Protein AF-A0A542ZUP7-F1 (afdb_monomer_lite)

Structure (mmCIF, N/CA/C/O backbone):
data_AF-A0A542ZUP7-F1
#
_entry.id   AF-A0A542ZUP7-F1
#
loop_
_atom_site.group_PDB
_atom_site.id
_atom_site.type_symbol
_atom_site.label_atom_id
_atom_site.label_alt_id
_atom_site.label_comp_id
_atom_site.label_asym_id
_atom_site.label_entity_id
_atom_site.label_seq_id
_atom_site.pdbx_PDB_ins_code
_atom_site.Cartn_x
_atom_site.Cartn_y
_atom_site.Cartn_z
_atom_site.occupancy
_atom_site.B_iso_or_equiv
_atom_site.auth_seq_id
_atom_site.auth_comp_id
_atom_site.auth_asym_id
_atom_site.auth_atom_id
_atom_site.pdbx_PDB_model_num
ATOM 1 N N . MET A 1 1 ? -14.679 -52.237 -38.215 1.00 32.38 1 MET A N 1
ATOM 2 C CA . MET A 1 1 ? -13.739 -53.263 -37.708 1.00 32.38 1 MET A CA 1
ATOM 3 C C . MET A 1 1 ? -12.985 -52.628 -36.539 1.00 32.38 1 MET A C 1
ATOM 5 O O . MET A 1 1 ? -12.452 -51.554 -36.758 1.00 32.38 1 MET A O 1
ATOM 9 N N . SER A 1 2 ? -12.979 -53.124 -35.296 1.00 32.28 2 SER A N 1
ATOM 10 C CA . SER A 1 2 ? -13.793 -54.196 -34.684 1.00 32.28 2 SER A CA 1
ATOM 11 C C . SER A 1 2 ? -13.869 -53.981 -33.154 1.00 32.28 2 SER A C 1
ATOM 13 O O . SER A 1 2 ? -12.834 -53.934 -32.501 1.00 32.28 2 SER A O 1
ATOM 15 N N . HIS A 1 3 ? -15.074 -53.864 -32.583 1.00 38.56 3 HIS A N 1
ATOM 16 C CA . HIS A 1 3 ? -15.336 -53.934 -31.126 1.00 38.56 3 HIS A CA 1
ATOM 17 C C . HIS A 1 3 ? -15.387 -55.402 -30.641 1.00 38.56 3 HIS A C 1
ATOM 19 O O . HIS A 1 3 ? -15.602 -56.282 -31.481 1.00 38.56 3 HIS A O 1
ATOM 25 N N . PRO A 1 4 ? -15.160 -55.704 -29.339 1.00 58.50 4 PRO A N 1
ATOM 26 C CA . PRO A 1 4 ? -16.167 -55.662 -28.235 1.00 58.50 4 PRO A CA 1
ATOM 27 C C . PRO A 1 4 ? -15.603 -54.973 -26.948 1.00 58.50 4 PRO A C 1
ATOM 29 O O . PRO A 1 4 ? -14.480 -54.492 -27.012 1.00 58.50 4 PRO A O 1
ATOM 32 N N . ARG A 1 5 ? -16.188 -54.899 -25.727 1.00 31.89 5 ARG A N 1
ATOM 33 C CA . ARG A 1 5 ? -17.538 -54.844 -25.057 1.00 31.89 5 ARG A CA 1
ATOM 34 C C . ARG A 1 5 ? -17.256 -54.603 -23.535 1.00 31.89 5 ARG A C 1
ATOM 36 O O . ARG A 1 5 ? -16.132 -54.855 -23.125 1.00 31.89 5 ARG A O 1
ATOM 43 N N . SER A 1 6 ? -18.142 -54.195 -22.609 1.00 27.94 6 SER A N 1
ATOM 44 C CA . SER A 1 6 ? -19.511 -53.622 -22.602 1.00 27.94 6 SER A CA 1
ATOM 45 C C . SER A 1 6 ? -19.851 -53.044 -21.198 1.00 27.94 6 SER A C 1
ATOM 47 O O . SER A 1 6 ? -19.191 -53.369 -20.218 1.00 27.94 6 SER A O 1
ATOM 49 N N . SER A 1 7 ? -20.912 -52.232 -21.090 1.00 26.94 7 SER A N 1
ATOM 50 C CA . SER A 1 7 ? -21.532 -51.710 -19.840 1.00 26.94 7 SER A CA 1
ATOM 51 C C . SER A 1 7 ? -22.697 -52.642 -19.360 1.00 26.94 7 SER A C 1
ATOM 53 O O . SER A 1 7 ? -22.954 -53.615 -20.069 1.00 26.94 7 SER A O 1
ATOM 55 N N . PRO A 1 8 ? -23.544 -52.347 -18.334 1.00 51.78 8 PRO A N 1
ATOM 56 C CA . PRO A 1 8 ? -23.295 -52.071 -16.897 1.00 51.78 8 PRO A CA 1
ATOM 57 C C . PRO A 1 8 ? -24.233 -52.825 -15.882 1.00 51.78 8 PRO A C 1
ATOM 59 O O . PRO A 1 8 ? -25.230 -53.425 -16.269 1.00 51.78 8 PRO A O 1
ATOM 62 N N . ARG A 1 9 ? -24.029 -52.579 -14.564 1.00 29.06 9 ARG A N 1
ATOM 63 C CA . ARG A 1 9 ? -25.031 -52.566 -13.442 1.00 29.06 9 ARG A CA 1
ATOM 64 C C . ARG A 1 9 ? -25.637 -53.885 -12.877 1.00 29.06 9 ARG A C 1
ATOM 66 O O . ARG A 1 9 ? -25.703 -54.920 -13.522 1.00 29.06 9 ARG A O 1
ATOM 73 N N . THR A 1 10 ? -26.215 -53.742 -11.664 1.00 26.80 10 THR A N 1
ATOM 74 C CA . THR A 1 10 ? -27.054 -54.676 -10.846 1.00 26.80 10 THR A CA 1
ATOM 75 C C . THR A 1 10 ? -26.342 -55.859 -10.143 1.00 26.80 10 THR A C 1
ATOM 77 O O . THR A 1 10 ? -25.332 -56.320 -10.645 1.00 26.80 10 THR A O 1
ATOM 80 N N . ARG A 1 11 ? -26.773 -56.380 -8.965 1.00 26.75 11 ARG A N 1
ATOM 81 C CA . ARG A 1 11 ? -28.045 -56.223 -8.195 1.00 26.75 11 ARG A CA 1
ATOM 82 C C . ARG A 1 11 ? -27.917 -56.491 -6.666 1.00 26.75 11 ARG A C 1
ATOM 84 O O . ARG A 1 11 ? -27.122 -57.313 -6.239 1.00 26.75 11 ARG A O 1
ATOM 91 N N . LEU A 1 12 ? -28.822 -55.862 -5.903 1.00 29.34 12 LEU A N 1
ATOM 92 C CA . LEU A 1 12 ? -29.278 -56.121 -4.513 1.00 29.34 12 LEU A CA 1
ATOM 93 C C . LEU A 1 12 ? -29.373 -57.591 -4.019 1.00 29.34 12 LEU A C 1
ATOM 95 O O . LEU A 1 12 ? -29.892 -58.428 -4.760 1.00 29.34 12 LEU A O 1
ATOM 99 N N . ARG A 1 13 ? -29.183 -57.800 -2.692 1.00 26.14 13 ARG A N 1
ATOM 100 C CA . ARG A 1 13 ? -30.083 -58.524 -1.729 1.00 26.14 13 ARG A CA 1
ATOM 101 C C . ARG A 1 13 ? -29.574 -58.371 -0.261 1.00 26.14 13 ARG A C 1
ATOM 103 O O . ARG A 1 13 ? -28.377 -58.230 -0.082 1.00 26.14 13 ARG A O 1
ATOM 110 N N . ARG A 1 14 ? -30.432 -58.072 0.743 1.00 27.77 14 ARG A N 1
ATOM 111 C CA . ARG A 1 14 ? -31.106 -58.970 1.745 1.00 27.77 14 ARG A CA 1
ATOM 112 C C . ARG A 1 14 ? -30.136 -59.816 2.619 1.00 27.77 14 ARG A C 1
ATOM 114 O O . ARG A 1 14 ? -29.220 -60.377 2.047 1.00 27.77 14 ARG A O 1
ATOM 121 N N . MET A 1 15 ? -30.324 -60.044 3.935 1.00 25.16 15 MET A N 1
ATOM 122 C CA . MET A 1 15 ? -31.344 -59.601 4.921 1.00 25.16 15 MET A CA 1
ATOM 123 C C . MET A 1 15 ? -30.880 -59.837 6.393 1.00 25.16 15 MET A C 1
ATOM 125 O O . MET A 1 15 ? -29.851 -60.457 6.625 1.00 25.16 15 MET A O 1
ATOM 129 N N . LEU A 1 16 ? -31.694 -59.350 7.342 1.00 25.91 16 LEU A N 1
ATOM 130 C CA . LEU A 1 16 ? -31.780 -59.584 8.805 1.00 25.91 16 LEU A CA 1
ATOM 131 C C . LEU A 1 16 ? -31.655 -61.087 9.246 1.00 25.91 16 LEU A C 1
ATOM 133 O O . LEU A 1 16 ? -31.897 -61.943 8.401 1.00 25.91 16 LEU A O 1
ATOM 137 N N . THR A 1 17 ? -31.377 -61.533 10.499 1.00 26.77 17 THR A N 1
ATOM 138 C CA . THR A 1 17 ? -31.227 -60.913 11.859 1.00 26.77 17 THR A CA 1
ATOM 139 C C . THR A 1 17 ? -30.655 -61.904 12.921 1.00 26.77 17 THR A C 1
ATOM 141 O O . THR A 1 17 ? -30.650 -63.103 12.674 1.00 26.77 17 THR A O 1
ATOM 144 N N . ALA A 1 18 ? -30.371 -61.396 14.142 1.00 27.27 18 ALA A N 1
ATOM 145 C CA . ALA A 1 18 ? -30.529 -62.038 15.479 1.00 27.27 18 ALA A CA 1
ATOM 146 C C . ALA A 1 18 ? -29.405 -62.895 16.142 1.00 27.27 18 ALA A C 1
ATOM 148 O O . ALA A 1 18 ? -29.311 -64.100 15.957 1.00 27.27 18 ALA A O 1
ATOM 149 N N . SER A 1 19 ? -28.672 -62.236 17.055 1.00 31.48 19 SER A N 1
ATOM 150 C CA . SER A 1 19 ? -28.582 -62.495 18.519 1.00 31.48 19 SER A CA 1
ATOM 151 C C . SER A 1 19 ? -28.275 -63.884 19.135 1.00 31.48 19 SER A C 1
ATOM 153 O O . SER A 1 19 ? -29.109 -64.782 19.117 1.00 31.48 19 SER A O 1
ATOM 155 N N . ALA A 1 20 ? -27.188 -63.939 19.926 1.00 25.83 20 ALA A N 1
ATOM 156 C CA . ALA A 1 20 ? -26.990 -64.778 21.130 1.00 25.83 20 ALA A CA 1
ATOM 157 C C . ALA A 1 20 ? -25.995 -64.073 22.102 1.00 25.83 20 ALA A C 1
ATOM 159 O O . ALA A 1 20 ? -25.327 -63.133 21.670 1.00 25.83 20 ALA A O 1
ATOM 160 N N . ALA A 1 21 ? -25.908 -64.447 23.395 1.00 29.25 21 ALA A N 1
ATOM 161 C CA . ALA A 1 21 ? -25.212 -63.637 24.424 1.00 29.25 21 ALA A CA 1
ATOM 162 C C . ALA A 1 21 ? -24.554 -64.412 25.602 1.00 29.25 21 ALA A C 1
ATOM 164 O O . ALA A 1 21 ? -24.935 -65.542 25.896 1.00 29.25 21 ALA A O 1
ATOM 165 N N . GLY A 1 22 ? -23.622 -63.743 26.306 1.00 26.58 22 GLY A N 1
ATOM 166 C CA . GLY A 1 22 ? -22.984 -64.112 27.594 1.00 26.58 22 GLY A CA 1
ATOM 167 C C . GLY A 1 22 ? -21.695 -63.277 27.813 1.00 26.58 22 GLY A C 1
ATOM 168 O O . GLY A 1 22 ? -20.888 -63.226 26.896 1.00 26.58 22 GLY A O 1
ATOM 169 N N . ALA A 1 23 ? -21.526 -62.423 28.842 1.00 30.09 23 ALA A N 1
ATOM 170 C CA . ALA A 1 23 ? -21.421 -62.645 30.308 1.00 30.09 23 ALA A CA 1
ATOM 171 C C . ALA A 1 23 ? -19.954 -62.944 30.753 1.00 30.09 23 ALA A C 1
ATOM 173 O O . ALA A 1 23 ? -19.288 -63.713 30.073 1.00 30.09 23 ALA A O 1
ATOM 174 N N . LEU A 1 24 ? -19.370 -62.402 31.845 1.00 27.30 24 LEU A N 1
ATOM 175 C CA . LEU A 1 24 ? -19.869 -61.577 32.975 1.00 27.30 24 LEU A CA 1
ATOM 176 C C . LEU A 1 24 ? -18.691 -60.881 33.745 1.00 27.30 24 LEU A C 1
ATOM 178 O O . LEU A 1 24 ? -17.565 -61.332 33.586 1.00 27.30 24 LEU A O 1
ATOM 182 N N . VAL A 1 25 ? -18.973 -59.919 34.661 1.00 27.70 25 VAL A N 1
ATOM 183 C CA . VAL A 1 25 ? -18.090 -59.398 35.770 1.00 27.70 25 VAL A CA 1
ATOM 184 C C . VAL A 1 25 ? -16.840 -58.589 35.326 1.00 27.70 25 VAL A C 1
ATOM 186 O O . VAL A 1 25 ? -16.037 -59.098 34.563 1.00 27.70 25 VAL A O 1
ATOM 189 N N . LEU A 1 26 ? -16.512 -57.357 35.765 1.00 24.52 26 LEU A N 1
ATOM 190 C CA . LEU A 1 26 ? -17.108 -56.266 36.592 1.00 24.52 26 LEU A CA 1
ATOM 191 C C . LEU A 1 26 ? -16.344 -54.944 36.177 1.00 24.52 26 LEU A C 1
ATOM 193 O O . LEU A 1 26 ? -15.741 -54.964 35.110 1.00 24.52 26 LEU A O 1
ATOM 197 N N . GLN A 1 27 ? -16.267 -53.759 36.819 1.00 24.95 27 GLN A N 1
ATOM 198 C CA . GLN A 1 27 ? -16.685 -53.195 38.116 1.00 24.95 27 GLN A CA 1
ATOM 199 C C . GLN A 1 27 ? -16.848 -51.644 38.040 1.00 24.95 27 GLN A C 1
ATOM 201 O O . GLN A 1 27 ? -16.338 -51.018 37.122 1.00 24.95 27 GLN A O 1
ATOM 206 N N . LEU A 1 28 ? -17.550 -51.059 39.026 1.00 25.22 28 LEU A N 1
ATOM 207 C CA . LEU A 1 28 ? -17.583 -49.651 39.509 1.00 25.22 28 LEU A CA 1
ATOM 208 C C . LEU A 1 28 ? -16.987 -48.487 38.668 1.00 25.22 28 LEU A C 1
ATOM 210 O O . LEU A 1 28 ? -15.775 -48.412 38.491 1.00 25.22 28 LEU A O 1
ATOM 214 N N . GLY A 1 29 ? -17.796 -47.434 38.437 1.00 23.45 29 GLY A N 1
ATOM 215 C CA . GLY A 1 29 ? -17.281 -46.047 38.432 1.00 23.45 29 GLY A CA 1
ATOM 216 C C . GLY A 1 29 ? -17.981 -45.004 37.541 1.00 23.45 29 GLY A C 1
ATOM 217 O O . GLY A 1 29 ? -17.520 -44.768 36.439 1.00 23.45 29 GLY A O 1
ATOM 218 N N . ILE A 1 30 ? -18.997 -44.310 38.081 1.00 27.11 30 ILE A N 1
ATOM 219 C CA . ILE A 1 30 ? -19.490 -42.961 37.685 1.00 27.11 30 ILE A CA 1
ATOM 220 C C . ILE A 1 30 ? -19.850 -42.737 36.197 1.00 27.11 30 ILE A C 1
ATOM 222 O O . ILE A 1 30 ? -19.000 -42.624 35.320 1.00 27.11 30 ILE A O 1
ATOM 226 N N . ALA A 1 31 ? -21.136 -42.482 35.931 1.00 28.20 31 ALA A N 1
ATOM 227 C CA . ALA A 1 31 ? -21.568 -41.910 34.657 1.00 28.20 31 ALA A CA 1
ATOM 228 C C . ALA A 1 31 ? -21.176 -40.423 34.567 1.00 28.20 31 ALA A C 1
ATOM 230 O O . ALA A 1 31 ? -21.744 -39.587 35.269 1.00 28.20 31 ALA A O 1
ATOM 231 N N . VAL A 1 32 ? -20.246 -40.082 33.672 1.00 27.48 32 VAL A N 1
ATOM 232 C CA . VAL A 1 32 ? -20.045 -38.693 33.237 1.00 27.48 32 VAL A CA 1
ATOM 233 C C . VAL A 1 32 ? -21.007 -38.420 32.088 1.00 27.48 32 VAL A C 1
ATOM 235 O O . VAL A 1 32 ? -20.812 -38.892 30.969 1.00 27.48 32 VAL A O 1
ATOM 238 N N . SER A 1 33 ? -22.056 -37.649 32.363 1.00 24.58 33 SER A N 1
ATOM 239 C CA . SER A 1 33 ? -22.886 -37.053 31.320 1.00 24.58 33 SER A CA 1
ATOM 240 C C . SER A 1 33 ? -22.014 -36.150 30.451 1.00 24.58 33 SER A C 1
ATOM 242 O O . SER A 1 33 ? -21.541 -35.122 30.935 1.00 24.58 33 SER A O 1
ATOM 244 N N . VAL A 1 34 ? -21.811 -36.505 29.181 1.00 27.42 34 VAL A N 1
ATOM 245 C CA . VAL A 1 34 ? -21.245 -35.578 28.195 1.00 27.42 34 VAL A CA 1
ATOM 246 C C . VAL A 1 34 ? -22.289 -34.484 27.966 1.00 27.42 34 VAL A C 1
ATOM 248 O O . VAL A 1 34 ? -23.360 -34.799 27.441 1.00 27.42 34 VAL A O 1
ATOM 251 N N . PRO A 1 35 ? -22.039 -33.216 28.343 1.00 25.94 35 PRO A N 1
ATOM 252 C CA . PRO A 1 35 ? -22.927 -32.148 27.938 1.00 25.94 35 PRO A CA 1
ATOM 253 C C . PRO A 1 35 ? -22.714 -31.940 26.440 1.00 25.94 35 PRO A C 1
ATOM 255 O O . PRO A 1 35 ? -21.687 -31.418 26.006 1.00 25.94 35 PRO A O 1
ATOM 258 N N . THR A 1 36 ? -23.694 -32.338 25.632 1.00 28.39 36 THR A N 1
ATOM 259 C CA . THR A 1 36 ? -23.850 -31.776 24.291 1.00 28.39 36 THR A CA 1
ATOM 260 C C . THR A 1 36 ? -24.242 -30.315 24.466 1.00 28.39 36 THR A C 1
ATOM 262 O O . THR A 1 36 ? -25.426 -29.979 24.468 1.00 28.39 36 THR A O 1
ATOM 265 N N . SER A 1 37 ? -23.240 -29.462 24.685 1.00 26.30 37 SER A N 1
ATOM 266 C CA . SER A 1 37 ? -23.389 -28.014 24.752 1.00 26.30 37 SER A CA 1
ATOM 267 C C . SER A 1 37 ? -23.833 -27.509 23.385 1.00 26.30 37 SER A C 1
ATOM 269 O O . SER A 1 37 ? -23.017 -27.132 22.546 1.00 26.30 37 SER A O 1
ATOM 271 N N . SER A 1 38 ? -25.146 -27.533 23.156 1.00 27.58 38 SER A N 1
ATOM 272 C CA . SER A 1 38 ? -25.793 -26.767 22.099 1.00 27.58 38 SER A CA 1
ATOM 273 C C . SER A 1 38 ? -25.273 -25.338 22.158 1.00 27.58 38 SER A C 1
ATOM 275 O O . SER A 1 38 ? -25.235 -24.761 23.248 1.00 27.58 38 SER A O 1
ATOM 277 N N . ILE A 1 39 ? -24.892 -24.777 21.011 1.00 35.88 39 ILE A N 1
ATOM 278 C CA . ILE A 1 39 ? -24.432 -23.391 20.919 1.00 35.88 39 ILE A CA 1
ATOM 279 C C . ILE A 1 39 ? -25.555 -22.490 21.437 1.00 35.88 39 ILE A C 1
ATOM 281 O O . ILE A 1 39 ? -26.553 -22.259 20.756 1.00 35.88 39 ILE A O 1
ATOM 285 N N . ALA A 1 40 ? -25.394 -21.997 22.662 1.00 27.69 40 ALA A N 1
ATOM 286 C CA . ALA A 1 40 ? -26.195 -20.903 23.164 1.00 27.69 40 ALA A CA 1
ATOM 287 C C . ALA A 1 40 ? -25.706 -19.649 22.440 1.00 27.69 40 ALA A C 1
ATOM 289 O O . ALA A 1 40 ? -24.630 -19.135 22.746 1.00 27.69 40 ALA A O 1
ATOM 290 N N . ALA A 1 41 ? -26.480 -19.177 21.461 1.00 34.09 41 ALA A N 1
ATOM 291 C CA . ALA A 1 41 ? -26.301 -17.830 20.937 1.00 34.09 41 ALA A CA 1
ATOM 292 C C . ALA A 1 41 ? -26.302 -16.845 22.120 1.00 34.09 41 ALA A C 1
ATOM 294 O O . ALA A 1 41 ? -27.100 -17.004 23.048 1.00 34.09 41 ALA A O 1
ATOM 295 N N . ALA A 1 42 ? -25.387 -15.872 22.112 1.00 48.06 42 ALA A N 1
ATOM 296 C CA . ALA A 1 42 ? -25.140 -14.983 23.247 1.00 48.06 42 ALA A CA 1
ATOM 297 C C . ALA A 1 42 ? -26.327 -14.030 23.491 1.00 48.06 42 ALA A C 1
ATOM 299 O O . ALA A 1 42 ? -26.367 -12.911 22.981 1.00 48.06 42 ALA A O 1
ATOM 300 N N . GLY A 1 43 ? -27.318 -14.514 24.239 1.00 67.44 43 GLY A N 1
ATOM 301 C CA . GLY A 1 43 ? -28.530 -13.776 24.579 1.00 67.44 43 GLY A CA 1
ATOM 302 C C . GLY A 1 43 ? -28.337 -12.751 25.697 1.00 67.44 43 GLY A C 1
ATOM 303 O O . GLY A 1 43 ? -27.237 -12.539 26.207 1.00 67.44 43 GLY A O 1
ATOM 304 N N . ASP A 1 44 ? -29.453 -12.137 26.086 1.00 81.19 44 ASP A N 1
ATOM 305 C CA . ASP A 1 44 ? -29.575 -11.181 27.187 1.00 81.19 44 ASP A CA 1
ATOM 306 C C . ASP A 1 44 ? -28.876 -11.675 28.471 1.00 81.19 44 ASP A C 1
ATOM 308 O O . ASP A 1 44 ? -29.341 -12.606 29.135 1.00 81.19 44 ASP A O 1
ATOM 312 N N . ARG A 1 45 ? -27.783 -11.009 28.868 1.00 87.62 45 ARG A N 1
ATOM 313 C CA . ARG A 1 45 ? -27.131 -11.203 30.172 1.00 87.62 45 ARG A CA 1
ATOM 314 C C . ARG A 1 45 ? -27.411 -10.040 31.114 1.00 87.62 45 ARG A C 1
ATOM 316 O O . ARG A 1 45 ? -27.457 -8.881 30.703 1.00 87.62 45 ARG A O 1
ATOM 323 N N . VAL A 1 46 ? -27.512 -10.335 32.410 1.00 89.31 46 VAL A N 1
ATOM 324 C CA . VAL A 1 46 ? -27.501 -9.304 33.457 1.00 89.31 46 VAL A CA 1
ATOM 325 C C . VAL A 1 46 ? -26.067 -8.794 33.607 1.00 89.31 46 VAL A C 1
ATOM 327 O O . VAL A 1 46 ? -25.192 -9.478 34.131 1.00 89.31 46 VAL A O 1
ATOM 330 N N . ALA A 1 47 ? -25.829 -7.595 33.089 1.00 83.88 47 ALA A N 1
ATOM 331 C CA . ALA A 1 47 ? -24.532 -6.935 33.002 1.00 83.88 47 ALA A CA 1
ATOM 332 C C . ALA A 1 47 ? -24.169 -6.180 34.294 1.00 83.88 47 ALA A C 1
ATOM 334 O O . ALA A 1 47 ? -23.007 -6.096 34.680 1.00 83.88 47 ALA A O 1
ATOM 335 N N . SER A 1 48 ? -25.169 -5.647 34.994 1.00 87.69 48 SER A N 1
ATOM 336 C CA . SER A 1 48 ? -25.036 -5.077 36.339 1.00 87.69 48 SER A CA 1
ATOM 337 C C . SER A 1 48 ? -26.398 -5.131 37.027 1.00 87.69 48 SER A C 1
ATOM 339 O O . SER A 1 48 ? -27.418 -5.020 36.350 1.00 87.69 48 SER A O 1
ATOM 341 N N . GLN A 1 49 ? -26.451 -5.304 38.348 1.00 93.62 49 GLN A N 1
ATOM 342 C CA . GLN A 1 49 ? -27.720 -5.336 39.086 1.00 93.62 49 GLN A CA 1
ATOM 343 C C . GLN A 1 49 ? -27.620 -4.672 40.460 1.00 93.62 49 GLN A C 1
ATOM 345 O O . GLN A 1 49 ? -26.546 -4.628 41.064 1.00 93.62 49 GLN A O 1
ATOM 350 N N . LYS A 1 50 ? -28.749 -4.163 40.961 1.00 94.56 50 LYS A N 1
ATOM 351 C CA . LYS A 1 50 ? -28.877 -3.548 42.287 1.00 94.56 50 LYS A CA 1
ATOM 352 C C . LYS A 1 50 ? -30.304 -3.685 42.817 1.00 94.56 50 LYS A C 1
ATOM 354 O O . LYS A 1 50 ? -31.262 -3.555 42.061 1.00 94.56 50 LYS A O 1
ATOM 359 N N . THR A 1 51 ? -30.456 -3.903 44.121 1.00 96.62 51 THR A N 1
ATOM 360 C CA . THR A 1 51 ? -31.770 -3.866 44.776 1.00 96.62 51 THR A CA 1
ATOM 361 C C . THR A 1 51 ? -32.147 -2.429 45.141 1.00 96.62 51 THR A C 1
ATOM 363 O O . THR A 1 51 ? -31.357 -1.736 45.781 1.00 96.62 51 THR A O 1
ATOM 366 N N . VAL A 1 52 ? -33.355 -1.993 44.778 1.00 96.00 52 VAL A N 1
ATOM 367 C CA . VAL A 1 52 ? -33.910 -0.666 45.102 1.00 96.00 52 VAL A CA 1
ATOM 368 C C . VAL A 1 52 ? -35.313 -0.867 45.671 1.00 96.00 52 VAL A C 1
ATOM 370 O O . VAL A 1 52 ? -36.169 -1.428 44.995 1.00 96.00 52 VAL A O 1
ATOM 373 N N . ASN A 1 53 ? -35.538 -0.495 46.935 1.00 96.12 53 ASN A N 1
ATOM 374 C CA . ASN A 1 53 ? -36.804 -0.708 47.658 1.00 96.12 53 ASN A CA 1
ATOM 375 C C . ASN A 1 53 ? -37.449 -2.110 47.454 1.00 96.12 53 ASN A C 1
ATOM 377 O O . ASN A 1 53 ? -38.644 -2.255 47.178 1.00 96.12 53 ASN A O 1
ATOM 381 N N . GLY A 1 54 ? -36.622 -3.161 47.509 1.00 94.00 54 GLY A N 1
ATOM 382 C CA . GLY A 1 54 ? -37.031 -4.560 47.316 1.00 94.00 54 GLY A CA 1
ATOM 383 C C . GLY A 1 54 ? -37.200 -5.031 45.862 1.00 94.00 54 GLY A C 1
ATOM 384 O O . GLY A 1 54 ? -37.427 -6.218 45.651 1.00 94.00 54 GLY A O 1
ATOM 385 N N . ARG A 1 55 ? -37.063 -4.150 44.863 1.00 96.88 55 ARG A N 1
ATOM 386 C CA . ARG A 1 55 ? -37.063 -4.495 43.428 1.00 96.88 55 ARG A CA 1
ATOM 387 C C . ARG A 1 55 ? -35.646 -4.803 42.970 1.00 96.88 55 ARG A C 1
ATOM 389 O O . ARG A 1 55 ? -34.710 -4.153 43.438 1.00 96.88 55 ARG A O 1
ATOM 396 N N . THR A 1 56 ? -35.475 -5.713 42.016 1.00 97.62 56 THR A N 1
ATOM 397 C CA . THR A 1 56 ? -34.166 -5.950 41.385 1.00 97.62 56 THR A CA 1
ATOM 398 C C . THR A 1 56 ? -34.079 -5.148 40.095 1.00 97.62 56 THR A C 1
ATOM 400 O O . THR A 1 56 ? -34.745 -5.476 39.117 1.00 97.62 56 THR A O 1
ATOM 403 N N . VAL A 1 57 ? -33.261 -4.095 40.103 1.00 97.12 57 VAL A N 1
ATOM 404 C CA . VAL A 1 57 ? -32.932 -3.277 38.931 1.00 97.12 57 VAL A CA 1
ATOM 405 C C . VAL A 1 57 ? -31.732 -3.908 38.239 1.00 97.12 57 VAL A C 1
ATOM 407 O O . VAL A 1 57 ? -30.651 -3.983 38.824 1.00 97.12 57 VAL A O 1
ATOM 410 N N . SER A 1 58 ? -31.918 -4.343 36.998 1.00 95.44 58 SER A N 1
ATOM 411 C CA . SER A 1 58 ? -30.915 -5.025 36.185 1.00 95.44 58 SER A CA 1
ATOM 412 C C . SER A 1 58 ? -30.639 -4.244 34.908 1.00 95.44 58 SER A C 1
ATOM 414 O O . SER A 1 58 ? -31.544 -3.978 34.118 1.00 95.44 58 SER A O 1
ATOM 416 N N . LEU A 1 59 ? -29.368 -3.932 34.671 1.00 93.06 59 LEU A N 1
ATOM 417 C CA . LEU A 1 59 ? -28.870 -3.592 33.348 1.00 93.06 59 LEU A CA 1
ATOM 418 C C . LEU A 1 59 ? -28.720 -4.899 32.576 1.00 93.06 59 LEU A C 1
ATOM 420 O O . LEU A 1 59 ? -27.875 -5.727 32.916 1.00 93.06 59 LEU A O 1
ATOM 424 N N . VAL A 1 60 ? -29.552 -5.084 31.561 1.00 91.94 60 VAL A N 1
ATOM 425 C CA . VAL A 1 60 ? -29.502 -6.230 30.657 1.00 91.94 60 VAL A CA 1
ATOM 426 C C . VAL A 1 60 ? -28.806 -5.799 29.373 1.00 91.94 60 VAL A C 1
ATOM 428 O O . VAL A 1 60 ? -29.137 -4.756 28.811 1.00 91.94 60 VAL A O 1
ATOM 431 N N . VAL A 1 61 ? -27.833 -6.593 28.931 1.00 85.94 61 VAL A N 1
ATOM 432 C CA . VAL A 1 61 ? -27.089 -6.391 27.684 1.00 85.94 61 VAL A CA 1
ATOM 433 C C . VAL A 1 61 ? -27.251 -7.639 26.829 1.00 85.94 61 VAL A C 1
ATOM 435 O O . VAL A 1 61 ? -26.934 -8.743 27.272 1.00 85.94 61 VAL A O 1
ATOM 438 N N . ASN A 1 62 ? -27.728 -7.460 25.605 1.00 84.56 62 ASN A N 1
ATOM 439 C CA . ASN A 1 62 ? -27.672 -8.469 24.564 1.00 84.56 62 ASN A CA 1
ATOM 440 C C . ASN A 1 62 ? -26.317 -8.334 23.855 1.00 84.56 62 ASN A C 1
ATOM 442 O O . ASN A 1 62 ? -26.092 -7.386 23.103 1.00 84.56 62 ASN A O 1
ATOM 446 N N . ASP A 1 63 ? -25.388 -9.252 24.127 1.00 72.19 63 ASP A N 1
ATOM 447 C CA . ASP A 1 63 ? -24.031 -9.179 23.564 1.00 72.19 63 ASP A CA 1
ATOM 448 C C . ASP A 1 63 ? -23.990 -9.383 22.043 1.00 72.19 63 ASP A C 1
ATOM 450 O O . ASP A 1 63 ? -22.997 -9.012 21.416 1.00 72.19 63 ASP A O 1
ATOM 454 N N . ALA A 1 64 ? -25.046 -9.958 21.458 1.00 68.25 64 ALA A N 1
ATOM 455 C CA . ALA A 1 64 ? -25.158 -10.157 20.023 1.00 68.25 64 ALA A CA 1
ATOM 456 C C . ALA A 1 64 ? -25.581 -8.865 19.296 1.00 68.25 64 ALA A C 1
ATOM 458 O O . ALA A 1 64 ? -24.838 -8.362 18.456 1.00 68.25 64 ALA A O 1
ATOM 459 N N . SER A 1 65 ? -26.743 -8.293 19.628 1.00 71.44 65 SER A N 1
ATOM 460 C CA . SER A 1 65 ? -27.251 -7.078 18.967 1.00 71.44 65 SER A CA 1
ATOM 461 C C . SER A 1 65 ? -26.638 -5.774 19.489 1.00 71.44 65 SER A C 1
ATOM 463 O O . SER A 1 65 ? -26.828 -4.722 18.881 1.00 71.44 65 SER A O 1
ATOM 465 N N . GLY A 1 66 ? -25.940 -5.813 20.629 1.00 74.81 66 GLY A N 1
ATOM 466 C CA . GLY A 1 66 ? -25.488 -4.614 21.337 1.00 74.81 66 GLY A CA 1
ATOM 467 C C . GLY A 1 66 ? -26.629 -3.827 21.993 1.00 74.81 66 GLY A C 1
ATOM 468 O O . GLY A 1 66 ? -26.414 -2.698 22.433 1.00 74.81 66 GLY A O 1
ATOM 469 N N . GLU A 1 67 ? -27.842 -4.391 22.057 1.00 85.75 67 GLU A N 1
ATOM 470 C CA . GLU A 1 67 ? -28.970 -3.765 22.742 1.00 85.75 67 GLU A CA 1
ATOM 471 C C . GLU A 1 67 ? -28.821 -3.823 24.264 1.00 85.75 67 GLU A C 1
ATOM 473 O O . GLU A 1 67 ? -28.488 -4.848 24.859 1.00 85.75 67 GLU A O 1
ATOM 478 N N . ILE A 1 68 ? -29.148 -2.707 24.901 1.00 88.44 68 ILE A N 1
ATOM 479 C CA . ILE A 1 68 ? -29.040 -2.475 26.334 1.00 88.44 68 ILE A CA 1
ATOM 480 C C . ILE A 1 68 ? -30.412 -2.033 26.847 1.00 88.44 68 ILE A C 1
ATOM 482 O O . ILE A 1 68 ? -31.063 -1.174 26.245 1.00 88.44 68 ILE A O 1
ATOM 486 N N . ARG A 1 69 ? -30.868 -2.628 27.953 1.00 93.31 69 ARG A N 1
ATOM 487 C CA . ARG A 1 69 ? -32.192 -2.403 28.557 1.00 93.31 69 ARG A CA 1
ATOM 488 C C . ARG A 1 69 ? -32.071 -2.295 30.079 1.00 93.31 69 ARG A C 1
ATOM 490 O O . ARG A 1 69 ? -31.252 -2.977 30.689 1.00 93.31 69 ARG A O 1
ATOM 497 N N . SER A 1 70 ? -32.898 -1.459 30.702 1.00 95.44 70 SER A N 1
ATOM 498 C CA . SER A 1 70 ? -33.149 -1.513 32.146 1.00 95.44 70 SER A CA 1
ATOM 499 C C . SER A 1 70 ? -34.373 -2.393 32.377 1.00 95.44 70 SER A C 1
ATOM 501 O O . SER A 1 70 ? -35.432 -2.165 31.787 1.00 95.44 70 SER A O 1
ATOM 503 N N . VAL A 1 71 ? -34.207 -3.429 33.197 1.00 96.62 71 VAL A N 1
ATOM 504 C CA . VAL A 1 71 ? -35.248 -4.393 33.562 1.00 96.62 71 VAL A CA 1
ATOM 505 C C . VAL A 1 71 ? -35.396 -4.376 35.076 1.00 96.62 71 VAL A C 1
ATOM 507 O O . VAL A 1 71 ? -34.432 -4.637 35.791 1.00 96.62 71 VAL A O 1
ATOM 510 N N . VAL A 1 72 ? -36.592 -4.068 35.576 1.00 97.38 72 VAL A N 1
ATOM 511 C CA . VAL A 1 72 ? -36.878 -3.995 37.016 1.00 97.38 72 VAL A CA 1
ATOM 512 C C . VAL A 1 72 ? -37.894 -5.067 37.371 1.00 97.38 72 VAL A C 1
ATOM 514 O O . VAL A 1 72 ? -39.067 -4.929 37.030 1.00 97.38 72 VAL A O 1
ATOM 517 N N . THR A 1 73 ? -37.458 -6.136 38.037 1.00 97.31 73 THR A N 1
ATOM 518 C CA . THR A 1 73 ? -38.340 -7.242 38.445 1.00 97.31 73 THR A CA 1
ATOM 519 C C . THR A 1 73 ? -38.873 -7.040 39.865 1.00 97.31 73 THR A C 1
ATOM 521 O O . THR A 1 73 ? -38.187 -6.505 40.742 1.00 97.31 73 THR A O 1
ATOM 524 N N . GLY A 1 74 ? -40.131 -7.439 40.082 1.00 96.25 74 GLY A N 1
ATOM 525 C CA . GLY A 1 74 ? -40.886 -7.131 41.303 1.00 96.25 74 GLY A CA 1
ATOM 526 C C . GLY A 1 74 ? -41.503 -5.725 41.314 1.00 96.25 74 GLY A C 1
ATOM 527 O O . GLY A 1 74 ? -41.891 -5.242 42.377 1.00 96.25 74 GLY A O 1
ATOM 528 N N . ALA A 1 75 ? -41.567 -5.059 40.157 1.00 95.94 75 ALA A N 1
ATOM 529 C CA . ALA A 1 75 ? -42.104 -3.711 40.009 1.00 95.94 75 ALA A CA 1
ATOM 530 C C . ALA A 1 75 ? -43.621 -3.652 40.265 1.00 95.94 75 ALA A C 1
ATOM 532 O O . ALA A 1 75 ? -44.369 -4.574 39.931 1.00 95.94 75 ALA A O 1
ATOM 533 N N . GLN A 1 76 ? -44.070 -2.536 40.836 1.00 95.94 76 GLN A N 1
ATOM 534 C CA . GLN A 1 76 ? -45.460 -2.239 41.186 1.00 95.94 76 GLN A CA 1
ATOM 535 C C . GLN A 1 76 ? -45.918 -0.945 40.499 1.00 95.94 76 GLN A C 1
ATOM 537 O O . GLN A 1 76 ? -45.096 -0.107 40.135 1.00 95.94 76 GLN A O 1
ATOM 542 N N . ASN A 1 77 ? -47.230 -0.761 40.319 1.00 93.62 77 ASN A N 1
ATOM 543 C CA . ASN A 1 77 ? -47.771 0.444 39.678 1.00 93.62 77 ASN A CA 1
ATOM 544 C C . ASN A 1 77 ? -47.313 1.715 40.416 1.00 93.62 77 ASN A C 1
ATOM 546 O O . ASN A 1 77 ? -47.602 1.878 41.601 1.00 93.62 77 ASN A O 1
ATOM 550 N N . GLY A 1 78 ? -46.634 2.612 39.697 1.00 92.31 78 GLY A N 1
ATOM 551 C CA . GLY A 1 78 ? -46.017 3.825 40.246 1.00 92.31 78 GLY A CA 1
ATOM 552 C C . GLY A 1 78 ? -44.491 3.750 40.378 1.00 92.31 78 GLY A C 1
ATOM 553 O O . GLY A 1 78 ? -43.858 4.799 40.484 1.00 92.31 78 GLY A O 1
ATOM 554 N N . ASP A 1 79 ? -43.898 2.554 40.308 1.00 97.50 79 ASP A N 1
ATOM 555 C CA . ASP A 1 79 ? -42.459 2.402 40.079 1.00 97.50 79 ASP A CA 1
ATOM 556 C C . ASP A 1 79 ? -42.109 2.814 38.630 1.00 97.50 79 ASP A C 1
ATOM 558 O O . ASP A 1 79 ? -42.925 2.679 37.714 1.00 97.50 79 ASP A O 1
ATOM 562 N N . LYS A 1 80 ? -40.883 3.299 38.409 1.00 97.81 80 LYS A N 1
ATOM 563 C CA . LYS A 1 80 ? -40.385 3.812 37.117 1.00 97.81 80 LYS A CA 1
ATOM 564 C C . LYS A 1 80 ? -39.022 3.208 36.795 1.00 97.81 80 LYS A C 1
ATOM 566 O O . LYS A 1 80 ? -38.245 2.948 37.710 1.00 97.81 80 LYS A O 1
ATOM 571 N N . ALA A 1 81 ? -38.692 3.053 35.516 1.00 97.62 81 ALA A N 1
ATOM 572 C CA . ALA A 1 81 ? -37.405 2.548 35.040 1.00 97.62 81 ALA A CA 1
ATOM 573 C C . ALA A 1 81 ? -36.882 3.362 33.848 1.00 97.62 81 ALA A C 1
ATOM 575 O O . ALA A 1 81 ? -37.650 3.802 32.996 1.00 97.62 81 ALA A O 1
ATOM 576 N N . TRP A 1 82 ? -35.567 3.550 33.764 1.00 97.75 82 TRP A N 1
ATOM 577 C CA . TRP A 1 82 ? -34.904 4.173 32.613 1.00 97.75 82 TRP A CA 1
ATOM 578 C C . TRP A 1 82 ? -33.458 3.686 32.475 1.00 97.75 82 TRP A C 1
ATOM 580 O O . TRP A 1 82 ? -32.938 2.961 33.330 1.00 97.75 82 TRP A O 1
ATOM 590 N N . LEU A 1 83 ? -32.806 4.095 31.389 1.00 94.62 83 LEU A N 1
ATOM 591 C CA . LEU A 1 83 ? -31.363 3.986 31.217 1.00 94.62 83 LEU A CA 1
ATOM 592 C C . LEU A 1 83 ? -30.735 5.370 31.379 1.00 94.62 83 LEU A C 1
ATOM 594 O O . LEU A 1 83 ? -31.180 6.334 30.765 1.00 94.62 83 LEU A O 1
ATOM 598 N N . ASP A 1 84 ? -29.679 5.469 32.172 1.00 91.88 84 ASP A N 1
ATOM 599 C CA . ASP A 1 84 ? -28.827 6.658 32.232 1.00 91.88 84 ASP A CA 1
ATOM 600 C C . ASP A 1 84 ? -27.605 6.424 31.340 1.00 91.88 84 ASP A C 1
ATOM 602 O O . ASP A 1 84 ? -26.930 5.402 31.479 1.00 91.88 84 ASP A O 1
ATOM 606 N N . ARG A 1 85 ? -27.289 7.376 30.454 1.00 88.31 85 ARG A N 1
ATOM 607 C CA . ARG A 1 85 ? -26.175 7.294 29.495 1.00 88.31 85 ARG A CA 1
ATOM 608 C C . ARG A 1 85 ? -25.151 8.419 29.691 1.00 88.31 85 ARG A C 1
ATOM 610 O O . ARG A 1 85 ? -25.540 9.575 29.839 1.00 88.31 85 ARG A O 1
ATOM 617 N N . SER A 1 86 ? -23.855 8.103 29.639 1.00 78.75 86 SER A N 1
ATOM 618 C CA . SER A 1 86 ? -22.745 9.062 29.778 1.00 78.75 86 SER A CA 1
ATOM 619 C C . SER A 1 86 ? -21.682 8.873 28.689 1.00 78.75 86 SER A C 1
ATOM 621 O O . SER A 1 86 ? -21.001 7.850 28.658 1.00 78.75 86 SER A O 1
ATOM 623 N N . VAL A 1 87 ? -21.511 9.876 27.819 1.00 71.56 87 VAL A N 1
ATOM 624 C CA . VAL A 1 87 ? -20.436 9.939 26.796 1.00 71.56 87 VAL A CA 1
ATOM 625 C C . VAL A 1 87 ? -19.118 10.516 27.332 1.00 71.56 87 VAL A C 1
ATOM 627 O O . VAL A 1 87 ? -18.115 10.525 26.630 1.00 71.56 87 VAL A O 1
ATOM 630 N N . ASN A 1 88 ? -19.103 11.037 28.564 1.00 61.56 88 ASN A N 1
ATOM 631 C CA . ASN A 1 88 ? -17.989 11.822 29.108 1.00 61.56 88 ASN A CA 1
ATOM 632 C C . ASN A 1 88 ? -17.420 11.254 30.422 1.00 61.56 88 ASN A C 1
ATOM 634 O O . ASN A 1 88 ? -16.910 11.999 31.260 1.00 61.56 88 ASN A O 1
ATOM 638 N N . GLY A 1 89 ? -17.529 9.937 30.611 1.00 53.91 89 GLY A N 1
ATOM 639 C CA . GLY A 1 89 ? -16.916 9.236 31.735 1.00 53.91 89 GLY A CA 1
ATOM 640 C C . GLY A 1 89 ? -17.527 9.599 33.090 1.00 53.91 89 GLY A C 1
ATOM 641 O O . GLY A 1 89 ? -16.886 10.247 33.910 1.00 53.91 89 GLY A O 1
ATOM 642 N N . PHE A 1 90 ? -18.740 9.105 33.357 1.00 58.44 90 PHE A N 1
ATOM 643 C CA . PHE A 1 90 ? -19.409 9.085 34.671 1.00 58.44 90 PHE A CA 1
ATOM 644 C C . PHE A 1 90 ? -19.788 10.452 35.281 1.00 58.44 90 PHE A C 1
ATOM 646 O O . PHE A 1 90 ? -20.515 10.472 36.275 1.00 58.44 90 PHE A O 1
ATOM 653 N N . THR A 1 91 ? -19.335 11.580 34.725 1.00 56.41 91 THR A N 1
ATOM 654 C CA . THR A 1 91 ? -19.556 12.916 35.314 1.00 56.41 91 THR A CA 1
ATOM 655 C C . THR A 1 91 ? -20.915 13.522 34.967 1.00 56.41 91 THR A C 1
ATOM 657 O O . THR A 1 91 ? -21.562 14.074 35.851 1.00 56.41 91 THR A O 1
ATOM 660 N N . ASN A 1 92 ? -21.379 13.387 33.719 1.00 76.81 92 ASN A N 1
ATOM 661 C CA . ASN A 1 92 ? -22.721 13.798 33.300 1.00 76.81 92 ASN A CA 1
ATOM 662 C C . ASN A 1 92 ? -23.519 12.587 32.808 1.00 76.81 92 ASN A C 1
ATOM 664 O O . ASN A 1 92 ? -22.989 11.744 32.082 1.00 76.81 92 ASN A O 1
ATOM 668 N N . TRP A 1 93 ? -24.800 12.531 33.173 1.00 86.38 93 TRP A N 1
ATOM 669 C CA . TRP A 1 93 ? -25.725 11.454 32.818 1.00 86.38 93 TRP A CA 1
ATOM 670 C C . TRP A 1 93 ? -26.963 12.021 32.126 1.00 86.38 93 TRP A C 1
ATOM 672 O O . TRP A 1 93 ? -27.520 13.029 32.556 1.00 86.38 93 TRP A O 1
ATOM 682 N N . THR A 1 94 ? -27.386 11.381 31.040 1.00 90.06 94 THR A N 1
ATOM 683 C CA . THR A 1 94 ? -28.614 11.698 30.306 1.00 90.06 94 THR A CA 1
ATOM 684 C C . THR A 1 94 ? -29.566 10.515 30.392 1.00 90.06 94 THR A C 1
ATOM 686 O O . THR A 1 94 ? -29.235 9.428 29.917 1.00 90.06 94 THR A O 1
ATOM 689 N N . LEU A 1 95 ? -30.745 10.746 30.967 1.00 94.12 95 LEU A N 1
ATOM 690 C CA . LEU A 1 95 ? -31.851 9.794 30.989 1.00 94.12 95 LEU A CA 1
ATOM 691 C C . LEU A 1 95 ? -32.348 9.535 29.559 1.00 94.12 95 LEU A C 1
ATOM 693 O O . LEU A 1 95 ? -32.635 10.472 28.812 1.00 94.12 95 LEU A O 1
ATOM 697 N N . ILE A 1 96 ? -32.465 8.260 29.193 1.00 94.25 96 ILE A N 1
ATOM 698 C CA . ILE A 1 96 ? -33.033 7.765 27.936 1.00 94.25 96 ILE A CA 1
ATOM 699 C C . ILE A 1 96 ? -33.959 6.569 28.210 1.00 94.25 96 ILE A C 1
ATOM 701 O O . ILE A 1 96 ? -33.864 5.908 29.244 1.00 94.25 96 ILE A O 1
ATOM 705 N N . ASN A 1 97 ? -34.851 6.277 27.261 1.00 93.56 97 ASN A N 1
ATOM 706 C CA . ASN A 1 97 ? -35.718 5.092 27.251 1.00 93.56 97 ASN A CA 1
ATOM 707 C C . ASN A 1 97 ? -36.533 4.874 28.544 1.00 93.56 97 ASN A C 1
ATOM 709 O O . ASN A 1 97 ? -36.631 3.758 29.044 1.00 93.56 97 ASN A O 1
ATOM 713 N N . TYR A 1 98 ? -37.121 5.938 29.088 1.00 96.50 98 TYR A N 1
ATOM 714 C CA . TYR A 1 98 ? -38.006 5.876 30.255 1.00 96.50 98 TYR A CA 1
ATOM 715 C C . TYR A 1 98 ? -39.237 4.971 30.042 1.00 96.50 98 TYR A C 1
ATOM 717 O O . TYR A 1 98 ? -39.805 4.934 28.950 1.00 96.50 98 TYR A O 1
ATOM 725 N N . THR A 1 99 ? -39.680 4.296 31.107 1.00 95.56 99 THR A N 1
ATOM 726 C CA . THR A 1 99 ? -40.974 3.605 31.205 1.00 95.56 99 THR A CA 1
ATOM 727 C C . THR A 1 99 ? -41.484 3.544 32.652 1.00 95.56 99 THR A C 1
ATOM 729 O O . THR A 1 99 ? -40.712 3.409 33.599 1.00 95.56 99 THR A O 1
ATOM 732 N N . ASP A 1 100 ? -42.802 3.578 32.815 1.00 96.06 100 ASP A N 1
ATOM 733 C CA . ASP A 1 100 ? -43.567 3.312 34.046 1.00 96.06 100 ASP A CA 1
ATOM 734 C C . ASP A 1 100 ? -44.663 2.244 33.822 1.00 96.06 100 ASP A C 1
ATOM 736 O O . ASP A 1 100 ? -45.464 1.932 34.706 1.00 96.06 100 ASP A O 1
ATOM 740 N N . SER A 1 101 ? -44.688 1.636 32.631 1.00 93.69 101 SER A N 1
ATOM 741 C CA . SER A 1 101 ? -45.695 0.656 32.219 1.00 93.69 101 SER A CA 1
ATOM 742 C C . SER A 1 101 ? -45.334 -0.754 32.696 1.00 93.69 101 SER A C 1
ATOM 744 O O . SER A 1 101 ? -44.675 -1.519 31.989 1.00 93.69 101 SER A O 1
ATOM 746 N N . VAL A 1 102 ? -45.758 -1.098 33.915 1.00 94.50 102 VAL A N 1
ATOM 747 C CA . VAL A 1 102 ? -45.535 -2.422 34.523 1.00 94.50 102 VAL A CA 1
ATOM 748 C C . VAL A 1 102 ? -46.312 -3.507 33.769 1.00 94.50 102 VAL A C 1
ATOM 750 O O . VAL A 1 102 ? -47.532 -3.435 33.636 1.00 94.50 102 VAL A O 1
ATOM 753 N N . SER A 1 103 ? -45.620 -4.568 33.349 1.00 93.81 103 SER A N 1
ATOM 754 C CA . SER A 1 103 ? -46.217 -5.771 32.759 1.00 93.81 103 SER A CA 1
ATOM 755 C C . SER A 1 103 ? -45.713 -7.016 33.486 1.00 93.81 103 SER A C 1
ATOM 757 O O . SER A 1 103 ? -44.512 -7.185 33.681 1.00 93.81 103 SER A O 1
ATOM 759 N N . GLY A 1 104 ? -46.622 -7.876 33.959 1.00 92.44 104 GLY A N 1
ATOM 760 C CA . GLY A 1 104 ? -46.260 -9.109 34.676 1.00 92.44 104 GLY A CA 1
ATOM 761 C C . GLY A 1 104 ? -45.401 -8.902 35.938 1.00 92.44 104 GLY A C 1
ATOM 762 O O . GLY A 1 104 ? -44.604 -9.771 36.276 1.00 92.44 104 GLY A O 1
ATOM 763 N N . GLY A 1 105 ? -45.506 -7.746 36.608 1.00 94.81 105 GLY A N 1
ATOM 764 C CA . GLY A 1 105 ? -44.639 -7.387 37.743 1.00 94.81 105 GLY A CA 1
ATOM 765 C C . GLY A 1 105 ? -43.210 -6.991 37.344 1.00 94.81 105 GLY A C 1
ATOM 766 O O . GLY A 1 105 ? -42.293 -7.074 38.162 1.00 94.81 105 GLY A O 1
ATOM 767 N N . THR A 1 106 ? -43.002 -6.597 36.085 1.00 95.75 106 THR A N 1
ATOM 768 C CA . THR A 1 106 ? -41.711 -6.165 35.540 1.00 95.75 106 THR A CA 1
ATOM 769 C C . THR A 1 106 ? -41.856 -4.849 34.772 1.00 95.75 106 THR A C 1
ATOM 771 O O . THR A 1 106 ? -42.815 -4.662 34.025 1.00 95.75 106 THR A O 1
ATOM 774 N N . LEU A 1 107 ? -40.892 -3.939 34.926 1.00 97.06 107 LEU A N 1
ATOM 775 C CA . LEU A 1 107 ? -40.663 -2.835 33.985 1.00 97.06 107 LEU A CA 1
ATOM 776 C C . LEU A 1 107 ? -39.532 -3.231 33.037 1.00 97.06 107 LEU A C 1
ATOM 778 O O . LEU A 1 107 ? -38.542 -3.821 33.466 1.00 97.06 107 LEU A O 1
ATOM 782 N N . THR A 1 108 ? -39.651 -2.909 31.754 1.00 95.81 108 THR A N 1
ATOM 783 C CA . THR A 1 108 ? -38.581 -3.106 30.764 1.00 95.81 108 THR A CA 1
ATOM 784 C C . THR A 1 108 ? -38.548 -1.908 29.835 1.00 95.81 108 THR A C 1
ATOM 786 O O . THR A 1 108 ? -39.555 -1.578 29.208 1.00 95.81 108 THR A O 1
ATOM 789 N N . THR A 1 109 ? -37.406 -1.228 29.773 1.00 96.19 109 THR A N 1
ATOM 790 C CA . THR A 1 109 ? -37.222 -0.078 28.883 1.00 96.19 109 THR A CA 1
ATOM 791 C C . THR A 1 109 ? -37.168 -0.507 27.422 1.00 96.19 109 THR A C 1
ATOM 793 O O . THR A 1 109 ? -36.807 -1.641 27.103 1.00 96.19 109 THR A O 1
ATOM 796 N N . GLY A 1 110 ? -37.398 0.446 26.515 1.00 90.38 110 GLY A N 1
ATOM 797 C CA . GLY A 1 110 ? -36.923 0.299 25.139 1.00 90.38 110 GLY A CA 1
ATOM 798 C C . GLY A 1 110 ? -35.409 0.043 25.097 1.00 90.38 110 GLY A C 1
ATOM 799 O O . GLY A 1 110 ? -34.676 0.414 26.023 1.00 90.38 110 GLY A O 1
ATOM 800 N N . ALA A 1 111 ? -34.940 -0.580 24.020 1.00 87.50 111 ALA A N 1
ATOM 801 C CA . ALA A 1 111 ? -33.523 -0.841 23.804 1.00 87.50 111 ALA A CA 1
ATOM 802 C C . ALA A 1 111 ? -32.749 0.430 23.424 1.00 87.50 111 ALA A C 1
ATOM 804 O O . ALA A 1 111 ? -33.231 1.266 22.658 1.00 87.50 111 ALA A O 1
ATOM 805 N N . ALA A 1 112 ? -31.542 0.577 23.962 1.00 87.25 112 ALA A N 1
ATOM 806 C CA . ALA A 1 112 ? -30.543 1.544 23.516 1.00 87.25 112 ALA A CA 1
ATOM 807 C C . ALA A 1 112 ? -29.275 0.798 23.094 1.00 87.25 112 ALA A C 1
ATOM 809 O O . ALA A 1 112 ? -29.008 -0.281 23.607 1.00 87.25 112 ALA A O 1
ATOM 810 N N . SER A 1 113 ? -28.463 1.388 22.223 1.00 81.44 113 SER A N 1
ATOM 811 C CA . SER A 1 113 ? -27.064 0.986 22.067 1.00 81.44 113 SER A CA 1
ATOM 812 C C . SER A 1 113 ? -26.153 1.871 22.925 1.00 81.44 113 SER A C 1
ATOM 814 O O . SER A 1 113 ? -26.540 2.952 23.388 1.00 81.44 113 SER A O 1
ATOM 816 N N . ASP A 1 114 ? -24.914 1.423 23.110 1.00 74.88 114 ASP A N 1
ATOM 817 C CA . ASP A 1 114 ? -23.829 2.225 23.677 1.00 74.88 114 ASP A CA 1
ATOM 818 C C . ASP A 1 114 ? -23.274 3.278 22.698 1.00 74.88 114 ASP A C 1
ATOM 820 O O . ASP A 1 114 ? -22.546 4.173 23.124 1.00 74.88 114 ASP A O 1
ATOM 824 N N . LYS A 1 115 ? -23.659 3.255 21.415 1.00 74.00 115 LYS A N 1
ATOM 825 C CA . LYS A 1 115 ? -23.189 4.200 20.389 1.00 74.00 115 LYS A CA 1
ATOM 826 C C . LYS A 1 115 ? -24.018 5.496 20.339 1.00 74.00 115 LYS A C 1
ATOM 828 O O . LYS A 1 115 ? -25.249 5.493 20.377 1.00 74.00 115 LYS A O 1
ATOM 833 N N . VAL A 1 116 ? -23.332 6.634 20.226 1.00 71.12 116 VAL A N 1
ATOM 834 C CA . VAL A 1 116 ? -23.881 8.001 20.197 1.00 71.12 116 VAL A CA 1
ATOM 835 C C . VAL A 1 116 ? -23.179 8.793 19.089 1.00 71.12 116 VAL A C 1
ATOM 837 O O . VAL A 1 116 ? -22.195 9.497 19.314 1.00 71.12 116 VAL A O 1
ATOM 840 N N . GLY A 1 117 ? -23.671 8.650 17.856 1.00 70.94 117 GLY A N 1
ATOM 841 C CA . GLY A 1 117 ? -22.961 9.141 16.671 1.00 70.94 117 GLY A CA 1
ATOM 842 C C . GLY A 1 117 ? -21.678 8.336 16.452 1.00 70.94 117 GLY A C 1
ATOM 843 O O . GLY A 1 117 ? -21.740 7.118 16.303 1.00 70.94 117 GLY A O 1
ATOM 844 N N . SER A 1 118 ? -20.522 9.003 16.462 1.00 56.25 118 SER A N 1
ATOM 845 C CA . SER A 1 118 ? -19.208 8.344 16.449 1.00 56.25 118 SER A CA 1
ATOM 846 C C . SER A 1 118 ? -18.706 7.932 17.837 1.00 56.25 118 SER A C 1
ATOM 848 O O . SER A 1 118 ? -17.823 7.093 17.922 1.00 56.25 118 SER A O 1
ATOM 850 N N . GLN A 1 119 ? -19.251 8.488 18.924 1.00 58.84 119 GLN A N 1
ATOM 851 C CA . GLN A 1 119 ? -18.771 8.210 20.282 1.00 58.84 119 GLN A CA 1
ATOM 852 C C . GLN A 1 119 ? -19.469 7.000 20.901 1.00 58.84 119 GLN A C 1
ATOM 854 O O . GLN A 1 119 ? -20.609 6.689 20.563 1.00 58.84 119 GLN A O 1
ATOM 859 N N . TYR A 1 120 ? -18.814 6.369 21.873 1.00 70.00 120 TYR A N 1
ATOM 860 C CA . TYR A 1 120 ? -19.422 5.355 22.729 1.00 70.00 120 TYR A CA 1
ATOM 861 C C . TYR A 1 120 ? -19.662 5.893 24.140 1.00 70.00 120 TYR A C 1
ATOM 863 O O . TYR A 1 120 ? -18.944 6.766 24.632 1.00 70.00 120 TYR A O 1
ATOM 871 N N . ALA A 1 121 ? -20.698 5.374 24.786 1.00 73.31 121 ALA A N 1
ATOM 872 C CA . ALA A 1 121 ? -21.196 5.821 26.071 1.00 73.31 121 ALA A CA 1
ATOM 873 C C . ALA A 1 121 ? -21.305 4.664 27.063 1.00 73.31 121 ALA A C 1
ATOM 875 O O . ALA A 1 121 ? -21.607 3.529 26.707 1.00 73.31 121 ALA A O 1
ATOM 876 N N . LEU A 1 122 ? -21.136 4.980 28.342 1.00 77.69 122 LEU A N 1
ATOM 877 C CA . LEU A 1 122 ? -21.452 4.065 29.431 1.00 77.69 122 LEU A CA 1
ATOM 878 C C . LEU A 1 122 ? -22.938 4.169 29.765 1.00 77.69 122 LEU A C 1
ATOM 880 O O . LEU A 1 122 ? -23.488 5.274 29.783 1.00 77.69 122 LEU A O 1
ATOM 884 N N . LEU A 1 123 ? -23.576 3.032 30.040 1.00 85.56 123 LEU A N 1
ATOM 885 C CA . LEU A 1 123 ? -24.979 2.958 30.438 1.00 85.56 123 LEU A CA 1
ATOM 886 C C . LEU A 1 123 ? -25.129 2.316 31.822 1.00 85.56 123 LEU A C 1
ATOM 888 O O . LEU A 1 123 ? -24.343 1.457 32.220 1.00 85.56 123 LEU A O 1
ATOM 892 N N . ARG A 1 124 ? -26.174 2.725 32.544 1.00 90.44 124 ARG A N 1
ATOM 893 C CA . ARG A 1 124 ? -26.653 2.079 33.774 1.00 90.44 124 ARG A CA 1
ATOM 894 C C . ARG A 1 124 ? -28.169 1.984 33.770 1.00 90.44 124 ARG A C 1
ATOM 896 O O . ARG A 1 124 ? -28.846 2.871 33.254 1.00 90.44 124 ARG A O 1
ATOM 903 N N . ALA A 1 125 ? -28.690 0.926 34.377 1.00 94.6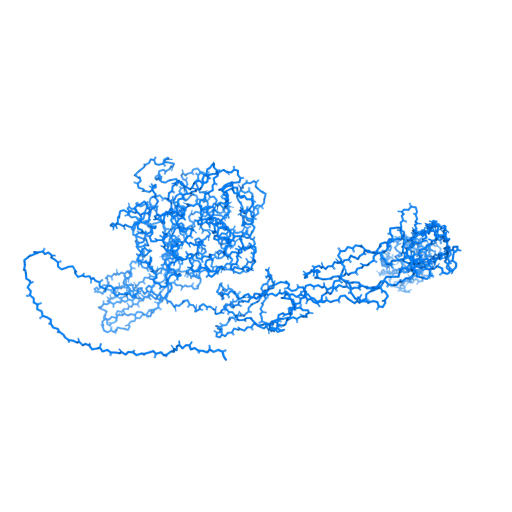9 125 ALA A N 1
ATOM 904 C CA . ALA A 1 125 ? -30.112 0.784 34.626 1.00 94.69 125 ALA A CA 1
ATOM 905 C C . ALA A 1 125 ? -30.467 1.566 35.889 1.00 94.69 125 ALA A C 1
ATOM 907 O O . ALA A 1 125 ? -29.811 1.418 36.920 1.00 94.69 125 ALA A O 1
ATOM 908 N N . CYS A 1 126 ? -31.487 2.406 35.802 1.00 96.00 126 CYS A N 1
ATOM 909 C CA . CYS A 1 126 ? -31.990 3.201 36.911 1.00 96.00 126 CYS A CA 1
ATOM 910 C C . CYS A 1 126 ? -33.468 2.909 37.137 1.00 96.00 126 CYS A C 1
ATOM 912 O O . CYS A 1 126 ? -34.193 2.555 36.199 1.00 96.00 126 CYS A O 1
ATOM 914 N N . ALA A 1 127 ? -33.905 3.082 38.381 1.00 97.38 127 ALA A N 1
ATOM 915 C CA . ALA A 1 127 ? -35.305 2.998 38.748 1.00 97.38 127 ALA A CA 1
ATOM 916 C C . ALA A 1 127 ? -35.654 3.969 39.876 1.00 97.38 127 ALA A C 1
ATOM 918 O O . ALA A 1 127 ? -34.817 4.291 40.720 1.00 97.38 127 ALA A O 1
ATOM 919 N N . GLU A 1 128 ? -36.922 4.361 39.915 1.00 97.62 128 GLU A N 1
ATOM 920 C CA . GLU A 1 128 ? -37.575 4.931 41.089 1.00 97.62 128 GLU A CA 1
ATOM 921 C C . GLU A 1 128 ? -38.562 3.877 41.597 1.00 97.62 128 GLU A C 1
ATOM 923 O O . GLU A 1 128 ? -39.515 3.546 40.897 1.00 97.62 128 GLU A O 1
ATOM 928 N N . ALA A 1 129 ? -38.318 3.313 42.780 1.00 95.19 129 ALA A N 1
ATOM 929 C CA . ALA A 1 129 ? -39.130 2.239 43.347 1.00 95.19 129 ALA A CA 1
ATOM 930 C C . ALA A 1 129 ? -39.693 2.659 44.710 1.00 95.19 129 ALA A C 1
ATOM 932 O O . ALA A 1 129 ? -38.941 2.911 45.656 1.00 95.19 129 ALA A O 1
ATOM 933 N N . GLY A 1 130 ? -41.019 2.781 44.817 1.00 90.25 130 GLY A N 1
ATOM 934 C CA . GLY A 1 130 ? -41.708 3.280 46.015 1.00 90.25 130 GLY A CA 1
ATOM 935 C C . GLY A 1 130 ? -41.112 4.577 46.590 1.00 90.25 130 GLY A C 1
ATOM 936 O O . GLY A 1 130 ? -40.952 4.686 47.804 1.00 90.25 130 GLY A O 1
ATOM 937 N N . GLY A 1 131 ? -40.714 5.519 45.727 1.00 89.94 131 GLY A N 1
ATOM 938 C CA . GLY A 1 131 ? -40.109 6.804 46.105 1.00 89.94 131 GLY A CA 1
ATOM 939 C C . GLY A 1 131 ? -38.587 6.807 46.325 1.00 89.94 131 GLY A C 1
ATOM 940 O O . GLY A 1 131 ? -38.022 7.876 46.547 1.00 89.94 131 GLY A O 1
ATOM 941 N N . GLN A 1 132 ? -37.898 5.661 46.240 1.00 96.12 132 GLN A N 1
ATOM 942 C CA . GLN A 1 132 ? -36.430 5.606 46.239 1.00 96.12 132 GLN A CA 1
ATOM 943 C C . GLN A 1 132 ? -35.897 5.559 44.801 1.00 96.12 132 GLN A C 1
ATOM 945 O O . GLN A 1 132 ? -36.112 4.569 44.104 1.00 96.12 132 GLN A O 1
ATOM 950 N N . THR A 1 133 ? -35.145 6.582 44.387 1.00 96.69 133 THR A N 1
ATOM 951 C CA . THR A 1 133 ? -34.406 6.592 43.111 1.00 96.69 133 THR A CA 1
ATOM 952 C C . THR A 1 133 ? -32.977 6.098 43.293 1.00 96.69 133 THR A C 1
ATOM 954 O O . THR A 1 133 ? -32.248 6.625 44.133 1.00 96.69 133 THR A O 1
ATOM 957 N N . ASP A 1 134 ? -32.555 5.118 42.491 1.00 95.50 134 ASP A N 1
ATOM 958 C CA . ASP A 1 134 ? -31.175 4.622 42.468 1.00 95.50 134 ASP A CA 1
ATOM 959 C C . ASP A 1 134 ? -30.842 3.913 41.132 1.00 95.50 134 ASP A C 1
ATOM 961 O O . ASP A 1 134 ? -31.729 3.602 40.335 1.00 95.50 134 ASP A O 1
ATOM 965 N N . CYS A 1 135 ? -29.557 3.648 40.879 1.00 93.00 135 CYS A N 1
ATOM 966 C CA . CYS A 1 135 ? -29.050 3.042 39.647 1.00 93.00 135 CYS A CA 1
ATOM 967 C C . CYS A 1 135 ? -28.039 1.914 39.904 1.00 93.00 135 CYS A C 1
ATOM 969 O O . CYS A 1 135 ? -27.315 1.906 40.904 1.00 93.00 135 CYS A O 1
ATOM 971 N N . THR A 1 136 ? -27.933 0.980 38.956 1.00 91.81 136 THR A N 1
ATOM 972 C CA . THR A 1 136 ? -26.915 -0.078 38.952 1.00 91.81 136 THR A CA 1
ATOM 973 C C . THR A 1 136 ? -25.496 0.500 38.920 1.00 91.81 136 THR A C 1
ATOM 975 O O . THR A 1 136 ? -25.269 1.496 38.222 1.00 91.81 136 THR A O 1
ATOM 978 N N . PRO A 1 137 ? -24.511 -0.136 39.583 1.00 84.06 137 PRO A N 1
ATOM 979 C CA . PRO A 1 137 ? -23.106 0.228 39.435 1.00 84.06 137 PRO A CA 1
ATOM 980 C C . PRO A 1 137 ? -22.663 0.212 37.967 1.00 84.06 137 PRO A C 1
ATOM 982 O O . PRO A 1 137 ? -22.957 -0.735 37.234 1.00 84.06 137 PRO A O 1
ATOM 985 N N . VAL A 1 138 ? -21.931 1.248 37.563 1.00 72.00 138 VAL A N 1
ATOM 986 C CA . VAL A 1 138 ? -21.246 1.325 36.267 1.00 72.00 138 VAL A CA 1
ATOM 987 C C . VAL A 1 138 ? -19.841 0.767 36.466 1.00 72.00 138 VAL A C 1
ATOM 989 O O . VAL A 1 138 ? -19.126 1.201 37.367 1.00 72.00 138 VAL A O 1
ATOM 992 N N . GLY A 1 139 ? -19.443 -0.191 35.639 1.00 67.00 139 GLY A N 1
ATOM 993 C CA . GLY A 1 139 ? -18.153 -0.871 35.748 1.00 67.00 139 GLY A CA 1
ATOM 994 C C . GLY A 1 139 ? -17.923 -1.848 34.601 1.00 67.00 139 GLY A C 1
ATOM 995 O O . GLY A 1 139 ? -18.710 -1.901 33.659 1.00 67.00 139 GLY A O 1
ATOM 996 N N . GLU A 1 140 ? -16.860 -2.643 34.681 1.00 69.31 140 GLU A N 1
ATOM 997 C CA . GLU A 1 140 ? -16.444 -3.563 33.611 1.00 69.31 140 GLU A CA 1
ATOM 998 C C . GLU A 1 140 ? -17.597 -4.434 33.081 1.00 69.31 140 GLU A C 1
ATOM 1000 O O . GLU A 1 140 ? -17.836 -4.491 31.879 1.00 69.31 140 GLU A O 1
ATOM 1005 N N . ALA A 1 141 ? -18.372 -5.043 33.985 1.00 68.75 141 ALA A N 1
ATOM 1006 C CA . ALA A 1 141 ? -19.477 -5.934 33.634 1.00 68.75 141 ALA A CA 1
ATOM 1007 C C . ALA A 1 141 ? -20.625 -5.234 32.870 1.00 68.75 141 ALA A C 1
ATOM 1009 O O . ALA A 1 141 ? -21.328 -5.893 32.107 1.00 68.75 141 ALA A O 1
ATOM 1010 N N . SER A 1 142 ? -20.782 -3.908 33.011 1.00 68.06 142 SER A N 1
ATOM 1011 C CA . SER A 1 142 ? -21.830 -3.117 32.338 1.00 68.06 142 SER A CA 1
ATOM 1012 C C . SER A 1 142 ? -21.551 -2.787 30.863 1.00 68.06 142 SER A C 1
ATOM 1014 O O . SER A 1 142 ? -22.418 -2.223 30.201 1.00 68.06 142 SER A O 1
ATOM 1016 N N . ARG A 1 143 ? -20.364 -3.120 30.336 1.00 75.19 143 ARG A N 1
ATOM 1017 C CA . ARG A 1 143 ? -19.978 -2.849 28.938 1.00 75.19 143 ARG A CA 1
ATOM 1018 C C . ARG A 1 143 ? -20.441 -3.960 27.994 1.00 75.19 143 ARG A C 1
ATOM 1020 O O . ARG A 1 143 ? -20.544 -5.113 28.408 1.00 75.19 143 ARG A O 1
ATOM 1027 N N . THR A 1 144 ? -20.682 -3.623 26.727 1.00 75.25 144 THR A N 1
ATOM 1028 C CA . THR A 1 144 ? -20.827 -4.604 25.635 1.00 75.25 144 THR A CA 1
ATOM 1029 C C . THR A 1 144 ? -19.467 -5.198 25.256 1.00 75.25 144 THR A C 1
ATOM 1031 O O . THR A 1 144 ? -18.414 -4.708 25.673 1.00 75.25 144 THR A O 1
ATOM 1034 N N . GLN A 1 145 ? -19.480 -6.207 24.382 1.00 79.56 145 GLN A N 1
ATOM 1035 C CA . GLN A 1 145 ? -18.267 -6.726 23.749 1.00 79.56 145 GLN A CA 1
ATOM 1036 C C . GLN A 1 145 ? -17.425 -5.633 23.060 1.00 79.56 145 GLN A C 1
ATOM 1038 O O . GLN A 1 145 ? -16.208 -5.608 23.231 1.00 79.56 145 GLN A O 1
ATOM 1043 N N . LEU A 1 146 ? -18.060 -4.702 22.338 1.00 78.12 146 LEU A N 1
ATOM 1044 C CA . LEU A 1 146 ? -17.384 -3.567 21.696 1.00 78.12 146 LEU A CA 1
ATOM 1045 C C . LEU A 1 146 ? -16.903 -2.525 22.717 1.00 78.12 146 LEU A C 1
ATOM 1047 O O . LEU A 1 146 ? -15.821 -1.962 22.557 1.00 78.12 146 LEU A O 1
ATOM 1051 N N . GLY A 1 147 ? -17.650 -2.321 23.805 1.00 78.25 147 GLY A N 1
ATOM 1052 C CA . GLY A 1 147 ? -17.237 -1.472 24.922 1.00 78.25 147 GLY A CA 1
ATOM 1053 C C . GLY A 1 147 ? -15.934 -1.932 25.591 1.00 78.25 147 GLY A C 1
ATOM 1054 O O . GLY A 1 147 ? -15.140 -1.087 26.007 1.00 78.25 147 GLY A O 1
ATOM 1055 N N . ASP A 1 148 ? -15.666 -3.242 25.645 1.00 83.25 148 ASP A N 1
ATOM 1056 C CA . ASP A 1 148 ? -14.366 -3.783 26.075 1.00 83.25 148 ASP A CA 1
ATOM 1057 C C . ASP A 1 148 ? -13.242 -3.480 25.059 1.00 83.25 148 ASP A C 1
ATOM 1059 O O . ASP A 1 148 ? -12.164 -3.040 25.465 1.00 83.25 148 ASP A O 1
ATOM 1063 N N . VAL A 1 149 ? -13.487 -3.640 23.746 1.00 86.31 149 VAL A N 1
ATOM 1064 C CA . VAL A 1 149 ? -12.514 -3.287 22.680 1.00 86.31 149 VAL A CA 1
ATOM 1065 C C . VAL A 1 149 ? -12.093 -1.820 22.790 1.00 86.31 149 VAL A C 1
ATOM 1067 O O . VAL A 1 149 ? -10.907 -1.487 22.722 1.00 86.31 149 VAL A O 1
ATOM 1070 N N . LEU A 1 150 ? -13.064 -0.930 22.989 1.00 83.25 150 LEU A N 1
ATOM 1071 C CA . LEU A 1 150 ? -12.848 0.512 23.081 1.00 83.25 150 LEU A CA 1
ATOM 1072 C C . LEU A 1 150 ? -12.147 0.906 24.379 1.00 83.25 150 LEU A C 1
ATOM 1074 O O . LEU A 1 150 ? -11.221 1.710 24.338 1.00 83.25 150 LEU A O 1
ATOM 1078 N N . ALA A 1 151 ? -12.506 0.304 25.516 1.00 82.69 151 ALA A N 1
ATOM 1079 C CA . ALA A 1 151 ? -11.803 0.548 26.774 1.00 82.69 151 ALA A CA 1
ATOM 1080 C C . ALA A 1 151 ? -10.322 0.134 26.691 1.00 82.69 151 ALA A C 1
ATOM 1082 O O . ALA A 1 151 ? -9.448 0.867 27.164 1.00 82.69 151 ALA A O 1
ATOM 1083 N N . ALA A 1 152 ? -10.021 -0.988 26.029 1.00 88.81 152 ALA A N 1
ATOM 1084 C CA . ALA A 1 152 ? -8.650 -1.394 25.735 1.00 88.81 152 ALA A CA 1
ATOM 1085 C C . ALA A 1 152 ? -7.954 -0.437 24.745 1.00 88.81 152 ALA A C 1
ATOM 1087 O O . ALA A 1 152 ? -6.795 -0.074 24.958 1.00 88.81 152 ALA A O 1
ATOM 1088 N N . THR A 1 153 ? -8.653 0.026 23.702 1.00 90.00 153 THR A N 1
ATOM 1089 C CA . THR A 1 153 ? -8.091 0.949 22.694 1.00 90.00 153 THR A CA 1
ATOM 1090 C C . THR A 1 153 ? -7.777 2.315 23.300 1.00 90.00 153 THR A C 1
ATOM 1092 O O . THR A 1 153 ? -6.679 2.829 23.115 1.00 90.00 153 THR A O 1
ATOM 1095 N N . ASN A 1 154 ? -8.668 2.867 24.125 1.00 85.81 154 ASN A N 1
ATOM 1096 C CA . ASN A 1 154 ? -8.418 4.097 24.879 1.00 85.81 154 ASN A CA 1
ATOM 1097 C C . ASN A 1 154 ? -7.235 3.944 25.851 1.00 85.81 154 ASN A C 1
ATOM 1099 O O . ASN A 1 154 ? -6.543 4.912 26.157 1.00 85.81 154 ASN A O 1
ATOM 1103 N N . GLY A 1 155 ? -6.954 2.720 26.307 1.00 85.62 155 GLY A N 1
ATOM 1104 C CA . GLY A 1 155 ? -5.754 2.405 27.074 1.00 85.62 155 GLY A CA 1
ATOM 1105 C C . GLY A 1 155 ? -4.438 2.488 26.284 1.00 85.62 155 GLY A C 1
ATOM 1106 O O . GLY A 1 155 ? -3.386 2.619 26.912 1.00 85.62 155 GLY A O 1
ATOM 1107 N N . LEU A 1 156 ? -4.458 2.469 24.943 1.00 88.38 156 LEU A N 1
ATOM 1108 C CA . LEU A 1 156 ? -3.268 2.746 24.121 1.00 88.38 156 LEU A CA 1
ATOM 1109 C C . LEU A 1 156 ? -2.853 4.222 24.186 1.00 88.38 156 LEU A C 1
ATOM 1111 O O . LEU A 1 156 ? -1.667 4.523 24.076 1.00 88.38 156 LEU A O 1
ATOM 1115 N N . GLU A 1 157 ? -3.787 5.146 24.430 1.00 86.56 157 GLU A N 1
ATOM 1116 C CA . GLU A 1 157 ? -3.492 6.586 24.499 1.00 86.56 157 GLU A CA 1
ATOM 1117 C C . GLU A 1 157 ? -2.561 6.955 25.667 1.00 86.56 157 GLU A C 1
ATOM 1119 O O . GLU A 1 157 ? -1.887 7.981 25.610 1.00 86.56 157 GLU A O 1
ATOM 1124 N N . ALA A 1 158 ? -2.426 6.086 26.678 1.00 85.00 158 ALA A N 1
ATOM 1125 C CA . ALA A 1 158 ? -1.404 6.215 27.718 1.00 85.00 158 ALA A CA 1
ATOM 1126 C C . ALA A 1 158 ? 0.037 6.154 27.162 1.00 85.00 158 ALA A C 1
ATOM 1128 O O . ALA A 1 158 ? 0.950 6.708 27.767 1.00 85.00 158 ALA A O 1
ATOM 1129 N N . TYR A 1 159 ? 0.240 5.512 26.008 1.00 88.38 159 TYR A N 1
ATOM 1130 C CA . TYR A 1 159 ? 1.539 5.362 25.345 1.00 88.38 159 TYR A CA 1
ATOM 1131 C C . TYR A 1 159 ? 1.729 6.353 24.178 1.00 88.38 159 TYR A C 1
ATOM 1133 O O . TYR A 1 159 ? 2.720 6.267 23.454 1.00 88.38 159 TYR A O 1
ATOM 1141 N N . TRP A 1 160 ? 0.793 7.287 23.957 1.00 90.88 160 TRP A N 1
ATOM 1142 C CA . TRP A 1 160 ? 0.816 8.204 22.813 1.00 90.88 160 TRP A CA 1
ATOM 1143 C C . TRP A 1 160 ? 1.807 9.366 22.985 1.00 90.88 160 TRP A C 1
ATOM 1145 O O . TRP A 1 160 ? 1.614 10.275 23.798 1.00 90.88 160 TRP A O 1
ATOM 1155 N N . GLY A 1 161 ? 2.835 9.391 22.138 1.00 91.31 161 GLY A N 1
ATOM 1156 C CA . GLY A 1 161 ? 3.821 10.459 22.086 1.00 91.31 161 GLY A CA 1
ATOM 1157 C C . GLY A 1 161 ? 3.305 11.697 21.363 1.00 91.31 161 GLY A C 1
ATOM 1158 O O . GLY A 1 161 ? 3.244 11.775 20.135 1.00 91.31 161 GLY A O 1
ATOM 1159 N N . ASN A 1 162 ? 2.995 12.741 22.134 1.00 88.94 162 ASN A N 1
ATOM 1160 C CA . ASN A 1 162 ? 2.504 14.006 21.583 1.00 88.94 162 ASN A CA 1
ATOM 1161 C C . ASN A 1 162 ? 3.503 14.726 20.656 1.00 88.94 162 ASN A C 1
ATOM 1163 O O . ASN A 1 162 ? 3.059 15.508 19.810 1.00 88.94 162 ASN A O 1
ATOM 1167 N N . SER A 1 163 ? 4.806 14.458 20.776 1.00 88.69 163 SER A N 1
ATOM 1168 C CA . SER A 1 163 ? 5.856 15.031 19.914 1.00 88.69 163 SER A CA 1
ATOM 1169 C C . SER A 1 163 ? 6.213 14.138 18.722 1.00 88.69 163 SER A C 1
ATOM 1171 O O . SER A 1 163 ? 6.436 14.646 17.629 1.00 88.69 163 SER A O 1
ATOM 1173 N N . SER A 1 164 ? 6.257 12.820 18.922 1.00 89.12 164 SER A N 1
ATOM 1174 C CA . SER A 1 164 ? 6.616 11.820 17.906 1.00 89.12 164 SER A CA 1
ATOM 1175 C C . SER A 1 164 ? 5.473 11.487 16.948 1.00 89.12 164 SER A C 1
ATOM 1177 O O . SER A 1 164 ? 5.728 11.145 15.795 1.00 89.12 164 SER A O 1
ATOM 1179 N N . LYS A 1 165 ? 4.225 11.596 17.431 1.00 93.38 165 LYS A N 1
ATOM 1180 C CA . LYS A 1 165 ? 3.002 11.083 16.791 1.00 93.38 165 LYS A CA 1
ATOM 1181 C C . LYS A 1 165 ? 3.063 9.570 16.549 1.00 93.38 165 LYS A C 1
ATOM 1183 O O . LYS A 1 165 ? 2.605 9.079 15.520 1.00 93.38 165 LYS A O 1
ATOM 1188 N N . LEU A 1 166 ? 3.649 8.858 17.508 1.00 92.88 166 LEU A N 1
ATOM 1189 C CA . LEU A 1 166 ? 3.740 7.401 17.586 1.00 92.88 166 LEU A CA 1
ATOM 1190 C C . LEU A 1 166 ? 3.201 6.928 18.944 1.00 92.88 166 LEU A C 1
ATOM 1192 O O . LEU A 1 166 ? 3.005 7.726 19.862 1.00 92.88 166 LEU A O 1
ATOM 1196 N N . TYR A 1 167 ? 2.989 5.624 19.090 1.00 91.44 167 TYR A N 1
ATOM 1197 C CA . TYR A 1 167 ? 2.809 5.000 20.397 1.00 91.44 167 TYR A CA 1
ATOM 1198 C C . TYR A 1 167 ? 4.182 4.552 20.930 1.00 91.44 167 TYR A C 1
ATOM 1200 O O . TYR A 1 167 ? 4.590 3.408 20.750 1.00 91.44 167 TYR A O 1
ATOM 1208 N N . ASP A 1 168 ? 4.924 5.493 21.516 1.00 87.69 168 ASP A N 1
ATOM 1209 C CA . ASP A 1 168 ? 6.323 5.346 21.952 1.00 87.69 168 ASP A CA 1
ATOM 1210 C C . ASP A 1 168 ? 6.618 5.892 23.366 1.00 87.69 168 ASP A C 1
ATOM 1212 O O . ASP A 1 168 ? 7.760 5.865 23.825 1.00 87.69 168 ASP A O 1
ATOM 1216 N N . THR A 1 169 ? 5.598 6.361 24.089 1.00 85.50 169 THR A N 1
ATOM 1217 C CA . THR A 1 169 ? 5.745 6.967 25.424 1.00 85.50 169 THR A CA 1
ATOM 1218 C C . THR A 1 169 ? 5.578 5.943 26.551 1.00 85.50 169 THR A C 1
ATOM 1220 O O . THR A 1 169 ? 4.667 5.120 26.522 1.00 85.50 169 THR A O 1
ATOM 1223 N N . ASP A 1 170 ? 6.427 6.018 27.582 1.00 78.75 170 ASP A N 1
ATOM 1224 C CA . ASP A 1 170 ? 6.238 5.304 28.854 1.00 78.75 170 ASP A CA 1
ATOM 1225 C C . ASP A 1 170 ? 5.313 6.111 29.795 1.00 78.75 170 ASP A C 1
ATOM 1227 O O . ASP A 1 170 ? 5.738 7.155 30.298 1.00 78.75 170 ASP A O 1
ATOM 1231 N N . PRO A 1 171 ? 4.081 5.647 30.097 1.00 74.00 171 PRO A N 1
ATOM 1232 C CA . PRO A 1 171 ? 3.187 6.325 31.036 1.00 74.00 171 PRO A CA 1
ATOM 1233 C C . PRO A 1 171 ? 3.643 6.268 32.499 1.00 74.00 171 PRO A C 1
ATOM 1235 O O . PRO A 1 171 ? 3.049 6.952 33.332 1.00 74.00 171 PRO A O 1
ATOM 1238 N N . THR A 1 172 ? 4.638 5.447 32.859 1.00 71.31 172 THR A N 1
ATOM 1239 C CA . THR A 1 172 ? 5.118 5.382 34.248 1.00 71.31 172 THR A CA 1
ATOM 1240 C C . THR A 1 172 ? 6.059 6.534 34.595 1.00 71.31 172 THR A C 1
ATOM 1242 O O . THR A 1 172 ? 6.138 6.913 35.761 1.00 71.31 172 THR A O 1
ATOM 1245 N N . GLY A 1 173 ? 6.786 7.079 33.611 1.00 65.44 173 GLY A N 1
ATOM 1246 C CA . GLY A 1 173 ? 7.817 8.100 33.824 1.00 65.44 173 GLY A CA 1
ATOM 1247 C C . GLY A 1 173 ? 9.001 7.629 34.679 1.00 65.44 173 GLY A C 1
ATOM 1248 O O . GLY A 1 173 ? 9.795 8.455 35.126 1.00 65.44 173 GLY A O 1
ATOM 1249 N N . THR A 1 174 ? 9.112 6.320 34.936 1.00 58.88 174 THR A N 1
ATOM 1250 C CA . THR A 1 174 ? 10.171 5.726 35.772 1.00 58.88 174 THR A CA 1
ATOM 1251 C C . THR A 1 174 ? 11.305 5.115 34.957 1.00 58.88 174 THR A C 1
ATOM 1253 O O . THR A 1 174 ? 12.362 4.827 35.519 1.00 58.88 174 THR A O 1
ATOM 1256 N N . GLN A 1 175 ? 11.107 4.928 33.648 1.00 54.94 175 GLN A N 1
ATOM 1257 C CA . GLN A 1 175 ? 12.095 4.327 32.757 1.00 54.94 175 GLN A CA 1
ATOM 1258 C C . GLN A 1 175 ? 12.863 5.393 31.962 1.00 54.94 175 GLN A C 1
ATOM 1260 O O . GLN A 1 175 ? 12.297 6.434 31.620 1.00 54.94 175 GLN A O 1
ATOM 1265 N N . PRO A 1 176 ? 14.152 5.165 31.643 1.00 49.88 176 PRO A N 1
ATOM 1266 C CA . PRO A 1 176 ? 14.907 6.091 30.811 1.00 49.88 176 PRO A CA 1
ATOM 1267 C C . PRO A 1 176 ? 14.305 6.191 29.404 1.00 49.88 176 PRO A C 1
ATOM 1269 O O . PRO A 1 176 ? 13.946 5.189 28.779 1.00 49.88 176 PRO A O 1
ATOM 1272 N N . THR A 1 177 ? 14.218 7.420 28.894 1.00 47.31 177 THR A N 1
ATOM 1273 C CA . THR A 1 177 ? 13.680 7.725 27.565 1.00 47.31 177 THR A CA 1
ATOM 1274 C C . THR A 1 177 ? 14.386 6.899 26.488 1.00 47.31 177 THR A C 1
ATOM 1276 O O . THR A 1 177 ? 15.610 6.770 26.496 1.00 47.31 177 THR A O 1
ATOM 1279 N N . ASN A 1 178 ? 13.608 6.355 25.551 1.00 49.06 178 ASN A N 1
ATOM 1280 C CA . ASN A 1 178 ? 14.058 5.534 24.418 1.00 49.06 178 ASN A CA 1
ATOM 1281 C C . ASN A 1 178 ? 14.635 4.143 24.786 1.00 49.06 178 ASN A C 1
ATOM 1283 O O . ASN A 1 178 ? 15.106 3.438 23.897 1.00 49.06 178 ASN A O 1
ATOM 1287 N N . ALA A 1 179 ? 14.600 3.712 26.055 1.00 51.72 179 ALA A N 1
ATOM 1288 C CA . ALA A 1 179 ? 15.227 2.455 26.498 1.00 51.72 179 ALA A CA 1
ATOM 1289 C C . ALA A 1 179 ? 14.312 1.211 26.490 1.00 51.72 179 ALA A C 1
ATOM 1291 O O . ALA A 1 179 ? 14.733 0.148 26.952 1.00 51.72 179 ALA A O 1
ATOM 1292 N N . TRP A 1 180 ? 13.064 1.341 26.025 1.00 66.75 180 TRP A N 1
ATOM 1293 C CA . TRP A 1 180 ? 12.054 0.276 26.088 1.00 66.75 180 TRP A CA 1
ATOM 1294 C C . TRP A 1 180 ? 11.236 0.194 24.789 1.00 66.75 180 TRP A C 1
ATOM 1296 O O . TRP A 1 180 ? 11.489 -0.661 23.941 1.00 66.75 180 TRP A O 1
ATOM 1306 N N . ILE A 1 181 ? 10.298 1.119 24.556 1.00 76.69 181 ILE A N 1
ATOM 1307 C CA . ILE A 1 181 ? 9.407 1.024 23.392 1.00 76.69 181 ILE A CA 1
ATOM 1308 C C . ILE A 1 181 ? 10.191 1.205 22.081 1.00 76.69 181 ILE A C 1
ATOM 1310 O O . ILE A 1 181 ? 10.734 2.273 21.806 1.00 76.69 181 ILE A O 1
ATOM 1314 N N . LYS A 1 182 ? 10.232 0.140 21.269 1.00 82.69 182 LYS A N 1
ATOM 1315 C CA . LYS A 1 182 ? 10.820 0.138 19.925 1.00 82.69 182 LYS A CA 1
ATOM 1316 C C . LYS A 1 182 ? 9.824 0.656 18.893 1.00 82.69 182 LYS A C 1
ATOM 1318 O O . LYS A 1 182 ? 8.615 0.502 19.042 1.00 82.69 182 LYS A O 1
ATOM 1323 N N . TRP A 1 183 ? 10.349 1.190 17.797 1.00 87.50 183 TRP A N 1
ATOM 1324 C CA . TRP A 1 183 ? 9.573 1.789 16.711 1.00 87.50 183 TRP A CA 1
ATOM 1325 C C . TRP A 1 183 ? 8.517 0.840 16.105 1.00 87.50 183 TRP A C 1
ATOM 1327 O O . TRP A 1 183 ? 7.368 1.251 15.931 1.00 87.50 183 TRP A O 1
ATOM 1337 N N . TRP A 1 184 ? 8.832 -0.447 15.893 1.00 92.12 184 TRP A N 1
ATOM 1338 C CA . TRP A 1 184 ? 7.843 -1.433 15.427 1.00 92.12 184 TRP A CA 1
ATOM 1339 C C . TRP A 1 184 ? 6.703 -1.725 16.418 1.00 92.12 184 TRP A C 1
ATOM 1341 O O . TRP A 1 184 ? 5.622 -2.107 15.975 1.00 92.12 184 TRP A O 1
ATOM 1351 N N . HIS A 1 185 ? 6.853 -1.487 17.730 1.00 93.25 185 HIS A N 1
ATOM 1352 C CA . HIS A 1 185 ? 5.713 -1.597 18.657 1.00 93.25 185 HIS A CA 1
ATOM 1353 C C . HIS A 1 185 ? 4.598 -0.610 18.272 1.00 93.25 185 HIS A C 1
ATOM 1355 O O . HIS A 1 185 ? 3.418 -0.952 18.361 1.00 93.25 185 HIS A O 1
ATOM 1361 N N . SER A 1 186 ? 4.953 0.578 17.763 1.00 94.31 186 SER A N 1
ATOM 1362 C CA . SER A 1 186 ? 3.973 1.531 17.232 1.00 94.31 186 SER A CA 1
ATOM 1363 C C . SER A 1 186 ? 3.360 1.075 15.902 1.00 94.31 186 SER A C 1
ATOM 1365 O O . SER A 1 186 ? 2.233 1.472 15.607 1.00 94.31 186 SER A O 1
ATOM 1367 N N . ALA A 1 187 ? 4.038 0.234 15.116 1.00 96.50 187 ALA A N 1
ATOM 1368 C CA . ALA A 1 187 ? 3.463 -0.379 13.916 1.00 96.50 187 ALA A CA 1
ATOM 1369 C C . ALA A 1 187 ? 2.379 -1.401 14.290 1.00 96.50 187 ALA A C 1
ATOM 1371 O O . ALA A 1 187 ? 1.250 -1.312 13.810 1.00 96.50 187 ALA A O 1
ATOM 1372 N N . VAL A 1 188 ? 2.667 -2.303 15.238 1.00 97.94 188 VAL A N 1
ATOM 1373 C CA . VAL A 1 188 ? 1.669 -3.272 15.729 1.00 97.94 188 VAL A CA 1
ATOM 1374 C C . VAL A 1 188 ? 0.517 -2.557 16.448 1.00 97.94 188 VAL A C 1
ATOM 1376 O O . VAL A 1 188 ? -0.636 -2.945 16.280 1.00 97.94 188 VAL A O 1
ATOM 1379 N N . ALA A 1 189 ? 0.779 -1.455 17.162 1.00 97.31 189 ALA A N 1
ATOM 1380 C CA . ALA A 1 189 ? -0.277 -0.590 17.700 1.00 97.31 189 ALA A CA 1
ATOM 1381 C C . ALA A 1 189 ? -1.140 0.064 16.605 1.00 97.31 189 ALA A C 1
ATOM 1383 O O . ALA A 1 189 ? -2.349 0.193 16.781 1.00 97.31 189 ALA A O 1
ATOM 1384 N N . THR A 1 190 ? -0.552 0.417 15.458 1.00 97.69 190 THR A N 1
ATOM 1385 C CA . THR A 1 190 ? -1.276 0.947 14.288 1.00 97.69 190 THR A CA 1
ATOM 1386 C C . THR A 1 190 ? -2.181 -0.133 13.673 1.00 97.69 190 THR A C 1
ATOM 1388 O O . THR A 1 190 ? -3.364 0.123 13.456 1.00 97.69 190 THR A O 1
ATOM 1391 N N . SER A 1 191 ? -1.702 -1.376 13.516 1.00 97.44 191 SER A N 1
ATOM 1392 C CA . SER A 1 191 ? -2.552 -2.522 13.130 1.00 97.44 191 SER A CA 1
ATOM 1393 C C . SER A 1 191 ? -3.634 -2.857 14.169 1.00 97.44 191 SER A C 1
ATOM 1395 O O . SER A 1 191 ? -4.738 -3.253 13.801 1.00 97.44 191 SER A O 1
ATOM 1397 N N . ALA A 1 192 ? -3.362 -2.694 15.468 1.00 97.00 192 ALA A N 1
ATOM 1398 C CA . ALA A 1 192 ? -4.363 -2.894 16.520 1.00 97.00 192 ALA A CA 1
ATOM 1399 C C . ALA A 1 192 ? -5.464 -1.824 16.461 1.00 97.00 192 ALA A C 1
ATOM 1401 O O . ALA A 1 192 ? -6.643 -2.146 16.577 1.00 97.00 192 ALA A O 1
ATOM 1402 N N . LEU A 1 193 ? -5.090 -0.571 16.192 1.00 94.56 193 LEU A N 1
ATOM 1403 C CA . LEU A 1 193 ? -6.024 0.529 15.977 1.00 94.56 193 LEU A CA 1
ATOM 1404 C C . LEU A 1 193 ? -6.888 0.301 14.723 1.00 94.56 193 LEU A C 1
ATOM 1406 O O . LEU A 1 193 ? -8.102 0.493 14.768 1.00 94.56 193 LEU A O 1
ATOM 1410 N N . ALA A 1 194 ? -6.294 -0.198 13.635 1.00 90.44 194 ALA A N 1
ATOM 1411 C CA . ALA A 1 194 ? -7.031 -0.632 12.450 1.00 90.44 194 ALA A CA 1
ATOM 1412 C C . ALA A 1 194 ? -7.996 -1.800 12.755 1.00 90.44 194 ALA A C 1
ATOM 1414 O O . ALA A 1 194 ? -9.144 -1.793 12.307 1.00 90.44 194 ALA A O 1
ATOM 1415 N N . ALA A 1 195 ? -7.593 -2.775 13.579 1.00 90.94 195 ALA A N 1
ATOM 1416 C CA . ALA A 1 195 ? -8.495 -3.827 14.052 1.00 90.94 195 ALA A CA 1
ATOM 1417 C C . ALA A 1 195 ? -9.682 -3.257 14.856 1.00 90.94 195 ALA A C 1
ATOM 1419 O O . ALA A 1 195 ? -10.818 -3.676 14.625 1.00 90.94 195 ALA A O 1
ATOM 1420 N N . THR A 1 196 ? -9.465 -2.247 15.709 1.00 87.25 196 THR A N 1
ATOM 1421 C CA . THR A 1 196 ? -10.558 -1.541 16.399 1.00 87.25 196 THR A CA 1
ATOM 1422 C C . THR A 1 196 ? -11.527 -0.882 15.420 1.00 87.25 196 THR A C 1
ATOM 1424 O O . THR A 1 196 ? -12.737 -1.037 15.592 1.00 87.25 196 THR A O 1
ATOM 1427 N N . VAL A 1 197 ? -11.049 -0.203 14.368 1.00 82.38 197 VAL A N 1
ATOM 1428 C CA . VAL A 1 197 ? -11.933 0.387 13.340 1.00 82.38 197 VAL A CA 1
ATOM 1429 C C . VAL A 1 197 ? -12.760 -0.695 12.637 1.00 82.38 197 VAL A C 1
ATOM 1431 O O . VAL A 1 197 ? -13.971 -0.523 12.487 1.00 82.38 197 VAL A O 1
ATOM 1434 N N . ARG A 1 198 ? -12.151 -1.835 12.266 1.00 82.50 198 ARG A N 1
ATOM 1435 C CA . ARG A 1 198 ? -12.866 -2.971 11.644 1.00 82.50 198 ARG A CA 1
ATOM 1436 C C . ARG A 1 198 ? -13.998 -3.505 12.538 1.00 82.50 198 ARG A C 1
ATOM 1438 O O . ARG A 1 198 ? -15.089 -3.766 12.028 1.00 82.50 198 ARG A O 1
ATOM 1445 N N . ALA A 1 199 ? -13.761 -3.618 13.848 1.00 78.62 199 ALA A N 1
ATOM 1446 C CA . ALA A 1 199 ? -14.735 -4.130 14.818 1.00 78.62 199 ALA A CA 1
ATOM 1447 C C . ALA A 1 199 ? -15.843 -3.119 15.183 1.00 78.62 199 ALA A C 1
ATOM 1449 O O . ALA A 1 199 ? -17.021 -3.461 15.186 1.00 78.62 199 ALA A O 1
ATOM 1450 N N . THR A 1 200 ? -15.482 -1.869 15.488 1.00 73.06 200 THR A N 1
ATOM 1451 C CA . THR A 1 200 ? -16.393 -0.854 16.071 1.00 73.06 200 THR A CA 1
ATOM 1452 C C . THR A 1 200 ? -17.087 0.033 15.034 1.00 73.06 200 THR A C 1
ATOM 1454 O O . THR A 1 200 ? -18.112 0.663 15.322 1.00 73.06 200 THR A O 1
ATOM 1457 N N . ARG A 1 201 ? -16.509 0.133 13.828 1.00 73.00 201 ARG A N 1
ATOM 1458 C CA . ARG A 1 201 ? -16.853 1.155 12.826 1.00 73.00 201 ARG A CA 1
ATOM 1459 C C . ARG A 1 201 ? -16.850 2.563 13.446 1.00 73.00 201 ARG A C 1
ATOM 1461 O O . ARG A 1 201 ? -17.807 3.326 13.302 1.00 73.00 201 ARG A O 1
ATOM 1468 N N . ASP A 1 202 ? -15.812 2.861 14.228 1.00 69.81 202 ASP A N 1
ATOM 1469 C CA . ASP A 1 202 ? -15.495 4.199 14.733 1.00 69.81 202 ASP A CA 1
ATOM 1470 C C . ASP A 1 202 ? -14.424 4.839 13.839 1.00 69.81 202 ASP A C 1
ATOM 1472 O O . ASP A 1 202 ? -13.236 4.519 13.902 1.00 69.81 202 ASP A O 1
ATOM 1476 N N . GLU A 1 203 ? -14.870 5.747 12.976 1.00 70.88 203 GLU A N 1
ATOM 1477 C CA . GLU A 1 203 ? -14.028 6.447 12.004 1.00 70.88 203 GLU A CA 1
ATOM 1478 C C . GLU A 1 203 ? -13.133 7.523 12.646 1.00 70.88 203 GLU A C 1
ATOM 1480 O O . GLU A 1 203 ? -12.212 8.020 11.996 1.00 70.88 203 GLU A O 1
ATOM 1485 N N . SER A 1 204 ? -13.325 7.871 13.928 1.00 68.62 204 SER A N 1
ATOM 1486 C CA . SER A 1 204 ? -12.478 8.869 14.602 1.00 68.62 204 SER A CA 1
ATOM 1487 C C . SER A 1 204 ? -11.007 8.434 14.653 1.00 68.62 204 SER A C 1
ATOM 1489 O O . SER A 1 204 ? -10.098 9.252 14.471 1.00 68.62 204 SER A O 1
ATOM 1491 N N . TYR A 1 205 ? -10.762 7.127 14.774 1.00 78.19 205 TYR A N 1
ATOM 1492 C CA . TYR A 1 205 ? -9.427 6.542 14.735 1.00 78.19 205 TYR A CA 1
ATOM 1493 C C . TYR A 1 205 ? -8.777 6.570 13.334 1.00 78.19 205 TYR A C 1
ATOM 1495 O O . TYR A 1 205 ? -7.551 6.522 13.251 1.00 78.19 205 TYR A O 1
ATOM 1503 N N . LEU A 1 206 ? -9.524 6.753 12.231 1.00 80.56 206 LEU A N 1
ATOM 1504 C CA . LEU A 1 206 ? -8.925 6.937 10.893 1.00 80.56 206 LEU A CA 1
ATOM 1505 C C . LEU A 1 206 ? -8.063 8.209 10.832 1.00 80.56 206 LEU A C 1
ATOM 1507 O O . LEU A 1 206 ? -6.978 8.205 10.255 1.00 80.56 206 LEU A O 1
ATOM 1511 N N . THR A 1 207 ? -8.492 9.280 11.510 1.00 80.56 207 THR A N 1
ATOM 1512 C CA . THR A 1 207 ? -7.712 10.531 11.622 1.00 80.56 207 THR A CA 1
ATOM 1513 C C . THR A 1 207 ? -6.421 10.317 12.425 1.00 80.56 207 THR A C 1
ATOM 1515 O O . THR A 1 207 ? -5.400 10.963 12.174 1.00 80.56 207 THR A O 1
ATOM 1518 N N . LYS A 1 208 ? -6.435 9.382 13.383 1.00 85.19 208 LYS A N 1
ATOM 1519 C CA . LYS A 1 208 ? -5.267 8.993 14.183 1.00 85.19 208 LYS A CA 1
ATOM 1520 C C . LYS A 1 208 ? -4.273 8.174 13.346 1.00 85.19 208 LYS A C 1
ATOM 1522 O O . LYS A 1 208 ? -3.089 8.502 13.366 1.00 85.19 208 LYS A O 1
ATOM 1527 N N . LEU A 1 209 ? -4.748 7.198 12.562 1.00 89.12 209 LEU A N 1
ATOM 1528 C CA . LEU A 1 209 ? -3.938 6.449 11.584 1.00 89.12 209 LEU A CA 1
ATOM 1529 C C . LEU A 1 209 ? -3.260 7.396 10.574 1.00 89.12 209 LEU A C 1
ATOM 1531 O O . LEU A 1 209 ? -2.049 7.316 10.365 1.00 89.12 209 LEU A O 1
ATOM 1535 N N . ASP A 1 210 ? -4.009 8.359 10.028 1.00 90.88 210 ASP A N 1
ATOM 1536 C CA . ASP A 1 210 ? -3.474 9.370 9.107 1.00 90.88 210 ASP A CA 1
ATOM 1537 C C . ASP A 1 210 ? -2.420 10.277 9.768 1.00 90.88 210 ASP A C 1
ATOM 1539 O O . ASP A 1 210 ? -1.360 10.545 9.198 1.00 90.88 210 ASP A O 1
ATOM 1543 N N . THR A 1 211 ? -2.662 10.689 11.018 1.00 92.12 211 THR A N 1
ATOM 1544 C CA . THR A 1 211 ? -1.711 11.484 11.813 1.00 92.12 211 THR A CA 1
ATOM 1545 C C . THR A 1 211 ? -0.393 10.737 12.033 1.00 92.12 211 THR A C 1
ATOM 1547 O O . THR A 1 211 ? 0.672 11.354 11.941 1.00 92.12 211 THR A O 1
ATOM 1550 N N . ILE A 1 212 ? -0.443 9.426 12.301 1.00 94.62 212 ILE A N 1
ATOM 1551 C CA . ILE A 1 212 ? 0.749 8.569 12.420 1.00 94.62 212 ILE A CA 1
ATOM 1552 C C . ILE A 1 212 ? 1.498 8.544 11.082 1.00 94.62 212 ILE A C 1
ATOM 1554 O O . ILE A 1 212 ? 2.707 8.781 11.057 1.00 94.62 212 ILE A O 1
ATOM 1558 N N . PHE A 1 213 ? 0.790 8.335 9.968 1.00 95.06 213 PHE A N 1
ATOM 1559 C CA . PHE A 1 213 ? 1.384 8.278 8.631 1.00 95.06 213 PHE A CA 1
ATOM 1560 C C . PHE A 1 213 ? 2.074 9.590 8.227 1.00 95.06 213 PHE A C 1
ATOM 1562 O O . PHE A 1 213 ? 3.283 9.622 7.982 1.00 95.06 213 PHE A O 1
ATOM 1569 N N . GLU A 1 214 ? 1.326 10.695 8.185 1.00 94.31 214 GLU A N 1
ATOM 1570 C CA . GLU A 1 214 ? 1.808 11.989 7.687 1.00 94.31 214 GLU A CA 1
ATOM 1571 C C . GLU A 1 214 ? 2.975 12.551 8.511 1.00 94.31 214 GLU A C 1
ATOM 1573 O O . GLU A 1 214 ? 3.882 13.168 7.948 1.00 94.31 214 GLU A O 1
ATOM 1578 N N . SER A 1 215 ? 2.993 12.291 9.822 1.00 92.75 215 SER A N 1
ATOM 1579 C CA . SER A 1 215 ? 4.037 12.781 10.734 1.00 92.75 215 SER A CA 1
ATOM 1580 C C . SER A 1 215 ? 5.351 11.995 10.662 1.00 92.75 215 SER A C 1
ATOM 1582 O O . SER A 1 215 ? 6.378 12.494 11.124 1.00 92.75 215 SER A O 1
ATOM 1584 N N . ASN A 1 216 ? 5.338 10.774 10.112 1.00 91.00 216 ASN A N 1
ATOM 1585 C CA . ASN A 1 216 ? 6.476 9.851 10.189 1.00 91.00 216 ASN A CA 1
ATOM 1586 C C . ASN A 1 216 ? 7.035 9.408 8.822 1.00 91.00 216 ASN A C 1
ATOM 1588 O O . ASN A 1 216 ? 8.231 9.152 8.743 1.00 91.00 216 ASN A O 1
ATOM 1592 N N . LYS A 1 217 ? 6.249 9.426 7.732 1.00 89.94 217 LYS A N 1
ATOM 1593 C CA . LYS A 1 217 ? 6.613 8.935 6.372 1.00 89.94 217 LYS A CA 1
ATOM 1594 C C . LYS A 1 217 ? 7.834 9.569 5.667 1.00 89.94 217 LYS A C 1
ATOM 1596 O O . LYS A 1 217 ? 8.069 9.295 4.495 1.00 89.94 217 LYS A O 1
ATOM 1601 N N . ASN A 1 218 ? 8.509 10.516 6.314 1.00 86.25 218 ASN A N 1
ATOM 1602 C CA . ASN A 1 218 ? 9.632 11.303 5.787 1.00 86.25 218 ASN A CA 1
ATOM 1603 C C . ASN A 1 218 ? 10.813 11.371 6.774 1.00 86.25 218 ASN A C 1
ATOM 1605 O O . ASN A 1 218 ? 11.720 12.189 6.582 1.00 86.25 218 ASN A O 1
ATOM 1609 N N . LYS A 1 219 ? 10.771 10.598 7.866 1.00 81.31 219 LYS A N 1
ATOM 1610 C CA . LYS A 1 219 ? 11.846 10.554 8.858 1.00 81.31 219 LYS A CA 1
ATOM 1611 C C . LYS A 1 219 ? 13.039 9.752 8.322 1.00 81.31 219 LYS A C 1
ATOM 1613 O O . LYS A 1 219 ? 13.111 9.443 7.139 1.00 81.31 219 LYS A O 1
ATOM 1618 N N . ASP A 1 220 ? 14.039 9.537 9.163 1.00 73.56 220 ASP A N 1
ATOM 1619 C CA . ASP A 1 220 ? 15.203 8.709 8.844 1.00 73.56 220 ASP A CA 1
ATOM 1620 C C . ASP A 1 220 ? 15.671 8.034 10.140 1.00 73.56 220 ASP A C 1
ATOM 1622 O O . ASP A 1 220 ? 16.783 8.255 10.618 1.00 73.56 220 ASP A O 1
ATOM 1626 N N . GLU A 1 221 ? 14.755 7.303 10.788 1.00 66.94 221 GLU A N 1
ATOM 1627 C CA . GLU A 1 221 ? 14.953 6.734 12.138 1.00 66.94 221 GLU A CA 1
ATOM 1628 C C . GLU A 1 221 ? 16.093 5.686 12.145 1.00 66.94 221 GLU A C 1
ATOM 1630 O O . GLU A 1 221 ? 16.633 5.352 13.199 1.00 66.94 221 GLU A O 1
ATOM 1635 N N . SER A 1 222 ? 16.483 5.174 10.966 1.00 64.06 222 SER A N 1
ATOM 1636 C CA . SER A 1 222 ? 17.542 4.166 10.783 1.00 64.06 222 SER A CA 1
ATOM 1637 C C . SER A 1 222 ? 18.778 4.622 9.993 1.00 64.06 222 SER A C 1
ATOM 1639 O O . SER A 1 222 ? 19.733 3.850 9.899 1.00 64.06 222 SER A O 1
ATOM 1641 N N . GLY A 1 223 ? 18.800 5.832 9.421 1.00 57.03 223 GLY A N 1
ATOM 1642 C CA . GLY A 1 223 ? 19.925 6.316 8.603 1.00 57.03 223 GLY A CA 1
ATOM 1643 C C . GLY A 1 223 ? 20.024 5.682 7.207 1.00 57.03 223 GLY A C 1
ATOM 1644 O O . GLY A 1 223 ? 21.115 5.610 6.640 1.00 57.03 223 GLY A O 1
ATOM 1645 N N . ILE A 1 224 ? 18.901 5.207 6.659 1.00 65.44 224 ILE A N 1
ATOM 1646 C CA . ILE A 1 224 ? 18.796 4.557 5.338 1.00 65.44 224 ILE A CA 1
ATOM 1647 C C . ILE A 1 224 ? 18.195 5.476 4.258 1.00 65.44 224 ILE A C 1
ATOM 1649 O O . ILE A 1 224 ? 17.978 5.049 3.120 1.00 65.44 224 ILE A O 1
ATOM 1653 N N . GLY A 1 225 ? 17.959 6.748 4.589 1.00 59.66 225 GLY A N 1
ATOM 1654 C CA . GLY A 1 225 ? 17.553 7.794 3.658 1.00 59.66 225 GLY A CA 1
ATOM 1655 C C . GLY A 1 225 ? 16.040 7.962 3.585 1.00 59.66 225 GLY A C 1
ATOM 1656 O O . GLY A 1 225 ? 15.385 7.179 2.898 1.00 59.66 225 GLY A O 1
ATOM 1657 N N . LYS A 1 226 ? 15.515 9.026 4.213 1.00 58.50 226 LYS A N 1
ATOM 1658 C CA . LYS A 1 226 ? 14.120 9.523 4.098 1.00 58.50 226 LYS A CA 1
ATOM 1659 C C . LYS A 1 226 ? 13.093 8.392 3.966 1.00 58.50 226 LYS A C 1
ATOM 1661 O O . LYS A 1 226 ? 12.559 8.141 2.884 1.00 58.50 226 LYS A O 1
ATOM 1666 N N . ASP A 1 227 ? 12.900 7.651 5.046 1.00 66.31 227 ASP A N 1
ATOM 1667 C CA . ASP A 1 227 ? 12.200 6.381 5.029 1.00 66.31 227 ASP A CA 1
ATOM 1668 C C . ASP A 1 227 ? 10.665 6.514 4.996 1.00 66.31 227 ASP A C 1
ATOM 1670 O O . ASP A 1 227 ? 10.003 7.010 5.905 1.00 66.31 227 ASP A O 1
ATOM 1674 N N . THR A 1 228 ? 10.070 5.958 3.938 1.00 83.69 228 THR A N 1
ATOM 1675 C CA . THR A 1 228 ? 8.638 5.636 3.879 1.00 83.69 228 THR A CA 1
ATOM 1676 C C . THR A 1 228 ? 8.370 4.389 4.732 1.00 83.69 228 THR A C 1
ATOM 1678 O O . THR A 1 228 ? 8.046 3.328 4.206 1.00 83.69 228 THR A O 1
ATOM 1681 N N . PHE A 1 229 ? 8.586 4.499 6.047 1.00 90.38 229 PHE A N 1
ATOM 1682 C CA . PHE A 1 229 ? 8.481 3.406 7.025 1.00 90.38 229 PHE A CA 1
ATOM 1683 C C . PHE A 1 229 ? 9.331 2.170 6.693 1.00 90.38 229 PHE A C 1
ATOM 1685 O O . PHE A 1 229 ? 8.868 1.032 6.698 1.00 90.38 229 PHE A O 1
ATOM 1692 N N . ARG A 1 230 ? 10.616 2.414 6.437 1.00 90.75 230 ARG A N 1
ATOM 1693 C CA . ARG A 1 230 ? 11.653 1.388 6.285 1.00 90.75 230 ARG A CA 1
ATOM 1694 C C . ARG A 1 230 ? 12.601 1.457 7.477 1.00 90.75 230 ARG A C 1
ATOM 1696 O O . ARG A 1 230 ? 12.769 2.516 8.068 1.00 90.75 230 ARG A O 1
ATOM 1703 N N . ASN A 1 231 ? 13.250 0.350 7.794 1.00 90.31 231 ASN A N 1
ATOM 1704 C CA . ASN A 1 231 ? 14.213 0.234 8.882 1.00 90.31 231 ASN A CA 1
ATOM 1705 C C . ASN A 1 231 ? 15.304 -0.758 8.470 1.00 90.31 231 ASN A C 1
ATOM 1707 O O . ASN A 1 231 ? 15.091 -1.616 7.618 1.00 90.31 231 ASN A O 1
ATOM 1711 N N . LYS A 1 232 ? 16.486 -0.649 9.069 1.00 90.81 232 LYS A N 1
ATOM 1712 C CA . LYS A 1 232 ? 17.559 -1.633 8.883 1.00 90.81 232 LYS A CA 1
ATOM 1713 C C . LYS A 1 232 ? 17.201 -3.027 9.432 1.00 90.81 232 LYS A C 1
ATOM 1715 O O . LYS A 1 232 ? 17.760 -4.020 8.977 1.00 90.81 232 LYS A O 1
ATOM 1720 N N . TYR A 1 233 ? 16.247 -3.113 10.360 1.00 92.69 233 TYR A N 1
ATOM 1721 C CA . TYR A 1 233 ? 15.518 -4.338 10.691 1.00 92.69 233 TYR A CA 1
ATOM 1722 C C . TYR A 1 233 ? 14.404 -4.574 9.651 1.00 92.69 233 TYR A C 1
ATOM 1724 O O . TYR A 1 233 ? 13.567 -3.707 9.373 1.00 92.69 233 TYR A O 1
ATOM 1732 N N . ILE A 1 234 ? 14.424 -5.749 9.024 1.00 94.38 234 ILE A N 1
ATOM 1733 C CA . ILE A 1 234 ? 13.547 -6.103 7.899 1.00 94.38 234 ILE A CA 1
ATOM 1734 C C . ILE A 1 234 ? 12.144 -6.469 8.406 1.00 94.38 234 ILE A C 1
ATOM 1736 O O . ILE A 1 234 ? 11.148 -6.153 7.760 1.00 94.38 234 ILE A O 1
ATOM 1740 N N . ASP A 1 235 ? 12.052 -7.056 9.598 1.00 96.19 235 ASP A N 1
ATOM 1741 C CA . ASP A 1 235 ? 10.812 -7.243 10.358 1.00 96.19 235 ASP A CA 1
ATOM 1742 C C . ASP A 1 235 ? 10.177 -5.915 10.798 1.00 96.19 235 ASP A C 1
ATOM 1744 O O . ASP A 1 235 ? 8.993 -5.725 10.528 1.00 96.19 235 ASP A O 1
ATOM 1748 N N . ASP A 1 236 ? 10.930 -4.953 11.358 1.00 95.19 236 ASP A N 1
ATOM 1749 C CA . ASP A 1 236 ? 10.418 -3.590 11.635 1.00 95.19 236 ASP A CA 1
ATOM 1750 C C . ASP A 1 236 ? 9.763 -2.960 10.386 1.00 95.19 236 ASP A C 1
ATOM 1752 O O . ASP A 1 236 ? 8.713 -2.323 10.482 1.00 95.19 236 ASP A O 1
ATOM 1756 N N . THR A 1 237 ? 10.357 -3.171 9.206 1.00 95.44 237 THR A N 1
ATOM 1757 C CA . THR A 1 237 ? 9.806 -2.716 7.916 1.00 95.44 237 THR A CA 1
ATOM 1758 C C . THR A 1 237 ? 8.523 -3.470 7.536 1.00 95.44 237 THR A C 1
ATOM 1760 O O . THR A 1 237 ? 7.544 -2.857 7.105 1.00 95.44 237 THR A O 1
ATOM 1763 N N . GLY A 1 238 ? 8.493 -4.792 7.727 1.00 97.75 238 GLY A N 1
ATOM 1764 C CA . GLY A 1 238 ? 7.321 -5.632 7.458 1.00 97.75 238 GLY A CA 1
ATOM 1765 C C . GLY A 1 238 ? 6.118 -5.319 8.355 1.00 97.75 238 GLY A C 1
ATOM 1766 O O . GLY A 1 238 ? 4.982 -5.324 7.879 1.00 97.75 238 GLY A O 1
ATOM 1767 N N . TRP A 1 239 ? 6.348 -4.973 9.626 1.00 98.38 239 TRP A N 1
ATOM 1768 C CA . TRP A 1 239 ? 5.279 -4.569 10.545 1.00 98.38 239 TRP A CA 1
ATOM 1769 C C . TRP A 1 239 ? 4.563 -3.299 10.081 1.00 98.38 239 TRP A C 1
ATOM 1771 O O . TRP A 1 239 ? 3.332 -3.250 10.095 1.00 98.38 239 TRP A O 1
ATOM 1781 N N . TRP A 1 240 ? 5.305 -2.284 9.627 1.00 97.50 240 TRP A N 1
ATOM 1782 C CA . TRP A 1 240 ? 4.687 -1.083 9.061 1.00 97.50 240 TRP A CA 1
ATOM 1783 C C . TRP A 1 240 ? 4.020 -1.348 7.714 1.00 97.50 240 TRP A C 1
ATOM 1785 O O . TRP A 1 240 ? 2.950 -0.802 7.467 1.00 97.50 240 TRP A O 1
ATOM 1795 N N . ALA A 1 241 ? 4.591 -2.206 6.864 1.00 98.25 241 ALA A N 1
ATOM 1796 C CA . ALA A 1 241 ? 3.942 -2.599 5.614 1.00 98.25 241 ALA A CA 1
ATOM 1797 C C . ALA A 1 241 ? 2.545 -3.196 5.866 1.00 98.25 241 ALA A C 1
ATOM 1799 O O . ALA A 1 241 ? 1.582 -2.772 5.227 1.00 98.25 241 ALA A O 1
ATOM 1800 N N . MET A 1 242 ? 2.409 -4.091 6.853 1.00 98.19 242 MET A N 1
ATOM 1801 C CA . MET A 1 242 ? 1.101 -4.627 7.247 1.00 98.19 242 MET A CA 1
ATOM 1802 C C . MET A 1 242 ? 0.177 -3.570 7.858 1.00 98.19 242 MET A C 1
ATOM 1804 O O . MET A 1 242 ? -0.991 -3.518 7.484 1.00 98.19 242 MET A O 1
ATOM 1808 N N . ALA A 1 243 ? 0.682 -2.676 8.714 1.00 98.25 243 ALA A N 1
ATOM 1809 C CA . ALA A 1 243 ? -0.118 -1.573 9.254 1.00 98.25 243 ALA A CA 1
ATOM 1810 C C . ALA A 1 243 ? -0.666 -0.639 8.154 1.00 98.25 243 ALA A C 1
ATOM 1812 O O . ALA A 1 243 ? -1.787 -0.134 8.263 1.00 98.25 243 ALA A O 1
ATOM 1813 N N . TRP A 1 244 ? 0.082 -0.442 7.063 1.00 97.88 244 TRP A N 1
ATOM 1814 C CA . TRP A 1 244 ? -0.368 0.348 5.915 1.00 97.88 244 TRP A CA 1
ATOM 1815 C C . TRP A 1 244 ? -1.276 -0.420 4.951 1.00 97.88 244 TRP A C 1
ATOM 1817 O O . TRP A 1 244 ? -2.168 0.198 4.379 1.00 97.88 244 TRP A O 1
ATOM 1827 N N . ILE A 1 245 ? -1.161 -1.746 4.842 1.00 93.56 245 ILE A N 1
ATOM 1828 C CA . ILE A 1 245 ? -2.172 -2.590 4.177 1.00 93.56 245 ILE A CA 1
ATOM 1829 C C . ILE A 1 245 ? -3.496 -2.557 4.957 1.00 93.56 245 ILE A C 1
ATOM 1831 O O . ILE A 1 245 ? -4.545 -2.291 4.371 1.00 93.56 245 ILE A O 1
ATOM 1835 N N . ASP A 1 246 ? -3.452 -2.729 6.283 1.00 90.50 246 ASP A N 1
ATOM 1836 C CA . ASP A 1 246 ? -4.629 -2.627 7.155 1.00 90.50 246 ASP A CA 1
ATOM 1837 C C . ASP A 1 246 ? -5.297 -1.240 7.033 1.00 90.50 246 ASP A C 1
ATOM 1839 O O . ASP A 1 246 ? -6.521 -1.136 6.969 1.00 90.50 246 ASP A O 1
ATOM 1843 N N . THR A 1 247 ? -4.498 -0.167 6.948 1.00 86.31 247 THR A N 1
ATOM 1844 C CA . THR A 1 247 ? -4.998 1.212 6.789 1.00 86.31 247 THR A CA 1
ATOM 1845 C C . THR A 1 247 ? -5.498 1.501 5.365 1.00 86.31 247 THR A C 1
ATOM 1847 O O . THR A 1 247 ? -6.484 2.223 5.201 1.00 86.31 247 THR A O 1
ATOM 1850 N N . TYR A 1 248 ? -4.887 0.924 4.323 1.00 86.12 248 TYR A N 1
ATOM 1851 C CA . TYR A 1 248 ? -5.383 1.014 2.943 1.00 86.12 248 TYR A CA 1
ATOM 1852 C C . TYR A 1 248 ? -6.772 0.377 2.821 1.00 86.12 248 TYR A C 1
ATOM 1854 O O . TYR A 1 248 ? -7.709 1.043 2.385 1.00 86.12 248 TYR A O 1
ATOM 1862 N N . ARG A 1 249 ? -6.938 -0.855 3.319 1.00 81.06 249 ARG A N 1
ATOM 1863 C CA . ARG A 1 249 ? -8.225 -1.577 3.354 1.00 81.06 249 ARG A CA 1
ATOM 1864 C C . ARG A 1 249 ? -9.316 -0.858 4.163 1.00 81.06 249 ARG A C 1
ATOM 1866 O O . ARG A 1 249 ? -10.493 -1.144 3.995 1.00 81.06 249 ARG A O 1
ATOM 1873 N N . LEU A 1 250 ? -8.933 0.088 5.023 1.00 74.31 250 LEU A N 1
ATOM 1874 C CA . LEU A 1 250 ? -9.826 0.957 5.798 1.00 74.31 250 LEU A CA 1
ATOM 1875 C C . LEU A 1 250 ? -10.068 2.348 5.187 1.00 74.31 250 LEU A C 1
ATOM 1877 O O . LEU A 1 250 ? -10.745 3.160 5.812 1.00 74.31 250 LEU A O 1
ATOM 1881 N N . THR A 1 251 ? -9.489 2.682 4.031 1.00 75.50 251 THR A N 1
ATOM 1882 C CA . THR A 1 251 ? -9.565 4.053 3.480 1.00 75.50 251 THR A CA 1
ATOM 1883 C C . THR A 1 251 ? -9.599 4.149 1.955 1.00 75.50 251 THR A C 1
ATOM 1885 O O . THR A 1 251 ? -9.923 5.213 1.432 1.00 75.50 251 THR A O 1
ATOM 1888 N N . GLY A 1 252 ? -9.205 3.098 1.228 1.00 67.06 252 GLY A N 1
ATOM 1889 C CA . GLY A 1 252 ? -8.988 3.135 -0.221 1.00 67.06 252 GLY A CA 1
ATOM 1890 C C . GLY A 1 252 ? -7.915 4.138 -0.673 1.00 67.06 252 GLY A C 1
ATOM 1891 O O . GLY A 1 252 ? -7.897 4.514 -1.842 1.00 67.06 252 GLY A O 1
ATOM 1892 N N . ASN A 1 253 ? -7.062 4.632 0.236 1.00 74.44 253 ASN A N 1
ATOM 1893 C CA . ASN A 1 253 ? -6.119 5.711 -0.055 1.00 74.44 253 ASN A CA 1
ATOM 1894 C C . ASN A 1 253 ? -4.735 5.159 -0.432 1.00 74.44 253 ASN A C 1
ATOM 1896 O O . ASN A 1 253 ? -3.953 4.741 0.427 1.00 74.44 253 ASN A O 1
ATOM 1900 N N . GLU A 1 254 ? -4.427 5.219 -1.728 1.00 80.69 254 GLU A N 1
ATOM 1901 C CA . GLU A 1 254 ? -3.223 4.669 -2.369 1.00 80.69 254 GLU A CA 1
ATOM 1902 C C . GLU A 1 254 ? -1.887 5.051 -1.714 1.00 80.69 254 GLU A C 1
ATOM 1904 O O . GLU A 1 254 ? -0.893 4.344 -1.883 1.00 80.69 254 GLU A O 1
ATOM 1909 N N . LYS A 1 255 ? -1.816 6.134 -0.926 1.00 84.94 255 LYS A N 1
ATOM 1910 C CA . LYS A 1 255 ? -0.575 6.508 -0.224 1.00 84.94 255 LYS A CA 1
ATOM 1911 C C . LYS A 1 255 ? -0.108 5.440 0.773 1.00 84.94 255 LYS A C 1
ATOM 1913 O O . LYS A 1 255 ? 1.098 5.270 0.952 1.00 84.94 255 LYS A O 1
ATOM 1918 N N . TYR A 1 256 ? -1.041 4.710 1.387 1.00 86.75 256 TYR A N 1
ATOM 1919 C CA . TYR A 1 256 ? -0.731 3.624 2.315 1.00 86.75 256 TYR A CA 1
ATOM 1920 C C . TYR A 1 256 ? -0.263 2.372 1.556 1.00 86.75 256 TYR A C 1
ATOM 1922 O O . TYR A 1 256 ? 0.776 1.802 1.890 1.00 86.75 256 TYR A O 1
ATOM 1930 N N . LEU A 1 257 ? -0.946 2.009 0.464 1.00 86.25 257 LEU A N 1
ATOM 1931 C CA . LEU A 1 257 ? -0.545 0.892 -0.398 1.00 86.25 257 LEU A CA 1
ATOM 1932 C C . LEU A 1 257 ? 0.819 1.144 -1.062 1.00 86.25 257 LEU A C 1
ATOM 1934 O O . LEU A 1 257 ? 1.665 0.253 -1.117 1.00 86.25 257 LEU A O 1
ATOM 1938 N N . THR A 1 258 ? 1.092 2.389 -1.464 1.00 88.50 258 THR A N 1
ATOM 1939 C CA . THR A 1 258 ? 2.401 2.845 -1.963 1.00 88.50 258 THR A CA 1
ATOM 1940 C C . THR A 1 258 ? 3.501 2.676 -0.909 1.00 88.50 258 THR A C 1
ATOM 1942 O O . THR A 1 258 ? 4.613 2.252 -1.237 1.00 88.50 258 THR A O 1
ATOM 1945 N N . ALA A 1 259 ? 3.214 2.966 0.365 1.00 93.94 259 ALA A N 1
ATOM 1946 C CA . ALA A 1 259 ? 4.162 2.760 1.459 1.00 93.94 259 ALA A CA 1
ATOM 1947 C C . ALA A 1 259 ? 4.443 1.269 1.699 1.00 93.94 259 ALA A C 1
ATOM 1949 O O . ALA A 1 259 ? 5.608 0.877 1.745 1.00 93.94 259 ALA A O 1
ATOM 1950 N N . ALA A 1 260 ? 3.406 0.426 1.751 1.00 96.62 260 ALA A N 1
ATOM 1951 C CA . ALA A 1 260 ? 3.560 -1.026 1.863 1.00 96.62 260 ALA A CA 1
ATOM 1952 C C . ALA A 1 260 ? 4.332 -1.627 0.672 1.00 96.62 260 ALA A C 1
ATOM 1954 O O . ALA A 1 260 ? 5.243 -2.429 0.866 1.00 96.62 260 ALA A O 1
ATOM 1955 N N . THR A 1 261 ? 4.051 -1.165 -0.550 1.00 96.12 261 THR A N 1
ATOM 1956 C CA . THR A 1 261 ? 4.780 -1.528 -1.779 1.00 96.12 261 THR A CA 1
ATOM 1957 C C . THR A 1 261 ? 6.263 -1.153 -1.677 1.00 96.12 261 THR A C 1
ATOM 1959 O O . THR A 1 261 ? 7.137 -1.969 -1.969 1.00 96.12 261 THR A O 1
ATOM 1962 N N . THR A 1 262 ? 6.565 0.060 -1.203 1.00 94.31 262 THR A N 1
ATOM 1963 C CA . THR A 1 262 ? 7.941 0.555 -1.006 1.00 94.31 262 THR A CA 1
ATOM 1964 C C . THR A 1 262 ? 8.688 -0.259 0.057 1.00 94.31 262 THR A C 1
ATOM 1966 O O . THR A 1 262 ? 9.856 -0.611 -0.128 1.00 94.31 262 THR A O 1
ATOM 1969 N N . ALA A 1 263 ? 8.012 -0.598 1.157 1.00 95.00 263 ALA A N 1
ATOM 1970 C CA . ALA A 1 263 ? 8.540 -1.444 2.220 1.00 95.00 263 ALA A CA 1
ATOM 1971 C C . ALA A 1 263 ? 8.828 -2.871 1.715 1.00 95.00 263 ALA A C 1
ATOM 1973 O O . ALA A 1 263 ? 9.939 -3.365 1.883 1.00 95.00 263 ALA A O 1
ATOM 1974 N N . ALA A 1 264 ? 7.893 -3.499 0.998 1.00 96.88 264 ALA A N 1
ATOM 1975 C CA . ALA A 1 264 ? 8.059 -4.834 0.420 1.00 96.88 264 ALA A CA 1
ATOM 1976 C C . ALA A 1 264 ? 9.162 -4.900 -0.652 1.00 96.88 264 ALA A C 1
ATOM 1978 O O . ALA A 1 264 ? 9.895 -5.888 -0.750 1.00 96.88 264 ALA A O 1
ATOM 1979 N N . GLN A 1 265 ? 9.325 -3.838 -1.450 1.00 95.44 265 GLN A N 1
ATOM 1980 C CA . GLN A 1 265 ? 10.455 -3.705 -2.372 1.00 95.44 265 GLN A CA 1
ATOM 1981 C C . GLN A 1 265 ? 11.785 -3.662 -1.606 1.00 95.44 265 GLN A C 1
ATOM 1983 O O . GLN A 1 265 ? 12.705 -4.395 -1.965 1.00 95.44 265 GLN A O 1
ATOM 1988 N N . PHE A 1 266 ? 11.868 -2.893 -0.519 1.00 94.19 266 PHE A N 1
ATOM 1989 C CA . PHE A 1 266 ? 13.053 -2.838 0.340 1.00 94.19 266 PHE A CA 1
ATOM 1990 C C . PHE A 1 266 ? 13.343 -4.174 1.049 1.00 94.19 266 PHE A C 1
ATOM 1992 O O . PHE A 1 266 ? 14.485 -4.621 1.040 1.00 94.19 266 PHE A O 1
ATOM 1999 N N . MET A 1 267 ? 12.336 -4.878 1.581 1.00 95.62 267 MET A N 1
ATOM 2000 C CA . MET A 1 267 ? 12.529 -6.230 2.137 1.00 95.62 267 MET A CA 1
ATOM 2001 C C . MET A 1 267 ? 13.145 -7.172 1.086 1.00 95.62 267 MET A C 1
ATOM 2003 O O . MET A 1 267 ? 14.082 -7.913 1.376 1.00 95.62 267 MET A O 1
ATOM 2007 N N . SER A 1 268 ? 12.688 -7.078 -0.169 1.00 95.19 268 SER A N 1
ATOM 2008 C CA . SER A 1 268 ? 13.190 -7.905 -1.273 1.00 95.19 268 SER A CA 1
ATOM 2009 C C . SER A 1 268 ? 14.622 -7.595 -1.740 1.00 95.19 268 SER A C 1
ATOM 2011 O O . SER A 1 268 ? 15.179 -8.393 -2.491 1.00 95.19 268 SER A O 1
ATOM 2013 N N . THR A 1 269 ? 15.243 -6.484 -1.314 1.00 93.88 269 THR A N 1
ATOM 2014 C CA . THR A 1 269 ? 16.653 -6.183 -1.642 1.00 93.88 269 THR A CA 1
ATOM 2015 C C . THR A 1 269 ? 17.666 -6.818 -0.686 1.00 93.88 269 THR A C 1
ATOM 2017 O O . THR A 1 269 ? 18.864 -6.695 -0.928 1.00 93.88 269 THR A O 1
ATOM 2020 N N . TYR A 1 270 ? 17.213 -7.536 0.351 1.00 92.50 270 TYR A N 1
ATOM 2021 C CA . TYR A 1 270 ? 18.076 -8.248 1.305 1.00 92.50 270 TYR A CA 1
ATOM 2022 C C . TYR A 1 270 ? 17.803 -9.765 1.314 1.00 92.50 270 TYR A C 1
ATOM 2024 O O . TYR A 1 270 ? 17.390 -10.310 2.343 1.00 92.50 270 TYR A O 1
ATOM 2032 N N . PRO A 1 271 ? 18.002 -10.469 0.178 1.00 92.69 271 PRO A N 1
ATOM 2033 C CA . PRO A 1 271 ? 17.915 -11.922 0.139 1.00 92.69 271 PRO A CA 1
ATOM 2034 C C . PRO A 1 271 ? 19.067 -12.551 0.934 1.00 92.69 271 PRO A C 1
ATOM 2036 O O . PRO A 1 271 ? 20.211 -12.101 0.848 1.00 92.69 271 PRO A O 1
ATOM 2039 N N . GLY A 1 272 ? 18.779 -13.606 1.693 1.00 87.38 272 GLY A N 1
ATOM 2040 C CA . GLY A 1 272 ? 19.804 -14.336 2.440 1.00 87.38 272 GLY A CA 1
ATOM 2041 C C . GLY A 1 272 ? 20.447 -15.475 1.640 1.00 87.38 272 GLY A C 1
ATOM 2042 O O . GLY A 1 272 ? 19.907 -15.932 0.633 1.00 87.38 272 GLY A O 1
ATOM 2043 N N . THR A 1 273 ? 21.591 -15.988 2.108 1.00 90.44 273 THR A N 1
ATOM 2044 C CA . THR A 1 273 ? 22.369 -17.035 1.406 1.00 90.44 273 THR A CA 1
ATOM 2045 C C . THR A 1 273 ? 21.604 -18.347 1.230 1.00 90.44 273 THR A C 1
ATOM 2047 O O . THR A 1 273 ? 21.730 -18.994 0.195 1.00 90.44 273 THR A O 1
ATOM 2050 N N . CYS A 1 274 ? 20.773 -18.715 2.206 1.00 91.31 274 CYS A N 1
ATOM 2051 C CA . CYS A 1 274 ? 19.882 -19.876 2.154 1.00 91.31 274 CYS A CA 1
ATOM 2052 C C . CYS A 1 274 ? 18.523 -19.599 1.473 1.00 91.31 274 CYS A C 1
ATOM 2054 O O . CYS A 1 274 ? 17.602 -20.400 1.626 1.00 91.31 274 CYS A O 1
ATOM 2056 N N . GLY A 1 275 ? 18.360 -18.476 0.760 1.00 92.69 275 GLY A N 1
ATOM 2057 C CA . GLY A 1 275 ? 17.072 -17.999 0.232 1.00 92.69 275 GLY A CA 1
ATOM 2058 C C . GLY A 1 275 ? 16.238 -17.225 1.265 1.00 92.69 275 GLY A C 1
ATOM 2059 O O . GLY A 1 275 ? 16.683 -17.005 2.389 1.00 92.69 275 GLY A O 1
ATOM 2060 N N . GLY A 1 276 ? 15.033 -16.789 0.890 1.00 94.50 276 GLY A N 1
ATOM 2061 C CA . GLY A 1 276 ? 14.210 -15.909 1.733 1.00 94.50 276 GLY A CA 1
ATOM 2062 C C . GLY A 1 276 ? 14.866 -14.541 1.980 1.00 94.50 276 GLY A C 1
ATOM 2063 O O . GLY A 1 276 ? 15.864 -14.193 1.345 1.00 94.50 276 GLY A O 1
ATOM 2064 N N . VAL A 1 277 ? 14.315 -13.763 2.912 1.00 96.44 277 VAL A N 1
ATOM 2065 C CA . VAL A 1 277 ? 14.854 -12.458 3.338 1.00 96.44 277 VAL A CA 1
ATOM 2066 C C . VAL A 1 277 ? 15.645 -12.564 4.645 1.00 96.44 277 VAL A C 1
ATOM 2068 O O . VAL A 1 277 ? 15.385 -13.427 5.489 1.00 96.44 277 VAL A O 1
ATOM 2071 N N . LEU A 1 278 ? 16.622 -11.675 4.817 1.00 95.50 278 LEU A N 1
ATOM 2072 C CA . LEU A 1 278 ? 17.391 -11.526 6.053 1.00 95.50 278 LEU A CA 1
ATOM 2073 C C . LEU A 1 278 ? 16.574 -10.848 7.164 1.00 95.50 278 LEU A C 1
ATOM 2075 O O . LEU A 1 278 ? 15.575 -10.182 6.904 1.00 95.50 278 LEU A O 1
ATOM 2079 N N . TRP A 1 279 ? 17.030 -10.992 8.410 1.00 95.00 279 TRP A N 1
ATOM 2080 C CA . TRP A 1 279 ? 16.458 -10.297 9.569 1.00 95.00 279 TRP A CA 1
ATOM 2081 C C . TRP A 1 279 ? 16.822 -8.802 9.628 1.00 95.00 279 TRP A C 1
ATOM 2083 O O . TRP A 1 279 ? 15.978 -7.958 9.914 1.00 95.00 279 TRP A O 1
ATOM 2093 N N . HIS A 1 280 ? 18.074 -8.461 9.323 1.00 93.12 280 HIS A N 1
ATOM 2094 C CA . HIS A 1 280 ? 18.614 -7.096 9.348 1.00 93.12 280 HIS A CA 1
ATOM 2095 C C . HIS A 1 280 ? 19.584 -6.919 8.168 1.00 93.12 280 HIS A C 1
ATOM 2097 O O . HIS A 1 280 ? 20.143 -7.903 7.681 1.00 93.12 280 HIS A O 1
ATOM 2103 N N . THR A 1 281 ? 19.789 -5.688 7.692 1.00 89.88 281 THR A N 1
ATOM 2104 C CA . THR A 1 281 ? 20.483 -5.383 6.418 1.00 89.88 281 THR A CA 1
ATOM 2105 C C . THR A 1 281 ? 21.945 -5.841 6.311 1.00 89.88 281 THR A C 1
ATOM 2107 O O . THR A 1 281 ? 22.500 -5.827 5.216 1.00 89.88 281 THR A O 1
ATOM 2110 N N . ASP A 1 282 ? 22.574 -6.223 7.424 1.00 83.25 282 ASP A N 1
ATOM 2111 C CA . ASP A 1 282 ? 23.944 -6.758 7.510 1.00 83.25 282 ASP A CA 1
ATOM 2112 C C . ASP A 1 282 ? 24.021 -8.157 8.169 1.00 83.25 282 ASP A C 1
ATOM 2114 O O . ASP A 1 282 ? 25.114 -8.685 8.387 1.00 83.25 282 ASP A O 1
ATOM 2118 N N . ALA A 1 283 ? 22.876 -8.771 8.491 1.00 77.50 283 ALA A N 1
ATOM 2119 C CA . ALA A 1 283 ? 22.822 -9.998 9.278 1.00 77.50 283 ALA A CA 1
ATOM 2120 C C . ALA A 1 283 ? 23.014 -11.273 8.445 1.00 77.50 283 ALA A C 1
ATOM 2122 O O . ALA A 1 283 ? 22.656 -11.356 7.275 1.00 77.50 283 ALA A O 1
ATOM 2123 N N . THR A 1 284 ? 23.484 -12.328 9.109 1.00 81.19 284 THR A N 1
ATOM 2124 C CA . THR A 1 284 ? 23.588 -13.701 8.584 1.00 81.19 284 THR A CA 1
ATOM 2125 C C . THR A 1 284 ? 22.523 -14.622 9.201 1.00 81.19 284 THR A C 1
ATOM 2127 O O . THR A 1 284 ? 22.768 -15.794 9.490 1.00 81.19 284 THR A O 1
ATOM 2130 N N . TYR A 1 285 ? 21.321 -14.084 9.431 1.00 90.56 285 TYR A N 1
ATOM 2131 C CA . TYR A 1 285 ? 20.196 -14.799 10.039 1.00 90.56 285 TYR A CA 1
ATOM 2132 C C . TYR A 1 285 ? 18.903 -14.556 9.264 1.00 90.56 285 TYR A C 1
ATOM 2134 O O . TYR A 1 285 ? 18.568 -13.416 8.934 1.00 90.56 285 TYR A O 1
ATOM 2142 N N . HIS A 1 286 ? 18.175 -15.638 8.996 1.00 94.25 286 HIS A N 1
ATOM 2143 C CA . HIS A 1 286 ? 16.899 -15.629 8.291 1.00 94.25 286 HIS A CA 1
ATOM 2144 C C . HIS A 1 286 ? 15.780 -15.828 9.318 1.00 94.25 286 HIS A C 1
ATOM 2146 O O . HIS A 1 286 ? 15.343 -16.956 9.557 1.00 94.25 286 HIS A O 1
ATOM 2152 N N . ALA A 1 287 ? 15.350 -14.752 9.976 1.00 96.31 287 ALA A N 1
ATOM 2153 C CA . ALA A 1 287 ? 14.313 -14.853 10.998 1.00 96.31 287 ALA A CA 1
ATOM 2154 C C . ALA A 1 287 ? 12.961 -15.252 10.380 1.00 96.31 287 ALA A C 1
ATOM 2156 O O . ALA A 1 287 ? 12.554 -14.739 9.329 1.00 96.31 287 ALA A O 1
ATOM 2157 N N . ALA A 1 288 ? 12.245 -16.145 11.060 1.00 98.25 288 ALA A N 1
ATOM 2158 C CA . ALA A 1 288 ? 10.912 -16.601 10.686 1.00 98.25 288 ALA A CA 1
ATOM 2159 C C . ALA A 1 288 ? 9.916 -15.439 10.601 1.00 98.25 288 ALA A C 1
ATOM 2161 O O . ALA A 1 288 ? 9.056 -15.442 9.719 1.00 98.25 288 ALA A O 1
ATOM 2162 N N . ILE A 1 289 ? 10.074 -14.423 11.460 1.00 98.38 289 ILE A N 1
ATOM 2163 C CA . ILE A 1 289 ? 9.211 -13.243 11.477 1.00 98.38 289 ILE A CA 1
ATOM 2164 C C . ILE A 1 289 ? 9.359 -12.388 10.211 1.00 98.38 289 ILE A C 1
ATOM 2166 O O . ILE A 1 289 ? 8.365 -12.140 9.532 1.00 98.38 289 ILE A O 1
ATOM 2170 N N . SER A 1 290 ? 10.582 -12.008 9.820 1.00 98.19 290 SER A N 1
ATOM 2171 C CA . SER A 1 290 ? 10.835 -11.213 8.604 1.00 98.19 290 SER A CA 1
ATOM 2172 C C . SER A 1 290 ? 10.328 -11.928 7.349 1.00 98.19 290 SER A C 1
ATOM 2174 O O . SER A 1 290 ? 9.771 -11.304 6.448 1.00 98.19 290 SER A O 1
ATOM 2176 N N . ASN A 1 291 ? 10.470 -13.256 7.319 1.00 98.56 291 ASN A N 1
ATOM 2177 C CA . ASN A 1 291 ? 10.041 -14.097 6.207 1.00 98.56 291 ASN A CA 1
ATOM 2178 C C . ASN A 1 291 ? 8.526 -14.346 6.166 1.00 98.56 291 ASN A C 1
ATOM 2180 O O . ASN A 1 291 ? 7.972 -14.463 5.071 1.00 98.56 291 ASN A O 1
ATOM 2184 N N . GLY A 1 292 ? 7.861 -14.407 7.323 1.00 98.69 292 GLY A N 1
ATOM 2185 C CA . GLY A 1 292 ? 6.405 -14.517 7.430 1.00 98.69 292 GLY A CA 1
ATOM 2186 C C . GLY A 1 292 ? 5.720 -13.201 7.068 1.00 98.69 292 GLY A C 1
ATOM 2187 O O . GLY A 1 292 ? 4.810 -13.193 6.244 1.00 98.69 292 GLY A O 1
ATOM 2188 N N . LEU A 1 293 ? 6.236 -12.078 7.581 1.00 98.88 293 LEU A N 1
ATOM 2189 C CA . LEU A 1 293 ? 5.793 -10.736 7.195 1.00 98.88 293 LEU A CA 1
ATOM 2190 C C . LEU A 1 293 ? 5.981 -10.499 5.693 1.00 98.88 293 LEU A C 1
ATOM 2192 O O . LEU A 1 293 ? 5.061 -10.018 5.044 1.00 98.88 293 LEU A O 1
ATOM 2196 N N . TYR A 1 294 ? 7.125 -10.875 5.106 1.00 98.81 294 TYR A N 1
ATOM 2197 C CA . TYR A 1 294 ? 7.328 -10.709 3.662 1.00 98.81 294 TYR A CA 1
ATOM 2198 C C . TYR A 1 294 ? 6.355 -11.563 2.830 1.00 98.81 294 TYR A C 1
ATOM 2200 O O . TYR A 1 294 ? 5.860 -11.082 1.812 1.00 98.81 294 TYR A O 1
ATOM 2208 N N . LEU A 1 295 ? 6.014 -12.782 3.274 1.00 98.88 295 LEU A N 1
ATOM 2209 C CA . LEU A 1 295 ? 4.977 -13.599 2.630 1.00 98.88 295 LEU A CA 1
ATOM 2210 C C . LEU A 1 295 ? 3.591 -12.946 2.735 1.00 98.88 295 LEU A C 1
ATOM 2212 O O . LEU A 1 295 ? 2.894 -12.840 1.727 1.00 98.88 295 LEU A O 1
ATOM 2216 N N . GLN A 1 296 ? 3.209 -12.485 3.929 1.00 98.69 296 GLN A N 1
ATOM 2217 C CA . GLN A 1 296 ? 1.922 -11.832 4.177 1.00 98.69 296 GLN A CA 1
ATOM 2218 C C . GLN A 1 296 ? 1.770 -10.566 3.324 1.00 98.69 296 GLN A C 1
ATOM 2220 O O . GLN A 1 296 ? 0.796 -10.424 2.589 1.00 98.69 296 GLN A O 1
ATOM 2225 N N . VAL A 1 297 ? 2.778 -9.689 3.359 1.00 98.75 297 VAL A N 1
ATOM 2226 C CA . VAL A 1 297 ? 2.811 -8.426 2.613 1.00 98.75 297 VAL A CA 1
ATOM 2227 C C . VAL A 1 297 ? 2.810 -8.677 1.104 1.00 98.75 297 VAL A C 1
ATOM 2229 O O . VAL A 1 297 ? 2.042 -8.037 0.396 1.00 98.75 297 VAL A O 1
ATOM 2232 N N . ALA A 1 298 ? 3.619 -9.610 0.586 1.00 98.62 298 ALA A N 1
ATOM 2233 C CA . ALA A 1 298 ? 3.636 -9.910 -0.850 1.00 98.62 298 ALA A CA 1
ATOM 2234 C C . ALA A 1 298 ? 2.314 -10.527 -1.339 1.00 98.62 298 ALA A C 1
ATOM 2236 O O . ALA A 1 298 ? 1.883 -10.230 -2.450 1.00 98.62 298 ALA A O 1
ATOM 2237 N N . SER A 1 299 ? 1.658 -11.348 -0.515 1.00 95.56 299 SER A N 1
ATOM 2238 C CA . SER A 1 299 ? 0.353 -11.934 -0.845 1.00 95.56 299 SER A CA 1
ATOM 2239 C C . SER A 1 299 ? -0.738 -10.865 -0.866 1.00 95.56 299 SER A C 1
ATOM 2241 O O . SER A 1 299 ? -1.409 -10.696 -1.880 1.00 95.56 299 SER A O 1
ATOM 2243 N N . ALA A 1 300 ? -0.838 -10.064 0.199 1.00 90.38 300 ALA A N 1
ATOM 2244 C CA . ALA A 1 300 ? -1.790 -8.962 0.283 1.00 90.38 300 ALA A CA 1
ATOM 2245 C C . ALA A 1 300 ? -1.583 -7.929 -0.839 1.00 90.38 300 ALA A C 1
ATOM 2247 O O . ALA A 1 300 ? -2.548 -7.521 -1.474 1.00 90.38 300 ALA A O 1
ATOM 2248 N N . LEU A 1 301 ? -0.335 -7.557 -1.161 1.00 91.12 301 LEU A N 1
ATOM 2249 C CA . LEU A 1 301 ? -0.047 -6.657 -2.285 1.00 91.12 301 LEU A CA 1
ATOM 2250 C C . LEU A 1 301 ? -0.531 -7.216 -3.628 1.00 91.12 301 LEU A C 1
ATOM 2252 O O . LEU A 1 301 ? -0.963 -6.427 -4.465 1.00 91.12 301 LEU A O 1
ATOM 2256 N N . TYR A 1 302 ? -0.521 -8.536 -3.848 1.00 89.88 302 TYR A N 1
ATOM 2257 C CA . TYR A 1 302 ? -1.180 -9.102 -5.027 1.00 89.88 302 TYR A CA 1
ATOM 2258 C C . TYR A 1 302 ? -2.704 -8.974 -4.943 1.00 89.88 302 TYR A C 1
ATOM 2260 O O . TYR A 1 302 ? -3.307 -8.523 -5.910 1.00 89.88 302 TYR A O 1
ATOM 2268 N N . SER A 1 303 ? -3.321 -9.302 -3.805 1.00 80.81 303 SER A N 1
ATOM 2269 C CA . SER A 1 303 ? -4.776 -9.187 -3.621 1.00 80.81 303 SER A CA 1
ATOM 2270 C C . SER A 1 303 ? -5.298 -7.761 -3.854 1.00 80.81 303 SER A C 1
ATOM 2272 O O . SER A 1 303 ? -6.344 -7.592 -4.474 1.00 80.81 303 SER A O 1
ATOM 2274 N N . GLU A 1 304 ? -4.558 -6.729 -3.429 1.00 81.88 304 GLU A N 1
ATOM 2275 C CA . GLU A 1 304 ? -4.957 -5.328 -3.636 1.00 81.88 304 GLU A CA 1
ATOM 2276 C C . GLU A 1 304 ? -4.654 -4.785 -5.051 1.00 81.88 304 GLU A C 1
ATOM 2278 O O . GLU A 1 304 ? -5.302 -3.831 -5.478 1.00 81.88 304 GLU A O 1
ATOM 2283 N N . THR A 1 305 ? -3.660 -5.331 -5.776 1.00 78.00 305 THR A N 1
ATOM 2284 C CA . THR A 1 305 ? -3.150 -4.727 -7.037 1.00 78.00 305 THR A CA 1
ATOM 2285 C C . THR A 1 305 ? -3.244 -5.601 -8.282 1.00 78.00 305 THR A C 1
ATOM 2287 O O . THR A 1 305 ? -3.107 -5.089 -9.390 1.00 78.00 305 THR A O 1
ATOM 2290 N N . GLY A 1 306 ? -3.395 -6.917 -8.156 1.00 73.75 306 GLY A N 1
ATOM 2291 C CA . GLY A 1 306 ? -3.269 -7.866 -9.264 1.00 73.75 306 GLY A CA 1
ATOM 2292 C C . GLY A 1 306 ? -1.900 -7.892 -9.969 1.00 73.75 306 GLY A C 1
ATOM 2293 O O . GLY A 1 306 ? -1.761 -8.588 -10.974 1.00 73.75 306 GLY A O 1
ATOM 2294 N N . ASP A 1 307 ? -0.878 -7.166 -9.490 1.00 78.56 307 ASP A N 1
ATOM 2295 C CA . ASP A 1 307 ? 0.444 -7.141 -10.130 1.00 78.56 307 ASP A CA 1
ATOM 2296 C C . ASP A 1 307 ? 1.162 -8.483 -9.936 1.00 78.56 307 ASP A C 1
ATOM 2298 O O . ASP A 1 307 ? 1.580 -8.859 -8.837 1.00 78.56 307 ASP A O 1
ATOM 2302 N N . GLN A 1 308 ? 1.341 -9.204 -11.043 1.00 85.38 308 GLN A N 1
ATOM 2303 C CA . GLN A 1 308 ? 1.942 -10.532 -11.084 1.00 85.38 308 GLN A CA 1
ATOM 2304 C C . GLN A 1 308 ? 3.373 -10.580 -10.507 1.00 85.38 308 GLN A C 1
ATOM 2306 O O . GLN A 1 308 ? 3.822 -11.655 -10.102 1.00 85.38 308 GLN A O 1
ATOM 2311 N N . LEU A 1 309 ? 4.079 -9.445 -10.387 1.00 89.69 309 LEU A N 1
ATOM 2312 C CA . LEU A 1 309 ? 5.322 -9.353 -9.613 1.00 89.69 309 LEU A CA 1
ATOM 2313 C C . LEU A 1 309 ? 5.121 -9.821 -8.163 1.00 89.69 309 LEU A C 1
ATOM 2315 O O . LEU A 1 309 ? 5.942 -10.581 -7.644 1.00 89.69 309 LEU A O 1
ATOM 2319 N N . TRP A 1 310 ? 4.030 -9.403 -7.519 1.00 92.62 310 TRP A N 1
ATOM 2320 C CA . TRP A 1 310 ? 3.709 -9.763 -6.139 1.00 92.62 310 TRP A CA 1
ATOM 2321 C C . TRP A 1 310 ? 3.239 -11.212 -6.015 1.00 92.62 310 TRP A C 1
ATOM 2323 O O . TRP A 1 310 ? 3.718 -11.901 -5.117 1.00 92.62 310 TRP A O 1
ATOM 2333 N N . LYS A 1 311 ? 2.459 -11.736 -6.975 1.00 91.50 311 LYS A N 1
ATOM 2334 C CA . LYS A 1 311 ? 2.125 -13.176 -7.047 1.00 91.50 311 LYS A CA 1
ATOM 2335 C C . LYS A 1 311 ? 3.375 -14.046 -7.113 1.00 91.50 311 LYS A C 1
ATOM 2337 O O . LYS A 1 311 ? 3.551 -14.942 -6.292 1.00 91.50 311 LYS A O 1
ATOM 2342 N N . ASN A 1 312 ? 4.278 -13.735 -8.042 1.00 94.56 312 ASN A N 1
ATOM 2343 C CA . ASN A 1 312 ? 5.518 -14.485 -8.232 1.00 94.56 312 ASN A CA 1
ATOM 2344 C C . ASN A 1 312 ? 6.409 -14.423 -6.975 1.00 94.56 312 ASN A C 1
ATOM 2346 O O . ASN A 1 312 ? 7.019 -15.424 -6.594 1.00 94.56 312 ASN A O 1
ATOM 2350 N N . ARG A 1 313 ? 6.457 -13.267 -6.295 1.00 97.38 313 ARG A N 1
ATOM 2351 C CA . ARG A 1 313 ? 7.173 -13.086 -5.019 1.00 97.38 313 ARG A CA 1
ATOM 2352 C C . ARG A 1 313 ? 6.541 -13.885 -3.881 1.00 97.38 313 ARG A C 1
ATOM 2354 O O . ARG A 1 313 ? 7.272 -14.586 -3.189 1.00 97.38 313 ARG A O 1
ATOM 2361 N N . ALA A 1 314 ? 5.220 -13.832 -3.720 1.00 98.06 314 ALA A N 1
ATOM 2362 C CA . ALA A 1 314 ? 4.484 -14.591 -2.712 1.00 98.06 314 ALA A CA 1
ATOM 2363 C C . ALA A 1 314 ? 4.658 -16.106 -2.909 1.00 98.06 314 ALA A C 1
ATOM 2365 O O . ALA A 1 314 ? 5.011 -16.810 -1.968 1.00 98.06 314 ALA A O 1
ATOM 2366 N N . GLN A 1 315 ? 4.523 -16.601 -4.144 1.00 98.12 315 GLN A N 1
ATOM 2367 C CA . GLN A 1 315 ? 4.748 -18.011 -4.491 1.00 98.12 315 GLN A CA 1
ATOM 2368 C C . GLN A 1 315 ? 6.189 -18.455 -4.208 1.00 98.12 315 GLN A C 1
ATOM 2370 O O . GLN A 1 315 ? 6.395 -19.484 -3.568 1.00 98.12 315 GLN A O 1
ATOM 2375 N N . THR A 1 316 ? 7.187 -17.658 -4.606 1.00 97.81 316 THR A N 1
ATOM 2376 C CA . THR A 1 316 ? 8.606 -17.944 -4.313 1.00 97.81 316 THR A CA 1
ATOM 2377 C C . THR A 1 316 ? 8.871 -17.969 -2.805 1.00 97.81 316 THR A C 1
ATOM 2379 O O . THR A 1 316 ? 9.552 -18.862 -2.301 1.00 97.81 316 THR A O 1
ATOM 2382 N N . GLN A 1 317 ? 8.311 -17.008 -2.066 1.00 98.56 317 GLN A N 1
ATOM 2383 C CA . GLN A 1 317 ? 8.502 -16.888 -0.625 1.00 98.56 317 GLN A CA 1
ATOM 2384 C C . GLN A 1 317 ? 7.797 -18.009 0.149 1.00 98.56 317 GLN A C 1
ATOM 2386 O O . GLN A 1 317 ? 8.365 -18.523 1.110 1.00 98.56 317 GLN A O 1
ATOM 2391 N N . TRP A 1 318 ? 6.603 -18.436 -0.276 1.00 98.56 318 TRP A N 1
ATOM 2392 C CA . TRP A 1 318 ? 5.912 -19.584 0.312 1.00 98.56 318 TRP A CA 1
ATOM 2393 C C . TRP A 1 318 ? 6.677 -20.884 0.058 1.00 98.56 318 TRP A C 1
ATOM 2395 O O . TRP A 1 318 ? 6.948 -21.628 0.999 1.00 98.56 318 TRP A O 1
ATOM 2405 N N . GLN A 1 319 ? 7.112 -21.119 -1.184 1.00 98.00 319 GLN A N 1
ATOM 2406 C CA . GLN A 1 319 ? 7.947 -22.272 -1.533 1.00 98.00 319 GLN A CA 1
ATOM 2407 C C . GLN A 1 319 ? 9.235 -22.310 -0.702 1.00 98.00 319 GLN A C 1
ATOM 2409 O O . GLN A 1 319 ? 9.620 -23.382 -0.234 1.00 98.00 319 GLN A O 1
ATOM 2414 N N . TRP A 1 320 ? 9.876 -21.162 -0.461 1.00 98.06 320 TRP A N 1
ATOM 2415 C CA . TRP A 1 320 ? 11.008 -21.089 0.460 1.00 98.06 320 TRP A CA 1
ATOM 2416 C C . TRP A 1 320 ? 10.598 -21.431 1.898 1.00 98.06 320 TRP A C 1
ATOM 2418 O O . TRP A 1 320 ? 11.197 -22.317 2.504 1.00 98.06 320 TRP A O 1
ATOM 2428 N N . TYR A 1 321 ? 9.560 -20.786 2.439 1.00 98.44 321 TYR A N 1
ATOM 2429 C CA . TYR A 1 321 ? 9.151 -20.958 3.837 1.00 98.44 321 TYR A CA 1
ATOM 2430 C C . TYR A 1 321 ? 8.769 -22.412 4.143 1.00 98.44 321 TYR A C 1
ATOM 2432 O O . TYR A 1 321 ? 9.240 -22.972 5.132 1.00 98.44 321 TYR A O 1
ATOM 2440 N N . ALA A 1 322 ? 7.993 -23.056 3.268 1.00 97.81 322 ALA A N 1
ATOM 2441 C CA . ALA A 1 322 ? 7.590 -24.453 3.414 1.00 97.81 322 ALA A CA 1
ATOM 2442 C C . ALA A 1 322 ? 8.786 -25.428 3.405 1.00 97.81 322 ALA A C 1
ATOM 2444 O O . ALA A 1 322 ? 8.799 -26.387 4.173 1.00 97.81 322 ALA A O 1
ATOM 2445 N N . ASN A 1 323 ? 9.810 -25.172 2.580 1.00 97.19 323 ASN A N 1
ATOM 2446 C CA . ASN A 1 323 ? 10.988 -26.042 2.455 1.00 97.19 323 ASN A CA 1
ATOM 2447 C C . ASN A 1 323 ? 12.147 -25.678 3.405 1.00 97.19 323 ASN A C 1
ATOM 2449 O O . ASN A 1 323 ? 13.084 -26.458 3.555 1.00 97.19 323 ASN A O 1
ATOM 2453 N N . SER A 1 324 ? 12.090 -24.521 4.070 1.00 96.94 324 SER A N 1
ATOM 2454 C CA . SER A 1 324 ? 13.135 -24.012 4.975 1.00 96.94 324 SER A CA 1
ATOM 2455 C C . SER A 1 324 ? 13.368 -24.856 6.238 1.00 96.94 324 SER A C 1
ATOM 2457 O O . SER A 1 324 ? 14.386 -24.698 6.910 1.00 96.94 324 SER A O 1
ATOM 2459 N N . GLY A 1 325 ? 12.404 -25.708 6.606 1.00 97.00 325 GLY A N 1
ATOM 2460 C CA . GLY A 1 325 ? 12.367 -26.407 7.894 1.00 97.00 325 GLY A CA 1
ATOM 2461 C C . GLY A 1 325 ? 11.891 -25.550 9.077 1.00 97.00 325 GLY A C 1
ATOM 2462 O O . GLY A 1 325 ? 11.865 -26.053 10.199 1.00 97.00 325 GLY A O 1
ATOM 2463 N N . LEU A 1 326 ? 11.500 -24.283 8.857 1.00 98.31 326 LEU A N 1
ATOM 2464 C CA . LEU A 1 326 ? 10.941 -23.415 9.906 1.00 98.31 326 LEU A CA 1
ATOM 2465 C C . LEU A 1 326 ? 9.659 -23.990 10.519 1.00 98.31 326 LEU A C 1
ATOM 2467 O O . LEU A 1 326 ? 9.434 -23.830 11.715 1.00 98.31 326 LEU A O 1
ATOM 2471 N N . ILE A 1 327 ? 8.842 -24.677 9.717 1.00 98.38 327 ILE A N 1
ATOM 2472 C CA . ILE A 1 327 ? 7.712 -25.476 10.198 1.00 98.38 327 ILE A CA 1
ATOM 2473 C C . ILE A 1 327 ? 8.256 -26.858 10.580 1.00 98.38 327 ILE A C 1
ATOM 2475 O O . ILE A 1 327 ? 8.679 -27.629 9.718 1.00 98.38 327 ILE A O 1
ATOM 2479 N N . THR A 1 328 ? 8.259 -27.185 11.872 1.00 96.81 328 THR A N 1
ATOM 2480 C CA . THR A 1 328 ? 8.714 -28.494 12.354 1.00 96.81 328 THR A CA 1
ATOM 2481 C C . THR A 1 328 ? 7.738 -29.602 11.962 1.00 96.81 328 THR A C 1
ATOM 2483 O O . THR A 1 328 ? 6.536 -29.382 11.822 1.00 96.81 328 THR A O 1
ATOM 2486 N N . ALA A 1 329 ? 8.230 -30.844 11.912 1.00 94.31 329 ALA A N 1
ATOM 2487 C CA . ALA A 1 329 ? 7.398 -32.032 11.695 1.00 94.31 329 ALA A CA 1
ATOM 2488 C C . ALA A 1 329 ? 6.308 -32.256 12.772 1.00 94.31 329 ALA A C 1
ATOM 2490 O O . ALA A 1 329 ? 5.422 -33.081 12.575 1.00 94.31 329 ALA A O 1
ATOM 2491 N N . ASP A 1 330 ? 6.359 -31.537 13.903 1.00 92.25 330 ASP A N 1
ATOM 2492 C CA . ASP A 1 330 ? 5.308 -31.532 14.928 1.00 92.25 330 ASP A CA 1
ATOM 2493 C C . ASP A 1 330 ? 4.419 -30.273 14.908 1.00 92.25 330 ASP A C 1
ATOM 2495 O O . ASP A 1 330 ? 3.660 -30.076 15.852 1.00 92.25 330 ASP A O 1
ATOM 2499 N N . GLY A 1 331 ? 4.509 -29.432 13.868 1.00 95.38 331 GLY A N 1
ATOM 2500 C CA . GLY A 1 331 ? 3.612 -28.297 13.616 1.00 95.38 331 GLY A CA 1
ATOM 2501 C C . GLY A 1 331 ? 3.977 -26.974 14.302 1.00 95.38 331 GLY A C 1
ATOM 2502 O O . GLY A 1 331 ? 3.125 -26.099 14.401 1.00 95.38 331 GLY A O 1
ATOM 2503 N N . ARG A 1 332 ? 5.201 -26.797 14.812 1.00 96.88 332 ARG A N 1
ATOM 2504 C CA . ARG A 1 332 ? 5.649 -25.519 15.406 1.00 96.88 332 ARG A CA 1
ATOM 2505 C C . ARG A 1 332 ? 6.446 -24.701 14.399 1.00 96.88 332 ARG A C 1
ATOM 2507 O O . ARG A 1 332 ? 7.258 -25.262 13.676 1.00 96.88 332 ARG A O 1
ATOM 2514 N N . VAL A 1 333 ? 6.308 -23.381 14.438 1.00 98.50 333 VAL A N 1
ATOM 2515 C CA . VAL A 1 333 ? 7.232 -22.457 13.766 1.00 98.50 333 VAL A CA 1
ATOM 2516 C C . VAL A 1 333 ? 8.400 -22.140 14.705 1.00 98.50 333 VAL A C 1
ATOM 2518 O O . VAL A 1 333 ? 8.181 -21.569 15.780 1.00 98.50 333 VAL A O 1
ATOM 2521 N N . VAL A 1 334 ? 9.620 -22.531 14.326 1.00 97.94 334 VAL A N 1
ATOM 2522 C CA . VAL A 1 334 ? 10.868 -22.148 15.021 1.00 97.94 334 VAL A CA 1
ATOM 2523 C C . VAL A 1 334 ? 11.382 -20.785 14.545 1.00 97.94 334 VAL A C 1
ATOM 2525 O O . VAL A 1 334 ? 10.909 -20.251 13.547 1.00 97.94 334 VAL A O 1
ATOM 2528 N N . ASP A 1 335 ? 12.310 -20.185 15.288 1.00 96.88 335 ASP A N 1
ATOM 2529 C CA . ASP A 1 335 ? 12.648 -18.765 15.158 1.00 96.88 335 ASP A CA 1
ATOM 2530 C C . ASP A 1 335 ? 13.409 -18.351 13.888 1.00 96.88 335 ASP A C 1
ATOM 2532 O O . ASP A 1 335 ? 13.238 -17.220 13.433 1.00 96.88 335 ASP A O 1
ATOM 2536 N N . GLY A 1 336 ? 14.216 -19.220 13.276 1.00 96.19 336 GLY A N 1
ATOM 2537 C CA . GLY A 1 336 ? 14.950 -18.829 12.070 1.00 96.19 336 GLY A CA 1
ATOM 2538 C C . GLY A 1 336 ? 15.838 -19.905 11.454 1.00 96.19 336 GLY A C 1
ATOM 2539 O O . GLY A 1 336 ? 16.009 -20.993 12.004 1.00 96.19 336 GLY A O 1
ATOM 2540 N N . VAL A 1 337 ? 16.419 -19.580 10.295 1.00 96.38 337 VAL A N 1
ATOM 2541 C CA . VAL A 1 337 ? 17.415 -20.406 9.591 1.00 96.38 337 VAL A CA 1
ATOM 2542 C C . VAL A 1 337 ? 18.806 -19.788 9.731 1.00 96.38 337 VAL A C 1
ATOM 2544 O O . VAL A 1 337 ? 19.005 -18.587 9.524 1.00 96.38 337 VAL A O 1
ATOM 2547 N N . SER A 1 338 ? 19.786 -20.628 10.065 1.00 89.88 338 SER A N 1
ATOM 2548 C CA . SER A 1 338 ? 21.201 -20.254 10.134 1.00 89.88 338 SER A CA 1
ATOM 2549 C C . SER A 1 338 ? 21.825 -20.180 8.734 1.00 89.88 338 SER A C 1
ATOM 2551 O O . SER A 1 338 ? 21.858 -21.177 8.012 1.00 89.88 338 SER A O 1
ATOM 2553 N N . ALA A 1 339 ? 22.388 -19.025 8.361 1.00 87.00 339 ALA A N 1
ATOM 2554 C CA . ALA A 1 339 ? 22.995 -18.810 7.041 1.00 87.00 339 ALA A CA 1
ATOM 2555 C C . ALA A 1 339 ? 24.278 -19.630 6.777 1.00 87.00 339 ALA A C 1
ATOM 2557 O O . ALA A 1 339 ? 24.751 -19.672 5.641 1.00 87.00 339 ALA A O 1
ATOM 2558 N N . SER A 1 340 ? 24.869 -20.251 7.808 1.00 86.94 340 SER A N 1
ATOM 2559 C CA . SER A 1 340 ? 26.126 -21.013 7.703 1.00 86.94 340 SER A CA 1
ATOM 2560 C C . SER A 1 340 ? 25.948 -22.452 7.209 1.00 86.94 340 SER A C 1
ATOM 2562 O O . SER A 1 340 ? 26.900 -23.051 6.712 1.00 86.94 340 SER A O 1
ATOM 2564 N N . ASN A 1 341 ? 24.752 -23.018 7.375 1.00 90.62 341 ASN A N 1
ATOM 2565 C CA . ASN A 1 341 ? 24.450 -24.427 7.109 1.00 90.62 341 ASN A CA 1
ATOM 2566 C C . ASN A 1 341 ? 23.002 -24.674 6.639 1.00 90.62 341 ASN A C 1
ATOM 2568 O O . ASN A 1 341 ? 22.623 -25.822 6.422 1.00 90.62 341 ASN A O 1
ATOM 2572 N N . CYS A 1 342 ? 22.193 -23.619 6.514 1.00 93.88 342 CYS A N 1
ATOM 2573 C CA . CYS A 1 342 ? 20.792 -23.646 6.094 1.00 93.88 342 CYS A CA 1
ATOM 2574 C C . CYS A 1 342 ? 19.865 -24.547 6.930 1.00 93.88 342 CYS A C 1
ATOM 2576 O O . CYS A 1 342 ? 18.841 -25.008 6.432 1.00 93.88 342 CYS A O 1
ATOM 2578 N N . THR A 1 343 ? 20.177 -24.774 8.213 1.00 94.88 343 THR A N 1
ATOM 2579 C CA . THR A 1 343 ? 19.276 -25.491 9.134 1.00 94.88 343 THR A CA 1
ATOM 2580 C C . THR A 1 343 ? 18.386 -24.524 9.910 1.00 94.88 343 THR A C 1
ATOM 2582 O O . THR A 1 343 ? 18.896 -23.584 10.531 1.00 94.88 343 THR A O 1
ATOM 2585 N N . ALA A 1 344 ? 17.080 -24.788 9.932 1.00 96.81 344 ALA A N 1
ATOM 2586 C CA . ALA A 1 344 ? 16.134 -24.124 10.825 1.00 96.81 344 ALA A CA 1
ATOM 2587 C C . ALA A 1 344 ? 16.336 -24.524 12.299 1.00 96.81 344 ALA A C 1
ATOM 2589 O O . ALA A 1 344 ? 16.743 -25.647 12.606 1.00 96.81 344 ALA A O 1
ATOM 2590 N N . GLY A 1 345 ? 16.019 -23.612 13.218 1.00 95.25 345 GLY A N 1
ATOM 2591 C CA . GLY A 1 345 ? 16.073 -23.850 14.657 1.00 95.25 345 GLY A CA 1
ATOM 2592 C C . GLY A 1 345 ? 15.775 -22.594 15.478 1.00 95.25 345 GLY A C 1
ATOM 2593 O O . GLY A 1 345 ? 15.111 -21.671 15.013 1.00 95.25 345 GLY A O 1
ATOM 2594 N N . GLY A 1 346 ? 16.282 -22.566 16.712 1.00 93.44 346 GLY A N 1
ATOM 2595 C CA . GLY A 1 346 ? 16.113 -21.442 17.635 1.00 93.44 346 GLY A CA 1
ATOM 2596 C C . GLY A 1 346 ? 14.908 -21.587 18.568 1.00 93.44 346 GLY A C 1
ATOM 2597 O O . GLY A 1 346 ? 14.510 -22.697 18.931 1.00 93.44 346 GLY A O 1
ATOM 2598 N N . GLY A 1 347 ? 14.369 -20.449 19.009 1.00 93.12 347 GLY A N 1
ATOM 2599 C CA . GLY A 1 347 ? 13.200 -20.391 19.887 1.00 93.12 347 GLY A CA 1
ATOM 2600 C C . GLY A 1 347 ? 11.904 -20.840 19.205 1.00 93.12 347 GLY A C 1
ATOM 2601 O O . GLY A 1 347 ? 11.855 -21.071 18.000 1.00 93.12 347 GLY A O 1
ATOM 2602 N N . VAL A 1 348 ? 10.832 -20.939 19.990 1.00 95.50 348 VAL A N 1
ATOM 2603 C CA . VAL A 1 348 ? 9.455 -21.075 19.493 1.00 95.50 348 VAL A CA 1
ATOM 2604 C C . VAL A 1 348 ? 8.636 -20.016 20.219 1.00 95.50 348 VAL A C 1
ATOM 2606 O O . VAL A 1 348 ? 8.571 -20.033 21.449 1.00 95.50 348 VAL A O 1
ATOM 2609 N N . TYR A 1 349 ? 8.054 -19.098 19.453 1.00 96.38 349 TYR A N 1
ATOM 2610 C CA . TYR A 1 349 ? 7.387 -17.897 19.957 1.00 96.38 349 TYR A CA 1
ATOM 2611 C C . TYR A 1 349 ? 5.971 -17.774 19.392 1.00 96.38 349 TYR A C 1
ATOM 2613 O O . TYR A 1 349 ? 5.721 -18.199 18.260 1.00 96.38 349 TYR A O 1
ATOM 2621 N N . THR A 1 350 ? 5.052 -17.170 20.146 1.00 97.75 350 THR A N 1
ATOM 2622 C CA . THR A 1 350 ? 3.626 -17.086 19.771 1.00 97.75 350 THR A CA 1
ATOM 2623 C C . THR A 1 350 ? 3.411 -16.338 18.448 1.00 97.75 350 THR A C 1
ATOM 2625 O O . THR A 1 350 ? 2.697 -16.826 17.569 1.00 97.75 350 THR A O 1
ATOM 2628 N N . TYR A 1 351 ? 4.100 -15.208 18.249 1.00 98.00 351 TYR A N 1
ATOM 2629 C CA . TYR A 1 351 ? 3.980 -14.387 17.038 1.00 98.00 351 TYR A CA 1
ATOM 2630 C C . TYR A 1 351 ? 4.430 -15.081 15.743 1.00 98.00 351 TYR A C 1
ATOM 2632 O O . TYR A 1 351 ? 3.776 -14.908 14.719 1.00 98.00 351 TYR A O 1
ATOM 2640 N N . ASN A 1 352 ? 5.465 -15.930 15.789 1.00 98.56 352 ASN A N 1
ATOM 2641 C CA . ASN A 1 352 ? 5.934 -16.695 14.628 1.00 98.56 352 ASN A CA 1
ATOM 2642 C C . ASN A 1 352 ? 4.882 -17.711 14.158 1.00 98.56 352 ASN A C 1
ATOM 2644 O O . ASN A 1 352 ? 4.826 -18.013 12.971 1.00 98.56 352 ASN A O 1
ATOM 2648 N N . GLN A 1 353 ? 4.019 -18.202 15.061 1.00 98.50 353 GLN A N 1
ATOM 2649 C CA . GLN A 1 353 ? 2.876 -19.023 14.659 1.00 98.50 353 GLN A CA 1
ATOM 2650 C C . GLN A 1 353 ? 1.836 -18.135 13.959 1.00 98.50 353 GLN A C 1
ATOM 2652 O O . GLN A 1 353 ? 1.519 -18.359 12.796 1.00 98.50 353 GLN A O 1
ATOM 2657 N N . GLY A 1 354 ? 1.343 -17.092 14.641 1.00 98.50 354 GLY A N 1
ATOM 2658 C CA . GLY A 1 354 ? 0.242 -16.261 14.138 1.00 98.50 354 GLY A CA 1
ATOM 2659 C C . GLY A 1 354 ? 0.547 -15.521 12.839 1.00 98.50 354 GLY A C 1
ATOM 2660 O O . GLY A 1 354 ? -0.281 -15.542 11.939 1.00 98.50 354 GLY A O 1
ATOM 2661 N N . VAL A 1 355 ? 1.740 -14.939 12.685 1.00 98.81 355 V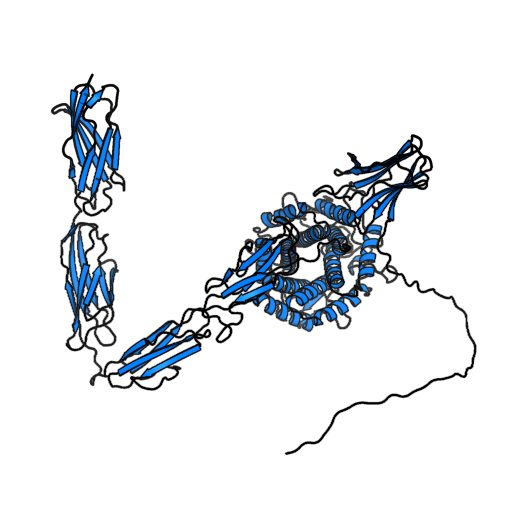AL A N 1
ATOM 2662 C CA . VAL A 1 355 ? 2.116 -14.263 11.431 1.00 98.81 355 VAL A CA 1
ATOM 2663 C C . VAL A 1 355 ? 2.173 -15.250 10.266 1.00 98.81 355 VAL A C 1
ATOM 2665 O O . VAL A 1 355 ? 1.755 -14.893 9.169 1.00 98.81 355 VAL A O 1
ATOM 2668 N N . LEU A 1 356 ? 2.592 -16.504 10.486 1.00 98.88 356 LEU A N 1
ATOM 2669 C CA . LEU A 1 356 ? 2.467 -17.535 9.456 1.00 98.88 356 LEU A CA 1
ATOM 2670 C C . LEU A 1 356 ? 0.994 -17.862 9.164 1.00 98.88 356 LEU A C 1
ATOM 2672 O O . LEU A 1 356 ? 0.634 -17.955 7.997 1.00 98.88 356 LEU A O 1
ATOM 2676 N N . LEU A 1 357 ? 0.126 -17.990 10.176 1.00 98.88 357 LEU A N 1
ATOM 2677 C CA . LEU A 1 357 ? -1.309 -18.229 9.943 1.00 98.88 357 LEU A CA 1
ATOM 2678 C C . LEU A 1 357 ? -1.938 -17.108 9.097 1.00 98.88 357 LEU A C 1
ATOM 2680 O O . LEU A 1 357 ? -2.568 -17.404 8.083 1.00 98.88 357 LEU A O 1
ATOM 2684 N N . SER A 1 358 ? -1.696 -15.838 9.445 1.00 98.31 358 SER A N 1
ATOM 2685 C CA . SER A 1 358 ? -2.125 -14.686 8.639 1.00 98.31 358 SER A CA 1
ATOM 2686 C C . SER A 1 358 ? -1.539 -14.724 7.224 1.00 98.31 358 SER A C 1
ATOM 2688 O O . SER A 1 358 ? -2.257 -14.500 6.253 1.00 98.31 358 SER A O 1
ATOM 2690 N N . ALA A 1 359 ? -0.245 -15.034 7.083 1.00 98.75 359 ALA A N 1
ATOM 2691 C CA . ALA A 1 359 ? 0.424 -15.108 5.786 1.00 98.75 359 ALA A CA 1
ATOM 2692 C C . ALA A 1 359 ? -0.166 -16.190 4.870 1.00 98.75 359 ALA A C 1
ATOM 2694 O O . ALA A 1 359 ? -0.258 -15.970 3.667 1.00 98.75 359 ALA A O 1
ATOM 2695 N N . LEU A 1 360 ? -0.592 -17.331 5.423 1.00 98.62 360 LEU A N 1
ATOM 2696 C CA . LEU A 1 360 ? -1.215 -18.413 4.656 1.00 98.62 360 LEU A CA 1
ATOM 2697 C C . LEU A 1 360 ? -2.677 -18.111 4.293 1.00 98.62 360 LEU A C 1
ATOM 2699 O O . LEU A 1 360 ? -3.107 -18.500 3.213 1.00 98.62 360 LEU A O 1
ATOM 2703 N N . VAL A 1 361 ? -3.418 -17.372 5.127 1.00 93.88 361 VAL A N 1
ATOM 2704 C CA . VAL A 1 361 ? -4.762 -16.872 4.775 1.00 93.88 361 VAL A CA 1
ATOM 2705 C C . VAL A 1 361 ? -4.679 -15.838 3.642 1.00 93.88 361 VAL A C 1
ATOM 2707 O O . VAL A 1 361 ? -5.353 -15.989 2.626 1.00 93.88 361 VAL A O 1
ATOM 2710 N N . GLU A 1 362 ? -3.786 -14.846 3.743 1.00 92.44 362 GLU A N 1
ATOM 2711 C CA . GLU A 1 362 ? -3.545 -13.877 2.656 1.00 92.44 362 GLU A CA 1
ATOM 2712 C C . GLU A 1 362 ? -3.045 -14.568 1.375 1.00 92.44 362 GLU A C 1
ATOM 2714 O O . GLU A 1 362 ? -3.493 -14.232 0.281 1.00 92.44 362 GLU A O 1
ATOM 2719 N N . TYR A 1 363 ? -2.145 -15.555 1.487 1.00 96.81 363 TYR A N 1
ATOM 2720 C CA . TYR A 1 363 ? -1.644 -16.318 0.338 1.00 96.81 363 TYR A CA 1
ATOM 2721 C C . TYR A 1 363 ? -2.744 -17.144 -0.337 1.00 96.81 363 TYR A C 1
ATOM 2723 O O . TYR A 1 363 ? -2.802 -17.181 -1.567 1.00 96.81 363 TYR A O 1
ATOM 2731 N N . TYR A 1 364 ? -3.633 -17.771 0.437 1.00 92.62 364 TYR A N 1
ATOM 2732 C CA . TYR A 1 364 ? -4.802 -18.471 -0.090 1.00 92.62 364 TYR A CA 1
ATOM 2733 C C . TYR A 1 364 ? -5.687 -17.518 -0.908 1.00 92.62 364 TYR A C 1
ATOM 2735 O O . TYR A 1 364 ? -5.901 -17.773 -2.092 1.00 92.62 364 TYR A O 1
ATOM 2743 N N . HIS A 1 365 ? -6.093 -16.374 -0.344 1.00 82.56 365 HIS A N 1
ATOM 2744 C CA . HIS A 1 365 ? -6.884 -15.373 -1.073 1.00 82.56 365 HIS A CA 1
ATOM 2745 C C . HIS A 1 365 ? -6.156 -14.799 -2.308 1.00 82.56 365 HIS A C 1
ATOM 2747 O O . HIS A 1 365 ? -6.798 -14.446 -3.292 1.00 82.56 365 HIS A O 1
ATOM 2753 N N . ALA A 1 366 ? -4.821 -14.732 -2.290 1.00 80.44 366 ALA A N 1
ATOM 2754 C CA . ALA A 1 366 ? -4.009 -14.259 -3.414 1.00 80.44 366 ALA A CA 1
ATOM 2755 C C . ALA A 1 366 ? -3.798 -15.307 -4.535 1.00 80.44 366 ALA A C 1
ATOM 2757 O O . ALA A 1 366 ? -3.341 -14.969 -5.638 1.00 80.44 366 ALA A O 1
ATOM 2758 N N . THR A 1 367 ? -4.046 -16.597 -4.280 1.00 81.88 367 THR A N 1
ATOM 2759 C CA . THR A 1 367 ? -3.614 -17.681 -5.188 1.00 81.88 367 THR A CA 1
ATOM 2760 C C . THR A 1 367 ? -4.618 -18.801 -5.442 1.00 81.88 367 THR A C 1
ATOM 2762 O O . THR A 1 367 ? -4.338 -19.621 -6.316 1.00 81.88 367 THR A O 1
ATOM 2765 N N . ASP A 1 368 ? -5.740 -18.839 -4.720 1.00 83.31 368 ASP A N 1
ATOM 2766 C CA . ASP A 1 368 ? -6.727 -19.931 -4.698 1.00 83.31 368 ASP A CA 1
ATOM 2767 C C . ASP A 1 368 ? -6.152 -21.292 -4.229 1.00 83.31 368 ASP A C 1
ATOM 2769 O O . ASP A 1 368 ? -6.805 -22.336 -4.321 1.00 83.31 368 ASP A O 1
ATOM 2773 N N . ASP A 1 369 ? -4.926 -21.308 -3.687 1.00 89.69 369 ASP A N 1
ATOM 2774 C CA . ASP A 1 369 ? -4.235 -22.512 -3.220 1.00 89.69 369 ASP A CA 1
ATOM 2775 C C . ASP A 1 369 ? -4.758 -22.962 -1.847 1.00 89.69 369 ASP A C 1
ATOM 2777 O O . ASP A 1 369 ? -4.139 -22.753 -0.802 1.00 89.69 369 ASP A O 1
ATOM 2781 N N . ALA A 1 370 ? -5.915 -23.624 -1.847 1.00 89.69 370 ALA A N 1
ATOM 2782 C CA . ALA A 1 370 ? -6.544 -24.168 -0.643 1.00 89.69 370 ALA A CA 1
ATOM 2783 C C . ALA A 1 370 ? -5.660 -25.168 0.141 1.00 89.69 370 ALA A C 1
ATOM 2785 O O . ALA A 1 370 ? -5.983 -25.497 1.286 1.00 89.69 370 ALA A O 1
ATOM 2786 N N . SER A 1 371 ? -4.543 -25.657 -0.422 1.00 94.94 371 SER A N 1
ATOM 2787 C CA . SER A 1 371 ? -3.650 -26.583 0.288 1.00 94.94 371 SER A CA 1
ATOM 2788 C C . SER A 1 371 ? -2.965 -25.927 1.493 1.00 94.94 371 SER A C 1
ATOM 2790 O O . SER A 1 371 ? -2.745 -26.591 2.513 1.00 94.94 371 SER A O 1
ATOM 2792 N N . VAL A 1 372 ? -2.707 -24.613 1.438 1.00 97.19 372 VAL A N 1
ATOM 2793 C CA . VAL A 1 372 ? -2.033 -23.897 2.532 1.00 97.19 372 VAL A CA 1
ATOM 2794 C C . VAL A 1 372 ? -2.884 -23.808 3.792 1.00 97.19 372 VAL A C 1
ATOM 2796 O O . VAL A 1 372 ? -2.333 -23.802 4.891 1.00 97.19 372 VAL A O 1
ATOM 2799 N N . LEU A 1 373 ? -4.216 -23.829 3.663 1.00 96.06 373 LEU A N 1
ATOM 2800 C CA . LEU A 1 373 ? -5.131 -23.853 4.807 1.00 96.06 373 LEU A CA 1
ATOM 2801 C C . LEU A 1 373 ? -4.979 -25.148 5.621 1.00 96.06 373 LEU A C 1
ATOM 2803 O O . LEU A 1 373 ? -5.118 -25.123 6.842 1.00 96.06 373 LEU A O 1
ATOM 2807 N N . GLY A 1 374 ? -4.604 -26.266 4.985 1.00 96.75 374 GLY A N 1
ATOM 2808 C CA . GLY A 1 374 ? -4.252 -27.509 5.681 1.00 96.75 374 GLY A CA 1
ATOM 2809 C C . GLY A 1 374 ? -2.956 -27.397 6.496 1.00 96.75 374 GLY A C 1
ATOM 2810 O O . GLY A 1 374 ? -2.870 -27.919 7.611 1.00 96.75 374 GLY A O 1
ATOM 2811 N N . VAL A 1 375 ? -1.963 -26.659 5.987 1.00 98.19 375 VAL A N 1
ATOM 2812 C CA . VAL A 1 375 ? -0.717 -26.380 6.724 1.00 98.19 375 VAL A CA 1
ATOM 2813 C C . VAL A 1 375 ? -0.973 -25.391 7.862 1.00 98.19 375 VAL A C 1
ATOM 2815 O O . VAL A 1 375 ? -0.551 -25.638 8.991 1.00 98.19 375 VAL A O 1
ATOM 2818 N N . ALA A 1 376 ? -1.735 -24.324 7.605 1.00 98.50 376 ALA A N 1
ATOM 2819 C CA . ALA A 1 376 ? -2.155 -23.356 8.613 1.00 98.50 376 ALA A CA 1
ATOM 2820 C C . ALA A 1 376 ? -2.932 -24.039 9.752 1.00 98.50 376 ALA A C 1
ATOM 2822 O O . ALA A 1 376 ? -2.624 -23.822 10.922 1.00 98.50 376 ALA A O 1
ATOM 2823 N N . ARG A 1 377 ? -3.863 -24.946 9.423 1.00 98.25 377 ARG A N 1
ATOM 2824 C CA . ARG A 1 377 ? -4.588 -25.768 10.404 1.00 98.25 377 ARG A CA 1
ATOM 2825 C C . ARG A 1 377 ? -3.645 -26.652 11.225 1.00 98.25 377 ARG A C 1
ATOM 2827 O O . ARG A 1 377 ? -3.741 -26.662 12.444 1.00 98.25 377 ARG A O 1
ATOM 2834 N N . THR A 1 378 ? -2.668 -27.304 10.589 1.00 98.19 378 THR A N 1
ATOM 2835 C CA . THR A 1 378 ? -1.649 -28.112 11.291 1.00 98.19 378 THR A CA 1
ATOM 2836 C C . THR A 1 378 ? -0.840 -27.275 12.295 1.00 98.19 378 THR A C 1
ATOM 2838 O O . THR A 1 378 ? -0.595 -27.715 13.421 1.00 98.19 378 THR A O 1
ATOM 2841 N N . VAL A 1 379 ? -0.460 -26.047 11.920 1.00 98.69 379 VAL A N 1
ATOM 2842 C CA . VAL A 1 379 ? 0.252 -25.112 12.809 1.00 98.69 379 VAL A CA 1
ATOM 2843 C C . VAL A 1 379 ? -0.655 -24.600 13.932 1.00 98.69 379 VAL A C 1
ATOM 2845 O O . VAL A 1 379 ? -0.226 -24.529 15.082 1.00 98.69 379 VAL A O 1
ATOM 2848 N N . ALA A 1 380 ? -1.920 -24.291 13.646 1.00 98.62 380 ALA A N 1
ATOM 2849 C CA . ALA A 1 380 ? -2.884 -23.797 14.628 1.00 98.62 380 ALA A CA 1
ATOM 2850 C C . ALA A 1 380 ? -3.317 -24.875 15.645 1.00 98.62 380 ALA A C 1
ATOM 2852 O O . ALA A 1 380 ? -3.352 -24.606 16.851 1.00 98.62 380 ALA A O 1
ATOM 2853 N N . ASP A 1 381 ? -3.546 -26.113 15.199 1.00 98.12 381 ASP A N 1
ATOM 2854 C CA . ASP A 1 381 ? -3.806 -27.277 16.059 1.00 98.12 381 ASP A CA 1
ATOM 2855 C C . ASP A 1 381 ? -2.631 -27.514 17.020 1.00 98.12 381 ASP A C 1
ATOM 2857 O O . ASP A 1 381 ? -2.823 -27.790 18.209 1.00 98.12 381 ASP A O 1
ATOM 2861 N N . ARG A 1 382 ? -1.387 -27.335 16.551 1.00 97.00 382 ARG A N 1
ATOM 2862 C CA . ARG A 1 382 ? -0.216 -27.412 17.427 1.00 97.00 382 ARG A CA 1
ATOM 2863 C C . ARG A 1 382 ? -0.105 -26.215 18.365 1.00 97.00 382 ARG A C 1
ATOM 2865 O O . ARG A 1 382 ? 0.136 -26.403 19.556 1.00 97.00 382 ARG A O 1
ATOM 2872 N N . PHE A 1 383 ? -0.261 -25.000 17.851 1.00 97.50 383 PHE A N 1
ATOM 2873 C CA . PHE A 1 383 ? -0.145 -23.753 18.607 1.00 97.50 383 PHE A CA 1
ATOM 2874 C C . PHE A 1 383 ? -1.119 -23.721 19.793 1.00 97.50 383 PHE A C 1
ATOM 2876 O O . PHE A 1 383 ? -0.710 -23.438 20.918 1.00 97.50 383 PHE A O 1
ATOM 2883 N N . THR A 1 384 ? -2.376 -24.105 19.574 1.00 96.44 384 THR A N 1
ATOM 2884 C CA . THR A 1 384 ? -3.429 -24.130 20.605 1.00 96.44 384 THR A CA 1
ATOM 2885 C C . THR A 1 384 ? -3.285 -25.257 21.639 1.00 96.44 384 THR A C 1
ATOM 2887 O O . THR A 1 384 ? -3.872 -25.169 22.717 1.00 96.44 384 THR A O 1
ATOM 2890 N N . THR A 1 385 ? -2.477 -26.291 21.365 1.00 93.00 385 THR A N 1
ATOM 2891 C CA . THR A 1 385 ? -2.289 -27.460 22.255 1.00 93.00 385 THR A CA 1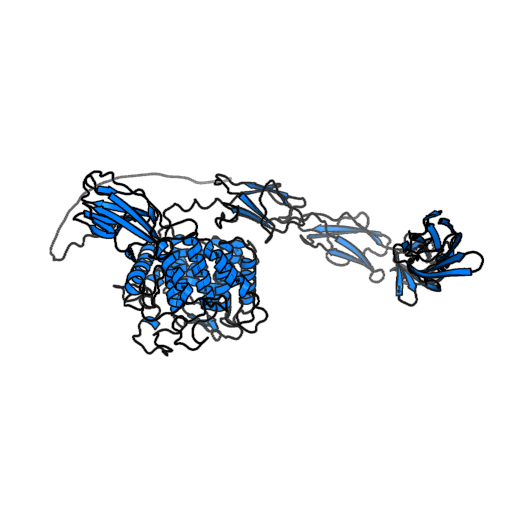
ATOM 2892 C C . THR A 1 385 ? -0.901 -27.568 22.901 1.00 93.00 385 THR A C 1
ATOM 2894 O O . THR A 1 385 ? -0.720 -28.322 23.860 1.00 93.00 385 THR A O 1
ATOM 2897 N N . ASN A 1 386 ? 0.110 -26.842 22.412 1.00 92.50 386 ASN A N 1
ATOM 2898 C CA . ASN A 1 386 ? 1.492 -26.982 22.875 1.00 92.50 386 ASN A CA 1
ATOM 2899 C C . ASN A 1 386 ? 1.741 -26.316 24.247 1.00 92.50 386 ASN A C 1
ATOM 2901 O O . ASN A 1 386 ? 1.498 -25.125 24.421 1.00 92.50 386 ASN A O 1
ATOM 2905 N N . THR A 1 387 ? 2.317 -27.050 25.206 1.00 89.00 387 THR A N 1
ATOM 2906 C CA . THR A 1 387 ? 2.599 -26.593 26.590 1.00 89.00 387 THR A CA 1
ATOM 2907 C C . THR A 1 387 ? 3.816 -25.661 26.744 1.00 89.00 387 THR A C 1
ATOM 2909 O O . THR A 1 387 ? 4.087 -25.142 27.832 1.00 89.00 387 THR A O 1
ATOM 2912 N N . GLY A 1 388 ? 4.560 -25.416 25.663 1.00 88.06 388 GLY A N 1
ATOM 2913 C CA . GLY A 1 388 ? 5.529 -24.322 25.567 1.00 88.06 388 GLY A CA 1
ATOM 2914 C C . GLY A 1 388 ? 4.863 -22.979 25.251 1.00 88.06 388 GLY A C 1
ATOM 2915 O O . GLY A 1 388 ? 5.258 -21.968 25.823 1.00 88.06 388 GLY A O 1
ATOM 2916 N N . LEU A 1 389 ? 3.828 -22.999 24.400 1.00 93.44 389 LEU A N 1
ATOM 2917 C CA . LEU A 1 389 ? 3.068 -21.827 23.929 1.00 93.44 389 LEU A CA 1
ATOM 2918 C C . LEU A 1 389 ? 1.771 -21.566 24.720 1.00 93.44 389 LEU A C 1
ATOM 2920 O O . LEU A 1 389 ? 1.072 -20.578 24.498 1.00 93.44 389 LEU A O 1
ATOM 2924 N N . ASN A 1 390 ? 1.444 -22.451 25.661 1.00 93.88 390 ASN A N 1
ATOM 2925 C CA . ASN A 1 390 ? 0.309 -22.333 26.568 1.00 93.88 390 ASN A CA 1
ATOM 2926 C C . ASN A 1 390 ? 0.740 -22.665 28.001 1.00 93.88 390 ASN A C 1
ATOM 2928 O O . ASN A 1 390 ? 1.741 -23.350 28.231 1.00 93.88 390 ASN A O 1
ATOM 2932 N N . THR A 1 391 ? -0.024 -22.204 28.987 1.00 90.00 391 THR A N 1
ATOM 2933 C CA . THR A 1 391 ? 0.050 -22.720 30.360 1.00 90.00 391 THR A CA 1
ATOM 2934 C C . THR A 1 391 ? -0.386 -24.191 30.424 1.00 90.00 391 THR A C 1
ATOM 2936 O O . THR A 1 391 ? -0.896 -24.749 29.451 1.00 90.00 391 THR A O 1
ATOM 2939 N N . ALA A 1 392 ? -0.169 -24.848 31.571 1.00 80.56 392 ALA A N 1
ATOM 2940 C CA . ALA A 1 392 ? -0.572 -26.241 31.786 1.00 80.56 392 ALA A CA 1
ATOM 2941 C C . ALA A 1 392 ? -2.040 -26.479 31.375 1.00 80.56 392 ALA A C 1
ATOM 2943 O O . ALA A 1 392 ? -2.879 -25.601 31.565 1.00 80.56 392 ALA A O 1
ATOM 2944 N N . ALA A 1 393 ? -2.348 -27.656 30.819 1.00 63.19 393 ALA A N 1
ATOM 2945 C CA . ALA A 1 393 ? -3.573 -27.904 30.043 1.00 63.19 393 ALA A CA 1
ATOM 2946 C C . ALA A 1 393 ? -4.900 -27.567 30.760 1.00 63.19 393 ALA A C 1
ATOM 2948 O O . ALA A 1 393 ? -5.872 -27.196 30.105 1.00 63.19 393 ALA A O 1
ATOM 2949 N N . SER A 1 394 ? -4.936 -27.635 32.095 1.00 63.31 394 SER A N 1
ATOM 2950 C CA . SER A 1 394 ? -6.070 -27.183 32.915 1.00 63.31 394 SER A CA 1
ATOM 2951 C C . SER A 1 394 ? -6.382 -25.690 32.737 1.00 63.31 394 SER A C 1
ATOM 2953 O O . SER A 1 394 ? -7.549 -25.312 32.639 1.00 63.31 394 SER A O 1
ATOM 2955 N N . LEU A 1 395 ? -5.353 -24.844 32.636 1.00 73.69 395 LEU A N 1
ATOM 2956 C CA . LEU A 1 395 ? -5.473 -23.420 32.327 1.00 73.69 395 LEU A CA 1
ATOM 2957 C C . LEU A 1 395 ? -5.501 -23.179 30.814 1.00 73.69 395 LEU A C 1
ATOM 2959 O O . LEU A 1 395 ? -6.427 -22.533 30.338 1.00 73.69 395 LEU A O 1
ATOM 2963 N N . GLY A 1 396 ? -4.565 -23.737 30.037 1.00 88.50 396 GLY A N 1
ATOM 2964 C CA . GLY A 1 396 ? -4.546 -23.635 28.567 1.00 88.50 396 GLY A CA 1
ATOM 2965 C C . GLY A 1 396 ? -4.671 -22.196 28.040 1.00 88.50 396 GLY A C 1
ATOM 2966 O O . GLY A 1 396 ? -5.507 -21.922 27.179 1.00 88.50 396 GLY A O 1
ATOM 2967 N N . VAL A 1 397 ? -3.897 -21.282 28.628 1.00 93.38 397 VAL A N 1
ATOM 2968 C CA . VAL A 1 397 ? -3.852 -19.851 28.292 1.00 93.38 397 VAL A CA 1
ATOM 2969 C C . VAL A 1 397 ? -2.552 -19.547 27.550 1.00 93.38 397 VAL A C 1
ATOM 2971 O O . VAL A 1 397 ? -1.493 -20.014 27.972 1.00 93.38 397 VAL A O 1
ATOM 2974 N N . MET A 1 398 ? -2.629 -18.764 26.476 1.00 94.56 398 MET A N 1
ATOM 2975 C CA . MET A 1 398 ? -1.516 -18.407 25.599 1.00 94.56 398 MET A CA 1
ATOM 2976 C C . MET A 1 398 ? -0.383 -17.710 26.360 1.00 94.56 398 MET A C 1
ATOM 2978 O O . MET A 1 398 ? -0.606 -16.752 27.113 1.00 94.56 398 MET A O 1
ATOM 2982 N N . ARG A 1 399 ? 0.846 -18.169 26.120 1.00 92.06 399 ARG A N 1
ATOM 2983 C CA . ARG A 1 399 ? 2.063 -17.603 26.701 1.00 92.06 399 ARG A CA 1
ATOM 2984 C C . ARG A 1 399 ? 3.262 -17.758 25.775 1.00 92.06 399 ARG A C 1
ATOM 2986 O O . ARG A 1 399 ? 3.345 -18.731 25.033 1.00 92.06 399 ARG A O 1
ATOM 2993 N N . ASP A 1 400 ? 4.255 -16.902 25.944 1.00 90.75 400 ASP A N 1
ATOM 2994 C CA . ASP A 1 400 ? 5.616 -17.200 25.503 1.00 90.75 400 ASP A CA 1
ATOM 2995 C C . ASP A 1 400 ? 6.430 -17.913 26.599 1.00 90.75 400 ASP A C 1
ATOM 2997 O O . ASP A 1 400 ? 6.089 -17.925 27.791 1.00 90.75 400 ASP A O 1
ATOM 3001 N N . SER A 1 401 ? 7.532 -18.549 26.193 1.00 86.88 401 SER A N 1
ATOM 3002 C CA . SER A 1 401 ? 8.389 -19.352 27.080 1.00 86.88 401 SER A CA 1
ATOM 3003 C C . SER A 1 401 ? 8.987 -18.539 28.236 1.00 86.88 401 SER A C 1
ATOM 3005 O O . SER A 1 401 ? 9.148 -19.058 29.341 1.00 86.88 401 SER A O 1
ATOM 3007 N N . CYS A 1 402 ? 9.243 -17.249 28.014 1.00 83.44 402 CYS A N 1
ATOM 3008 C CA . CYS A 1 402 ? 9.747 -16.326 29.025 1.00 83.44 402 CYS A CA 1
ATOM 3009 C C . CYS A 1 402 ? 8.734 -16.008 30.141 1.00 83.44 402 CYS A C 1
ATOM 3011 O O . CYS A 1 402 ? 9.139 -15.679 31.251 1.00 83.44 402 CYS A O 1
ATOM 3013 N N . GLU A 1 403 ? 7.425 -16.167 29.914 1.00 84.38 403 GLU A N 1
ATOM 3014 C CA . GLU A 1 403 ? 6.405 -15.808 30.912 1.00 84.38 403 GLU A CA 1
ATOM 3015 C C . GLU A 1 403 ? 6.298 -16.793 32.093 1.00 84.38 403 GLU A C 1
ATOM 3017 O O . GLU A 1 403 ? 5.621 -16.495 33.077 1.00 84.38 403 GLU A O 1
ATOM 3022 N N . SER A 1 404 ? 6.954 -17.960 32.029 1.00 76.69 404 SER A N 1
ATOM 3023 C CA . SER A 1 404 ? 6.945 -18.951 33.124 1.00 76.69 404 SER A CA 1
ATOM 3024 C C . SER A 1 404 ? 7.913 -18.650 34.280 1.00 76.69 404 SER A C 1
ATOM 3026 O O . SER A 1 404 ? 7.901 -19.375 35.273 1.00 76.69 404 SER A O 1
ATOM 3028 N N . GLY A 1 405 ? 8.751 -17.613 34.183 1.00 64.44 405 GLY A N 1
ATOM 3029 C CA . GLY A 1 405 ? 9.663 -17.214 35.260 1.00 64.44 405 GLY A CA 1
ATOM 3030 C C . GLY A 1 405 ? 9.019 -16.258 36.271 1.00 64.44 405 GLY A C 1
ATOM 3031 O O . GLY A 1 405 ? 8.373 -15.287 35.886 1.00 64.44 405 GLY A O 1
ATOM 3032 N N . THR A 1 406 ? 9.261 -16.469 37.569 1.00 54.75 406 THR A N 1
ATOM 3033 C CA . THR A 1 406 ? 8.891 -15.512 38.636 1.00 54.75 406 THR A CA 1
ATOM 3034 C C . THR A 1 406 ? 9.865 -14.329 38.758 1.00 54.75 406 THR A C 1
ATOM 3036 O O . THR A 1 406 ? 9.571 -13.357 39.451 1.00 54.75 406 THR A O 1
ATOM 3039 N N . GLY A 1 407 ? 11.002 -14.374 38.055 1.00 46.31 407 GLY A N 1
ATOM 3040 C CA . GLY A 1 407 ? 11.949 -13.270 37.896 1.00 46.31 407 GLY A CA 1
ATOM 3041 C C . GLY A 1 407 ? 13.250 -13.715 37.216 1.00 46.31 407 GLY A C 1
ATOM 3042 O O . GLY A 1 407 ? 13.510 -14.909 37.091 1.00 46.31 407 GLY A O 1
ATOM 3043 N N . GLY A 1 408 ? 14.081 -12.755 36.793 1.00 47.88 408 GLY A N 1
ATOM 3044 C CA . GLY A 1 408 ? 15.493 -13.003 36.450 1.00 47.88 408 GLY A CA 1
ATOM 3045 C C . GLY A 1 408 ? 15.865 -13.165 34.968 1.00 47.88 408 GLY A C 1
ATOM 3046 O O . GLY A 1 408 ? 17.052 -13.275 34.680 1.00 47.88 408 GLY A O 1
ATOM 3047 N N . GLY A 1 409 ? 14.920 -13.124 34.022 1.00 40.22 409 GLY A N 1
ATOM 3048 C CA . GLY A 1 409 ? 15.209 -13.193 32.578 1.00 40.22 409 GLY A CA 1
ATOM 3049 C C . GLY A 1 409 ? 15.892 -11.928 32.041 1.00 40.22 409 GLY A C 1
ATOM 3050 O O . GLY A 1 409 ? 15.220 -11.061 31.494 1.00 40.22 409 GLY A O 1
ATOM 3051 N N . ASN A 1 410 ? 17.211 -11.797 32.240 1.00 46.19 410 ASN A N 1
ATOM 3052 C CA . ASN A 1 410 ? 18.015 -10.598 31.931 1.00 46.19 410 ASN A CA 1
ATOM 3053 C C . ASN A 1 410 ? 17.376 -9.298 32.468 1.00 46.19 410 ASN A C 1
ATOM 3055 O O . ASN A 1 410 ? 17.428 -8.265 31.808 1.00 46.19 410 ASN A O 1
ATOM 3059 N N . GLY A 1 411 ? 16.714 -9.391 33.631 1.00 48.84 411 GLY A N 1
ATOM 3060 C CA . GLY A 1 411 ? 15.496 -8.647 33.987 1.00 48.84 411 GLY A CA 1
ATOM 3061 C C . GLY A 1 411 ? 15.576 -7.120 34.068 1.00 48.84 411 GLY A C 1
ATOM 3062 O O . GLY A 1 411 ? 15.384 -6.546 35.141 1.00 48.84 411 GLY A O 1
ATOM 3063 N N . GLN A 1 412 ? 15.763 -6.459 32.929 1.00 50.50 412 GLN A N 1
ATOM 3064 C CA . GLN A 1 412 ? 15.624 -5.021 32.766 1.00 50.50 412 GLN A CA 1
ATOM 3065 C C . GLN A 1 412 ? 14.193 -4.621 33.179 1.00 50.50 412 GLN A C 1
ATOM 3067 O O . GLN A 1 412 ? 13.201 -5.076 32.611 1.00 50.50 412 GLN A O 1
ATOM 3072 N N . TYR A 1 413 ? 14.100 -3.842 34.259 1.00 55.09 413 TYR A N 1
ATOM 3073 C CA . TYR A 1 413 ? 12.861 -3.298 34.841 1.00 55.09 413 TYR A CA 1
ATOM 3074 C C . TYR A 1 413 ? 11.823 -4.341 35.321 1.00 55.09 413 TYR A C 1
ATOM 3076 O O . TYR A 1 413 ? 10.671 -4.019 35.613 1.00 55.09 413 TYR A O 1
ATOM 3084 N N . GLY A 1 414 ? 12.249 -5.594 35.516 1.00 58.53 414 GLY A N 1
ATOM 3085 C CA . GLY A 1 414 ? 11.496 -6.598 36.274 1.00 58.53 414 GLY A CA 1
ATOM 3086 C C . GLY A 1 414 ? 10.355 -7.301 35.531 1.00 58.53 414 GLY A C 1
ATOM 3087 O O . GLY A 1 414 ? 9.486 -7.880 36.191 1.00 58.53 414 GLY A O 1
ATOM 3088 N N . TYR A 1 415 ? 10.337 -7.282 34.199 1.00 68.19 415 TYR A N 1
ATOM 3089 C CA . TYR A 1 415 ? 9.598 -8.280 33.418 1.00 68.19 415 TYR A CA 1
ATOM 3090 C C . TYR A 1 415 ? 10.369 -9.619 33.375 1.00 68.19 415 TYR A C 1
ATOM 3092 O O . TYR A 1 415 ? 11.593 -9.620 33.518 1.00 68.19 415 TYR A O 1
ATOM 3100 N N . PRO A 1 416 ? 9.686 -10.768 33.193 1.00 73.12 416 PRO A N 1
ATOM 3101 C CA . PRO A 1 416 ? 10.347 -12.060 32.983 1.00 73.12 416 PRO A CA 1
ATOM 3102 C C . PRO A 1 416 ? 10.719 -12.298 31.504 1.00 73.12 416 PRO A C 1
ATOM 3104 O O . PRO A 1 416 ? 11.542 -13.159 31.203 1.00 73.12 416 PRO A O 1
ATOM 3107 N N . CYS A 1 417 ? 10.131 -11.518 30.592 1.00 78.69 417 CYS A N 1
ATOM 3108 C CA . CYS A 1 417 ? 10.435 -11.484 29.165 1.00 78.69 417 CYS A CA 1
ATOM 3109 C C . CYS A 1 417 ? 11.348 -10.308 28.811 1.00 78.69 417 CYS A C 1
ATOM 3111 O O . CYS A 1 417 ? 11.332 -9.275 29.482 1.00 78.69 417 CYS A O 1
ATOM 3113 N N . SER A 1 418 ? 12.079 -10.449 27.702 1.00 79.06 418 SER A N 1
ATOM 3114 C CA . SER A 1 418 ? 12.685 -9.310 27.014 1.00 79.06 418 SER A CA 1
ATOM 3115 C C . SER A 1 418 ? 11.607 -8.324 26.548 1.00 79.06 418 SER A C 1
ATOM 3117 O O . SER A 1 418 ? 10.442 -8.687 26.388 1.00 79.06 418 SER A O 1
ATOM 3119 N N . ASN A 1 419 ? 12.025 -7.083 26.299 1.00 81.06 419 ASN A N 1
ATOM 3120 C CA . ASN A 1 419 ? 11.196 -5.956 25.862 1.00 81.06 419 ASN A CA 1
ATOM 3121 C C . ASN A 1 419 ? 10.151 -6.280 24.775 1.00 81.06 419 ASN A C 1
ATOM 3123 O O . ASN A 1 419 ? 9.039 -5.759 24.798 1.00 81.06 419 ASN A O 1
ATOM 3127 N N . ASP A 1 420 ? 10.526 -7.139 23.831 1.00 86.88 420 ASP A N 1
ATOM 3128 C CA . ASP A 1 420 ? 9.770 -7.430 22.612 1.00 86.88 420 ASP A CA 1
ATOM 3129 C C . ASP A 1 420 ? 8.662 -8.474 22.846 1.00 86.88 420 ASP A C 1
ATOM 3131 O O . ASP A 1 420 ? 7.568 -8.371 22.289 1.00 86.88 420 ASP A O 1
ATOM 3135 N N . GLY A 1 421 ? 8.924 -9.443 23.734 1.00 87.50 421 GLY A N 1
ATOM 3136 C CA . GLY A 1 421 ? 8.043 -10.578 24.033 1.00 87.50 421 GLY A CA 1
ATOM 3137 C C . GLY A 1 421 ? 6.600 -10.208 24.407 1.00 87.50 421 GLY A C 1
ATOM 3138 O O . GLY A 1 421 ? 5.676 -10.826 23.883 1.00 87.50 421 GLY A O 1
ATOM 3139 N N . PRO A 1 422 ? 6.354 -9.177 25.242 1.00 88.25 422 PRO A N 1
ATOM 3140 C CA . PRO A 1 422 ? 5.014 -8.664 25.517 1.00 88.25 422 PRO A CA 1
ATOM 3141 C C . PRO A 1 422 ? 4.123 -8.380 24.306 1.00 88.25 422 PRO A C 1
ATOM 3143 O O . PRO A 1 422 ? 2.905 -8.489 24.415 1.00 88.25 422 PRO A O 1
ATOM 3146 N N . THR A 1 423 ? 4.705 -8.003 23.167 1.00 92.19 423 THR A N 1
ATOM 3147 C CA . THR A 1 423 ? 3.961 -7.646 21.952 1.00 92.19 423 THR A CA 1
ATOM 3148 C C . THR A 1 423 ? 3.507 -8.891 21.176 1.00 92.19 423 THR A C 1
ATOM 3150 O O . THR A 1 423 ? 2.530 -8.829 20.429 1.00 92.19 423 THR A O 1
ATOM 3153 N N . PHE A 1 424 ? 4.169 -10.041 21.365 1.00 95.50 424 PHE A N 1
ATOM 3154 C CA . PHE A 1 424 ? 4.040 -11.216 20.494 1.00 95.50 424 PHE A CA 1
ATOM 3155 C C . PHE A 1 424 ? 2.621 -11.805 20.441 1.00 95.50 424 PHE A C 1
ATOM 3157 O O . PHE A 1 424 ? 2.156 -12.210 19.372 1.00 95.50 424 PHE A O 1
ATOM 3164 N N . LYS A 1 425 ? 1.889 -11.788 21.562 1.00 95.62 425 LYS A N 1
ATOM 3165 C CA . LYS A 1 425 ? 0.548 -12.390 21.641 1.00 95.62 425 LYS A CA 1
ATOM 3166 C C . LYS A 1 425 ? -0.523 -11.656 20.824 1.00 95.62 425 LYS A C 1
ATOM 3168 O O . LYS A 1 425 ? -1.544 -12.259 20.508 1.00 95.62 425 LYS A O 1
ATOM 3173 N N . GLY A 1 426 ? -0.297 -10.401 20.425 1.00 96.75 426 GLY A N 1
ATOM 3174 C CA . GLY A 1 426 ? -1.214 -9.668 19.542 1.00 96.75 426 GLY A CA 1
ATOM 3175 C C . GLY A 1 426 ? -1.283 -10.277 18.135 1.00 96.75 426 GLY A C 1
ATOM 3176 O O . GLY A 1 426 ? -2.329 -10.814 17.764 1.00 96.75 426 GLY A O 1
ATOM 3177 N N . PRO A 1 427 ? -0.170 -10.278 17.375 1.00 98.12 427 PRO A N 1
ATOM 3178 C CA . PRO A 1 427 ? -0.068 -10.976 16.092 1.00 98.12 427 PRO A CA 1
ATOM 3179 C C . PRO A 1 427 ? -0.391 -12.475 16.186 1.00 98.12 427 PRO A C 1
ATOM 3181 O O . PRO A 1 427 ? -0.982 -13.035 15.264 1.00 98.12 427 PRO A O 1
ATOM 3184 N N . ALA A 1 428 ? -0.068 -13.116 17.316 1.00 98.25 428 ALA A N 1
ATOM 3185 C CA . ALA A 1 428 ? -0.418 -14.512 17.569 1.00 98.25 428 ALA A CA 1
ATOM 3186 C C . ALA A 1 428 ? -1.940 -14.761 17.561 1.00 98.25 428 ALA A C 1
ATOM 3188 O O . ALA A 1 428 ? -2.409 -15.701 16.918 1.00 98.25 428 ALA A O 1
ATOM 3189 N N . VAL A 1 429 ? -2.718 -13.904 18.236 1.00 97.25 429 VAL A N 1
ATOM 3190 C CA . VAL A 1 429 ? -4.187 -13.977 18.216 1.00 97.25 429 VAL A CA 1
ATOM 3191 C C . VAL A 1 429 ? -4.755 -13.532 16.868 1.00 97.25 429 VAL A C 1
ATOM 3193 O O . VAL A 1 429 ? -5.688 -14.175 16.391 1.00 97.25 429 VAL A O 1
ATOM 3196 N N . ARG A 1 430 ? -4.186 -12.496 16.228 1.00 96.69 430 ARG A N 1
ATOM 3197 C CA . ARG A 1 430 ? -4.617 -12.015 14.901 1.00 96.69 430 ARG A CA 1
ATOM 3198 C C . ARG A 1 430 ? -4.705 -13.167 13.895 1.00 96.69 430 ARG A C 1
ATOM 3200 O O . ARG A 1 430 ? -5.788 -13.429 13.385 1.00 96.69 430 ARG A O 1
ATOM 3207 N N . GLY A 1 431 ? -3.603 -13.879 13.656 1.00 97.75 431 GLY A N 1
ATOM 3208 C CA . GLY A 1 431 ? -3.575 -14.932 12.636 1.00 97.75 431 GLY A CA 1
ATOM 3209 C C . GLY A 1 431 ? -4.397 -16.169 12.982 1.00 97.75 431 GLY A C 1
ATOM 3210 O O . GLY A 1 431 ? -4.961 -16.801 12.092 1.00 97.75 431 GLY A O 1
ATOM 3211 N N . LEU A 1 432 ? -4.535 -16.494 14.272 1.00 98.44 432 LEU A N 1
ATOM 3212 C CA . LEU A 1 432 ? -5.428 -17.570 14.703 1.00 98.44 432 LEU A CA 1
ATOM 3213 C C . LEU A 1 432 ? -6.905 -17.202 14.490 1.00 98.44 432 LEU A C 1
ATOM 3215 O O . LEU A 1 432 ? -7.695 -18.061 14.108 1.00 98.44 432 LEU A O 1
ATOM 3219 N N . ALA A 1 433 ? -7.274 -15.936 14.702 1.00 96.06 433 ALA A N 1
ATOM 3220 C CA . ALA A 1 433 ? -8.615 -15.428 14.431 1.00 96.06 433 ALA A CA 1
ATOM 3221 C C . ALA A 1 433 ? -8.905 -15.318 12.924 1.00 96.06 433 ALA A C 1
ATOM 3223 O O . ALA A 1 433 ? -9.974 -15.742 12.494 1.00 96.06 433 ALA A O 1
ATOM 3224 N N . GLU A 1 434 ? -7.952 -14.832 12.120 1.00 94.75 434 GLU A N 1
ATOM 3225 C CA . GLU A 1 434 ? -8.062 -14.766 10.653 1.00 94.75 434 GLU A CA 1
ATOM 3226 C C . GLU A 1 434 ? -8.240 -16.178 10.051 1.00 94.75 434 GLU A C 1
ATOM 3228 O O . GLU A 1 434 ? -9.180 -16.401 9.289 1.00 94.75 434 GLU A O 1
ATOM 3233 N N . LEU A 1 435 ? -7.464 -17.180 10.489 1.00 96.38 435 LEU A N 1
ATOM 3234 C CA . LEU A 1 435 ? -7.677 -18.579 10.080 1.00 96.38 435 LEU A CA 1
ATOM 3235 C C . LEU A 1 435 ? -9.021 -19.149 10.573 1.00 96.38 435 LEU A C 1
ATOM 3237 O O . LEU A 1 435 ? -9.687 -19.882 9.846 1.00 96.38 435 LEU A O 1
ATOM 3241 N N . ASN A 1 436 ? -9.442 -18.836 11.801 1.00 95.69 436 ASN A N 1
ATOM 3242 C CA . ASN A 1 436 ? -10.725 -19.298 12.345 1.00 95.69 436 ASN A CA 1
ATOM 3243 C C . ASN A 1 436 ? -11.944 -18.638 11.666 1.00 95.69 436 ASN A C 1
ATOM 3245 O O . ASN A 1 436 ? -13.048 -19.189 11.683 1.00 95.69 436 ASN A O 1
ATOM 3249 N N . ALA A 1 437 ? -11.761 -17.460 11.065 1.00 88.25 437 ALA A N 1
ATOM 3250 C CA . ALA A 1 437 ? -12.764 -16.818 10.228 1.00 88.25 437 ALA A CA 1
ATOM 3251 C C . ALA A 1 437 ? -12.916 -17.547 8.882 1.00 88.25 437 ALA A C 1
ATOM 3253 O O . ALA A 1 437 ? -14.051 -17.803 8.481 1.00 88.25 437 ALA A O 1
ATOM 3254 N N . GLU A 1 438 ? -11.809 -17.950 8.253 1.00 90.75 438 GLU A N 1
ATOM 3255 C CA . GLU A 1 438 ? -11.810 -18.663 6.967 1.00 90.75 438 GLU A CA 1
ATOM 3256 C C . GLU A 1 438 ? -12.267 -20.129 7.086 1.00 90.75 438 GLU A C 1
ATOM 3258 O O . GLU A 1 438 ? -13.055 -20.615 6.276 1.00 90.75 438 GLU A O 1
ATOM 3263 N N . LEU A 1 439 ? -11.842 -20.852 8.130 1.00 86.50 439 LEU A N 1
ATOM 3264 C CA . LEU A 1 439 ? -12.277 -22.236 8.336 1.00 86.50 439 LEU A CA 1
ATOM 3265 C C . LEU A 1 439 ? -13.791 -22.303 8.605 1.00 86.50 439 LEU A C 1
ATOM 3267 O O . LEU A 1 439 ? -14.318 -21.677 9.531 1.00 86.50 439 LEU A O 1
ATOM 3271 N N . SER A 1 440 ? -14.504 -23.103 7.810 1.00 87.44 440 SER A N 1
ATOM 3272 C CA . SER A 1 440 ? -15.967 -23.230 7.875 1.00 87.44 440 SER A CA 1
ATOM 3273 C C . SER A 1 440 ? -16.471 -23.905 9.156 1.00 87.44 440 SER A C 1
ATOM 3275 O O . SER A 1 440 ? -17.586 -23.627 9.590 1.00 87.44 440 SER A O 1
ATOM 3277 N N . ASP A 1 441 ? -15.644 -24.735 9.798 1.00 89.19 441 ASP A N 1
ATOM 3278 C CA . ASP A 1 441 ? -15.941 -25.422 11.061 1.00 89.19 441 ASP A CA 1
ATOM 3279 C C . ASP A 1 441 ? -15.465 -24.669 12.321 1.00 89.19 441 ASP A C 1
ATOM 3281 O O . ASP A 1 441 ? -15.719 -25.121 13.437 1.00 89.19 441 ASP A O 1
ATOM 3285 N N . LYS A 1 442 ? -14.810 -23.509 12.153 1.00 90.12 442 LYS A N 1
ATOM 3286 C CA . LYS A 1 442 ? -14.425 -22.547 13.213 1.00 90.12 442 LYS A CA 1
ATOM 3287 C C . LYS A 1 442 ? -13.821 -23.180 14.486 1.00 90.12 442 LYS A C 1
ATOM 3289 O O . LYS A 1 442 ? -14.243 -22.844 15.603 1.00 90.12 442 LYS A O 1
ATOM 3294 N N . PRO A 1 443 ? -12.826 -24.082 14.355 1.00 95.69 443 PRO A N 1
ATOM 3295 C CA . PRO A 1 443 ? -12.395 -24.978 15.432 1.00 95.69 443 PRO A CA 1
ATOM 3296 C C . PRO A 1 443 ? -11.693 -24.271 16.603 1.00 95.69 443 PRO A C 1
ATOM 3298 O O . PRO A 1 443 ? -11.652 -24.808 17.709 1.00 95.69 443 PRO A O 1
ATOM 3301 N N . TYR A 1 444 ? -11.155 -23.066 16.396 1.00 95.94 444 TYR A N 1
ATOM 3302 C CA . TYR A 1 444 ? -10.376 -22.324 17.395 1.00 95.94 444 TYR A CA 1
ATOM 3303 C C . TYR A 1 444 ? -11.206 -21.311 18.190 1.00 95.94 444 TYR A C 1
ATOM 3305 O O . TYR A 1 444 ? -10.685 -20.716 19.133 1.00 95.94 444 TYR A O 1
ATOM 3313 N N . THR A 1 445 ? -12.495 -21.146 17.874 1.00 92.38 445 THR A N 1
ATOM 3314 C CA . THR A 1 445 ? -13.411 -20.205 18.548 1.00 92.38 445 THR A CA 1
ATOM 3315 C C . THR A 1 445 ? -13.368 -20.362 20.072 1.00 92.38 445 THR A C 1
ATOM 3317 O O . THR A 1 445 ? -13.009 -19.428 20.781 1.00 92.38 445 THR A O 1
ATOM 3320 N N . ALA A 1 446 ? -13.565 -21.584 20.580 1.00 91.94 446 ALA A N 1
ATOM 3321 C CA . ALA A 1 446 ? -13.536 -21.861 22.019 1.00 91.94 446 ALA A CA 1
ATOM 3322 C C . ALA A 1 446 ? -12.155 -21.640 22.676 1.00 91.94 446 ALA A C 1
ATOM 3324 O O . ALA A 1 446 ? -12.077 -21.390 23.880 1.00 91.94 446 ALA A O 1
ATOM 3325 N N . TYR A 1 447 ? -11.055 -21.716 21.915 1.00 95.25 447 TYR A N 1
ATOM 3326 C CA . TYR A 1 447 ? -9.721 -21.358 22.411 1.00 95.25 447 TYR A CA 1
ATOM 3327 C C . TYR A 1 447 ? -9.565 -19.835 22.513 1.00 95.25 447 TYR A C 1
ATOM 3329 O O . TYR A 1 447 ? -9.054 -19.341 23.519 1.00 95.25 447 TYR A O 1
ATOM 3337 N N . LEU A 1 448 ? -10.017 -19.101 21.494 1.00 94.81 448 LEU A N 1
ATOM 3338 C CA . LEU A 1 448 ? -9.983 -17.639 21.421 1.00 94.81 448 LEU A CA 1
ATOM 3339 C C . LEU A 1 448 ? -10.852 -17.000 22.517 1.00 94.81 448 LEU A C 1
ATOM 3341 O O . LEU A 1 448 ? -10.364 -16.147 23.263 1.00 94.81 448 LEU A O 1
ATOM 3345 N N . ASP A 1 449 ? -12.079 -17.496 22.701 1.00 90.06 449 ASP A N 1
ATOM 3346 C CA . ASP A 1 449 ? -12.975 -17.108 23.798 1.00 90.06 449 ASP A CA 1
ATOM 3347 C C . ASP A 1 449 ? -12.316 -17.328 25.163 1.00 90.06 449 ASP A C 1
ATOM 3349 O O . ASP A 1 449 ? -12.351 -16.452 26.030 1.00 90.06 449 ASP A O 1
ATOM 3353 N N . LYS A 1 450 ? -11.632 -18.468 25.346 1.00 93.00 450 LYS A N 1
ATOM 3354 C CA . LYS A 1 450 ? -10.891 -18.767 26.577 1.00 93.00 450 LYS A CA 1
ATOM 3355 C C . LYS A 1 450 ? -9.782 -17.746 26.834 1.00 93.00 450 LYS A C 1
ATOM 3357 O O . LYS A 1 450 ? -9.664 -17.275 27.967 1.00 93.00 450 LYS A O 1
ATOM 3362 N N . GLN A 1 451 ? -9.010 -17.358 25.811 1.00 95.00 451 GLN A N 1
ATOM 3363 C CA . GLN A 1 451 ? -7.980 -16.318 25.954 1.00 95.00 451 GLN A CA 1
ATOM 3364 C C . GLN A 1 451 ? -8.602 -14.987 26.377 1.00 95.00 451 GLN A C 1
ATOM 3366 O O . GLN A 1 451 ? -8.141 -14.364 27.334 1.00 95.00 451 GLN A O 1
ATOM 3371 N N . ARG A 1 452 ? -9.697 -14.594 25.718 1.00 92.12 452 ARG A N 1
ATOM 3372 C CA . ARG A 1 452 ? -10.455 -13.376 26.009 1.00 92.12 452 ARG A CA 1
ATOM 3373 C C . ARG A 1 452 ? -11.000 -13.355 27.435 1.00 92.12 452 ARG A C 1
ATOM 3375 O O . ARG A 1 452 ? -10.720 -12.413 28.173 1.00 92.12 452 ARG A O 1
ATOM 3382 N N . THR A 1 453 ? -11.732 -14.389 27.857 1.00 88.31 453 THR A N 1
ATOM 3383 C CA . THR A 1 453 ? -12.263 -14.491 29.226 1.00 88.31 453 THR A CA 1
ATOM 3384 C C . THR A 1 453 ? -11.139 -14.460 30.266 1.00 88.31 453 THR A C 1
ATOM 3386 O O . THR A 1 453 ? -11.284 -13.810 31.300 1.00 88.31 453 THR A O 1
ATOM 3389 N N . SER A 1 454 ? -10.000 -15.109 29.995 1.00 90.56 454 SER A N 1
ATOM 3390 C CA . SER A 1 454 ? -8.849 -15.102 30.903 1.00 90.56 454 SER A CA 1
ATOM 3391 C C . SER A 1 454 ? -8.197 -13.715 30.997 1.00 90.56 454 SER A C 1
ATOM 3393 O O . SER A 1 454 ? -7.980 -13.212 32.099 1.00 90.56 454 SER A O 1
ATOM 3395 N N . ALA A 1 455 ? -7.957 -13.039 29.869 1.00 90.56 455 ALA A N 1
ATOM 3396 C CA . ALA A 1 455 ? -7.374 -11.697 29.843 1.00 90.56 455 ALA A CA 1
ATOM 3397 C C . ALA A 1 455 ? -8.266 -10.656 30.547 1.00 90.56 455 ALA A C 1
ATOM 3399 O O . ALA A 1 455 ? -7.777 -9.906 31.395 1.00 90.56 455 ALA A O 1
ATOM 3400 N N . LEU A 1 456 ? -9.577 -10.662 30.274 1.00 87.00 456 LEU A N 1
ATOM 3401 C CA . LEU A 1 456 ? -10.553 -9.773 30.924 1.00 87.00 456 LEU A CA 1
ATOM 3402 C C . LEU A 1 456 ? -10.670 -10.015 32.440 1.00 87.00 456 LEU A C 1
ATOM 3404 O O . LEU A 1 456 ? -11.017 -9.097 33.175 1.00 87.00 456 LEU A O 1
ATOM 3408 N N . LYS A 1 457 ? -10.371 -11.231 32.917 1.00 85.56 457 LYS A N 1
ATOM 3409 C CA . LYS A 1 457 ? -10.464 -11.611 34.336 1.00 85.56 457 LYS A CA 1
ATOM 3410 C C . LYS A 1 457 ? -9.162 -11.428 35.122 1.00 85.56 457 LYS A C 1
ATOM 3412 O O . LYS A 1 457 ? -9.218 -11.139 36.314 1.00 85.56 457 LYS A O 1
ATOM 3417 N N . TYR A 1 458 ? -8.007 -11.651 34.492 1.00 85.06 458 TYR A N 1
ATOM 3418 C CA . TYR A 1 458 ? -6.711 -11.734 35.179 1.00 85.06 458 TYR A CA 1
ATOM 3419 C C . TYR A 1 458 ? -5.689 -10.679 34.734 1.00 85.06 458 TYR A C 1
ATOM 3421 O O . TYR A 1 458 ? -4.810 -10.338 35.521 1.00 85.06 458 TYR A O 1
ATOM 3429 N N . ALA A 1 459 ? -5.770 -10.156 33.507 1.00 86.88 459 ALA A N 1
ATOM 3430 C CA . ALA A 1 459 ? -4.813 -9.166 33.003 1.00 86.88 459 ALA A CA 1
ATOM 3431 C C . ALA A 1 459 ? -5.337 -7.723 33.041 1.00 86.88 459 ALA A C 1
ATOM 3433 O O . ALA A 1 459 ? -4.522 -6.803 33.101 1.00 86.88 459 ALA A O 1
ATOM 3434 N N . ARG A 1 460 ? -6.661 -7.524 32.998 1.00 86.88 460 ARG A N 1
ATOM 3435 C CA . ARG A 1 460 ? -7.313 -6.206 32.992 1.00 86.88 460 ARG A CA 1
ATOM 3436 C C . ARG A 1 460 ? -7.131 -5.440 34.307 1.00 86.88 460 ARG A C 1
ATOM 3438 O O . ARG A 1 460 ? -7.172 -6.007 35.396 1.00 86.88 460 ARG A O 1
ATOM 3445 N N . ASN A 1 461 ? -7.012 -4.122 34.183 1.00 80.81 461 ASN A N 1
ATOM 3446 C CA . ASN A 1 461 ? -7.075 -3.145 35.259 1.00 80.81 461 ASN A CA 1
ATOM 3447 C C . ASN A 1 461 ? -7.880 -1.911 34.811 1.00 80.81 461 ASN A C 1
ATOM 3449 O O . ASN A 1 461 ? -7.334 -1.017 34.161 1.00 80.81 461 ASN A O 1
ATOM 3453 N N . ALA A 1 462 ? -9.161 -1.847 35.184 1.00 64.31 462 ALA A N 1
ATOM 3454 C CA . ALA A 1 462 ? -10.037 -0.699 34.920 1.00 64.31 462 ALA A CA 1
ATOM 3455 C C . ALA A 1 462 ? -9.986 0.400 36.010 1.00 64.31 462 ALA A C 1
ATOM 3457 O O . ALA A 1 462 ? -10.801 1.322 36.003 1.00 64.31 462 ALA A O 1
ATOM 3458 N N . THR A 1 463 ? -9.061 0.327 36.980 1.00 57.56 463 THR A N 1
ATOM 3459 C CA . THR A 1 463 ? -9.037 1.267 38.126 1.00 57.56 463 THR A CA 1
ATOM 3460 C C . THR A 1 463 ? -8.371 2.612 37.826 1.00 57.56 463 THR A C 1
ATOM 3462 O O . THR A 1 463 ? -8.529 3.548 38.607 1.00 57.56 463 THR A O 1
ATOM 3465 N N . LYS A 1 464 ? -7.629 2.739 36.713 1.00 56.56 464 LYS A N 1
ATOM 3466 C CA . LYS A 1 464 ? -6.866 3.964 36.410 1.00 56.56 464 LYS A CA 1
ATOM 3467 C C . LYS A 1 464 ? -7.732 5.118 35.909 1.00 56.56 464 LYS A C 1
ATOM 3469 O O . LYS A 1 464 ? -7.475 6.259 36.288 1.00 56.56 464 LYS A O 1
ATOM 3474 N N . SER A 1 465 ? -8.731 4.865 35.063 1.00 59.47 465 SER A N 1
ATOM 3475 C CA . SER A 1 465 ? -9.714 5.880 34.669 1.00 59.47 465 SER A CA 1
ATOM 3476 C C . SER A 1 465 ? -11.006 5.263 34.125 1.00 59.47 465 SER A C 1
ATOM 3478 O O . SER A 1 465 ? -10.960 4.265 33.408 1.00 59.47 465 SER A O 1
ATOM 3480 N N . PRO A 1 466 ? -12.162 5.906 34.372 1.00 58.84 466 PRO A N 1
ATOM 3481 C CA . PRO A 1 466 ? -13.352 5.800 33.536 1.00 58.84 466 PRO A CA 1
ATOM 3482 C C . PRO A 1 466 ? -13.102 5.532 32.045 1.00 58.84 466 PRO A C 1
ATOM 3484 O O . PRO A 1 466 ? -12.583 6.385 31.331 1.00 58.84 466 PRO A O 1
ATOM 3487 N N . GLY A 1 467 ? -13.535 4.366 31.560 1.00 65.88 467 GLY A N 1
ATOM 3488 C CA . GLY A 1 467 ? -13.514 4.046 30.129 1.00 65.88 467 GLY A CA 1
ATOM 3489 C C . GLY A 1 467 ? -12.128 3.780 29.529 1.00 65.88 467 GLY A C 1
ATOM 3490 O O . GLY A 1 467 ? -12.024 3.734 28.302 1.00 65.88 467 GLY A O 1
ATOM 3491 N N . THR A 1 468 ? -11.086 3.589 30.350 1.00 76.81 468 THR A N 1
ATOM 3492 C CA . THR A 1 468 ? -9.775 3.108 29.893 1.00 76.81 468 THR A CA 1
ATOM 3493 C C . THR A 1 468 ? -9.323 1.900 30.717 1.00 76.81 468 THR A C 1
ATOM 3495 O O . THR A 1 468 ? -9.253 1.937 31.945 1.00 76.81 468 THR A O 1
ATOM 3498 N N . ASP A 1 469 ? -9.014 0.806 30.027 1.00 83.62 469 ASP A N 1
ATOM 3499 C CA . ASP A 1 469 ? -8.453 -0.399 30.631 1.00 83.62 469 ASP A CA 1
ATOM 3500 C C . ASP A 1 469 ? -6.938 -0.415 30.415 1.00 83.62 469 ASP A C 1
ATOM 3502 O O . ASP A 1 469 ? -6.456 -0.063 29.337 1.00 83.62 469 ASP A O 1
ATOM 3506 N N . GLN A 1 470 ? -6.174 -0.892 31.394 1.00 85.62 470 GLN A N 1
ATOM 3507 C CA . GLN A 1 470 ? -4.782 -1.305 31.189 1.00 85.62 470 GLN A CA 1
ATOM 3508 C C . GLN A 1 470 ? -4.658 -2.823 31.287 1.00 85.62 470 GLN A C 1
ATOM 3510 O O . GLN A 1 470 ? -5.330 -3.431 32.117 1.00 85.62 470 GLN A O 1
ATOM 3515 N N . TYR A 1 471 ? -3.795 -3.430 30.471 1.00 88.44 471 TYR A N 1
ATOM 3516 C CA . TYR A 1 471 ? -3.588 -4.880 30.460 1.00 88.44 471 TYR A CA 1
ATOM 3517 C C . TYR A 1 471 ? -2.160 -5.281 30.845 1.00 88.44 471 TYR A C 1
ATOM 3519 O O . TYR A 1 471 ? -1.173 -4.659 30.448 1.00 88.44 471 TYR A O 1
ATOM 3527 N N . GLY A 1 472 ? -2.067 -6.352 31.631 1.00 85.94 472 GLY A N 1
ATOM 3528 C CA . GLY A 1 472 ? -0.826 -7.025 32.003 1.00 85.94 472 GLY A CA 1
ATOM 3529 C C . GLY A 1 472 ? -0.376 -8.098 31.008 1.00 85.94 472 GLY A C 1
ATOM 3530 O O . GLY A 1 472 ? -1.153 -8.581 30.186 1.00 85.94 472 GLY A O 1
ATOM 3531 N N . LEU A 1 473 ? 0.888 -8.510 31.133 1.00 85.50 473 LEU A N 1
ATOM 3532 C CA . LEU A 1 473 ? 1.516 -9.537 30.290 1.00 85.50 473 LEU A CA 1
ATOM 3533 C C . LEU A 1 473 ? 0.832 -10.912 30.406 1.00 85.50 473 LEU A C 1
ATOM 3535 O O . LEU A 1 473 ? 0.437 -11.508 29.403 1.00 85.50 473 LEU A O 1
ATOM 3539 N N . ARG A 1 474 ? 0.695 -11.420 31.636 1.00 88.12 474 ARG A N 1
ATOM 3540 C CA . ARG A 1 474 ? 0.212 -12.781 31.911 1.00 88.12 474 ARG A CA 1
ATOM 3541 C C . ARG A 1 474 ? -1.307 -12.793 32.039 1.00 88.12 474 ARG A C 1
ATOM 3543 O O . ARG A 1 474 ? -1.876 -12.087 32.867 1.00 88.12 474 ARG A O 1
ATOM 3550 N N . TRP A 1 475 ? -1.968 -13.618 31.233 1.00 90.25 475 TRP A N 1
ATOM 3551 C CA . TRP A 1 475 ? -3.432 -13.665 31.123 1.00 90.25 475 TRP A CA 1
ATOM 3552 C C . TRP A 1 475 ? -4.097 -14.675 32.081 1.00 90.25 475 TRP A C 1
ATOM 3554 O O . TRP A 1 475 ? -5.242 -15.051 31.855 1.00 90.25 475 TRP A O 1
ATOM 3564 N N . TRP A 1 476 ? -3.419 -15.147 33.136 1.00 87.69 476 TRP A N 1
ATOM 3565 C CA . TRP A 1 476 ? -3.922 -16.242 33.994 1.00 87.69 476 TRP A CA 1
ATOM 3566 C C . TRP A 1 476 ? -3.704 -16.086 35.512 1.00 87.69 476 TRP A C 1
ATOM 3568 O O . TRP A 1 476 ? -4.395 -16.757 36.274 1.00 87.69 476 TRP A O 1
ATOM 3578 N N . ASP A 1 477 ? -2.773 -15.244 35.976 1.00 78.56 477 ASP A N 1
ATOM 3579 C CA . ASP A 1 477 ? -2.332 -15.201 37.387 1.00 78.56 477 ASP A CA 1
ATOM 3580 C C . ASP A 1 477 ? -1.932 -13.799 37.891 1.00 78.56 477 ASP A C 1
ATOM 3582 O O . ASP A 1 477 ? -1.020 -13.665 38.704 1.00 78.56 477 ASP A O 1
ATOM 3586 N N . SER A 1 478 ? -2.645 -12.779 37.408 1.00 60.38 478 SER A N 1
ATOM 3587 C CA . SER A 1 478 ? -2.437 -11.343 37.648 1.00 60.38 478 SER A CA 1
ATOM 3588 C C . SER A 1 478 ? -1.140 -10.732 37.085 1.00 60.38 478 SER A C 1
ATOM 3590 O O . SER A 1 478 ? -0.041 -11.298 37.107 1.00 60.38 478 SER A O 1
ATOM 3592 N N . GLY A 1 479 ? -1.299 -9.534 36.511 1.00 59.75 479 GLY A N 1
ATOM 3593 C CA . GLY A 1 479 ? -0.219 -8.778 35.864 1.00 59.75 479 GLY A CA 1
ATOM 3594 C C . GLY A 1 479 ? -0.502 -7.287 35.648 1.00 59.75 479 GLY A C 1
ATOM 3595 O O . GLY A 1 479 ? 0.263 -6.629 34.949 1.00 59.75 479 GLY A O 1
ATOM 3596 N N . ALA A 1 480 ? -1.578 -6.761 36.241 1.00 54.84 480 ALA A N 1
ATOM 3597 C CA . ALA A 1 480 ? -2.049 -5.374 36.137 1.00 54.84 480 ALA A CA 1
ATOM 3598 C C . ALA A 1 480 ? -1.008 -4.299 36.513 1.00 54.84 480 ALA A C 1
ATOM 3600 O O . ALA A 1 480 ? -1.134 -3.139 36.113 1.00 54.84 480 ALA A O 1
ATOM 3601 N N . ASP A 1 481 ? -0.004 -4.683 37.301 1.00 53.44 481 ASP A N 1
ATOM 3602 C CA . ASP A 1 481 ? 0.918 -3.771 37.985 1.00 53.44 481 ASP A CA 1
ATOM 3603 C C . ASP A 1 481 ? 2.128 -3.371 37.131 1.00 53.44 481 ASP A C 1
ATOM 3605 O O . ASP A 1 481 ? 2.912 -2.510 37.531 1.00 53.44 481 ASP A O 1
ATOM 3609 N N . LYS A 1 482 ? 2.299 -3.986 35.951 1.00 67.31 482 LYS A N 1
ATOM 3610 C CA . LYS A 1 482 ? 3.378 -3.663 35.008 1.00 67.31 482 LYS A CA 1
ATOM 3611 C C . LYS A 1 482 ? 2.777 -3.311 33.653 1.00 67.31 482 LYS A C 1
ATOM 3613 O O . LYS A 1 482 ? 2.212 -4.154 32.961 1.00 67.31 482 LYS A O 1
ATOM 3618 N N . GLN A 1 483 ? 2.889 -2.033 33.304 1.00 74.62 483 GLN A N 1
ATOM 3619 C CA . GLN A 1 483 ? 2.419 -1.472 32.041 1.00 74.62 483 GLN A CA 1
ATOM 3620 C C . GLN A 1 483 ? 3.467 -1.654 30.941 1.00 74.62 483 GLN A C 1
ATOM 3622 O O . GLN A 1 483 ? 4.669 -1.560 31.196 1.00 74.62 483 GLN A O 1
ATOM 3627 N N . HIS A 1 484 ? 3.012 -1.932 29.724 1.00 83.44 484 HIS A N 1
ATOM 3628 C CA . HIS A 1 484 ? 3.805 -1.873 28.501 1.00 83.44 484 HIS A CA 1
ATOM 3629 C C . HIS A 1 484 ? 2.859 -1.862 27.296 1.00 83.44 484 HIS A C 1
ATOM 3631 O O . HIS A 1 484 ? 1.853 -2.575 27.294 1.00 83.44 484 HIS A O 1
ATOM 3637 N N . ILE A 1 485 ? 3.218 -1.111 26.250 1.00 88.38 485 ILE A N 1
ATOM 3638 C CA . ILE A 1 485 ? 2.473 -1.073 24.989 1.00 88.38 485 ILE A CA 1
ATOM 3639 C C . ILE A 1 485 ? 2.231 -2.475 24.420 1.00 88.38 485 ILE A C 1
ATOM 3641 O O . ILE A 1 485 ? 1.116 -2.745 23.996 1.00 88.38 485 ILE A O 1
ATOM 3645 N N . GLY A 1 486 ? 3.204 -3.393 24.491 1.00 90.12 486 GLY A N 1
ATOM 3646 C CA . GLY A 1 486 ? 3.035 -4.766 24.002 1.00 90.12 486 GLY A CA 1
ATOM 3647 C C . GLY A 1 486 ? 1.847 -5.494 24.642 1.00 90.12 486 GLY A C 1
ATOM 3648 O O . GLY A 1 486 ? 1.000 -6.019 23.923 1.00 90.12 486 GLY A O 1
ATOM 3649 N N . ASN A 1 487 ? 1.712 -5.425 25.977 1.00 89.69 487 ASN A N 1
ATOM 3650 C CA . ASN A 1 487 ? 0.571 -6.007 26.698 1.00 89.69 487 ASN A CA 1
ATOM 3651 C C . ASN A 1 487 ? -0.760 -5.410 26.201 1.00 89.69 487 ASN A C 1
ATOM 3653 O O . ASN A 1 487 ? -1.739 -6.126 25.989 1.00 89.69 487 ASN A O 1
ATOM 3657 N N . GLN A 1 488 ? -0.788 -4.083 26.031 1.00 91.44 488 GLN A N 1
ATOM 3658 C CA . GLN A 1 488 ? -1.984 -3.332 25.660 1.00 91.44 488 GLN A CA 1
ATOM 3659 C C . GLN A 1 488 ? -2.405 -3.615 24.213 1.00 91.44 488 GLN A C 1
ATOM 3661 O O . GLN A 1 488 ? -3.574 -3.870 23.946 1.00 91.44 488 GLN A O 1
ATOM 3666 N N . VAL A 1 489 ? -1.444 -3.625 23.289 1.00 95.00 489 VAL A N 1
ATOM 3667 C CA . VAL A 1 489 ? -1.624 -3.969 21.874 1.00 95.00 489 VAL A CA 1
ATOM 3668 C C . VAL A 1 489 ? -2.097 -5.411 21.729 1.00 95.00 489 VAL A C 1
ATOM 3670 O O . VAL A 1 489 ? -3.035 -5.666 20.976 1.00 95.00 489 VAL A O 1
ATOM 3673 N N . ALA A 1 490 ? -1.527 -6.344 22.498 1.00 95.12 490 ALA A N 1
ATOM 3674 C CA . ALA A 1 490 ? -1.977 -7.730 22.516 1.00 95.12 490 ALA A CA 1
ATOM 3675 C C . ALA A 1 490 ? -3.421 -7.871 23.027 1.00 95.12 490 ALA A C 1
ATOM 3677 O O . ALA A 1 490 ? -4.189 -8.643 22.457 1.00 95.12 490 ALA A O 1
ATOM 3678 N N . ALA A 1 491 ? -3.825 -7.095 24.039 1.00 94.44 491 ALA A N 1
ATOM 3679 C CA . ALA A 1 491 ? -5.202 -7.078 24.532 1.00 94.44 491 ALA A CA 1
ATOM 3680 C C . ALA A 1 491 ? -6.193 -6.429 23.546 1.00 94.44 491 ALA A C 1
ATOM 3682 O O . ALA A 1 491 ? -7.284 -6.961 23.348 1.00 94.44 491 ALA A O 1
ATOM 3683 N N . VAL A 1 492 ? -5.819 -5.329 22.881 1.00 95.56 492 VAL A N 1
ATOM 3684 C CA . VAL A 1 492 ? -6.647 -4.707 21.830 1.00 95.56 492 VAL A CA 1
ATOM 3685 C C . VAL A 1 492 ? -6.808 -5.653 20.642 1.00 95.56 492 VAL A C 1
ATOM 3687 O O . VAL A 1 492 ? -7.931 -5.876 20.202 1.00 95.56 492 VAL A O 1
ATOM 3690 N N . MET A 1 493 ? -5.726 -6.281 20.167 1.00 96.88 493 MET A N 1
ATOM 3691 C CA . MET A 1 493 ? -5.808 -7.289 19.104 1.00 96.88 493 MET A CA 1
ATOM 3692 C C . MET A 1 493 ? -6.638 -8.506 19.521 1.00 96.88 493 MET A C 1
ATOM 3694 O O . MET A 1 493 ? -7.422 -8.995 18.709 1.00 96.88 493 MET A O 1
ATOM 3698 N N . LEU A 1 494 ? -6.519 -8.971 20.768 1.00 96.19 494 LEU A N 1
ATOM 3699 C CA . LEU A 1 494 ? -7.354 -10.047 21.294 1.00 96.19 494 LEU A CA 1
ATOM 3700 C C . LEU A 1 494 ? -8.836 -9.671 21.244 1.00 96.19 494 LEU A C 1
ATOM 3702 O O . LEU A 1 494 ? -9.626 -10.407 20.664 1.00 96.19 494 LEU A O 1
ATOM 3706 N N . LEU A 1 495 ? -9.223 -8.524 21.798 1.00 93.19 495 LEU A N 1
ATOM 3707 C CA . LEU A 1 495 ? -10.632 -8.135 21.879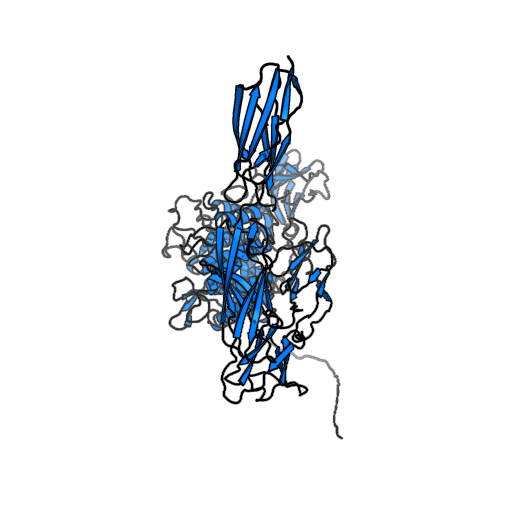 1.00 93.19 495 LEU A CA 1
ATOM 3708 C C . LEU A 1 495 ? -11.217 -7.774 20.506 1.00 93.19 495 LEU A C 1
ATOM 3710 O O . LEU A 1 495 ? -12.330 -8.191 20.201 1.00 93.19 495 LEU A O 1
ATOM 3714 N N . ALA A 1 496 ? -10.471 -7.058 19.660 1.00 91.69 496 ALA A N 1
ATOM 3715 C CA . ALA A 1 496 ? -10.946 -6.631 18.345 1.00 91.69 496 ALA A CA 1
ATOM 3716 C C . ALA A 1 496 ? -11.093 -7.794 17.348 1.00 91.69 496 ALA A C 1
ATOM 3718 O O . ALA A 1 496 ? -12.072 -7.830 16.610 1.00 91.69 496 ALA A O 1
ATOM 3719 N N . ASN A 1 497 ? -10.158 -8.757 17.327 1.00 89.62 497 ASN A N 1
ATOM 3720 C CA . ASN A 1 497 ? -10.212 -9.883 16.381 1.00 89.62 497 ASN A CA 1
ATOM 3721 C C . ASN A 1 497 ? -11.015 -11.092 16.912 1.00 89.62 497 ASN A C 1
ATOM 3723 O O . ASN A 1 497 ? -11.276 -12.017 16.152 1.00 89.62 497 ASN A O 1
ATOM 3727 N N . THR A 1 498 ? -11.436 -11.099 18.187 1.00 83.88 498 THR A N 1
ATOM 3728 C CA . THR A 1 498 ? -12.365 -12.115 18.743 1.00 83.88 498 THR A CA 1
ATOM 3729 C C . THR A 1 498 ? -13.787 -11.591 18.954 1.00 83.88 498 THR A C 1
ATOM 3731 O O . THR A 1 498 ? -14.613 -12.264 19.570 1.00 83.88 498 THR A O 1
ATOM 3734 N N . TYR A 1 499 ? -14.104 -10.401 18.435 1.00 72.88 499 TYR A N 1
ATOM 3735 C CA . TYR A 1 499 ? -15.484 -9.950 18.308 1.00 72.88 499 TYR A CA 1
ATOM 3736 C C . TYR A 1 499 ? -16.092 -10.477 17.004 1.00 72.88 499 TYR A C 1
ATOM 3738 O O . TYR A 1 499 ? -15.748 -10.026 15.912 1.00 72.88 499 TYR A O 1
ATOM 3746 N N . THR A 1 500 ? -17.019 -11.424 17.121 1.00 55.81 500 THR A N 1
ATOM 3747 C CA . THR A 1 500 ? -17.888 -11.843 16.020 1.00 55.81 500 THR A CA 1
ATOM 3748 C C . THR A 1 500 ? -19.110 -10.931 15.953 1.00 55.81 500 THR A C 1
ATOM 3750 O O . THR A 1 500 ? -19.930 -10.905 16.869 1.00 55.81 500 THR A O 1
ATOM 3753 N N . VAL A 1 501 ? -19.261 -10.202 14.844 1.00 47.56 501 VAL A N 1
ATOM 3754 C CA . VAL A 1 501 ? -20.537 -9.556 14.506 1.00 47.56 501 VAL A CA 1
ATOM 3755 C C . VAL A 1 501 ? -21.540 -10.663 14.156 1.00 47.56 501 VAL A C 1
ATOM 3757 O O . VAL A 1 501 ? -21.253 -11.439 13.243 1.00 47.56 501 VAL A O 1
ATOM 3760 N N . PRO A 1 502 ? -22.706 -10.760 14.814 1.00 41.78 502 PRO A N 1
ATOM 3761 C CA . PRO A 1 502 ? -23.737 -11.720 14.438 1.00 41.78 502 PRO A CA 1
ATOM 3762 C C . PRO A 1 502 ? -24.594 -11.136 13.309 1.00 41.78 502 PRO A C 1
ATOM 3764 O O . PRO A 1 502 ? -25.612 -10.501 13.564 1.00 41.78 502 PRO A O 1
ATOM 3767 N N . ASP A 1 503 ? -24.134 -11.306 12.067 1.00 36.12 503 ASP A N 1
ATOM 3768 C CA . ASP A 1 503 ? -24.866 -11.072 10.807 1.00 36.12 503 ASP A CA 1
ATOM 3769 C C . ASP A 1 503 ? -25.674 -9.758 10.691 1.00 36.12 503 ASP A C 1
ATOM 3771 O O . ASP A 1 503 ? -26.665 -9.666 9.969 1.00 36.12 503 ASP A O 1
ATOM 3775 N N . VAL A 1 504 ? -25.184 -8.695 11.341 1.00 36.69 504 VAL A N 1
ATOM 3776 C CA . VAL A 1 504 ? -25.474 -7.289 10.988 1.00 36.69 504 VAL A CA 1
ATOM 3777 C C . VAL A 1 504 ? -24.187 -6.538 10.621 1.00 36.69 504 VAL A C 1
ATOM 3779 O O . VAL A 1 504 ? -24.075 -5.318 10.734 1.00 36.69 504 VAL A O 1
ATOM 3782 N N . ALA A 1 505 ? -23.203 -7.270 10.093 1.00 38.97 505 ALA A N 1
ATOM 3783 C CA . ALA A 1 505 ? -22.461 -6.703 8.980 1.00 38.97 505 ALA A CA 1
ATOM 3784 C C . ALA A 1 505 ? -23.470 -6.529 7.827 1.00 38.97 505 ALA A C 1
ATOM 3786 O O . ALA A 1 505 ? -24.280 -7.436 7.617 1.00 38.97 505 ALA A O 1
ATOM 3787 N N . PRO A 1 506 ? -23.457 -5.422 7.061 1.00 41.22 506 PRO A N 1
ATOM 3788 C CA . PRO A 1 506 ? -24.061 -5.483 5.736 1.00 41.22 506 PRO A CA 1
ATOM 3789 C C . PRO A 1 506 ? -23.402 -6.655 5.001 1.00 41.22 506 PRO A C 1
ATOM 3791 O O . PRO A 1 506 ? -22.181 -6.823 5.110 1.00 41.22 506 PRO A O 1
ATOM 3794 N N . ALA A 1 507 ? -24.198 -7.478 4.311 1.00 41.53 507 ALA A N 1
ATOM 3795 C CA . ALA A 1 507 ? -23.669 -8.598 3.537 1.00 41.53 507 ALA A CA 1
ATOM 3796 C C . ALA A 1 507 ? -22.494 -8.097 2.674 1.00 41.53 507 ALA A C 1
ATOM 3798 O O . ALA A 1 507 ? -22.611 -6.989 2.133 1.00 41.53 507 ALA A O 1
ATOM 3799 N N . PRO A 1 508 ? -21.364 -8.834 2.590 1.00 52.28 508 PRO A N 1
ATOM 3800 C CA . PRO A 1 508 ? -20.195 -8.379 1.849 1.00 52.28 508 PRO A CA 1
ATOM 3801 C C . PRO A 1 508 ? -20.632 -7.916 0.465 1.00 52.28 508 PRO A C 1
ATOM 3803 O O . PRO A 1 508 ? -21.226 -8.700 -0.272 1.00 52.28 508 PRO A O 1
ATOM 3806 N N . LEU A 1 509 ? -20.414 -6.630 0.161 1.00 60.41 509 LEU A N 1
ATOM 3807 C CA . LEU A 1 509 ? -20.881 -6.033 -1.089 1.00 60.41 509 LEU A CA 1
ATOM 3808 C C . LEU A 1 509 ? -20.378 -6.912 -2.234 1.00 60.41 509 LEU A C 1
ATOM 3810 O O . LEU A 1 509 ? -19.170 -7.152 -2.321 1.00 60.41 509 LEU A O 1
ATOM 3814 N N . GLU A 1 510 ? -21.283 -7.431 -3.065 1.00 70.12 510 GLU A N 1
ATOM 3815 C CA . GLU A 1 510 ? -20.874 -8.375 -4.101 1.00 70.12 510 GLU A CA 1
ATOM 3816 C C . GLU A 1 510 ? -19.887 -7.702 -5.060 1.00 70.12 510 GLU A C 1
ATOM 3818 O O . GLU A 1 510 ? -20.043 -6.536 -5.444 1.00 70.12 510 GLU A O 1
ATOM 3823 N N . ALA A 1 511 ? -18.821 -8.427 -5.402 1.00 72.69 511 ALA A N 1
ATOM 3824 C CA . ALA A 1 511 ? -17.789 -7.918 -6.290 1.00 72.69 511 ALA A CA 1
ATOM 3825 C C . ALA A 1 511 ? -18.409 -7.668 -7.679 1.00 72.69 511 ALA A C 1
ATOM 3827 O O . ALA A 1 511 ? -19.016 -8.577 -8.253 1.00 72.69 511 ALA A O 1
ATOM 3828 N N . PRO A 1 512 ? -18.306 -6.449 -8.236 1.00 87.00 512 PRO A N 1
ATOM 3829 C CA . PRO A 1 512 ? -19.019 -6.101 -9.455 1.00 87.00 512 PRO A CA 1
ATOM 3830 C C . PRO A 1 512 ? -18.430 -6.868 -10.639 1.00 87.00 512 PRO A C 1
ATOM 3832 O O . PRO A 1 512 ? -17.218 -6.882 -10.844 1.00 87.00 512 PRO A O 1
ATOM 3835 N N . SER A 1 513 ? -19.273 -7.492 -11.453 1.00 89.31 513 SER A N 1
ATOM 3836 C CA . SER A 1 513 ? -18.814 -8.193 -12.655 1.00 89.31 513 SER A CA 1
ATOM 3837 C C . SER A 1 513 ? -18.275 -7.207 -13.700 1.00 89.31 513 SER A C 1
ATOM 3839 O O . SER A 1 513 ? -18.801 -6.102 -13.851 1.00 89.31 513 SER A O 1
ATOM 3841 N N . ILE A 1 514 ? -17.238 -7.605 -14.444 1.00 90.88 514 ILE A N 1
ATOM 3842 C CA . ILE A 1 514 ? -16.703 -6.842 -15.581 1.00 90.88 514 ILE A CA 1
ATOM 3843 C C . ILE A 1 514 ? -16.848 -7.689 -16.844 1.00 90.88 514 ILE A C 1
ATOM 3845 O O . ILE A 1 514 ? -16.463 -8.856 -16.868 1.00 90.88 514 ILE A O 1
ATOM 3849 N N . THR A 1 515 ? -17.375 -7.092 -17.909 1.00 95.38 515 THR A N 1
ATOM 3850 C CA . THR A 1 515 ? -17.498 -7.719 -19.232 1.00 95.38 515 THR A CA 1
ATOM 3851 C C . THR A 1 515 ? -16.776 -6.883 -20.284 1.00 95.38 515 THR A C 1
ATOM 3853 O O . THR A 1 515 ? -16.845 -5.654 -20.258 1.00 95.38 515 THR A O 1
ATOM 3856 N N . LEU A 1 516 ? -16.070 -7.542 -21.205 1.00 94.31 516 LEU A N 1
ATOM 3857 C CA . LEU A 1 516 ? -15.351 -6.899 -22.308 1.00 94.31 516 LEU A CA 1
ATOM 3858 C C . LEU A 1 516 ? -16.077 -7.123 -23.641 1.00 94.31 516 LEU A C 1
ATOM 3860 O O . LEU A 1 516 ? -16.679 -8.171 -23.868 1.00 94.31 516 LEU A O 1
ATOM 3864 N N . SER A 1 517 ? -15.994 -6.142 -24.537 1.00 94.00 517 SER A N 1
ATOM 3865 C CA . SER A 1 517 ? -16.516 -6.201 -25.901 1.00 94.00 517 SER A CA 1
ATOM 3866 C C . SER A 1 517 ? -15.503 -5.573 -26.874 1.00 94.00 517 SER A C 1
ATOM 3868 O O . SER A 1 517 ? -15.323 -4.353 -26.835 1.00 94.00 517 SER A O 1
ATOM 3870 N N . PRO A 1 518 ? -14.859 -6.354 -27.765 1.00 92.50 518 PRO A N 1
ATOM 3871 C CA . PRO A 1 518 ? -14.994 -7.807 -27.930 1.00 92.50 518 PRO A CA 1
ATOM 3872 C C . PRO A 1 518 ? -14.567 -8.608 -26.685 1.00 92.50 518 PRO A C 1
ATOM 3874 O O . PRO A 1 518 ? -13.658 -8.220 -25.960 1.00 92.50 518 PRO A O 1
ATOM 3877 N N . ALA A 1 519 ? -15.236 -9.740 -26.447 1.00 87.44 519 ALA A N 1
ATOM 3878 C CA . ALA A 1 519 ? -15.075 -10.554 -25.234 1.00 87.44 519 ALA A CA 1
ATOM 3879 C C . ALA A 1 519 ? -13.853 -11.492 -25.247 1.00 87.44 519 ALA A C 1
ATOM 3881 O O . ALA A 1 519 ? -13.600 -12.209 -24.281 1.00 87.44 519 ALA A O 1
ATOM 3882 N N . SER A 1 520 ? -13.108 -11.542 -26.349 1.00 86.12 520 SER A N 1
ATOM 3883 C CA . SER A 1 520 ? -11.892 -12.345 -26.476 1.00 86.12 520 SER A CA 1
ATOM 3884 C C . SER A 1 520 ? -10.894 -11.632 -27.388 1.00 86.12 520 SER A C 1
ATOM 3886 O O . SER A 1 520 ? -11.324 -11.026 -28.376 1.00 86.12 520 SER A O 1
ATOM 3888 N N . PRO A 1 521 ? -9.590 -11.678 -27.070 1.00 89.06 521 PRO A N 1
ATOM 3889 C CA . PRO A 1 521 ? -8.552 -11.095 -27.909 1.00 89.06 521 PRO A CA 1
ATOM 3890 C C . PRO A 1 521 ? -8.362 -11.862 -29.225 1.00 89.06 521 PRO A C 1
ATOM 3892 O O . PRO A 1 521 ? -8.870 -12.969 -29.410 1.00 89.06 521 PRO A O 1
ATOM 3895 N N . GLY A 1 522 ? -7.601 -11.254 -30.133 1.00 87.62 522 GLY A N 1
ATOM 3896 C CA . GLY A 1 522 ? -7.099 -11.876 -31.352 1.00 87.62 522 GLY A CA 1
ATOM 3897 C C . GLY A 1 522 ? -5.765 -12.593 -31.123 1.00 87.62 522 GLY A C 1
ATOM 3898 O O . GLY A 1 522 ? -5.604 -13.382 -30.189 1.00 87.62 522 GLY A O 1
ATOM 3899 N N . THR A 1 523 ? -4.805 -12.344 -32.014 1.00 88.88 523 THR A N 1
ATOM 3900 C CA . THR A 1 523 ? -3.507 -13.033 -32.056 1.00 88.88 523 THR A CA 1
ATOM 3901 C C . THR A 1 523 ? -2.762 -12.937 -30.723 1.00 88.88 523 THR A C 1
ATOM 3903 O O . THR A 1 523 ? -2.667 -11.865 -30.127 1.00 88.88 523 THR A O 1
ATOM 3906 N N . ASN A 1 524 ? -2.244 -14.074 -30.247 1.00 84.81 524 ASN A N 1
ATOM 3907 C CA . ASN A 1 524 ? -1.417 -14.205 -29.039 1.00 84.81 524 ASN A CA 1
ATOM 3908 C C . ASN A 1 524 ? -1.958 -13.511 -27.768 1.00 84.81 524 ASN A C 1
ATOM 3910 O O . ASN A 1 524 ? -1.179 -13.145 -26.892 1.00 84.81 524 ASN A O 1
ATOM 3914 N N . GLY A 1 525 ? -3.279 -13.334 -27.646 1.00 86.56 525 GLY A N 1
ATOM 3915 C CA . GLY A 1 525 ? -3.897 -12.711 -26.471 1.00 86.56 525 GLY A CA 1
ATOM 3916 C C . GLY A 1 525 ? -4.039 -11.184 -26.527 1.00 86.56 525 GLY A C 1
ATOM 3917 O O . GLY A 1 525 ? -4.445 -10.590 -25.530 1.00 86.56 525 GLY A O 1
ATOM 3918 N N . TRP A 1 526 ? -3.773 -10.549 -27.674 1.00 91.19 526 TRP A N 1
ATOM 3919 C CA . TRP A 1 526 ? -3.890 -9.097 -27.855 1.00 91.19 526 TRP A CA 1
ATOM 3920 C C . TRP A 1 526 ? -5.149 -8.664 -28.618 1.00 91.19 526 TRP A C 1
ATOM 3922 O O . TRP A 1 526 ? -5.639 -9.356 -29.511 1.00 91.19 526 TRP A O 1
ATOM 3932 N N . PHE A 1 527 ? -5.641 -7.464 -28.319 1.00 93.56 527 PHE A N 1
ATOM 3933 C CA . PHE A 1 527 ? -6.659 -6.760 -29.098 1.00 93.56 527 PHE A CA 1
ATOM 3934 C C . PHE A 1 527 ? -6.011 -5.693 -29.992 1.00 93.56 527 PHE A C 1
ATOM 3936 O O . PHE A 1 527 ? -5.287 -4.832 -29.497 1.00 93.56 527 PHE A O 1
ATOM 3943 N N . THR A 1 528 ? -6.339 -5.679 -31.285 1.00 94.31 528 THR A N 1
ATOM 3944 C CA . THR A 1 528 ? -5.860 -4.668 -32.255 1.00 94.31 528 THR A CA 1
ATOM 3945 C C . THR A 1 528 ? -6.795 -3.464 -32.416 1.00 94.31 528 THR A C 1
ATOM 3947 O O . THR A 1 528 ? -6.622 -2.620 -33.294 1.00 94.31 528 THR A O 1
ATOM 3950 N N . THR A 1 529 ? -7.819 -3.369 -31.566 1.00 92.38 529 THR A N 1
ATOM 3951 C CA . THR A 1 529 ? -8.817 -2.289 -31.551 1.00 92.38 529 THR A CA 1
ATOM 3952 C C . THR A 1 529 ? -9.157 -1.903 -30.107 1.00 92.38 529 THR A C 1
ATOM 3954 O O . THR A 1 529 ? -8.920 -2.705 -29.200 1.00 92.38 529 THR A O 1
ATOM 3957 N N . PRO A 1 530 ? -9.708 -0.696 -29.861 1.00 94.06 530 PRO A N 1
ATOM 3958 C CA . PRO A 1 530 ? -10.252 -0.337 -28.554 1.00 94.06 530 PRO A CA 1
ATOM 3959 C C . PRO A 1 530 ? -11.310 -1.337 -28.072 1.00 94.06 530 PRO A C 1
ATOM 3961 O O . PRO A 1 530 ? -12.115 -1.826 -28.865 1.00 94.06 530 PRO A O 1
ATOM 3964 N N . VAL A 1 531 ? -11.334 -1.596 -26.766 1.00 95.69 531 VAL A N 1
ATOM 3965 C CA . VAL A 1 531 ? -12.239 -2.563 -26.126 1.00 95.69 531 VAL A CA 1
ATOM 3966 C C . VAL A 1 531 ? -13.196 -1.811 -25.209 1.00 95.69 531 VAL A C 1
ATOM 3968 O O . VAL A 1 531 ? -12.761 -1.035 -24.363 1.00 95.69 531 VAL A O 1
ATOM 3971 N N . ALA A 1 532 ? -14.500 -2.031 -25.352 1.00 96.25 532 ALA A N 1
ATOM 3972 C CA . ALA A 1 532 ? -15.485 -1.491 -24.421 1.00 96.25 532 ALA A CA 1
ATOM 3973 C C . ALA A 1 532 ? -15.603 -2.412 -23.199 1.00 96.25 532 ALA A C 1
ATOM 3975 O O . ALA A 1 532 ? -15.850 -3.607 -23.352 1.00 96.25 532 ALA A O 1
ATOM 3976 N N . ALA A 1 533 ? -15.455 -1.861 -21.997 1.00 96.25 533 ALA A N 1
ATOM 3977 C CA . ALA A 1 533 ? -15.651 -2.568 -20.741 1.00 96.25 533 ALA A CA 1
ATOM 3978 C C . ALA A 1 533 ? -16.933 -2.090 -20.050 1.00 96.25 533 ALA A C 1
ATOM 3980 O O . ALA A 1 533 ? -17.110 -0.895 -19.811 1.00 96.25 533 ALA A O 1
ATOM 3981 N N . THR A 1 534 ? -17.823 -3.025 -19.724 1.00 97.19 534 THR A N 1
ATOM 3982 C CA . THR A 1 534 ? -19.072 -2.757 -19.002 1.00 97.19 534 THR A CA 1
ATOM 3983 C C . THR A 1 534 ? -19.009 -3.428 -17.639 1.00 97.19 534 THR A C 1
ATOM 3985 O O . THR A 1 534 ? -18.843 -4.646 -17.547 1.00 97.19 534 THR A O 1
ATOM 3988 N N . ILE A 1 535 ? -19.137 -2.624 -16.587 1.00 95.88 535 ILE A N 1
ATOM 3989 C CA . ILE A 1 535 ? -19.201 -3.074 -15.195 1.00 95.88 535 ILE A CA 1
ATOM 3990 C C . ILE A 1 535 ? -20.678 -3.255 -14.819 1.00 95.88 535 ILE A C 1
ATOM 3992 O O . ILE A 1 535 ? -21.537 -2.484 -15.258 1.00 95.88 535 ILE A O 1
ATOM 3996 N N . SER A 1 536 ? -21.004 -4.299 -14.061 1.00 92.12 536 SER A N 1
ATOM 3997 C CA . SER A 1 536 ? -22.375 -4.614 -13.644 1.00 92.12 536 SER A CA 1
ATOM 3998 C C . SER A 1 536 ? -22.412 -5.174 -12.225 1.00 92.12 536 SER A C 1
ATOM 4000 O O . SER A 1 536 ? -21.774 -6.184 -11.928 1.00 92.12 536 SER A O 1
ATOM 4002 N N . ALA A 1 537 ? -23.186 -4.507 -11.369 1.00 87.12 537 ALA A N 1
ATOM 4003 C CA . ALA A 1 537 ? -23.441 -4.872 -9.981 1.00 87.12 537 ALA A CA 1
ATOM 4004 C C . ALA A 1 537 ? -24.954 -4.903 -9.732 1.00 87.12 537 ALA A C 1
ATOM 4006 O O . ALA A 1 537 ? -25.684 -4.048 -10.240 1.00 87.12 537 ALA A O 1
ATOM 4007 N N . THR A 1 538 ? -25.409 -5.876 -8.952 1.00 82.12 538 THR A N 1
ATOM 4008 C CA . THR A 1 538 ? -26.804 -6.055 -8.531 1.00 82.12 538 THR A CA 1
ATOM 4009 C C . THR A 1 538 ? -26.967 -5.738 -7.044 1.00 82.12 538 THR A C 1
ATOM 4011 O O . THR A 1 538 ? -25.982 -5.560 -6.333 1.00 82.12 538 THR A O 1
ATOM 4014 N N . ASP A 1 539 ? -28.219 -5.585 -6.601 1.00 75.00 539 ASP A N 1
ATOM 4015 C CA . ASP A 1 539 ? -28.619 -5.512 -5.182 1.00 75.00 539 ASP A CA 1
ATOM 4016 C C . ASP A 1 539 ? -27.850 -4.488 -4.314 1.00 75.00 539 ASP A C 1
ATOM 4018 O O . ASP A 1 539 ? -27.667 -4.645 -3.107 1.00 75.00 539 ASP A O 1
ATOM 4022 N N . LEU A 1 540 ? -27.439 -3.385 -4.950 1.00 72.25 540 LEU A N 1
ATOM 4023 C CA . LEU A 1 540 ? -26.697 -2.281 -4.342 1.00 72.25 540 LEU A CA 1
ATOM 4024 C C . LEU A 1 540 ? -27.478 -1.620 -3.185 1.00 72.25 540 LEU A C 1
ATOM 4026 O O . LEU A 1 540 ? -28.602 -1.151 -3.398 1.00 72.25 540 LEU A O 1
ATOM 4030 N N . PRO A 1 541 ? -26.881 -1.476 -1.984 1.00 69.06 541 PRO A N 1
ATOM 4031 C CA . PRO A 1 541 ? -27.486 -0.722 -0.890 1.00 69.06 541 PRO A CA 1
ATOM 4032 C C . PRO A 1 541 ? -27.721 0.757 -1.226 1.00 69.06 541 PRO A C 1
ATOM 4034 O O . PRO A 1 541 ? -26.987 1.374 -1.998 1.00 69.06 541 PRO A O 1
ATOM 4037 N N . SER A 1 542 ? -28.726 1.362 -0.588 1.00 70.50 542 SER A N 1
ATOM 4038 C CA . SER A 1 542 ? -29.057 2.782 -0.766 1.00 70.50 542 SER A CA 1
ATOM 4039 C C . SER A 1 542 ? -27.880 3.695 -0.400 1.00 70.50 542 SER A C 1
ATOM 4041 O O . SER A 1 542 ? -27.543 3.823 0.774 1.00 70.50 542 SER A O 1
ATOM 4043 N N . GLY A 1 543 ? -27.321 4.387 -1.397 1.00 72.75 543 GLY A N 1
ATOM 4044 C CA . GLY A 1 543 ? -26.159 5.275 -1.257 1.00 72.75 543 GLY A CA 1
ATOM 4045 C C . GLY A 1 543 ? -24.867 4.711 -1.854 1.00 72.75 543 GLY A C 1
ATOM 4046 O O . GLY A 1 543 ? -23.930 5.478 -2.088 1.00 72.75 543 GLY A O 1
ATOM 4047 N N . ALA A 1 544 ? -24.840 3.410 -2.165 1.00 79.94 544 ALA A N 1
ATOM 4048 C CA . ALA A 1 544 ? -23.675 2.759 -2.739 1.00 79.94 544 ALA A CA 1
ATOM 4049 C C . ALA A 1 544 ? -23.390 3.244 -4.166 1.00 79.94 544 ALA A C 1
ATOM 4051 O O . ALA A 1 544 ? -24.301 3.510 -4.954 1.00 79.94 544 ALA A O 1
ATOM 4052 N N . VAL A 1 545 ? -22.106 3.313 -4.509 1.00 86.44 545 VAL A N 1
ATOM 4053 C CA . VAL A 1 545 ? -21.626 3.617 -5.861 1.00 86.44 545 VAL A CA 1
ATOM 4054 C C . VAL A 1 545 ? -20.704 2.514 -6.357 1.00 86.44 545 VAL A C 1
ATOM 4056 O O . VAL A 1 545 ? -19.967 1.907 -5.579 1.00 86.44 545 VAL A O 1
ATOM 4059 N N . VAL A 1 546 ? -20.732 2.276 -7.665 1.00 90.31 546 VAL A N 1
ATOM 4060 C CA . VAL A 1 546 ? -19.721 1.469 -8.352 1.00 90.31 546 VAL A CA 1
ATOM 4061 C C . VAL A 1 546 ? -18.544 2.383 -8.694 1.00 90.31 546 VAL A C 1
ATOM 4063 O O . VAL A 1 546 ? -18.740 3.499 -9.177 1.00 90.31 546 VAL A O 1
ATOM 4066 N N . GLU A 1 547 ? -17.327 1.919 -8.446 1.00 90.00 547 GLU A N 1
ATOM 4067 C CA . GLU A 1 547 ? -16.078 2.594 -8.794 1.00 90.00 547 GLU A CA 1
ATOM 4068 C C . GLU A 1 547 ? -15.196 1.692 -9.659 1.00 90.00 547 GLU A C 1
ATOM 4070 O O . GLU A 1 547 ? -15.272 0.464 -9.572 1.00 90.00 547 GLU A O 1
ATOM 4075 N N . TYR A 1 548 ? -14.320 2.304 -10.452 1.00 90.75 548 TYR A N 1
ATOM 4076 C CA . TYR A 1 548 ? -13.320 1.616 -11.258 1.00 90.75 548 TYR A CA 1
ATOM 4077 C C . TYR A 1 548 ? -11.955 2.308 -11.214 1.00 90.75 548 TYR A C 1
ATOM 4079 O O . TYR A 1 548 ? -11.878 3.511 -10.975 1.00 90.75 548 TYR A O 1
ATOM 4087 N N . ALA A 1 549 ? -10.887 1.561 -11.492 1.00 85.06 549 ALA A N 1
ATOM 4088 C CA . ALA A 1 549 ? -9.531 2.084 -11.668 1.00 85.06 549 ALA A CA 1
ATOM 4089 C C . ALA A 1 549 ? -8.844 1.419 -12.875 1.00 85.06 549 ALA A C 1
ATOM 4091 O O . ALA A 1 549 ? -9.132 0.269 -13.212 1.00 85.06 549 ALA A O 1
ATOM 4092 N N . LEU A 1 550 ? -7.938 2.142 -13.541 1.00 83.62 550 LEU A N 1
ATOM 4093 C CA . LEU A 1 550 ? -7.127 1.639 -14.659 1.00 83.62 550 LEU A CA 1
ATOM 4094 C C . LEU A 1 550 ? -5.667 1.520 -14.220 1.00 83.62 550 LEU A C 1
ATOM 4096 O O . LEU A 1 550 ? -5.071 2.519 -13.814 1.00 83.62 550 LEU A O 1
ATOM 4100 N N . ALA A 1 551 ? -5.095 0.312 -14.307 1.00 70.88 551 ALA A N 1
ATOM 4101 C CA . ALA A 1 551 ? -3.873 -0.051 -13.574 1.00 70.88 551 ALA A CA 1
ATOM 4102 C C . ALA A 1 551 ? -3.994 0.328 -12.073 1.00 70.88 551 ALA A C 1
ATOM 4104 O O . ALA A 1 551 ? -5.100 0.409 -11.540 1.00 70.88 551 ALA A O 1
ATOM 4105 N N . THR A 1 552 ? -2.880 0.595 -11.386 1.00 56.47 552 THR A N 1
ATOM 4106 C CA . THR A 1 552 ? -2.856 1.135 -10.010 1.00 56.47 552 THR A CA 1
ATOM 4107 C C . THR A 1 552 ? -3.178 2.644 -10.000 1.00 56.47 552 THR A C 1
ATOM 4109 O O . THR A 1 552 ? -2.362 3.469 -9.581 1.00 56.47 552 THR A O 1
ATOM 4112 N N . GLY A 1 553 ? -4.302 3.016 -10.615 1.00 62.88 553 GLY A N 1
ATOM 4113 C CA . GLY A 1 553 ? -4.720 4.396 -10.862 1.00 62.88 553 GLY A CA 1
ATOM 4114 C C . GLY A 1 553 ? -5.629 4.981 -9.779 1.00 62.88 553 GLY A C 1
ATOM 4115 O O . GLY A 1 553 ? -5.927 4.352 -8.770 1.00 62.88 553 GLY A O 1
ATOM 4116 N N . GLU A 1 554 ? -6.097 6.207 -10.011 1.00 77.69 554 GLU A N 1
ATOM 4117 C CA . GLU A 1 554 ? -7.141 6.825 -9.187 1.00 77.69 554 GLU A CA 1
ATOM 4118 C C . GLU A 1 554 ? -8.488 6.112 -9.405 1.00 77.69 554 GLU A C 1
ATOM 4120 O O . GLU A 1 554 ? -8.825 5.734 -10.529 1.00 77.69 554 GLU A O 1
ATOM 4125 N N . TRP A 1 555 ? -9.263 5.942 -8.331 1.00 81.88 555 TRP A N 1
ATOM 4126 C CA . TRP A 1 555 ? -10.610 5.380 -8.404 1.00 81.88 555 TRP A CA 1
ATOM 4127 C C . TRP A 1 555 ? -11.611 6.432 -8.903 1.00 81.88 555 TRP A C 1
ATOM 4129 O O . TRP A 1 555 ? -11.664 7.561 -8.413 1.00 81.88 555 TRP A O 1
ATOM 4139 N N . HIS A 1 556 ? -12.427 6.053 -9.880 1.00 87.88 556 HIS A N 1
ATOM 4140 C CA . HIS A 1 556 ? -13.434 6.898 -10.515 1.00 87.88 556 HIS A CA 1
ATOM 4141 C C . HIS A 1 556 ? -14.820 6.265 -10.369 1.00 87.88 556 HIS A C 1
ATOM 4143 O O . HIS A 1 556 ? -14.960 5.049 -10.468 1.00 87.88 556 HIS A O 1
ATOM 4149 N N . VAL A 1 557 ? -15.862 7.074 -10.158 1.00 91.88 557 VAL A N 1
ATOM 4150 C CA . VAL A 1 557 ? -17.248 6.575 -10.139 1.00 91.88 557 VAL A CA 1
ATOM 4151 C C . VAL A 1 557 ? -17.630 6.093 -11.541 1.00 91.88 557 VAL A C 1
ATOM 4153 O O . VAL A 1 557 ? -17.392 6.790 -12.524 1.00 91.88 557 VAL A O 1
ATOM 4156 N N . TYR A 1 558 ? -18.221 4.904 -11.627 1.00 94.25 558 TYR A N 1
ATOM 4157 C CA . TYR A 1 558 ? -18.679 4.309 -12.878 1.00 94.25 558 TYR A CA 1
ATOM 4158 C C . TYR A 1 558 ? -20.072 4.835 -13.255 1.00 94.25 558 TYR A C 1
ATOM 4160 O O . TYR A 1 558 ? -21.054 4.552 -12.568 1.00 94.25 558 TYR A O 1
ATOM 4168 N N . ASP A 1 559 ? -20.156 5.586 -14.355 1.00 93.31 559 ASP A N 1
ATOM 4169 C CA . ASP A 1 559 ? -21.391 6.167 -14.900 1.00 93.31 559 ASP A CA 1
ATOM 4170 C C . ASP A 1 559 ? -21.790 5.609 -16.285 1.00 93.31 559 ASP A C 1
ATOM 4172 O O . ASP A 1 559 ? -22.918 5.820 -16.738 1.00 93.31 559 ASP A O 1
ATOM 4176 N N . GLY A 1 560 ? -20.912 4.841 -16.940 1.00 94.00 560 GLY A N 1
ATOM 4177 C CA . GLY A 1 560 ? -21.190 4.154 -18.201 1.00 94.00 560 GLY A CA 1
ATOM 4178 C C . GLY A 1 560 ? -19.991 3.367 -18.756 1.00 94.00 560 GLY A C 1
ATOM 4179 O O . GLY A 1 560 ? -18.902 3.419 -18.184 1.00 94.00 560 GLY A O 1
ATOM 4180 N N . PRO A 1 561 ? -20.166 2.624 -19.870 1.00 95.81 561 PRO A N 1
ATOM 4181 C CA . PRO A 1 561 ? -19.129 1.752 -20.424 1.00 95.81 561 PRO A CA 1
ATOM 4182 C C . PRO A 1 561 ? -17.811 2.470 -20.747 1.00 95.81 561 PRO A C 1
ATOM 4184 O O . PRO A 1 561 ? -17.773 3.473 -21.463 1.00 95.81 561 PRO A O 1
ATOM 4187 N N . ILE A 1 562 ? -16.710 1.905 -20.256 1.00 95.50 562 ILE A N 1
ATOM 4188 C CA . ILE A 1 562 ? -15.359 2.465 -20.348 1.00 95.50 562 ILE A CA 1
ATOM 4189 C C . ILE A 1 562 ? -14.733 2.042 -21.680 1.00 95.50 562 ILE A C 1
ATOM 4191 O O . ILE A 1 562 ? -14.761 0.866 -22.034 1.00 95.50 562 ILE A O 1
ATOM 4195 N N . THR A 1 563 ? -14.117 2.970 -22.417 1.00 95.62 563 THR A N 1
ATOM 4196 C CA . THR A 1 563 ? -13.340 2.624 -23.622 1.00 95.62 563 THR A CA 1
ATOM 4197 C C . THR A 1 563 ? -11.870 2.419 -23.264 1.00 95.62 563 THR A C 1
ATOM 4199 O O . THR A 1 563 ? -11.144 3.377 -22.998 1.00 95.62 563 THR A O 1
ATOM 4202 N N . LEU A 1 564 ? -11.428 1.164 -23.274 1.00 93.94 564 LEU A N 1
ATOM 4203 C CA . LEU A 1 564 ? -10.034 0.770 -23.109 1.00 93.94 564 LEU A CA 1
ATOM 4204 C C . LEU A 1 564 ? -9.285 0.951 -24.435 1.00 93.94 564 LEU A C 1
ATOM 4206 O O . LEU A 1 564 ? -9.787 0.619 -25.508 1.00 93.94 564 LEU A O 1
ATOM 4210 N N . THR A 1 565 ? -8.074 1.489 -24.360 1.00 92.94 565 THR A N 1
ATOM 4211 C CA . THR A 1 565 ? -7.240 1.870 -25.508 1.00 92.94 565 THR A CA 1
ATOM 4212 C C . THR A 1 565 ? -5.784 1.483 -25.268 1.00 92.94 565 THR A C 1
ATOM 4214 O O . THR A 1 565 ? -5.418 1.042 -24.177 1.00 92.94 565 THR A O 1
ATOM 4217 N N . GLU A 1 566 ? -4.915 1.716 -26.253 1.00 85.00 566 GLU A N 1
ATOM 4218 C CA . GLU A 1 566 ? -3.477 1.467 -26.112 1.00 85.00 566 GLU A CA 1
ATOM 4219 C C . GLU A 1 566 ? -2.842 2.241 -24.928 1.00 85.00 566 GLU A C 1
ATOM 4221 O O . GLU A 1 566 ? -1.885 1.768 -24.324 1.00 85.00 566 GLU A O 1
ATOM 4226 N N . GLY A 1 567 ? -3.426 3.369 -24.498 1.00 80.75 567 GLY A N 1
ATOM 4227 C CA . GLY A 1 567 ? -2.974 4.119 -23.318 1.00 80.75 567 GLY A CA 1
ATOM 4228 C C . GLY A 1 567 ? -3.539 3.658 -21.963 1.00 80.75 567 GLY A C 1
ATOM 4229 O O . GLY A 1 567 ? -3.102 4.163 -20.935 1.00 80.75 567 GLY A O 1
ATOM 4230 N N . SER A 1 568 ? -4.504 2.732 -21.923 1.00 81.25 568 SER A N 1
ATOM 4231 C CA . SER A 1 568 ? -5.331 2.459 -20.727 1.00 81.25 568 SER A CA 1
ATOM 4232 C C . SER A 1 568 ? -4.703 1.521 -19.680 1.00 81.25 568 SER A C 1
ATOM 4234 O O . SER A 1 568 ? -5.407 1.050 -18.792 1.00 81.25 568 SER A O 1
ATOM 4236 N N . GLY A 1 569 ? -3.402 1.232 -19.763 1.00 82.00 569 GLY A N 1
ATOM 4237 C CA . GLY A 1 569 ? -2.722 0.270 -18.886 1.00 82.00 569 GLY A CA 1
ATOM 4238 C C . GLY A 1 569 ? -2.835 -1.177 -19.383 1.00 82.00 569 GLY A C 1
ATOM 4239 O O . GLY A 1 569 ? -2.736 -1.422 -20.589 1.00 82.00 569 GLY A O 1
ATOM 4240 N N . SER A 1 570 ? -2.980 -2.119 -18.444 1.00 77.50 570 SER A N 1
ATOM 4241 C CA . SER A 1 570 ? -3.101 -3.572 -18.686 1.00 77.50 570 SER A CA 1
ATOM 4242 C C . SER A 1 570 ? -4.189 -4.267 -17.854 1.00 77.50 570 SER A C 1
ATOM 4244 O O . SER A 1 570 ? -4.419 -5.463 -18.022 1.00 77.50 570 SER A O 1
ATOM 4246 N N . HIS A 1 571 ? -4.837 -3.542 -16.939 1.00 81.81 571 HIS A N 1
ATOM 4247 C CA . HIS A 1 571 ? -5.855 -4.060 -16.028 1.00 81.81 571 HIS A CA 1
ATOM 4248 C C . HIS A 1 571 ? -6.922 -2.995 -15.765 1.00 81.81 571 HIS A C 1
ATOM 4250 O O . HIS A 1 571 ? -6.607 -1.804 -15.671 1.00 81.81 571 HIS A O 1
ATOM 4256 N N . LEU A 1 572 ? -8.169 -3.441 -15.629 1.00 83.94 572 LEU A N 1
ATOM 4257 C CA . LEU A 1 572 ? -9.308 -2.660 -15.155 1.00 83.94 572 LEU A CA 1
ATOM 4258 C C . LEU A 1 572 ? -9.816 -3.317 -13.870 1.00 83.94 572 LEU A C 1
ATOM 4260 O O . LEU A 1 572 ? -10.130 -4.507 -13.869 1.00 83.94 572 LEU A O 1
ATOM 4264 N N . TYR A 1 573 ? -9.905 -2.527 -12.806 1.00 83.88 573 TYR A N 1
ATOM 4265 C CA . TYR A 1 573 ? -10.390 -2.935 -11.491 1.00 83.88 573 TYR A CA 1
ATOM 4266 C C . TYR A 1 573 ? -11.755 -2.305 -11.255 1.00 83.88 573 TYR A C 1
ATOM 4268 O O . TYR A 1 573 ? -11.993 -1.181 -11.697 1.00 83.88 573 TYR A O 1
ATOM 4276 N N . ALA A 1 574 ? -12.636 -3.005 -10.551 1.00 86.88 574 ALA A N 1
ATOM 4277 C CA . ALA A 1 574 ? -13.973 -2.541 -10.216 1.00 86.88 574 ALA A CA 1
ATOM 4278 C C . ALA A 1 574 ? -14.339 -2.926 -8.778 1.00 86.88 574 ALA A C 1
ATOM 4280 O O . ALA A 1 574 ? -14.054 -4.041 -8.339 1.00 86.88 574 ALA A O 1
ATOM 4281 N N . ARG A 1 575 ? -15.002 -2.018 -8.055 1.00 84.94 575 ARG A N 1
ATOM 4282 C CA . ARG A 1 575 ? -15.550 -2.269 -6.712 1.00 84.94 575 ARG A CA 1
ATOM 4283 C C . ARG A 1 575 ? -16.879 -1.547 -6.499 1.00 84.94 575 ARG A C 1
ATOM 4285 O O . ARG A 1 575 ? -17.176 -0.572 -7.181 1.00 84.94 575 ARG A O 1
ATOM 4292 N N . VAL A 1 576 ? -17.657 -1.988 -5.522 1.00 81.81 576 VAL A N 1
ATOM 4293 C CA . VAL A 1 576 ? -18.760 -1.221 -4.926 1.00 81.81 576 VAL A CA 1
ATOM 4294 C C . V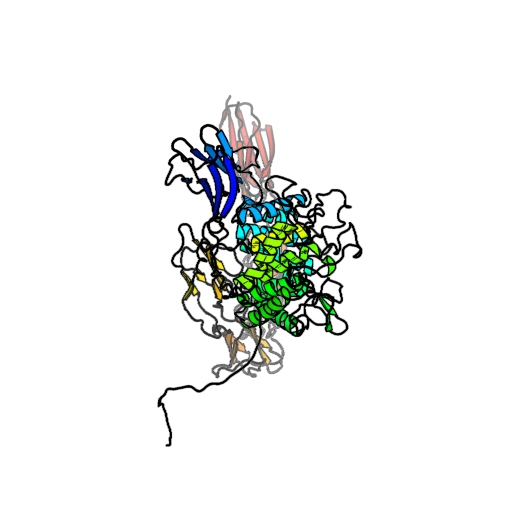AL A 1 576 ? -18.244 -0.561 -3.645 1.00 81.81 576 VAL A C 1
ATOM 4296 O O . VAL A 1 576 ? -17.440 -1.165 -2.941 1.00 81.81 576 VAL A O 1
ATOM 4299 N N . ARG A 1 577 ? -18.705 0.649 -3.315 1.00 81.06 577 ARG A N 1
ATOM 4300 C CA . ARG A 1 577 ? -18.425 1.352 -2.048 1.00 81.06 577 ARG A CA 1
ATOM 4301 C C . ARG A 1 577 ? -19.728 1.916 -1.473 1.00 81.06 577 ARG A C 1
ATOM 4303 O O . ARG A 1 577 ? -20.467 2.566 -2.209 1.00 81.06 577 ARG A O 1
ATOM 4310 N N . SER A 1 578 ? -20.026 1.669 -0.192 1.00 64.31 578 SER A N 1
ATOM 4311 C CA . SER A 1 578 ? -21.373 1.890 0.381 1.00 64.31 578 SER A CA 1
ATOM 4312 C C . SER A 1 578 ? -21.825 3.351 0.497 1.00 64.31 578 SER A C 1
ATOM 4314 O O . SER A 1 578 ? -23.014 3.615 0.358 1.00 64.31 578 SER A O 1
ATOM 4316 N N . ASP A 1 579 ? -20.909 4.292 0.728 1.00 61.53 579 ASP A N 1
ATOM 4317 C CA . ASP A 1 579 ? -21.125 5.740 0.589 1.00 61.53 579 ASP A CA 1
ATOM 4318 C C . ASP A 1 579 ? -19.770 6.460 0.433 1.00 61.53 579 ASP A C 1
ATOM 4320 O O . ASP A 1 579 ? -18.720 5.816 0.437 1.00 61.53 579 ASP A O 1
ATOM 4324 N N . SER A 1 580 ? -19.765 7.782 0.231 1.00 43.16 580 SER A N 1
ATOM 4325 C CA . SER A 1 580 ? -18.561 8.584 -0.066 1.00 43.16 580 SER A CA 1
ATOM 4326 C C . SER A 1 580 ? -17.548 8.755 1.074 1.00 43.16 580 SER A C 1
ATOM 4328 O O . SER A 1 580 ? -16.506 9.364 0.837 1.00 43.16 580 SER A O 1
ATOM 4330 N N . HIS A 1 581 ? -17.826 8.240 2.273 1.00 39.38 581 HIS A N 1
ATOM 4331 C CA . HIS A 1 581 ? -16.948 8.334 3.444 1.00 39.38 581 HIS A CA 1
ATOM 4332 C C . HIS A 1 581 ? -16.702 6.969 4.113 1.00 39.38 581 HIS A C 1
ATOM 4334 O O . HIS A 1 581 ? -15.653 6.781 4.726 1.00 39.38 581 HIS A O 1
ATOM 4340 N N . SER A 1 582 ? -17.620 6.008 3.959 1.00 44.22 582 SER A N 1
ATOM 4341 C CA . SER A 1 582 ? -17.527 4.692 4.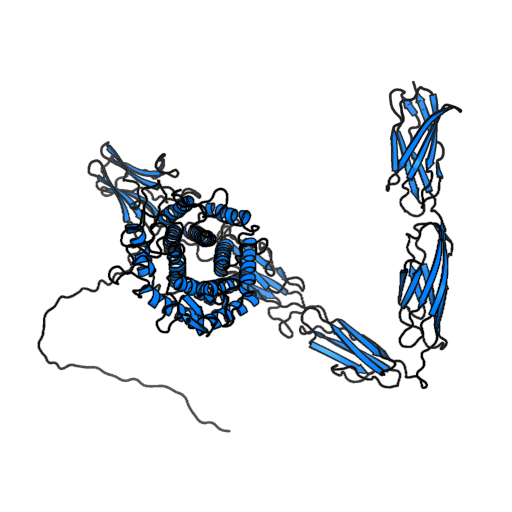596 1.00 44.22 582 SER A CA 1
ATOM 4342 C C . SER A 1 582 ? -16.438 3.784 3.994 1.00 44.22 582 SER A C 1
ATOM 4344 O O . SER A 1 582 ? -16.322 3.677 2.768 1.00 44.22 582 SER A O 1
ATOM 4346 N N . PRO A 1 583 ? -15.696 3.030 4.832 1.00 45.03 583 PRO A N 1
ATOM 4347 C CA . PRO A 1 583 ? -14.641 2.111 4.397 1.00 45.03 583 PRO A CA 1
ATOM 4348 C C . PRO A 1 583 ? -15.153 0.753 3.885 1.00 45.03 583 PRO A C 1
ATOM 4350 O O . PRO A 1 583 ? -14.359 -0.160 3.674 1.00 45.03 583 PRO A O 1
ATOM 4353 N N . SER A 1 584 ? -16.468 0.562 3.735 1.00 45.03 584 SER A N 1
ATOM 4354 C CA . SER A 1 584 ? -17.024 -0.721 3.288 1.00 45.03 584 SER A CA 1
ATOM 4355 C C . SER A 1 584 ? -17.041 -0.793 1.760 1.00 45.03 584 SER A C 1
ATOM 4357 O O . SER A 1 584 ? -17.927 -0.227 1.112 1.00 45.03 584 SER A O 1
ATOM 4359 N N . THR A 1 585 ? -16.064 -1.501 1.190 1.00 55.62 585 THR A N 1
ATOM 4360 C CA . THR A 1 585 ? -16.023 -1.853 -0.235 1.00 55.62 585 THR A CA 1
ATOM 4361 C C . THR A 1 585 ? -16.376 -3.320 -0.475 1.00 55.62 585 THR A C 1
ATOM 4363 O O . THR A 1 585 ? -16.287 -4.148 0.431 1.00 55.62 585 THR A O 1
ATOM 4366 N N . SER A 1 586 ? -16.754 -3.653 -1.709 1.00 65.81 586 SER A N 1
ATOM 4367 C CA . SER A 1 586 ? -16.766 -5.039 -2.187 1.00 65.81 586 SER A CA 1
ATOM 4368 C C . SER A 1 586 ? -15.352 -5.617 -2.260 1.00 65.81 586 SER A C 1
ATOM 4370 O O . SER A 1 586 ? -14.361 -4.883 -2.181 1.00 65.81 586 SER A O 1
ATOM 4372 N N . GLY A 1 587 ? -15.261 -6.920 -2.537 1.00 61.56 587 GLY A N 1
ATOM 4373 C CA . GLY A 1 587 ? -14.068 -7.461 -3.189 1.00 61.56 587 GLY A CA 1
ATOM 4374 C C . GLY A 1 587 ? -13.801 -6.725 -4.510 1.00 61.56 587 GLY A C 1
ATOM 4375 O O . GLY A 1 587 ? -14.741 -6.283 -5.182 1.00 61.56 587 GLY A O 1
ATOM 4376 N N . ILE A 1 588 ? -12.529 -6.557 -4.866 1.00 69.81 588 ILE A N 1
ATOM 4377 C CA . ILE A 1 588 ? -12.135 -5.939 -6.134 1.00 69.81 588 ILE A CA 1
ATOM 4378 C C . ILE A 1 588 ? -12.202 -7.004 -7.230 1.00 69.81 588 ILE A C 1
ATOM 4380 O O . ILE A 1 588 ? -11.455 -7.980 -7.198 1.00 69.81 588 ILE A O 1
ATOM 4384 N N . THR A 1 589 ? -13.051 -6.796 -8.233 1.00 77.62 589 THR A N 1
ATOM 4385 C CA . THR A 1 589 ? -12.977 -7.567 -9.478 1.00 77.62 589 THR A CA 1
ATOM 4386 C C . THR A 1 589 ? -11.911 -6.944 -10.365 1.00 77.62 589 THR A C 1
ATOM 4388 O O . THR A 1 589 ? -11.935 -5.735 -10.593 1.00 77.62 589 THR A O 1
ATOM 4391 N N . ALA A 1 590 ? -11.005 -7.752 -10.907 1.00 78.25 590 ALA A N 1
ATOM 4392 C CA . ALA A 1 590 ? -10.018 -7.318 -11.890 1.00 78.25 590 ALA A CA 1
ATOM 4393 C C . ALA A 1 590 ? -10.206 -8.074 -13.211 1.00 78.25 590 ALA A C 1
ATOM 4395 O O . ALA A 1 590 ? -10.453 -9.280 -13.214 1.00 78.25 590 ALA A O 1
ATOM 4396 N N . VAL A 1 591 ? -10.035 -7.382 -14.338 1.00 82.81 591 VAL A N 1
ATOM 4397 C CA . VAL A 1 591 ? -9.851 -8.012 -15.652 1.00 82.81 591 VAL A CA 1
ATOM 4398 C C . VAL A 1 591 ? -8.567 -7.495 -16.290 1.00 82.81 591 VAL A C 1
ATOM 4400 O O . VAL A 1 591 ? -8.329 -6.286 -16.345 1.00 82.81 591 VAL A O 1
ATOM 4403 N N . SER A 1 592 ? -7.725 -8.413 -16.759 1.00 81.62 592 SER A N 1
ATOM 4404 C CA . SER A 1 592 ? -6.513 -8.094 -17.510 1.00 81.62 592 SER A CA 1
ATOM 4405 C C . SER A 1 592 ? -6.819 -7.954 -19.003 1.00 81.62 592 SER A C 1
ATOM 4407 O O . SER A 1 592 ? -7.712 -8.608 -19.545 1.00 81.62 592 SER A O 1
ATOM 4409 N N . PHE A 1 593 ? -6.087 -7.076 -19.684 1.00 84.50 593 PHE A N 1
ATOM 4410 C CA . PHE A 1 593 ? -6.199 -6.871 -21.124 1.00 84.50 593 PHE A CA 1
ATOM 4411 C C . PHE A 1 593 ? -4.866 -6.420 -21.726 1.00 84.50 593 PHE A C 1
ATOM 4413 O O . PHE A 1 593 ? -4.089 -5.688 -21.112 1.00 84.50 593 PHE A O 1
ATOM 4420 N N . ALA A 1 594 ? -4.625 -6.819 -22.971 1.00 86.88 594 ALA A N 1
ATOM 4421 C CA . ALA A 1 594 ? -3.469 -6.408 -23.753 1.00 86.88 594 ALA A CA 1
ATOM 4422 C C . ALA A 1 594 ? -3.972 -5.816 -25.077 1.00 86.88 594 ALA A C 1
ATOM 4424 O O . ALA A 1 594 ? -4.597 -6.515 -25.869 1.00 86.88 594 ALA A O 1
ATOM 4425 N N . ILE A 1 595 ? -3.771 -4.515 -25.295 1.00 92.56 595 ILE A N 1
ATOM 4426 C CA . ILE A 1 595 ? -4.226 -3.801 -26.501 1.00 92.56 595 ILE A CA 1
ATOM 4427 C C . ILE A 1 595 ? -2.996 -3.290 -27.241 1.00 92.56 595 ILE A C 1
ATOM 4429 O O . ILE A 1 595 ? -2.171 -2.613 -26.636 1.00 92.56 595 ILE A O 1
ATOM 4433 N N . ASP A 1 596 ? -2.883 -3.563 -28.532 1.00 94.25 596 ASP A N 1
ATOM 4434 C CA . ASP A 1 596 ? -1.849 -2.993 -29.394 1.00 94.25 596 ASP A CA 1
ATOM 4435 C C . ASP A 1 596 ? -2.415 -2.817 -30.802 1.00 94.25 596 ASP A C 1
ATOM 4437 O O . ASP A 1 596 ? -2.719 -3.797 -31.481 1.00 94.25 596 ASP A O 1
ATOM 4441 N N . ALA A 1 597 ? -2.610 -1.566 -31.218 1.00 92.44 597 ALA A N 1
ATOM 4442 C CA . ALA A 1 597 ? -3.167 -1.208 -32.519 1.00 92.44 597 ALA A CA 1
ATOM 4443 C C . ALA A 1 597 ? -2.091 -0.653 -33.474 1.00 92.44 597 ALA A C 1
ATOM 4445 O O . ALA A 1 597 ? -2.422 -0.123 -34.542 1.00 92.44 597 ALA A O 1
ATOM 4446 N N . THR A 1 598 ? -0.811 -0.735 -33.094 1.00 93.06 598 THR A N 1
ATOM 4447 C CA . THR A 1 598 ? 0.286 -0.010 -33.736 1.00 93.06 598 THR A CA 1
ATOM 4448 C C . THR A 1 598 ? 1.262 -0.974 -34.409 1.00 93.06 598 THR A C 1
ATOM 4450 O O . THR A 1 598 ? 2.162 -1.520 -33.790 1.00 93.06 598 THR A O 1
ATOM 4453 N N . ALA A 1 599 ? 1.125 -1.144 -35.728 1.00 93.25 599 ALA A N 1
ATOM 4454 C CA . ALA A 1 599 ? 1.989 -2.043 -36.497 1.00 93.25 599 ALA A CA 1
ATOM 4455 C C . ALA A 1 599 ? 3.497 -1.702 -36.400 1.00 93.25 599 ALA A C 1
ATOM 4457 O O . ALA A 1 599 ? 3.849 -0.516 -36.438 1.00 93.25 599 ALA A O 1
ATOM 4458 N N . PRO A 1 600 ? 4.401 -2.712 -36.418 1.00 95.19 600 PRO A N 1
ATOM 4459 C CA . PRO A 1 600 ? 5.833 -2.508 -36.213 1.00 95.19 600 PRO A CA 1
ATOM 4460 C C . PRO A 1 600 ? 6.463 -1.468 -37.136 1.00 95.19 600 PRO A C 1
ATOM 4462 O O . PRO A 1 600 ? 6.210 -1.430 -38.349 1.00 95.19 600 PRO A O 1
ATOM 4465 N N . ALA A 1 601 ? 7.409 -0.706 -36.592 1.00 93.06 601 ALA A N 1
ATOM 4466 C CA . ALA A 1 601 ? 8.281 0.157 -37.369 1.00 93.06 601 ALA A CA 1
ATOM 4467 C C . ALA A 1 601 ? 9.444 -0.661 -37.960 1.00 93.06 601 ALA A C 1
ATOM 4469 O O . ALA A 1 601 ? 10.472 -0.865 -37.317 1.00 93.06 601 ALA A O 1
ATOM 4470 N N . SER A 1 602 ? 9.282 -1.121 -39.203 1.00 92.88 602 SER A N 1
ATOM 4471 C CA . SER A 1 602 ? 10.349 -1.728 -40.014 1.00 92.88 602 SER A CA 1
ATOM 4472 C C . SER A 1 602 ? 11.030 -0.701 -40.928 1.00 92.88 602 SER A C 1
ATOM 4474 O O . SER A 1 602 ? 10.356 0.153 -41.507 1.00 92.88 602 SER A O 1
ATOM 4476 N N . ASP A 1 603 ? 12.347 -0.784 -41.098 1.00 93.38 603 ASP A N 1
ATOM 4477 C CA . ASP A 1 603 ? 13.130 -0.044 -42.100 1.00 93.38 603 ASP A CA 1
ATOM 4478 C C . ASP A 1 603 ? 14.246 -0.943 -42.668 1.00 93.38 603 ASP A C 1
ATOM 4480 O O . ASP A 1 603 ? 14.601 -1.954 -42.058 1.00 93.38 603 ASP A O 1
ATOM 4484 N N . ALA A 1 604 ? 14.800 -0.604 -43.833 1.00 91.69 604 ALA A N 1
ATOM 4485 C CA . ALA A 1 604 ? 15.822 -1.408 -44.502 1.00 91.69 604 ALA A CA 1
ATOM 4486 C C . ALA A 1 604 ? 16.954 -0.548 -45.077 1.00 91.69 604 ALA A C 1
ATOM 4488 O O . ALA A 1 604 ? 16.723 0.379 -45.852 1.00 91.69 604 ALA A O 1
ATOM 4489 N N . ALA A 1 605 ? 18.191 -0.912 -44.740 1.00 88.62 605 ALA A N 1
ATOM 4490 C CA . ALA A 1 605 ? 19.411 -0.306 -45.258 1.00 88.62 605 ALA A CA 1
ATOM 4491 C C . ALA A 1 605 ? 20.105 -1.248 -46.253 1.00 88.62 605 ALA A C 1
ATOM 4493 O O . ALA A 1 605 ? 20.049 -2.468 -46.106 1.00 88.62 605 ALA A O 1
ATOM 4494 N N . PHE A 1 606 ? 20.788 -0.676 -47.246 1.00 88.94 606 PHE A N 1
ATOM 4495 C CA . PHE A 1 606 ? 21.617 -1.408 -48.203 1.00 88.94 606 PHE A CA 1
ATOM 4496 C C . PHE A 1 606 ? 23.066 -0.925 -48.114 1.00 88.94 606 PHE A C 1
ATOM 4498 O O . PHE A 1 606 ? 23.342 0.256 -48.336 1.00 88.94 606 PHE A O 1
ATOM 4505 N N . ASP A 1 607 ? 23.973 -1.848 -47.805 1.00 81.19 607 ASP A N 1
ATOM 4506 C CA . ASP A 1 607 ? 25.413 -1.643 -47.867 1.00 81.19 607 ASP A CA 1
ATOM 4507 C C . ASP A 1 607 ? 25.901 -1.841 -49.318 1.00 81.19 607 ASP A C 1
ATOM 4509 O O . ASP A 1 607 ? 25.745 -2.935 -49.875 1.00 81.19 607 ASP A O 1
ATOM 4513 N N . PRO A 1 608 ? 26.478 -0.810 -49.963 1.00 70.19 608 PRO A N 1
ATOM 4514 C CA . PRO A 1 608 ? 26.929 -0.890 -51.349 1.00 70.19 608 PRO A CA 1
ATOM 4515 C C . PRO A 1 608 ? 28.233 -1.685 -51.520 1.00 70.19 608 PRO A C 1
ATOM 4517 O O . PRO A 1 608 ? 28.479 -2.180 -52.621 1.00 70.19 608 PRO A O 1
ATOM 4520 N N . ALA A 1 609 ? 29.058 -1.783 -50.471 1.00 70.69 609 ALA A N 1
ATOM 4521 C CA . ALA A 1 609 ? 30.397 -2.364 -50.501 1.00 70.69 609 ALA A CA 1
ATOM 4522 C C . ALA A 1 609 ? 30.338 -3.869 -50.216 1.00 70.69 609 ALA A C 1
ATOM 4524 O O . ALA A 1 609 ? 30.752 -4.667 -51.056 1.00 70.69 609 ALA A O 1
ATOM 4525 N N . GLU A 1 610 ? 29.711 -4.252 -49.101 1.00 78.19 610 GLU A N 1
ATOM 4526 C CA . GLU A 1 610 ? 29.455 -5.657 -48.747 1.00 78.19 610 GLU A CA 1
ATOM 4527 C C . GLU A 1 610 ? 28.296 -6.262 -49.560 1.00 78.19 610 GLU A C 1
ATOM 4529 O O . GLU A 1 610 ? 28.090 -7.475 -49.571 1.00 78.19 610 GLU A O 1
ATOM 4534 N N . ARG A 1 611 ? 27.533 -5.424 -50.281 1.00 83.62 611 ARG A N 1
ATOM 4535 C CA . ARG A 1 611 ? 26.375 -5.823 -51.100 1.00 83.62 611 ARG A CA 1
ATOM 4536 C C . ARG A 1 611 ? 25.296 -6.535 -50.265 1.00 83.62 611 ARG A C 1
ATOM 4538 O O . ARG A 1 611 ? 24.678 -7.486 -50.747 1.00 83.62 611 ARG A O 1
ATOM 4545 N N . LEU A 1 612 ? 25.049 -6.073 -49.037 1.00 91.50 612 LEU A N 1
ATOM 4546 C CA . LEU A 1 612 ? 24.083 -6.656 -48.093 1.00 91.50 612 LEU A CA 1
ATOM 4547 C C . LEU A 1 612 ? 22.907 -5.716 -47.809 1.00 91.50 612 LEU A C 1
ATOM 4549 O O . LEU A 1 612 ? 23.073 -4.506 -47.690 1.00 91.50 612 LEU A O 1
ATOM 4553 N N . VAL A 1 613 ? 21.712 -6.282 -47.657 1.00 92.44 613 VAL A N 1
ATOM 4554 C CA . VAL A 1 613 ? 20.514 -5.603 -47.158 1.00 92.44 613 VAL A CA 1
ATOM 4555 C C . VAL A 1 613 ? 20.253 -6.051 -45.726 1.00 92.44 613 VAL A C 1
ATOM 4557 O O . VAL A 1 613 ? 20.079 -7.241 -45.462 1.00 92.44 613 VAL A O 1
ATOM 4560 N N . THR A 1 614 ? 20.187 -5.078 -44.822 1.00 96.00 614 THR A N 1
ATOM 4561 C CA . THR A 1 614 ? 19.871 -5.259 -43.402 1.00 96.00 614 THR A CA 1
ATOM 4562 C C . THR A 1 614 ? 18.507 -4.643 -43.130 1.00 96.00 614 THR A C 1
ATOM 4564 O O . THR A 1 614 ? 18.302 -3.455 -43.384 1.00 96.00 614 THR A O 1
ATOM 4567 N N . ILE A 1 615 ? 17.581 -5.436 -42.598 1.00 96.38 615 ILE A N 1
ATOM 4568 C CA . ILE A 1 615 ? 16.255 -4.982 -42.171 1.00 96.38 615 ILE A CA 1
ATOM 4569 C C . ILE A 1 615 ? 16.263 -4.854 -40.648 1.00 96.38 615 ILE A C 1
ATOM 4571 O O . ILE A 1 615 ? 16.612 -5.796 -39.936 1.00 96.38 615 ILE A O 1
ATOM 4575 N N . THR A 1 616 ? 15.858 -3.689 -40.154 1.00 94.38 616 THR A N 1
ATOM 4576 C CA . THR A 1 616 ? 15.703 -3.400 -38.727 1.00 94.38 616 THR A CA 1
ATOM 4577 C C . THR A 1 616 ? 14.225 -3.196 -38.455 1.00 94.38 616 THR A C 1
ATOM 4579 O O . THR A 1 616 ? 13.595 -2.348 -39.080 1.00 94.38 616 THR A O 1
ATOM 4582 N N . THR A 1 617 ? 13.661 -3.957 -37.520 1.00 93.69 617 THR A N 1
ATOM 4583 C CA . THR A 1 617 ? 12.275 -3.770 -37.078 1.00 93.69 617 THR A CA 1
ATOM 4584 C C . THR A 1 617 ? 12.245 -3.566 -35.576 1.00 93.69 617 THR A C 1
ATOM 4586 O O . THR A 1 617 ? 12.853 -4.333 -34.834 1.00 93.69 617 THR A O 1
ATOM 4589 N N . THR A 1 618 ? 11.517 -2.545 -35.141 1.00 92.19 618 THR A N 1
ATOM 4590 C CA . THR A 1 618 ? 11.198 -2.304 -33.736 1.00 92.19 618 THR A CA 1
ATOM 4591 C C . THR A 1 618 ? 9.691 -2.270 -33.561 1.00 92.19 618 THR A C 1
ATOM 4593 O O . THR A 1 618 ? 9.003 -1.567 -34.304 1.00 92.19 618 THR A O 1
ATOM 4596 N N . ASP A 1 619 ? 9.208 -2.959 -32.538 1.00 93.12 619 ASP A N 1
ATOM 4597 C CA . ASP A 1 619 ? 7.931 -2.646 -31.914 1.00 93.12 619 ASP A CA 1
ATOM 4598 C C . ASP A 1 619 ? 8.163 -2.285 -30.435 1.00 93.12 619 ASP A C 1
ATOM 4600 O O . ASP A 1 619 ? 9.171 -2.689 -29.847 1.00 93.12 619 ASP A O 1
ATOM 4604 N N . THR A 1 620 ? 7.272 -1.475 -29.864 1.00 87.50 620 THR A N 1
ATOM 4605 C CA . THR A 1 620 ? 7.370 -0.937 -28.500 1.00 87.50 620 THR A CA 1
ATOM 4606 C C . THR A 1 620 ? 6.337 -1.488 -27.518 1.00 87.50 620 THR A C 1
ATOM 4608 O O . THR A 1 620 ? 6.389 -1.096 -26.350 1.00 87.50 620 THR A O 1
ATOM 4611 N N . ARG A 1 621 ? 5.409 -2.361 -27.940 1.00 86.31 621 ARG A N 1
ATOM 4612 C CA . ARG A 1 621 ? 4.337 -2.869 -27.075 1.00 86.31 621 ARG A CA 1
ATOM 4613 C C . ARG A 1 621 ? 4.167 -4.388 -27.115 1.00 86.31 621 ARG A C 1
ATOM 4615 O O . ARG A 1 621 ? 4.572 -5.030 -26.147 1.00 86.31 621 ARG A O 1
ATOM 4622 N N . SER A 1 622 ? 3.553 -4.966 -28.146 1.00 90.44 622 SER A N 1
ATOM 4623 C CA . SER A 1 622 ? 3.355 -6.423 -28.217 1.00 90.44 622 SER A CA 1
ATOM 4624 C C . SER A 1 622 ? 4.610 -7.179 -28.672 1.00 90.44 622 SER A C 1
ATOM 4626 O O . SER A 1 622 ? 4.765 -8.362 -28.370 1.00 90.44 622 SER A O 1
ATOM 4628 N N . GLY A 1 623 ? 5.560 -6.482 -29.296 1.00 91.25 623 GLY A N 1
ATOM 4629 C CA . GLY A 1 623 ? 6.840 -7.003 -29.764 1.00 91.25 623 GLY A CA 1
ATOM 4630 C C . GLY A 1 623 ? 6.762 -7.567 -31.182 1.00 91.25 623 GLY A C 1
ATOM 4631 O O . GLY A 1 623 ? 5.705 -7.957 -31.667 1.00 91.25 623 GLY A O 1
ATOM 4632 N N . VAL A 1 624 ? 7.900 -7.634 -31.874 1.00 93.69 624 VAL A N 1
ATOM 4633 C CA . VAL A 1 624 ? 7.959 -8.171 -33.245 1.00 93.69 624 VAL A CA 1
ATOM 4634 C C . VAL A 1 624 ? 7.729 -9.688 -33.225 1.00 93.69 624 VAL A C 1
ATOM 4636 O O . VAL A 1 624 ? 8.373 -10.403 -32.457 1.00 93.69 624 VAL A O 1
ATOM 4639 N N . ALA A 1 625 ? 6.837 -10.184 -34.085 1.00 93.44 625 ALA A N 1
ATOM 4640 C CA . ALA A 1 625 ? 6.593 -11.613 -34.294 1.00 93.44 625 ALA A CA 1
ATOM 4641 C C . ALA A 1 625 ? 7.244 -12.146 -35.573 1.00 93.44 625 ALA A C 1
ATOM 4643 O O . ALA A 1 625 ? 7.762 -13.261 -35.579 1.00 93.44 625 ALA A O 1
ATOM 4644 N N . SER A 1 626 ? 7.239 -11.364 -36.656 1.00 95.38 626 SER A N 1
ATOM 4645 C CA . SER A 1 626 ? 7.885 -11.752 -37.912 1.00 95.38 626 SER A CA 1
ATOM 4646 C C . SER A 1 626 ? 8.426 -10.552 -38.686 1.00 95.38 626 SER A C 1
ATOM 4648 O O . SER A 1 626 ? 7.923 -9.434 -38.569 1.00 95.38 626 SER A O 1
ATOM 4650 N N . VAL A 1 627 ? 9.448 -10.798 -39.504 1.00 97.56 627 VAL A N 1
ATOM 4651 C CA . VAL A 1 627 ? 9.972 -9.862 -40.504 1.00 97.56 627 VAL A CA 1
ATOM 4652 C C . VAL A 1 627 ? 10.153 -10.647 -41.797 1.00 97.56 627 VAL A C 1
ATOM 4654 O O . VAL A 1 627 ? 10.719 -11.740 -41.784 1.00 97.56 627 VAL A O 1
ATOM 4657 N N . GLU A 1 628 ? 9.678 -10.107 -42.913 1.00 97.38 628 GLU A N 1
ATOM 4658 C CA . GLU A 1 628 ? 9.717 -10.767 -44.217 1.00 97.38 628 GLU A CA 1
ATOM 4659 C C . GLU A 1 628 ? 10.164 -9.807 -45.319 1.00 97.38 628 GLU A C 1
ATOM 4661 O O . GLU A 1 628 ? 9.874 -8.607 -45.291 1.00 97.38 628 GLU A O 1
ATOM 4666 N N . TYR A 1 629 ? 10.818 -10.356 -46.338 1.00 97.50 629 TYR A N 1
ATOM 4667 C CA . TYR A 1 629 ? 11.244 -9.626 -47.525 1.00 97.50 629 TYR A CA 1
ATOM 4668 C C . TYR A 1 629 ? 11.005 -10.424 -48.805 1.00 97.50 629 TYR A C 1
ATOM 4670 O O . TYR A 1 629 ? 10.799 -11.632 -48.773 1.00 97.50 629 TYR A O 1
ATOM 4678 N N . ARG A 1 630 ? 11.060 -9.746 -49.950 1.00 97.19 630 ARG A N 1
ATOM 4679 C CA . ARG A 1 630 ? 11.123 -10.375 -51.273 1.00 97.19 630 ARG A CA 1
ATOM 4680 C C . ARG A 1 630 ? 11.915 -9.521 -52.249 1.00 97.19 630 ARG A C 1
ATOM 4682 O O . ARG A 1 630 ? 11.947 -8.297 -52.124 1.00 97.19 630 ARG A O 1
ATOM 4689 N N . ILE A 1 631 ? 12.522 -10.155 -53.246 1.00 94.88 631 ILE A N 1
ATOM 4690 C CA . ILE A 1 631 ? 13.290 -9.474 -54.296 1.00 94.88 631 ILE A CA 1
ATOM 4691 C C . ILE A 1 631 ? 12.428 -9.402 -55.562 1.00 94.88 631 ILE A C 1
ATOM 4693 O O . ILE A 1 631 ? 11.972 -10.424 -56.076 1.00 94.88 631 ILE A O 1
ATOM 4697 N N . GLY A 1 632 ? 12.182 -8.189 -56.060 1.00 90.62 632 GLY A N 1
ATOM 4698 C CA . GLY A 1 632 ? 11.343 -7.940 -57.232 1.00 90.62 632 GLY A CA 1
ATOM 4699 C C . GLY A 1 632 ? 9.929 -8.506 -57.067 1.00 90.62 632 GLY A C 1
ATOM 4700 O O . GLY A 1 632 ? 9.183 -8.103 -56.177 1.00 90.62 632 GLY A O 1
ATOM 4701 N N . THR A 1 633 ? 9.564 -9.443 -57.942 1.00 89.31 633 THR A N 1
ATOM 4702 C CA . THR A 1 633 ? 8.260 -10.127 -57.966 1.00 89.31 633 THR A CA 1
ATOM 4703 C C . THR A 1 633 ? 8.286 -11.527 -57.337 1.00 89.31 633 THR A C 1
ATOM 4705 O O . THR A 1 633 ? 7.358 -12.295 -57.567 1.00 89.31 633 THR A O 1
ATOM 4708 N N . GLY A 1 634 ? 9.342 -11.885 -56.599 1.00 91.88 634 GLY A N 1
ATOM 4709 C CA . GLY A 1 634 ? 9.484 -13.205 -55.978 1.00 91.88 634 GLY A CA 1
ATOM 4710 C C . GLY A 1 634 ? 8.553 -13.466 -54.785 1.00 91.88 634 GLY A C 1
ATOM 4711 O O . GLY A 1 634 ? 7.783 -12.599 -54.359 1.00 91.88 634 GLY A O 1
ATOM 4712 N N . GLU A 1 635 ? 8.675 -14.675 -54.236 1.00 95.50 635 GLU A N 1
ATOM 4713 C CA . GLU A 1 635 ? 8.030 -15.099 -52.988 1.00 95.50 635 GLU A CA 1
ATOM 4714 C C . GLU A 1 635 ? 8.509 -14.298 -51.773 1.00 95.50 635 GLU A C 1
ATOM 4716 O O . GLU A 1 635 ? 9.604 -13.731 -51.780 1.00 95.50 635 GLU A O 1
ATOM 4721 N N . TRP A 1 636 ? 7.690 -14.279 -50.718 1.00 96.44 636 TRP A N 1
ATOM 4722 C CA . TRP A 1 636 ? 8.078 -13.739 -49.413 1.00 96.44 636 TRP A CA 1
ATOM 4723 C C . TRP A 1 636 ? 8.967 -14.731 -48.650 1.00 96.44 636 TRP A C 1
ATOM 4725 O O . TRP A 1 636 ? 8.707 -15.932 -48.619 1.00 96.44 636 TRP A O 1
ATOM 4735 N N . ILE A 1 637 ? 10.030 -14.208 -48.044 1.00 96.81 637 ILE A N 1
ATOM 4736 C CA . ILE A 1 637 ? 11.089 -14.946 -47.355 1.00 96.81 637 ILE A CA 1
ATOM 4737 C C . ILE A 1 637 ? 11.237 -14.357 -45.951 1.00 96.81 637 ILE A C 1
ATOM 4739 O O . ILE A 1 637 ? 11.337 -13.138 -45.795 1.00 96.81 637 ILE A O 1
ATOM 4743 N N . ALA A 1 638 ? 11.284 -15.210 -44.927 1.00 96.81 638 ALA A N 1
ATOM 4744 C CA . ALA A 1 638 ? 11.547 -14.781 -43.556 1.00 96.81 638 ALA A CA 1
ATOM 4745 C C . ALA A 1 638 ? 12.960 -14.179 -43.424 1.00 96.81 638 ALA A C 1
ATOM 4747 O O . ALA A 1 638 ? 13.948 -14.760 -43.877 1.00 96.81 638 ALA A O 1
ATOM 4748 N N . TYR A 1 639 ? 13.061 -13.014 -42.788 1.00 96.12 639 TYR A N 1
ATOM 4749 C CA . TYR A 1 639 ? 14.326 -12.336 -42.527 1.00 96.12 639 TYR A CA 1
ATOM 4750 C C . TYR A 1 639 ? 14.921 -12.801 -41.190 1.00 96.12 639 TYR A C 1
ATOM 4752 O O . TYR A 1 639 ? 14.364 -12.527 -40.129 1.00 96.12 639 TYR A O 1
ATOM 4760 N N . SER A 1 640 ? 16.068 -13.481 -41.245 1.00 93.06 640 SER A N 1
ATOM 4761 C CA . SER A 1 640 ? 16.819 -13.949 -40.068 1.00 93.06 640 SER A CA 1
ATOM 4762 C C . SER A 1 640 ? 18.224 -13.344 -39.942 1.00 93.06 640 SER A C 1
ATOM 4764 O O . SER A 1 640 ? 18.789 -13.336 -38.851 1.00 93.06 640 SER A O 1
ATOM 4766 N N . ALA A 1 641 ? 18.787 -12.833 -41.039 1.00 93.88 641 ALA A N 1
ATOM 4767 C CA . ALA A 1 641 ? 20.103 -12.203 -41.113 1.00 93.88 641 ALA A CA 1
ATOM 4768 C C . ALA A 1 641 ? 20.191 -11.294 -42.360 1.00 93.88 641 ALA A C 1
ATOM 4770 O O . ALA A 1 641 ? 19.394 -11.471 -43.289 1.00 93.88 641 ALA A O 1
ATOM 4771 N N . PRO A 1 642 ? 21.160 -10.358 -42.427 1.00 96.06 642 PRO A N 1
ATOM 4772 C CA . PRO A 1 642 ? 21.432 -9.587 -43.638 1.00 96.06 642 PRO A CA 1
ATOM 4773 C C . PRO A 1 642 ? 21.715 -10.484 -44.850 1.00 96.06 642 PRO A C 1
ATOM 4775 O O . PRO A 1 642 ? 22.412 -11.492 -44.737 1.00 96.06 642 PRO A O 1
ATOM 4778 N N . PHE A 1 643 ? 21.193 -10.111 -46.019 1.00 94.31 643 PHE A N 1
ATOM 4779 C CA . PHE A 1 643 ? 21.235 -10.936 -47.235 1.00 94.31 643 PHE A CA 1
ATOM 4780 C C . PHE A 1 643 ? 21.683 -10.124 -48.455 1.00 94.31 643 PHE A C 1
ATOM 4782 O O . PHE A 1 643 ? 21.484 -8.912 -48.501 1.00 94.31 643 PHE A O 1
ATOM 4789 N N . SER A 1 644 ? 22.247 -10.771 -49.480 1.00 93.06 644 SER A N 1
ATOM 4790 C CA . SER A 1 644 ? 22.609 -10.064 -50.716 1.00 93.06 644 SER A CA 1
ATOM 4791 C C . SER A 1 644 ? 21.459 -10.046 -51.734 1.00 93.06 644 SER A C 1
ATOM 4793 O O . SER A 1 644 ? 20.907 -11.104 -52.038 1.00 93.06 644 SER A O 1
ATOM 4795 N N . PRO A 1 645 ? 21.111 -8.884 -52.323 1.00 89.00 645 PRO A N 1
ATOM 4796 C CA . PRO A 1 645 ? 20.099 -8.774 -53.376 1.00 89.00 645 PRO A CA 1
ATOM 4797 C C . PRO A 1 645 ? 20.640 -9.088 -54.790 1.00 89.00 645 PRO A C 1
ATOM 4799 O O . PRO A 1 645 ? 19.904 -8.947 -55.767 1.00 89.00 645 PRO A O 1
ATOM 4802 N N . GLY A 1 646 ? 21.916 -9.481 -54.918 1.00 86.62 646 GLY A N 1
ATOM 4803 C CA . GLY A 1 646 ? 22.600 -9.716 -56.197 1.00 86.62 646 GLY A CA 1
ATOM 4804 C C . GLY A 1 646 ? 23.162 -8.445 -56.853 1.00 86.62 646 GLY A C 1
ATOM 4805 O O . GLY A 1 646 ? 22.939 -7.330 -56.384 1.00 86.62 646 GLY A O 1
ATOM 4806 N N . ASP A 1 647 ? 23.924 -8.597 -57.942 1.00 79.62 647 ASP A N 1
ATOM 4807 C CA . ASP A 1 647 ? 24.675 -7.497 -58.587 1.00 79.62 647 ASP A CA 1
ATOM 4808 C C . ASP A 1 647 ? 23.845 -6.615 -59.541 1.00 79.62 647 ASP A C 1
ATOM 4810 O O . ASP A 1 647 ? 24.245 -5.492 -59.871 1.00 79.62 647 ASP A O 1
ATOM 4814 N N . ALA A 1 648 ? 22.686 -7.104 -59.985 1.00 78.25 648 ALA A N 1
ATOM 4815 C CA . ALA A 1 648 ? 21.758 -6.355 -60.828 1.00 78.25 648 ALA A CA 1
ATOM 4816 C C . ALA A 1 648 ? 21.066 -5.216 -60.054 1.00 78.25 648 ALA A C 1
ATOM 4818 O O . ALA A 1 648 ? 21.001 -5.217 -58.824 1.00 78.25 648 ALA A O 1
ATOM 4819 N N . SER A 1 649 ? 20.512 -4.244 -60.781 1.00 79.25 649 SER A N 1
ATOM 4820 C CA . SER A 1 649 ? 19.564 -3.288 -60.204 1.00 79.25 649 SER A CA 1
ATOM 4821 C C . SER A 1 649 ? 18.230 -3.983 -59.925 1.00 79.25 649 SER A C 1
ATOM 4823 O O . SER A 1 649 ? 17.669 -4.600 -60.832 1.00 79.25 649 SER A O 1
ATOM 4825 N N . THR A 1 650 ? 17.714 -3.873 -58.704 1.00 87.75 650 THR A N 1
ATOM 4826 C CA . THR A 1 650 ? 16.480 -4.547 -58.268 1.00 87.75 650 THR A CA 1
ATOM 4827 C C . THR A 1 650 ? 15.770 -3.740 -57.175 1.00 87.75 650 THR A C 1
ATOM 4829 O O . THR A 1 650 ? 16.272 -2.708 -56.734 1.00 87.75 650 THR A O 1
ATOM 4832 N N . THR A 1 651 ? 14.610 -4.208 -56.721 1.00 90.12 651 THR A N 1
ATOM 4833 C CA . THR A 1 651 ? 13.880 -3.640 -55.580 1.00 90.12 651 THR A CA 1
ATOM 4834 C C . THR A 1 651 ? 13.640 -4.737 -54.556 1.00 90.12 651 THR A C 1
ATOM 4836 O O . THR A 1 651 ? 13.051 -5.766 -54.884 1.00 90.12 651 THR A O 1
ATOM 4839 N N . VAL A 1 652 ? 14.058 -4.515 -53.312 1.00 94.00 652 VAL A N 1
ATOM 4840 C CA . VAL A 1 652 ? 13.632 -5.333 -52.172 1.00 94.00 652 VAL A CA 1
ATOM 4841 C C . VAL A 1 652 ? 12.325 -4.757 -51.647 1.00 94.00 652 VAL A C 1
ATOM 4843 O O . VAL A 1 652 ? 12.264 -3.570 -51.343 1.00 94.00 652 VAL A O 1
ATOM 4846 N N . TYR A 1 653 ? 11.291 -5.580 -51.507 1.00 96.44 653 TYR A N 1
ATOM 4847 C CA . TYR A 1 653 ? 10.105 -5.241 -50.719 1.00 96.44 653 TYR A CA 1
ATOM 4848 C C . TYR A 1 653 ? 10.213 -5.892 -49.345 1.00 96.44 653 TYR A C 1
ATOM 4850 O O . TYR A 1 653 ? 10.721 -7.006 -49.248 1.00 96.44 653 TYR A O 1
ATOM 4858 N N . TYR A 1 654 ? 9.731 -5.224 -48.299 1.00 97.19 654 TYR A N 1
ATOM 4859 C CA . TYR A 1 654 ? 9.770 -5.745 -46.931 1.00 97.19 654 TYR A CA 1
ATOM 4860 C C . TYR A 1 654 ? 8.514 -5.379 -46.128 1.00 97.19 654 TYR A C 1
ATOM 4862 O O . TYR A 1 654 ? 7.833 -4.392 -46.426 1.00 97.19 654 TYR A O 1
ATOM 4870 N N . ARG A 1 655 ? 8.197 -6.206 -45.127 1.00 97.12 655 ARG A N 1
ATOM 4871 C CA . ARG A 1 655 ? 7.121 -6.012 -44.142 1.00 97.12 655 ARG A CA 1
ATOM 4872 C C . ARG A 1 655 ? 7.488 -6.692 -42.819 1.00 97.12 655 ARG A C 1
ATOM 4874 O O . ARG A 1 655 ? 8.404 -7.510 -42.776 1.00 97.12 655 ARG A O 1
ATOM 4881 N N . ALA A 1 656 ? 6.755 -6.383 -41.759 1.00 97.12 656 ALA A N 1
ATOM 4882 C CA . ALA A 1 656 ? 6.859 -7.072 -40.476 1.00 97.12 656 ALA A CA 1
ATOM 4883 C C . ALA A 1 656 ? 5.476 -7.220 -39.832 1.00 97.12 656 ALA A C 1
ATOM 4885 O O . ALA A 1 656 ? 4.554 -6.490 -40.201 1.00 97.12 656 ALA A O 1
ATOM 4886 N N . SER A 1 657 ? 5.348 -8.129 -38.867 1.00 95.94 657 SER A N 1
ATOM 4887 C CA . SER A 1 657 ? 4.179 -8.239 -37.988 1.00 95.94 657 SER A CA 1
ATOM 4888 C C . SER A 1 657 ? 4.588 -8.229 -36.518 1.00 95.94 657 SER A C 1
ATOM 4890 O O . SER A 1 657 ? 5.680 -8.691 -36.173 1.00 95.94 657 SER A O 1
ATOM 4892 N N . ASP A 1 658 ? 3.716 -7.719 -35.655 1.00 96.31 658 ASP A N 1
ATOM 4893 C CA . ASP A 1 658 ? 3.853 -7.822 -34.198 1.00 96.31 658 ASP A CA 1
ATOM 4894 C C . ASP A 1 658 ? 3.164 -9.085 -33.643 1.00 96.31 658 ASP A C 1
ATOM 4896 O O . ASP A 1 658 ? 2.594 -9.882 -34.398 1.00 96.31 658 ASP A O 1
ATOM 4900 N N . GLN A 1 659 ? 3.240 -9.293 -32.325 1.00 91.25 659 GLN A N 1
ATOM 4901 C CA . GLN A 1 659 ? 2.557 -10.400 -31.649 1.00 91.25 659 GLN A CA 1
ATOM 4902 C C . GLN A 1 659 ? 1.032 -10.225 -31.626 1.00 91.25 659 GLN A C 1
ATOM 4904 O O . GLN A 1 659 ? 0.330 -11.233 -31.548 1.00 91.25 659 GLN A O 1
ATOM 4909 N N . ALA A 1 660 ? 0.507 -9.000 -31.734 1.00 91.62 660 ALA A N 1
ATOM 4910 C CA . ALA A 1 660 ? -0.931 -8.744 -31.831 1.00 91.62 660 ALA A CA 1
ATOM 4911 C C . ALA A 1 660 ? -1.530 -9.068 -33.216 1.00 91.62 660 ALA A C 1
ATOM 4913 O O . ALA A 1 660 ? -2.738 -9.295 -33.351 1.00 91.62 660 ALA A O 1
ATOM 4914 N N . GLY A 1 661 ? -0.686 -9.181 -34.240 1.00 93.00 661 GLY A N 1
ATOM 4915 C CA . GLY A 1 661 ? -1.062 -9.453 -35.622 1.00 93.00 661 GLY A CA 1
ATOM 4916 C C . GLY A 1 661 ? -1.277 -8.199 -36.472 1.00 93.00 661 GLY A C 1
ATOM 4917 O O . GLY A 1 661 ? -1.787 -8.323 -37.588 1.00 93.00 661 GLY A O 1
ATOM 4918 N N . ASN A 1 662 ? -0.886 -7.005 -36.009 1.00 94.50 662 ASN A N 1
ATOM 4919 C CA . ASN A 1 662 ? -0.793 -5.856 -36.908 1.00 94.50 662 ASN A CA 1
ATOM 4920 C C . ASN A 1 662 ? 0.412 -6.047 -37.844 1.00 94.50 662 ASN A C 1
ATOM 4922 O O . ASN A 1 662 ? 1.438 -6.617 -37.471 1.00 94.50 662 ASN A O 1
ATOM 4926 N N . VAL A 1 663 ? 0.299 -5.559 -39.082 1.00 95.25 663 VAL A N 1
ATOM 4927 C CA . VAL A 1 663 ? 1.307 -5.766 -40.135 1.00 95.25 663 VAL A CA 1
ATOM 4928 C C . VAL A 1 663 ? 1.728 -4.418 -40.710 1.00 95.25 663 VAL A C 1
ATOM 4930 O O . VAL A 1 663 ? 0.871 -3.617 -41.091 1.00 95.25 663 VAL A O 1
ATOM 4933 N N . THR A 1 664 ? 3.036 -4.148 -40.805 1.00 95.25 664 THR A N 1
ATOM 4934 C CA . THR A 1 664 ? 3.521 -2.925 -41.461 1.00 95.25 664 THR A CA 1
ATOM 4935 C C . THR A 1 664 ? 3.058 -2.909 -42.919 1.00 95.25 664 THR A C 1
ATOM 4937 O O . THR A 1 664 ? 3.134 -3.923 -43.618 1.00 95.25 664 THR A O 1
ATOM 4940 N N . SER A 1 665 ? 2.644 -1.744 -43.422 1.00 93.19 665 SER A N 1
ATOM 4941 C CA . SER A 1 665 ? 2.449 -1.558 -44.861 1.00 93.19 665 SER A CA 1
ATOM 4942 C C . SER A 1 665 ? 3.726 -1.926 -45.628 1.00 93.19 665 SER A C 1
ATOM 4944 O O . SER A 1 665 ? 4.834 -1.630 -45.183 1.00 93.19 665 SER A O 1
ATOM 4946 N N . VAL A 1 666 ? 3.575 -2.598 -46.775 1.00 95.31 666 VAL A N 1
ATOM 4947 C CA . VAL A 1 666 ? 4.717 -3.081 -47.567 1.00 95.31 666 VAL A CA 1
ATOM 4948 C C . VAL A 1 666 ? 5.572 -1.901 -48.027 1.00 95.31 666 VAL A C 1
ATOM 4950 O O . VAL A 1 666 ? 5.118 -1.056 -48.802 1.00 95.31 666 VAL A O 1
ATOM 4953 N N . LYS A 1 667 ? 6.822 -1.872 -47.566 1.00 94.50 667 LYS A N 1
ATOM 4954 C CA . LYS A 1 667 ? 7.837 -0.881 -47.938 1.00 94.50 667 LYS A CA 1
ATOM 4955 C C . LYS A 1 667 ? 8.753 -1.435 -49.026 1.00 94.50 667 LYS A C 1
ATOM 4957 O O . LYS A 1 667 ? 8.717 -2.626 -49.341 1.00 94.50 667 LYS A O 1
ATOM 4962 N N . SER A 1 668 ? 9.569 -0.564 -49.614 1.00 92.56 668 SER A N 1
ATOM 4963 C CA . SER A 1 668 ? 10.521 -0.928 -50.663 1.00 92.56 668 SER A CA 1
ATOM 4964 C C . SER A 1 668 ? 11.852 -0.187 -50.542 1.00 92.56 668 SER A C 1
ATOM 4966 O O . SER A 1 668 ? 11.898 0.988 -50.185 1.00 92.56 668 SER A O 1
ATOM 4968 N N . LEU A 1 669 ? 12.933 -0.886 -50.883 1.00 90.75 669 LEU A N 1
ATOM 4969 C CA . LEU A 1 669 ? 14.301 -0.386 -50.958 1.00 90.75 669 LEU A CA 1
ATOM 4970 C C . LEU A 1 669 ? 14.846 -0.641 -52.369 1.00 90.75 669 LEU A C 1
ATOM 4972 O O . LEU A 1 669 ? 14.883 -1.782 -52.835 1.00 90.75 669 LEU A O 1
ATOM 4976 N N . GLY A 1 670 ? 15.244 0.427 -53.059 1.00 84.31 670 GLY A N 1
ATOM 4977 C CA . GLY A 1 670 ? 15.855 0.345 -54.386 1.00 84.31 670 GLY A CA 1
ATOM 4978 C C . GLY A 1 670 ? 17.337 -0.010 -54.295 1.00 84.31 670 GLY A C 1
ATOM 4979 O O . GLY A 1 670 ? 18.084 0.628 -53.558 1.00 84.31 670 GLY A O 1
ATOM 4980 N N . ILE A 1 671 ? 17.762 -1.006 -55.068 1.00 83.19 671 ILE A N 1
ATOM 4981 C CA . ILE A 1 671 ? 19.138 -1.500 -55.128 1.00 83.19 671 ILE A CA 1
ATOM 4982 C C . ILE A 1 671 ? 19.744 -1.088 -56.474 1.00 83.19 671 ILE A C 1
ATOM 4984 O O . ILE A 1 671 ? 19.245 -1.462 -57.538 1.00 83.19 671 ILE A O 1
ATOM 4988 N N . THR A 1 672 ? 20.836 -0.327 -56.444 1.00 70.62 672 THR A N 1
ATOM 4989 C CA . THR A 1 672 ? 21.589 0.079 -57.642 1.00 70.62 672 THR A CA 1
ATOM 4990 C C . THR A 1 672 ? 22.385 -1.093 -58.222 1.00 70.62 672 THR A C 1
ATOM 4992 O O . THR A 1 672 ? 22.795 -1.998 -57.494 1.00 70.62 672 THR A O 1
ATOM 4995 N N . LYS A 1 673 ? 22.645 -1.102 -59.536 1.00 71.75 673 LYS A N 1
ATOM 4996 C CA . LYS A 1 673 ? 23.557 -2.087 -60.148 1.00 71.75 673 LYS A CA 1
ATOM 4997 C C . LYS A 1 673 ? 24.984 -1.874 -59.618 1.00 71.75 673 LYS A C 1
ATOM 4999 O O . LYS A 1 673 ? 25.416 -0.732 -59.483 1.00 71.75 673 LYS A O 1
ATOM 5004 N N . LYS A 1 674 ? 25.727 -2.954 -59.365 1.00 66.00 674 LYS A N 1
ATOM 5005 C CA . LYS A 1 674 ? 27.155 -2.888 -59.014 1.00 66.00 674 LYS A CA 1
ATOM 5006 C C . LYS A 1 674 ? 27.981 -2.301 -60.175 1.00 66.00 674 LYS A C 1
ATOM 5008 O O . LYS A 1 674 ? 27.812 -2.709 -61.329 1.00 66.00 674 LYS A O 1
ATOM 5013 N N . ARG A 1 675 ? 28.852 -1.331 -59.872 1.00 61.00 675 ARG A N 1
ATOM 5014 C CA . ARG A 1 675 ? 29.844 -0.764 -60.809 1.00 61.00 675 ARG A CA 1
ATOM 5015 C C . ARG A 1 675 ? 30.975 -1.782 -61.046 1.00 61.00 675 ARG A C 1
ATOM 5017 O O . ARG A 1 675 ? 31.184 -2.664 -60.219 1.00 61.00 675 ARG A O 1
ATOM 5024 N N . ALA A 1 676 ? 31.666 -1.697 -62.183 1.00 58.47 676 ALA A N 1
ATOM 5025 C CA . ALA A 1 676 ? 32.678 -2.692 -62.578 1.00 58.47 676 ALA A CA 1
ATOM 5026 C C . ALA A 1 676 ? 34.066 -2.468 -61.938 1.00 58.47 676 ALA A C 1
ATOM 5028 O O . ALA A 1 676 ? 34.912 -3.355 -61.988 1.00 58.47 676 ALA A O 1
ATOM 5029 N N . ASP A 1 677 ? 34.281 -1.288 -61.360 1.00 61.97 677 ASP A N 1
ATOM 5030 C CA . ASP A 1 677 ? 35.527 -0.776 -60.778 1.00 61.97 677 ASP A CA 1
ATOM 5031 C C . ASP A 1 677 ? 35.460 -0.650 -59.242 1.00 61.97 677 ASP A C 1
ATOM 5033 O O . ASP A 1 677 ? 36.435 -0.945 -58.557 1.00 61.97 677 ASP A O 1
ATOM 5037 N N . GLY A 1 678 ? 34.301 -0.260 -58.702 1.00 58.69 678 GLY A N 1
ATOM 5038 C CA . GLY A 1 678 ? 34.032 -0.135 -57.266 1.00 58.69 678 GLY A CA 1
ATOM 5039 C C . GLY A 1 678 ? 34.136 1.287 -56.692 1.00 58.69 678 GLY A C 1
ATOM 5040 O O . GLY A 1 678 ? 33.970 1.443 -55.485 1.00 58.69 678 GLY A O 1
ATOM 5041 N N . GLU A 1 679 ? 34.378 2.324 -57.507 1.00 62.88 679 GLU A N 1
ATOM 5042 C CA . GLU A 1 679 ? 34.498 3.720 -57.033 1.00 62.88 679 GLU A CA 1
ATOM 5043 C C . GLU A 1 679 ? 33.133 4.441 -56.969 1.00 62.88 679 GLU A C 1
ATOM 5045 O O . GLU A 1 679 ? 32.263 4.270 -57.836 1.00 62.88 679 GLU A O 1
ATOM 5050 N N . LEU A 1 680 ? 32.960 5.292 -55.948 1.00 66.88 680 LEU A N 1
ATOM 5051 C CA . LEU A 1 680 ? 31.790 6.162 -55.783 1.00 66.88 680 LEU A CA 1
ATOM 5052 C C . LEU A 1 680 ? 31.736 7.270 -56.857 1.00 66.88 680 LEU A C 1
ATOM 5054 O O . LEU A 1 680 ? 32.731 7.643 -57.475 1.00 66.88 680 LEU A O 1
ATOM 5058 N N . ILE A 1 681 ? 30.543 7.816 -57.069 1.00 76.75 681 ILE A N 1
ATOM 5059 C CA . ILE A 1 681 ? 30.242 8.884 -58.034 1.00 76.75 681 ILE A CA 1
ATOM 5060 C C . ILE A 1 681 ? 30.609 10.248 -57.419 1.00 76.75 681 ILE A C 1
ATOM 5062 O O . ILE A 1 681 ? 30.478 10.452 -56.208 1.00 76.75 681 ILE A O 1
ATOM 5066 N N . ARG A 1 682 ? 31.086 11.213 -58.212 1.00 81.88 682 ARG A N 1
ATOM 5067 C CA . ARG A 1 682 ? 31.491 12.535 -57.691 1.00 81.88 682 ARG A CA 1
ATOM 5068 C C . ARG A 1 682 ? 30.299 13.484 -57.670 1.00 81.88 682 ARG A C 1
ATOM 5070 O O . ARG A 1 682 ? 29.350 13.323 -58.434 1.00 81.88 682 ARG A O 1
ATOM 5077 N N . SER A 1 683 ? 30.334 14.479 -56.782 1.00 87.69 683 SER A N 1
ATOM 5078 C CA . SER A 1 683 ? 29.232 15.432 -56.622 1.00 87.69 683 SER A CA 1
ATOM 5079 C C . SER A 1 683 ? 29.681 16.896 -56.601 1.00 87.69 683 SER A C 1
ATOM 5081 O O . SER A 1 683 ? 30.780 17.225 -56.155 1.00 87.69 683 SER A O 1
ATOM 5083 N N . GLU A 1 684 ? 28.800 17.786 -57.059 1.00 92.06 684 GLU A N 1
ATOM 5084 C CA . GLU A 1 684 ? 28.969 19.241 -57.022 1.00 92.06 684 GLU A CA 1
ATOM 5085 C C . GLU A 1 684 ? 27.769 19.900 -56.320 1.00 92.06 684 GLU A C 1
ATOM 5087 O O . GLU A 1 684 ? 26.627 19.785 -56.774 1.00 92.06 684 GLU A O 1
ATOM 5092 N N . VAL A 1 685 ? 28.014 20.640 -55.233 1.00 95.00 685 VAL A N 1
ATOM 5093 C CA . VAL A 1 685 ? 26.993 21.457 -54.555 1.00 95.00 685 VAL A CA 1
ATOM 5094 C C . VAL A 1 685 ? 26.913 22.854 -55.167 1.00 95.00 685 VAL A C 1
ATOM 5096 O O . VAL A 1 685 ? 27.903 23.575 -55.245 1.00 95.00 685 VAL A O 1
ATOM 5099 N N . ARG A 1 686 ? 25.692 23.305 -55.474 1.00 94.31 686 ARG A N 1
ATOM 5100 C CA . ARG A 1 686 ? 25.370 24.702 -55.805 1.00 94.31 686 ARG A CA 1
ATOM 5101 C C . ARG A 1 686 ? 24.316 25.241 -54.840 1.00 94.31 686 ARG A C 1
ATOM 5103 O O . ARG A 1 686 ? 23.243 24.657 -54.703 1.00 94.31 686 ARG A O 1
ATOM 5110 N N . ILE A 1 687 ? 24.582 26.381 -54.201 1.00 94.81 687 ILE A N 1
ATOM 5111 C CA . ILE A 1 687 ? 23.641 27.069 -53.298 1.00 94.81 687 ILE A CA 1
ATOM 5112 C C . ILE A 1 687 ? 23.233 28.439 -53.855 1.00 94.81 687 ILE A C 1
ATOM 5114 O O . ILE A 1 687 ? 24.059 29.214 -54.329 1.00 94.81 687 ILE A O 1
ATOM 5118 N N . SER A 1 688 ? 21.938 28.755 -53.781 1.00 92.88 688 SER A N 1
ATOM 5119 C CA . SER A 1 688 ? 21.376 30.035 -54.232 1.00 92.88 688 SER A CA 1
ATOM 5120 C C . SER A 1 688 ? 20.234 30.531 -53.337 1.00 92.88 688 SER A C 1
ATOM 5122 O O . SER A 1 688 ? 19.676 29.790 -52.526 1.00 92.88 688 SER A O 1
ATOM 5124 N N . SER A 1 689 ? 19.854 31.801 -53.488 1.00 92.88 689 SER A N 1
ATOM 5125 C CA . SER A 1 689 ? 18.650 32.380 -52.881 1.00 92.88 689 SER A CA 1
ATOM 5126 C C . SER A 1 689 ? 18.090 33.494 -53.761 1.00 92.88 689 SER A C 1
ATOM 5128 O O . SER A 1 689 ? 18.834 34.150 -54.485 1.00 92.88 689 SER A O 1
ATOM 5130 N N . THR A 1 690 ? 16.788 33.763 -53.647 1.00 89.50 690 THR A N 1
ATOM 5131 C CA . THR A 1 690 ? 16.119 34.877 -54.338 1.00 89.50 690 THR A CA 1
ATOM 5132 C C . THR A 1 690 ? 16.508 36.255 -53.791 1.00 89.50 690 THR A C 1
ATOM 5134 O O . THR A 1 690 ? 16.181 37.270 -54.404 1.00 89.50 690 THR A O 1
ATOM 5137 N N . THR A 1 691 ? 17.212 36.328 -52.654 1.00 89.12 691 THR A N 1
ATOM 5138 C CA . THR A 1 691 ? 17.866 37.561 -52.197 1.00 89.12 691 THR A CA 1
ATOM 5139 C C . THR A 1 691 ? 19.109 37.287 -51.350 1.00 89.12 691 THR A C 1
ATOM 5141 O O . THR A 1 691 ? 19.100 36.445 -50.456 1.00 89.12 691 THR A O 1
ATOM 5144 N N . GLN A 1 692 ? 20.158 38.080 -51.574 1.00 90.38 692 GLN A N 1
ATOM 5145 C CA . GLN A 1 692 ? 21.347 38.165 -50.716 1.00 90.38 692 GLN A CA 1
ATOM 5146 C C . GLN A 1 692 ? 21.268 39.333 -49.710 1.00 90.38 692 GLN A C 1
ATOM 5148 O O . GLN A 1 692 ? 22.228 39.603 -48.988 1.00 90.38 692 GLN A O 1
ATOM 5153 N N . LYS A 1 693 ? 20.136 40.053 -49.629 1.00 94.75 693 LYS A N 1
ATOM 5154 C CA . LYS A 1 693 ? 19.953 41.196 -48.717 1.00 94.75 693 LYS A CA 1
ATOM 5155 C C . LYS A 1 693 ? 18.546 41.242 -48.122 1.00 94.75 693 LYS A C 1
ATOM 5157 O O . LYS A 1 693 ? 17.559 41.374 -48.844 1.00 94.75 693 LYS A O 1
ATOM 5162 N N . VAL A 1 694 ? 18.439 41.179 -46.793 1.00 95.19 694 VAL A N 1
ATOM 5163 C CA . VAL A 1 694 ? 17.148 40.995 -46.106 1.00 95.19 694 VAL A CA 1
ATOM 5164 C C . VAL A 1 694 ? 17.016 41.824 -44.824 1.00 95.19 694 VAL A C 1
ATOM 5166 O O . VAL A 1 694 ? 17.994 42.108 -44.140 1.00 95.19 694 VAL A O 1
ATOM 5169 N N . ALA A 1 695 ? 15.793 42.220 -44.464 1.00 95.00 695 ALA A N 1
ATOM 5170 C CA . ALA A 1 695 ? 15.505 42.849 -43.176 1.00 95.00 695 ALA A CA 1
ATOM 5171 C C . ALA A 1 695 ? 15.392 41.815 -42.037 1.00 95.00 695 ALA A C 1
ATOM 5173 O O . ALA A 1 695 ? 14.772 40.767 -42.199 1.00 95.00 695 ALA A O 1
ATOM 5174 N N . TYR A 1 696 ? 15.924 42.152 -40.859 1.00 95.31 696 TYR A N 1
ATOM 5175 C CA . TYR A 1 696 ? 15.859 41.327 -39.647 1.00 95.31 696 TYR A CA 1
ATOM 5176 C C . TYR A 1 696 ? 14.431 40.854 -39.313 1.00 95.31 696 TYR A C 1
ATOM 5178 O O . TYR A 1 696 ? 13.493 41.661 -39.282 1.00 95.31 696 TYR A O 1
ATOM 5186 N N . GLY A 1 697 ? 14.274 39.566 -38.996 1.00 91.75 697 GLY A N 1
ATOM 5187 C CA . GLY A 1 697 ? 12.987 38.933 -38.689 1.00 91.75 697 GLY A CA 1
ATOM 5188 C C . GLY A 1 697 ? 12.233 38.359 -39.895 1.00 91.75 697 GLY A C 1
ATOM 5189 O O . GLY A 1 697 ? 11.243 37.658 -39.701 1.00 91.75 697 GLY A O 1
ATOM 5190 N N . THR A 1 698 ? 12.680 38.623 -41.124 1.00 93.00 698 THR A N 1
ATOM 5191 C CA . THR A 1 698 ? 12.172 37.957 -42.334 1.00 93.00 698 THR A CA 1
ATOM 5192 C C . THR A 1 698 ? 12.770 36.552 -42.452 1.00 93.00 698 THR A C 1
ATOM 5194 O O . THR A 1 698 ? 13.929 36.346 -42.102 1.00 93.00 698 THR A O 1
ATOM 5197 N N . GLN A 1 699 ? 12.007 35.583 -42.966 1.00 91.00 699 GLN A N 1
ATOM 5198 C CA . GLN A 1 699 ? 12.558 34.277 -43.343 1.00 91.00 699 GLN A CA 1
ATOM 5199 C C . GLN A 1 699 ? 13.241 34.379 -44.712 1.00 91.00 699 GLN A C 1
ATOM 5201 O O . GLN A 1 699 ? 12.613 34.827 -45.669 1.00 91.00 699 GLN A O 1
ATOM 5206 N N . VAL A 1 700 ? 14.483 33.914 -44.818 1.00 93.19 700 VAL A N 1
ATOM 5207 C CA . VAL A 1 700 ? 15.125 33.614 -46.108 1.00 93.19 700 VAL A CA 1
ATOM 5208 C C . VAL A 1 700 ? 15.054 32.108 -46.336 1.00 93.19 700 VAL A C 1
ATOM 5210 O O . VAL A 1 700 ? 15.141 31.333 -45.384 1.00 93.19 700 VAL A O 1
ATOM 5213 N N . ARG A 1 701 ? 14.890 31.689 -47.592 1.00 94.69 701 ARG A N 1
ATOM 5214 C CA . ARG A 1 701 ? 15.109 30.303 -48.012 1.00 94.69 701 ARG A CA 1
ATOM 5215 C C . ARG A 1 701 ? 16.300 30.259 -48.962 1.00 94.69 701 ARG A C 1
ATOM 5217 O O . ARG A 1 701 ? 16.427 31.132 -49.823 1.00 94.69 701 ARG A O 1
ATOM 5224 N N . VAL A 1 702 ? 17.158 29.264 -48.787 1.00 95.75 702 VAL A N 1
ATOM 5225 C CA . VAL A 1 702 ? 18.221 28.915 -49.732 1.00 95.75 702 VAL A CA 1
ATOM 5226 C C . VAL A 1 702 ? 17.837 27.622 -50.437 1.00 95.75 702 VAL A C 1
ATOM 5228 O O . VAL A 1 702 ? 17.270 26.722 -49.816 1.00 95.75 702 VAL A O 1
ATOM 5231 N N . THR A 1 703 ? 18.126 27.547 -51.730 1.00 96.12 703 THR A N 1
ATOM 5232 C CA . THR A 1 703 ? 17.980 26.325 -52.523 1.00 96.12 703 THR A CA 1
ATOM 5233 C C . THR A 1 703 ? 19.365 25.741 -52.713 1.00 96.12 703 THR A C 1
ATOM 5235 O O . THR A 1 703 ? 20.242 26.416 -53.256 1.00 96.12 703 THR A O 1
ATOM 5238 N N . VAL A 1 704 ? 19.554 24.506 -52.261 1.00 96.00 704 VAL A N 1
ATOM 5239 C CA . VAL A 1 704 ? 20.756 23.715 -52.517 1.00 96.00 704 VAL A CA 1
ATOM 5240 C C . VAL A 1 704 ? 20.418 22.729 -53.631 1.00 96.00 704 VAL A C 1
ATOM 5242 O O . VAL A 1 704 ? 19.370 22.087 -53.597 1.00 96.00 704 VAL A O 1
ATOM 5245 N N . THR A 1 705 ? 21.272 22.655 -54.642 1.00 94.00 705 THR A N 1
ATOM 5246 C CA . THR A 1 705 ? 21.227 21.661 -55.718 1.00 94.00 705 THR A CA 1
ATOM 5247 C C . THR A 1 705 ? 22.508 20.848 -55.643 1.00 94.00 705 THR A C 1
ATOM 5249 O O . THR A 1 705 ? 23.573 21.430 -55.448 1.00 94.00 705 THR A O 1
ATOM 5252 N N . VAL A 1 706 ? 22.401 19.534 -55.793 1.00 92.44 706 VAL A N 1
ATOM 5253 C CA . VAL A 1 706 ? 23.539 18.626 -55.931 1.00 92.44 706 VAL A CA 1
ATOM 5254 C C . VAL A 1 706 ? 23.483 18.034 -57.331 1.00 92.44 706 VAL A C 1
ATOM 5256 O O . VAL A 1 706 ? 22.421 17.603 -57.783 1.00 92.44 706 VAL A O 1
ATOM 5259 N N . LEU A 1 707 ? 24.613 18.087 -58.024 1.00 88.31 707 LEU A N 1
ATOM 5260 C CA . LEU A 1 707 ? 24.829 17.479 -59.332 1.00 88.31 707 LEU A CA 1
ATOM 5261 C C . LEU A 1 707 ? 25.832 16.333 -59.185 1.00 88.31 707 LEU A C 1
ATOM 5263 O O . LEU A 1 707 ? 26.651 16.351 -58.269 1.00 88.31 707 LEU A O 1
ATOM 5267 N N . THR A 1 708 ? 25.776 15.376 -60.100 1.00 85.00 708 THR A N 1
ATOM 5268 C CA . THR A 1 708 ? 26.685 14.230 -60.224 1.00 85.00 708 THR A CA 1
ATOM 5269 C C . THR A 1 708 ? 27.488 14.329 -61.522 1.00 85.00 708 THR A C 1
ATOM 5271 O O . THR A 1 708 ? 27.080 15.032 -62.450 1.00 85.00 708 THR A O 1
ATOM 5274 N N . ASP A 1 709 ? 28.607 13.607 -61.618 1.00 78.88 709 ASP A N 1
ATOM 5275 C CA . ASP A 1 709 ? 29.299 13.376 -62.897 1.00 78.88 709 ASP A CA 1
ATOM 5276 C C . ASP A 1 709 ? 28.623 12.298 -63.777 1.00 78.88 709 ASP A C 1
ATOM 5278 O O . ASP A 1 709 ? 28.959 12.166 -64.951 1.00 78.88 709 ASP A O 1
ATOM 5282 N N . GLU A 1 710 ? 27.597 11.617 -63.252 1.00 75.62 710 GLU A N 1
ATOM 5283 C CA . GLU A 1 710 ? 26.735 10.642 -63.941 1.00 75.62 710 GLU A CA 1
ATOM 5284 C C . GLU A 1 710 ? 25.289 11.181 -64.079 1.00 75.62 710 GLU A C 1
ATOM 5286 O O . GLU A 1 710 ? 24.493 11.044 -63.143 1.00 75.62 710 GLU A O 1
ATOM 5291 N N . PRO A 1 711 ? 24.888 11.783 -65.223 1.00 63.50 711 PRO A N 1
ATOM 5292 C CA . PRO A 1 711 ? 23.621 12.525 -65.350 1.00 63.50 711 PRO A CA 1
ATOM 5293 C C . PRO A 1 711 ? 22.325 11.720 -65.153 1.00 63.50 711 PRO A C 1
ATOM 5295 O O . PRO A 1 711 ? 21.254 12.310 -65.006 1.00 63.50 711 PRO A O 1
ATOM 5298 N N . SER A 1 712 ? 22.397 10.388 -65.175 1.00 67.56 712 SER A N 1
ATOM 5299 C CA . SER A 1 712 ? 21.278 9.476 -64.900 1.00 67.56 712 SER A CA 1
ATOM 5300 C C . SER A 1 712 ? 21.082 9.181 -63.405 1.00 67.56 712 SER A C 1
ATOM 5302 O O . SER A 1 712 ? 20.064 8.597 -63.032 1.00 67.56 712 SER A O 1
ATOM 5304 N N . VAL A 1 713 ? 22.023 9.586 -62.545 1.00 67.62 713 VAL A N 1
ATOM 5305 C CA . VAL A 1 713 ? 22.019 9.308 -61.103 1.00 67.62 713 VAL A CA 1
ATOM 5306 C C . VAL A 1 713 ? 21.639 10.565 -60.327 1.00 67.62 713 VAL A C 1
ATOM 5308 O O . VAL A 1 713 ? 22.410 11.517 -60.237 1.00 67.62 713 VAL A O 1
ATOM 5311 N N . SER A 1 714 ? 20.451 10.567 -59.720 1.00 68.19 714 SER A N 1
ATOM 5312 C CA . SER A 1 714 ? 20.023 11.637 -58.815 1.00 68.19 714 SER A CA 1
ATOM 5313 C C . SER A 1 714 ? 20.557 11.411 -57.397 1.00 68.19 714 SER A C 1
ATOM 5315 O O . SER A 1 714 ? 20.154 10.440 -56.755 1.00 68.19 714 SER A O 1
ATOM 5317 N N . SER A 1 715 ? 21.381 12.327 -56.880 1.00 74.25 715 SER A N 1
ATOM 5318 C CA . SER A 1 715 ? 21.855 12.303 -55.486 1.00 74.25 715 SER A CA 1
ATOM 5319 C C . SER A 1 715 ? 20.706 12.216 -54.476 1.00 74.25 715 SER A C 1
ATOM 5321 O O . SER A 1 715 ? 19.698 12.923 -54.606 1.00 74.25 715 SER A O 1
ATOM 5323 N N . SER A 1 716 ? 20.890 11.390 -53.444 1.00 74.19 716 SER A N 1
ATOM 5324 C CA . SER A 1 716 ? 19.962 11.215 -52.321 1.00 74.19 716 SER A CA 1
ATOM 5325 C C . SER A 1 716 ? 20.570 11.773 -51.021 1.00 74.19 716 SER A C 1
ATOM 5327 O O . SER A 1 716 ? 21.497 12.578 -51.066 1.00 74.19 716 SER A O 1
ATOM 5329 N N . GLY A 1 717 ? 20.058 11.408 -49.844 1.00 82.69 717 GLY A N 1
ATOM 5330 C CA . GLY A 1 717 ? 20.666 11.798 -48.566 1.00 82.69 717 GLY A CA 1
ATOM 5331 C C . GLY A 1 717 ? 20.343 13.229 -48.113 1.00 82.69 717 GLY A C 1
ATOM 5332 O O . GLY A 1 717 ? 19.213 13.703 -48.256 1.00 82.69 717 GLY A O 1
ATOM 5333 N N . ARG A 1 718 ? 21.310 13.909 -47.476 1.00 86.75 718 ARG A N 1
ATOM 5334 C CA . ARG A 1 718 ? 21.086 15.151 -46.707 1.00 86.75 718 ARG A CA 1
ATOM 5335 C C . ARG A 1 718 ? 22.093 16.252 -47.038 1.00 86.75 718 ARG A C 1
ATOM 5337 O O . ARG A 1 718 ? 23.292 16.008 -47.141 1.00 86.75 718 ARG A O 1
ATOM 5344 N N . VAL A 1 719 ? 21.594 17.487 -47.088 1.00 94.38 719 VAL A N 1
ATOM 5345 C CA . VAL A 1 719 ? 22.403 18.714 -47.066 1.00 94.38 719 VAL A CA 1
ATOM 5346 C C . VAL A 1 719 ? 22.238 19.467 -45.751 1.00 94.38 719 VAL A C 1
ATOM 5348 O O . VAL A 1 719 ? 21.144 19.537 -45.181 1.00 94.38 719 VAL A O 1
ATOM 5351 N N . GLU A 1 720 ? 23.321 20.087 -45.302 1.00 95.19 720 GLU A N 1
ATOM 5352 C CA . GLU A 1 720 ? 23.361 20.984 -44.150 1.00 95.19 720 GLU A CA 1
ATOM 5353 C C . GLU A 1 720 ? 23.856 22.367 -44.565 1.00 95.19 720 GLU A C 1
ATOM 5355 O O . GLU A 1 720 ? 24.740 22.486 -45.407 1.00 95.19 720 GLU A O 1
ATOM 5360 N N . VAL A 1 721 ? 23.323 23.416 -43.942 1.00 95.19 721 VAL A N 1
ATOM 5361 C CA . VAL A 1 721 ? 23.867 24.774 -44.016 1.00 95.19 721 VAL A CA 1
ATOM 5362 C C . VAL A 1 721 ? 24.421 25.129 -42.644 1.00 95.19 721 VAL A C 1
ATOM 5364 O O . VAL A 1 721 ? 23.704 25.072 -41.641 1.00 95.19 721 VAL A O 1
ATOM 5367 N N . ARG A 1 722 ? 25.704 25.484 -42.611 1.00 91.38 722 ARG A N 1
ATOM 5368 C CA . ARG A 1 722 ? 26.475 25.791 -41.404 1.00 91.38 722 ARG A CA 1
ATOM 5369 C C . ARG A 1 722 ? 26.953 27.243 -41.412 1.00 91.38 722 ARG A C 1
ATOM 5371 O O . ARG A 1 722 ? 27.276 27.771 -42.476 1.00 91.38 722 ARG A O 1
ATOM 5378 N N . ASP A 1 723 ? 26.989 27.866 -40.239 1.00 88.06 723 ASP A N 1
ATOM 5379 C CA . ASP A 1 723 ? 27.746 29.092 -39.958 1.00 88.06 723 ASP A CA 1
ATOM 5380 C C . ASP A 1 723 ? 28.920 28.784 -39.008 1.00 88.06 723 ASP A C 1
ATOM 5382 O O . ASP A 1 723 ? 29.127 27.627 -38.628 1.00 88.06 723 ASP A O 1
ATOM 5386 N N . ASP A 1 724 ? 29.684 29.806 -38.616 1.00 77.88 724 ASP A N 1
ATOM 5387 C CA . ASP A 1 724 ? 30.850 29.672 -37.724 1.00 77.88 724 ASP A CA 1
ATOM 5388 C C . ASP A 1 724 ? 30.510 29.083 -36.332 1.00 77.88 724 ASP A C 1
ATOM 5390 O O . ASP A 1 724 ? 31.413 28.712 -35.583 1.00 77.88 724 ASP A O 1
ATOM 5394 N N . ALA A 1 725 ? 29.224 29.005 -35.960 1.00 77.50 725 ALA A N 1
ATOM 5395 C CA . ALA A 1 725 ? 28.740 28.451 -34.696 1.00 77.50 725 ALA A CA 1
ATOM 5396 C C . ALA A 1 725 ? 28.076 27.063 -34.833 1.00 77.50 725 ALA A C 1
ATOM 5398 O O . ALA A 1 725 ? 27.789 26.436 -33.811 1.00 77.50 725 ALA A O 1
ATOM 5399 N N . GLY A 1 726 ? 27.838 26.559 -36.052 1.00 84.62 726 GLY A N 1
ATOM 5400 C CA . GLY A 1 726 ? 27.339 25.199 -36.296 1.00 84.62 726 GLY A CA 1
ATOM 5401 C C . GLY A 1 726 ? 26.248 25.099 -37.366 1.00 84.62 726 GLY A C 1
ATOM 5402 O O . GLY A 1 726 ? 26.123 25.947 -38.245 1.00 84.62 726 GLY A O 1
ATOM 5403 N N . VAL A 1 727 ? 25.452 24.023 -37.326 1.00 90.62 727 VAL A N 1
ATOM 5404 C CA . VAL A 1 727 ? 24.348 23.794 -38.280 1.00 90.62 727 VAL A CA 1
ATOM 5405 C C . VAL A 1 727 ? 23.187 24.744 -37.983 1.00 90.62 727 VAL A C 1
ATOM 5407 O O . VAL A 1 727 ? 22.564 24.664 -36.927 1.00 90.62 727 VAL A O 1
ATOM 5410 N N . ILE A 1 728 ? 22.846 25.600 -38.948 1.00 91.12 728 ILE A N 1
ATOM 5411 C CA . ILE A 1 728 ? 21.713 26.539 -38.864 1.00 91.12 728 ILE A CA 1
ATOM 5412 C C . ILE A 1 728 ? 20.469 26.072 -39.635 1.00 91.12 728 ILE A C 1
ATOM 5414 O O . ILE A 1 728 ? 19.419 26.717 -39.580 1.00 91.12 728 ILE A O 1
ATOM 5418 N N . GLY A 1 729 ? 20.574 24.948 -40.346 1.00 89.94 729 GLY A N 1
ATOM 5419 C CA . GLY A 1 729 ? 19.457 24.223 -40.948 1.00 89.94 729 GLY A CA 1
ATOM 5420 C C . GLY A 1 729 ? 19.935 23.045 -41.797 1.00 89.94 729 GLY A C 1
ATOM 5421 O O . GLY A 1 729 ? 21.020 23.094 -42.367 1.00 89.94 729 GLY A O 1
ATOM 5422 N N . SER A 1 730 ? 19.124 21.996 -41.914 1.00 91.69 730 SER A N 1
ATOM 5423 C CA . SER A 1 730 ? 19.375 20.868 -42.820 1.00 91.69 730 SER A CA 1
ATOM 5424 C C . SER A 1 730 ? 18.088 20.436 -43.522 1.00 91.69 730 SER A C 1
ATOM 5426 O O . SER A 1 730 ? 16.987 20.801 -43.102 1.00 91.69 730 SER A O 1
ATOM 5428 N N . ALA A 1 731 ? 18.223 19.696 -44.620 1.00 92.12 731 ALA A N 1
ATOM 5429 C CA . ALA A 1 731 ? 17.106 19.113 -45.356 1.00 92.12 731 ALA A CA 1
ATOM 5430 C C . ALA A 1 731 ? 17.549 17.845 -46.098 1.00 92.12 731 ALA A C 1
ATOM 5432 O O . ALA A 1 731 ? 18.710 17.723 -46.492 1.00 92.12 731 ALA A O 1
ATOM 5433 N N . ALA A 1 732 ? 16.613 16.920 -46.305 1.00 89.12 732 ALA A N 1
ATOM 5434 C CA . ALA A 1 732 ? 16.804 15.821 -47.244 1.00 89.12 732 ALA A CA 1
ATOM 5435 C C . ALA A 1 732 ? 16.820 16.347 -48.689 1.00 89.12 732 ALA A C 1
ATOM 5437 O O . ALA A 1 732 ? 16.170 17.353 -48.998 1.00 89.12 732 ALA A O 1
ATOM 5438 N N . ILE A 1 733 ? 17.554 15.661 -49.561 1.00 89.00 733 ILE A N 1
ATOM 5439 C CA . ILE A 1 733 ? 17.539 15.898 -51.003 1.00 89.00 733 ILE A CA 1
ATOM 5440 C C . ILE A 1 733 ? 16.354 15.151 -51.620 1.00 89.00 733 ILE A C 1
ATOM 5442 O O . ILE A 1 733 ? 16.144 13.971 -51.354 1.00 89.00 733 ILE A O 1
ATOM 5446 N N . VAL A 1 734 ? 15.602 15.833 -52.483 1.00 82.44 734 VAL A N 1
ATOM 5447 C CA . VAL A 1 734 ? 14.571 15.245 -53.343 1.00 82.44 734 VAL A CA 1
ATOM 5448 C C . VAL A 1 734 ? 14.901 15.631 -54.784 1.00 82.44 734 VAL A C 1
ATOM 5450 O O . VAL A 1 734 ? 14.986 16.819 -55.098 1.00 82.44 734 VAL A O 1
ATOM 5453 N N . ALA A 1 735 ? 15.131 14.637 -55.649 1.00 79.25 735 ALA A N 1
ATOM 5454 C CA . ALA A 1 735 ? 15.529 14.826 -57.051 1.00 79.25 735 ALA A CA 1
ATOM 5455 C C . ALA A 1 735 ? 16.694 15.833 -57.229 1.00 79.25 735 ALA A C 1
ATOM 5457 O O . ALA A 1 735 ? 16.581 16.827 -57.950 1.00 79.25 735 ALA A O 1
ATOM 5458 N N . GLY A 1 736 ? 17.801 15.617 -56.505 1.00 86.12 736 GLY A N 1
ATOM 5459 C CA . GLY A 1 736 ? 18.989 16.480 -56.554 1.00 86.12 736 GLY A CA 1
ATOM 5460 C C . GLY A 1 736 ? 18.811 17.886 -55.958 1.00 86.12 736 GLY A C 1
ATOM 5461 O O . GLY A 1 736 ? 19.703 18.720 -56.103 1.00 86.12 736 GLY A O 1
ATOM 5462 N N . ARG A 1 737 ? 17.683 18.208 -55.300 1.00 91.12 737 ARG A N 1
ATOM 5463 C CA . ARG A 1 737 ? 17.423 19.543 -54.725 1.00 91.12 737 ARG A CA 1
ATOM 5464 C C . ARG A 1 737 ? 16.892 19.507 -53.294 1.00 91.12 737 ARG A C 1
ATOM 5466 O O . ARG A 1 737 ? 16.186 18.593 -52.889 1.00 91.12 737 ARG A O 1
ATOM 5473 N N . ALA A 1 738 ? 17.179 20.567 -52.544 1.00 94.25 738 ALA A N 1
ATOM 5474 C CA . ALA A 1 738 ? 16.666 20.800 -51.198 1.00 94.25 738 ALA A CA 1
ATOM 5475 C C . ALA A 1 738 ? 16.431 22.301 -50.950 1.00 94.25 738 ALA A C 1
ATOM 5477 O O . ALA A 1 738 ? 17.125 23.151 -51.509 1.00 94.25 738 ALA A O 1
ATOM 5478 N N . THR A 1 739 ? 15.462 22.655 -50.097 1.00 95.31 739 THR A N 1
ATOM 5479 C CA . THR A 1 739 ? 15.155 24.060 -49.753 1.00 95.31 739 THR A CA 1
ATOM 5480 C C . THR A 1 739 ? 15.179 24.275 -48.241 1.00 95.31 739 THR A C 1
ATOM 5482 O O . THR A 1 739 ? 14.244 23.897 -47.536 1.00 95.31 739 THR A O 1
ATOM 5485 N N . ILE A 1 740 ? 16.220 24.942 -47.741 1.00 95.44 740 ILE A N 1
ATOM 5486 C CA . ILE A 1 740 ? 16.449 25.178 -46.307 1.00 95.44 740 ILE A CA 1
ATOM 5487 C C . ILE A 1 740 ? 16.002 26.596 -45.932 1.00 95.44 740 ILE A C 1
ATOM 5489 O O . ILE A 1 740 ? 16.270 27.562 -46.646 1.00 95.44 740 ILE A O 1
ATOM 5493 N N . ALA A 1 741 ? 15.298 26.740 -44.807 1.00 94.94 741 ALA A N 1
ATOM 5494 C CA . ALA A 1 741 ? 14.818 28.028 -44.304 1.00 94.94 741 ALA A CA 1
ATOM 5495 C C . ALA A 1 741 ? 15.757 28.575 -43.216 1.00 94.94 741 ALA A C 1
ATOM 5497 O O . ALA A 1 741 ? 15.747 28.089 -42.089 1.00 94.94 741 ALA A O 1
ATOM 5498 N N . LEU A 1 742 ? 16.535 29.612 -43.538 1.00 93.81 742 LEU A N 1
ATOM 5499 C CA . LEU A 1 742 ? 17.527 30.184 -42.622 1.00 93.81 742 LEU A CA 1
ATOM 5500 C C . LEU A 1 742 ? 16.863 30.899 -41.423 1.00 93.81 742 LEU A C 1
ATOM 5502 O O . LEU A 1 742 ? 15.762 31.451 -41.584 1.00 93.81 742 LEU A O 1
ATOM 5506 N N . PRO A 1 743 ? 17.504 30.947 -40.235 1.00 92.12 743 PRO A N 1
ATOM 5507 C CA . PRO A 1 743 ? 16.887 31.488 -39.024 1.00 92.12 743 PRO A CA 1
ATOM 5508 C C . PRO A 1 743 ? 16.491 32.972 -39.121 1.00 92.12 743 PRO A C 1
ATOM 5510 O O . PRO A 1 743 ? 17.294 33.842 -39.454 1.00 92.12 743 PRO A O 1
ATOM 5513 N N . ARG A 1 744 ? 15.259 33.309 -38.706 1.00 92.56 744 ARG A N 1
ATOM 5514 C CA . ARG A 1 744 ? 14.774 34.712 -38.626 1.00 92.56 744 ARG A CA 1
ATOM 5515 C C . ARG A 1 744 ? 15.532 35.571 -37.599 1.00 92.56 744 ARG A C 1
ATOM 5517 O O . ARG A 1 744 ? 15.356 36.790 -37.565 1.00 92.56 744 ARG A O 1
ATOM 5524 N N . SER A 1 745 ? 16.309 34.925 -36.732 1.00 89.75 745 SER A N 1
ATOM 5525 C CA . SER A 1 745 ? 17.101 35.486 -35.634 1.00 89.75 745 SER A CA 1
ATOM 5526 C C . SER A 1 745 ? 18.502 35.959 -36.043 1.00 89.75 745 SER A C 1
ATOM 5528 O O . SER A 1 745 ? 19.144 36.634 -35.232 1.00 89.75 745 SER A O 1
ATOM 5530 N N . LEU A 1 746 ? 18.963 35.657 -37.268 1.00 91.50 746 LEU A N 1
ATOM 5531 C CA . LEU A 1 746 ? 20.245 36.134 -37.806 1.00 91.50 746 LEU A CA 1
ATOM 5532 C C . LEU A 1 746 ? 20.367 37.652 -37.604 1.00 91.50 746 LEU A C 1
ATOM 5534 O O . LEU A 1 746 ? 19.515 38.429 -38.040 1.00 91.50 746 LEU A O 1
ATOM 5538 N N . ARG A 1 747 ? 21.395 38.087 -36.869 1.00 91.62 747 ARG A N 1
ATOM 5539 C CA . ARG A 1 747 ? 21.529 39.483 -36.410 1.00 91.62 747 ARG A CA 1
ATOM 5540 C C . ARG A 1 747 ? 21.864 40.422 -37.581 1.00 91.62 747 ARG A C 1
ATOM 5542 O O . ARG A 1 747 ? 22.473 39.976 -38.545 1.00 91.62 747 ARG A O 1
ATOM 5549 N N . PRO A 1 748 ? 21.525 41.726 -37.533 1.00 94.62 748 PRO A N 1
ATOM 5550 C CA . PRO A 1 748 ? 21.951 42.669 -38.569 1.00 94.62 748 PRO A CA 1
ATOM 5551 C C . PRO A 1 748 ? 23.481 42.715 -38.680 1.00 94.62 748 PRO A C 1
ATOM 5553 O O . PRO A 1 748 ? 24.153 43.063 -37.711 1.00 94.62 748 PRO A O 1
ATOM 5556 N N . GLY A 1 749 ? 23.990 42.357 -39.854 1.00 93.38 749 GLY A N 1
ATOM 5557 C CA . GLY A 1 749 ? 25.381 42.002 -40.128 1.00 93.38 749 GLY A CA 1
ATOM 5558 C C . GLY A 1 749 ? 25.471 41.264 -41.468 1.00 93.38 749 GLY A C 1
ATOM 5559 O O . GLY A 1 749 ? 24.437 40.936 -42.058 1.00 93.38 749 GLY A O 1
ATOM 5560 N N . TYR A 1 750 ? 26.684 41.058 -41.972 1.00 93.94 750 TYR A N 1
ATOM 5561 C CA . TYR A 1 750 ? 26.936 40.111 -43.060 1.00 93.94 750 TYR A CA 1
ATOM 5562 C C . TYR A 1 750 ? 27.179 38.727 -42.452 1.00 93.94 750 TYR A C 1
ATOM 5564 O O . TYR A 1 750 ? 27.775 38.645 -41.381 1.00 93.94 750 TYR A O 1
ATOM 5572 N N . HIS A 1 751 ? 26.702 37.676 -43.114 1.00 92.56 751 HIS A N 1
ATOM 5573 C CA . HIS A 1 751 ? 26.869 36.285 -42.692 1.00 92.56 751 HIS A CA 1
ATOM 5574 C C . HIS A 1 751 ? 27.380 35.464 -43.870 1.00 92.56 751 HIS A C 1
ATOM 5576 O O . HIS A 1 751 ? 26.813 35.547 -44.964 1.00 92.56 751 HIS A O 1
ATOM 5582 N N . SER A 1 752 ? 28.431 34.689 -43.635 1.00 93.00 752 SER A N 1
ATOM 5583 C CA . SER A 1 752 ? 28.919 33.626 -44.512 1.00 93.00 752 SER A CA 1
ATOM 5584 C C . SER A 1 752 ? 28.390 32.281 -44.025 1.00 93.00 752 SER A C 1
ATOM 5586 O O . SER A 1 752 ? 28.322 32.037 -42.824 1.00 93.00 752 SER A O 1
ATOM 5588 N N . PHE A 1 753 ? 28.027 31.417 -44.966 1.00 93.56 753 PHE A N 1
ATOM 5589 C CA . PHE A 1 753 ? 27.539 30.071 -44.701 1.00 93.56 753 PHE A CA 1
ATOM 5590 C C . PHE A 1 753 ? 28.200 29.073 -45.645 1.00 93.56 753 PHE A C 1
ATOM 5592 O O . PHE A 1 753 ? 28.441 29.404 -46.806 1.00 93.56 753 PHE A O 1
ATOM 5599 N N . THR A 1 754 ? 28.383 27.838 -45.190 1.00 94.94 754 THR A N 1
ATOM 5600 C CA . THR A 1 754 ? 28.765 26.707 -46.046 1.00 94.94 754 THR A CA 1
ATOM 5601 C C . THR A 1 754 ? 27.587 25.752 -46.155 1.00 94.94 754 THR A C 1
ATOM 5603 O O . THR A 1 754 ? 27.048 25.312 -45.139 1.00 94.94 754 THR A O 1
ATOM 5606 N N . ALA A 1 755 ? 27.171 25.443 -47.381 1.00 95.69 755 ALA A N 1
ATOM 5607 C CA . ALA A 1 755 ? 26.263 24.344 -47.667 1.00 95.69 755 ALA A CA 1
ATOM 5608 C C . ALA A 1 755 ? 27.087 23.093 -47.970 1.00 95.69 755 ALA A C 1
ATOM 5610 O O . ALA A 1 755 ? 27.835 23.085 -48.945 1.00 95.69 755 ALA A O 1
ATOM 5611 N N . THR A 1 756 ? 26.938 22.052 -47.157 1.00 92.88 756 THR A N 1
ATOM 5612 C CA . THR A 1 756 ? 27.629 20.770 -47.321 1.00 92.88 756 THR A CA 1
ATOM 5613 C C . THR A 1 756 ? 26.616 19.695 -47.676 1.00 92.88 756 THR A C 1
ATOM 5615 O O . THR A 1 756 ? 25.632 19.502 -46.960 1.00 92.88 756 THR A O 1
ATOM 5618 N N . TYR A 1 757 ? 26.867 18.983 -48.769 1.00 93.12 757 TYR A N 1
ATOM 5619 C CA . TYR A 1 757 ? 26.272 17.684 -49.030 1.00 93.12 757 TYR A CA 1
ATOM 5620 C C . TYR A 1 757 ? 27.119 16.615 -48.348 1.00 93.12 757 TYR A C 1
ATOM 5622 O O . TYR A 1 757 ? 28.333 16.571 -48.544 1.00 93.12 757 TYR A O 1
ATOM 5630 N N . LEU A 1 758 ? 26.487 15.769 -47.536 1.00 85.00 758 LEU A N 1
ATOM 5631 C CA . LEU A 1 758 ? 27.196 14.771 -46.731 1.00 85.00 758 LEU A CA 1
ATOM 5632 C C . LEU A 1 758 ? 27.673 13.551 -47.543 1.00 85.00 758 LEU A C 1
ATOM 5634 O O . LEU A 1 758 ? 28.377 12.713 -46.989 1.00 85.00 758 LEU A O 1
ATOM 5638 N N . GLY A 1 759 ? 27.329 13.473 -48.834 1.00 78.25 759 GLY A N 1
ATOM 5639 C CA . GLY A 1 759 ? 27.442 12.256 -49.638 1.00 78.25 759 GLY A CA 1
ATOM 5640 C C . GLY A 1 759 ? 26.281 11.292 -49.377 1.00 78.25 759 GLY A C 1
ATOM 5641 O O . GLY A 1 759 ? 25.390 11.563 -48.562 1.00 78.25 759 GLY A O 1
ATOM 5642 N N . ASP A 1 760 ? 26.301 10.162 -50.073 1.00 74.94 760 ASP A N 1
ATOM 5643 C CA . ASP A 1 760 ? 25.472 8.989 -49.794 1.00 74.94 760 ASP A CA 1
ATOM 5644 C C . ASP A 1 760 ? 26.222 7.699 -50.183 1.00 74.94 760 ASP A C 1
ATOM 5646 O O . ASP A 1 760 ? 27.395 7.734 -50.548 1.00 74.94 760 ASP A O 1
ATOM 5650 N N . THR A 1 761 ? 25.566 6.540 -50.096 1.00 65.44 761 THR A N 1
ATOM 5651 C CA . THR A 1 761 ? 26.156 5.230 -50.433 1.00 65.44 761 THR A CA 1
ATOM 5652 C C . THR A 1 761 ? 26.547 5.067 -51.908 1.00 65.44 761 THR A C 1
ATOM 5654 O O . THR A 1 761 ? 27.162 4.064 -52.259 1.00 65.44 761 THR A O 1
ATOM 5657 N N . ALA A 1 762 ? 26.223 6.032 -52.774 1.00 69.00 762 ALA A N 1
ATOM 5658 C CA . ALA A 1 762 ? 26.652 6.066 -54.167 1.00 69.00 762 ALA A CA 1
ATOM 5659 C C . ALA A 1 762 ? 27.578 7.251 -54.493 1.00 69.00 762 ALA A C 1
ATOM 5661 O O . ALA A 1 762 ? 28.221 7.216 -55.541 1.00 69.00 762 ALA A O 1
ATOM 5662 N N . THR A 1 763 ? 27.660 8.290 -53.649 1.00 75.81 763 THR A N 1
ATOM 5663 C CA . THR A 1 763 ? 28.302 9.570 -53.997 1.00 75.81 763 THR A CA 1
ATOM 5664 C C . THR A 1 763 ? 29.202 10.164 -52.910 1.00 75.81 763 THR A C 1
ATOM 5666 O O . THR A 1 763 ? 28.875 10.180 -51.722 1.00 75.81 763 THR A O 1
ATOM 5669 N N . TYR A 1 764 ? 30.324 10.754 -53.334 1.00 81.50 764 TYR A N 1
ATOM 5670 C CA . TYR A 1 764 ? 31.202 11.545 -52.468 1.00 81.50 764 TYR A CA 1
ATOM 5671 C C . TYR A 1 764 ? 30.520 12.818 -51.939 1.00 81.50 764 TYR A C 1
ATOM 5673 O O . TYR A 1 764 ? 29.670 13.420 -52.602 1.00 81.50 764 TYR A O 1
ATOM 5681 N N . SER A 1 765 ? 30.951 13.274 -50.761 1.00 85.00 765 SER A N 1
ATOM 5682 C CA . SER A 1 765 ? 30.547 14.554 -50.171 1.00 85.00 765 SER A CA 1
ATOM 5683 C C . SER A 1 765 ? 31.162 15.756 -50.903 1.00 85.00 765 SER A C 1
ATOM 5685 O O . SER A 1 765 ? 32.236 15.672 -51.499 1.00 85.00 765 SER A O 1
ATOM 5687 N N . SER A 1 766 ? 30.478 16.901 -50.865 1.00 91.31 766 SER A N 1
ATOM 5688 C CA . SER A 1 766 ? 30.939 18.154 -51.485 1.00 91.31 766 SER A CA 1
ATOM 5689 C C . SER A 1 766 ? 30.294 19.377 -50.819 1.00 91.31 766 SER A C 1
ATOM 5691 O O . SER A 1 766 ? 29.384 19.246 -49.998 1.00 91.31 766 SER A O 1
ATOM 5693 N N . SER A 1 767 ? 30.780 20.593 -51.095 1.00 91.81 767 SER A N 1
ATOM 5694 C CA . SER A 1 767 ? 30.253 21.809 -50.453 1.00 91.81 767 SER A CA 1
ATOM 5695 C C . SER A 1 767 ? 30.444 23.086 -51.274 1.00 91.81 767 SER A C 1
ATOM 5697 O O . SER A 1 767 ? 31.298 23.140 -52.156 1.00 91.81 767 SER A O 1
ATOM 5699 N N . ALA A 1 768 ? 29.660 24.125 -50.963 1.00 94.94 768 ALA A N 1
ATOM 5700 C CA . ALA A 1 768 ? 29.808 25.466 -51.531 1.00 94.94 768 ALA A CA 1
ATOM 5701 C C . ALA A 1 768 ? 29.385 26.576 -50.551 1.00 94.94 768 ALA A C 1
ATOM 5703 O O . ALA A 1 768 ? 28.506 26.390 -49.706 1.00 94.94 768 ALA A O 1
ATOM 5704 N N . GLY A 1 769 ? 29.999 27.756 -50.682 1.00 91.75 769 GLY A N 1
ATOM 5705 C CA . GLY A 1 769 ? 29.729 28.921 -49.833 1.00 91.75 769 GLY A CA 1
ATOM 5706 C C . GLY A 1 769 ? 28.548 29.787 -50.297 1.00 91.75 769 GLY A C 1
ATOM 5707 O O . GLY A 1 769 ? 28.272 29.905 -51.490 1.00 91.75 769 GLY A O 1
ATOM 5708 N N . PHE A 1 770 ? 27.876 30.455 -49.356 1.00 94.12 770 PHE A N 1
ATOM 5709 C CA . PHE A 1 770 ? 26.816 31.438 -49.610 1.00 94.12 770 PHE A CA 1
ATOM 5710 C C . PHE A 1 770 ? 26.909 32.639 -48.652 1.00 94.12 770 PHE A C 1
ATOM 5712 O O . PHE A 1 770 ? 27.287 32.491 -47.493 1.00 94.12 770 PHE A O 1
ATOM 5719 N N . GLY A 1 771 ? 26.546 33.836 -49.127 1.00 93.44 771 GLY A N 1
ATOM 5720 C CA . GLY A 1 771 ? 26.616 35.088 -48.363 1.00 93.44 771 GLY A CA 1
ATOM 5721 C C . GLY A 1 771 ? 25.266 35.799 -48.234 1.00 93.44 771 GLY A C 1
ATOM 5722 O O . GLY A 1 771 ? 24.523 35.916 -49.211 1.00 93.44 771 GLY A O 1
ATOM 5723 N N . LEU A 1 772 ? 24.954 36.317 -47.040 1.00 95.31 772 LEU A N 1
ATOM 5724 C CA . LEU A 1 772 ? 23.699 37.023 -46.753 1.00 95.31 772 LEU A CA 1
ATOM 5725 C C . LEU A 1 772 ? 23.911 38.291 -45.912 1.00 95.31 772 LEU A C 1
ATOM 5727 O O . LEU A 1 772 ? 24.328 38.247 -44.755 1.00 95.31 772 LEU A O 1
ATOM 5731 N N . GLN A 1 773 ? 23.503 39.441 -46.450 1.00 96.31 773 GLN A N 1
ATOM 5732 C CA . GLN A 1 773 ? 23.475 40.711 -45.728 1.00 96.31 773 GLN A CA 1
ATOM 5733 C C . GLN A 1 773 ? 22.133 40.917 -45.008 1.00 96.31 773 GLN A C 1
ATOM 5735 O O . GLN A 1 773 ? 21.132 41.315 -45.613 1.00 96.31 773 GLN A O 1
ATOM 5740 N N . VAL A 1 774 ? 22.114 40.767 -43.684 1.00 96.00 774 VAL A N 1
ATOM 5741 C CA . VAL A 1 774 ? 20.961 41.153 -42.857 1.00 96.00 774 VAL A CA 1
ATOM 5742 C C . VAL A 1 774 ? 21.064 42.631 -42.465 1.00 96.00 774 VAL A C 1
ATOM 5744 O O . VAL A 1 774 ? 22.099 43.094 -41.987 1.00 96.00 774 VAL A O 1
ATOM 5747 N N . VAL A 1 775 ? 19.977 43.389 -42.623 1.00 95.69 775 VAL A N 1
ATOM 5748 C CA . VAL A 1 775 ? 19.867 44.807 -42.233 1.00 95.69 775 VAL A CA 1
ATOM 5749 C C . VAL A 1 775 ? 18.785 45.028 -41.173 1.00 95.69 775 VAL A C 1
ATOM 5751 O O . VAL A 1 775 ? 17.869 44.222 -41.003 1.00 95.69 775 VAL A O 1
ATOM 5754 N N . LYS A 1 776 ? 18.853 46.148 -40.442 1.00 94.38 776 LYS A N 1
ATOM 5755 C CA . LYS A 1 776 ? 17.843 46.489 -39.423 1.00 94.38 776 LYS A CA 1
ATOM 5756 C C . LYS A 1 776 ? 16.464 46.686 -40.058 1.00 94.38 776 LYS A C 1
ATOM 5758 O O . LYS A 1 776 ? 16.329 47.419 -41.035 1.00 94.38 776 LYS A O 1
ATOM 5763 N N . THR A 1 777 ? 15.428 46.096 -39.465 1.00 95.12 777 THR A N 1
ATOM 5764 C CA . THR A 1 777 ? 14.050 46.243 -39.959 1.00 95.12 777 THR A CA 1
ATOM 5765 C C . THR A 1 777 ? 13.517 47.663 -39.745 1.00 95.12 777 THR A C 1
ATOM 5767 O O . THR A 1 777 ? 13.881 48.355 -38.789 1.00 95.12 777 THR A O 1
ATOM 5770 N N . GLY A 1 778 ? 12.646 48.128 -40.642 1.00 93.44 778 GLY A N 1
ATOM 5771 C CA . GLY A 1 778 ? 12.047 49.460 -40.556 1.00 93.44 778 GLY A CA 1
ATOM 5772 C C . GLY A 1 778 ? 11.128 49.617 -39.338 1.00 93.44 778 GLY A C 1
ATOM 5773 O O . GLY A 1 778 ? 10.468 48.668 -38.925 1.00 93.44 778 GLY A O 1
ATOM 5774 N N . ALA A 1 779 ? 11.039 50.830 -38.782 1.00 94.38 779 ALA A N 1
ATOM 5775 C CA . ALA A 1 779 ? 10.063 51.167 -37.742 1.00 94.38 779 ALA A CA 1
ATOM 5776 C C . ALA A 1 779 ? 8.892 51.989 -38.302 1.00 94.38 779 ALA A C 1
ATOM 5778 O O . ALA A 1 779 ? 9.086 53.016 -38.961 1.00 94.38 779 ALA A O 1
ATOM 5779 N N . ARG A 1 780 ? 7.670 51.583 -37.951 1.00 93.25 780 ARG A N 1
ATOM 5780 C CA . ARG A 1 780 ? 6.421 52.336 -38.119 1.00 93.25 780 ARG A CA 1
ATOM 5781 C C . ARG A 1 780 ? 6.016 52.895 -36.749 1.00 93.25 780 ARG A C 1
ATOM 5783 O O . ARG A 1 780 ? 5.972 52.158 -35.768 1.00 93.25 780 ARG A O 1
ATOM 5790 N N . ILE A 1 781 ? 5.738 54.197 -36.656 1.00 93.81 781 ILE A N 1
ATOM 5791 C CA . ILE A 1 781 ? 5.441 54.875 -35.381 1.00 93.81 781 ILE A CA 1
ATOM 5792 C C . ILE A 1 781 ? 4.140 55.679 -35.453 1.00 93.81 781 ILE A C 1
ATOM 5794 O O . ILE A 1 781 ? 3.978 56.550 -36.306 1.00 93.81 781 ILE A O 1
ATOM 5798 N N . SER A 1 782 ? 3.235 55.416 -34.510 1.00 93.12 782 SER A N 1
ATOM 5799 C CA . SER A 1 782 ? 1.986 56.153 -34.311 1.00 93.12 782 SER A CA 1
ATOM 5800 C C . SER A 1 782 ? 1.989 56.887 -32.967 1.00 93.12 782 SER A C 1
ATOM 5802 O O . SER A 1 782 ? 2.613 56.457 -31.993 1.00 93.12 782 SER A O 1
ATOM 5804 N N . VAL A 1 783 ? 1.310 58.035 -32.923 1.00 95.19 783 VAL A N 1
ATOM 5805 C CA . VAL A 1 783 ? 1.265 58.934 -31.762 1.00 95.19 783 VAL A CA 1
ATOM 5806 C C . VAL A 1 783 ? -0.142 59.498 -31.608 1.00 95.19 783 VAL A C 1
ATOM 5808 O O . VAL A 1 783 ? -0.612 60.241 -32.472 1.00 95.19 783 VAL A O 1
ATOM 5811 N N . THR A 1 784 ? -0.769 59.228 -30.467 1.00 94.69 784 THR A N 1
ATOM 5812 C CA . THR A 1 784 ? -2.079 59.771 -30.093 1.00 94.69 784 THR A CA 1
ATOM 5813 C C . THR A 1 784 ? -1.914 60.739 -28.927 1.00 94.69 784 THR A C 1
ATOM 5815 O O . THR A 1 784 ? -1.335 60.402 -27.894 1.00 94.69 784 THR A O 1
ATOM 5818 N N . ALA A 1 785 ? -2.418 61.961 -29.093 1.00 93.81 785 ALA A N 1
ATOM 5819 C CA . ALA A 1 785 ? -2.424 63.010 -28.078 1.00 93.81 785 ALA A CA 1
ATOM 5820 C C . ALA A 1 785 ? -3.670 63.899 -28.269 1.00 93.81 785 ALA A C 1
ATOM 5822 O O . ALA A 1 785 ? -4.091 64.094 -29.414 1.00 93.81 785 ALA A O 1
ATOM 5823 N N . PRO A 1 786 ? -4.262 64.455 -27.197 1.00 93.12 786 PRO A N 1
ATOM 5824 C CA . PRO A 1 786 ? -5.456 65.290 -27.305 1.00 93.12 786 PRO A CA 1
ATOM 5825 C C . PRO A 1 786 ? -5.174 66.594 -28.068 1.00 93.12 786 PRO A C 1
ATOM 5827 O O . PRO A 1 786 ? -4.161 67.253 -27.838 1.00 93.12 786 PRO A O 1
ATOM 5830 N N . LYS A 1 787 ? -6.102 67.011 -28.942 1.00 93.94 787 LYS A N 1
ATOM 5831 C CA . LYS A 1 787 ? -6.004 68.283 -29.690 1.00 93.94 787 LYS A CA 1
ATOM 5832 C C . LYS A 1 787 ? -6.125 69.514 -28.763 1.00 93.94 787 LYS A C 1
ATOM 5834 O O . LYS A 1 787 ? -5.488 70.541 -29.011 1.00 93.94 787 LYS A O 1
ATOM 5839 N N . LYS A 1 788 ? -6.944 69.426 -27.703 1.00 93.19 788 LYS A N 1
ATOM 5840 C CA . LYS A 1 788 ? -7.282 70.510 -26.754 1.00 93.19 788 LYS A CA 1
ATOM 5841 C C . LYS A 1 788 ? -7.402 69.958 -25.315 1.00 93.19 788 LYS A C 1
ATOM 5843 O O . LYS A 1 788 ? -7.892 68.845 -25.165 1.00 93.19 788 LYS A O 1
ATOM 5848 N N . ILE A 1 789 ? -7.011 70.719 -24.280 1.00 94.62 789 ILE A N 1
ATOM 5849 C CA . ILE A 1 789 ? -7.296 70.446 -22.843 1.00 94.62 789 ILE A CA 1
ATOM 5850 C C . ILE A 1 789 ? -7.574 71.746 -22.049 1.00 94.62 789 ILE A C 1
ATOM 5852 O O . ILE A 1 789 ? -7.144 72.818 -22.480 1.00 94.62 789 ILE A O 1
ATOM 5856 N N . LYS A 1 790 ? -8.228 71.656 -20.875 1.00 92.25 790 LYS A N 1
ATOM 5857 C CA . LYS A 1 790 ? -8.268 72.723 -19.839 1.00 92.25 790 LYS A CA 1
ATOM 5858 C C . LYS A 1 790 ? -6.964 72.724 -19.010 1.00 92.25 790 LYS A C 1
ATOM 5860 O O . LYS A 1 790 ? -6.433 71.643 -18.743 1.00 92.25 790 LYS A O 1
ATOM 5865 N N . ARG A 1 791 ? -6.484 73.890 -18.545 1.00 89.12 791 ARG A N 1
ATOM 5866 C CA . ARG A 1 791 ? -5.211 74.078 -17.794 1.00 89.12 791 ARG A CA 1
ATOM 5867 C C . ARG A 1 791 ? -5.020 73.154 -16.582 1.00 89.12 791 ARG A C 1
ATOM 5869 O O . ARG A 1 791 ? -3.901 72.724 -16.310 1.00 89.12 791 ARG A O 1
ATOM 5876 N N . ALA A 1 792 ? -6.094 72.841 -15.855 1.00 86.75 792 ALA A N 1
ATOM 5877 C CA . ALA A 1 792 ? -6.041 72.019 -14.641 1.00 86.75 792 ALA A CA 1
ATOM 5878 C C . ALA A 1 792 ? -5.697 70.534 -14.899 1.00 86.75 792 ALA A C 1
ATOM 5880 O O . ALA A 1 792 ? -5.129 69.862 -14.026 1.00 86.75 792 ALA A O 1
ATOM 5881 N N . LYS A 1 793 ? -6.031 70.009 -16.088 1.00 92.31 793 LYS A N 1
ATOM 5882 C CA . LYS A 1 793 ? -5.833 68.599 -16.467 1.00 92.31 793 LYS A CA 1
ATOM 5883 C C . LYS A 1 793 ? -4.431 68.387 -17.079 1.00 92.31 793 LYS A C 1
ATOM 5885 O O . LYS A 1 793 ? -3.729 69.329 -17.439 1.00 92.31 793 LYS A O 1
ATOM 5890 N N . ARG A 1 794 ? -3.995 67.127 -17.195 1.00 93.25 794 ARG A N 1
ATOM 5891 C CA . ARG A 1 794 ? -2.697 66.729 -17.785 1.00 93.25 794 ARG A CA 1
ATOM 5892 C C . ARG A 1 794 ? -2.938 65.984 -19.099 1.00 93.25 794 ARG A C 1
ATOM 5894 O O . ARG A 1 794 ? -3.710 65.033 -19.109 1.00 93.25 794 ARG A O 1
ATOM 5901 N N . ALA A 1 795 ? -2.272 66.381 -20.184 1.00 93.69 795 ALA A N 1
ATOM 5902 C CA . ALA A 1 795 ? -2.335 65.640 -21.446 1.00 93.69 795 ALA A CA 1
ATOM 5903 C C . ALA A 1 795 ? -1.549 64.320 -21.355 1.00 93.69 795 ALA A C 1
ATOM 5905 O O . ALA A 1 795 ? -0.418 64.297 -20.865 1.00 93.69 795 ALA A O 1
ATOM 5906 N N . THR A 1 796 ? -2.124 63.247 -21.894 1.00 95.69 796 THR A N 1
ATOM 5907 C CA . THR A 1 796 ? -1.440 61.965 -22.103 1.00 95.69 796 THR A CA 1
ATOM 5908 C C . THR A 1 796 ? -1.050 61.830 -23.572 1.00 95.69 796 THR A C 1
ATOM 5910 O O . THR A 1 796 ? -1.855 62.111 -24.458 1.00 95.69 796 THR A O 1
ATOM 5913 N N . VAL A 1 797 ? 0.184 61.397 -23.827 1.00 95.88 797 VAL A N 1
ATOM 5914 C CA . VAL A 1 797 ? 0.692 61.047 -25.159 1.00 95.88 797 VAL A CA 1
ATOM 5915 C C . VAL A 1 797 ? 0.883 59.533 -25.201 1.00 95.88 797 VAL A C 1
ATOM 5917 O O . VAL A 1 797 ? 1.782 59.021 -24.535 1.00 95.88 797 VAL A O 1
ATOM 5920 N N . LYS A 1 798 ? 0.041 58.813 -25.949 1.00 95.62 798 LYS A N 1
ATOM 5921 C CA . LYS A 1 798 ? 0.213 57.379 -26.232 1.00 95.62 798 LYS A CA 1
ATOM 5922 C C . LYS A 1 798 ? 1.090 57.249 -27.475 1.00 95.62 798 LYS A C 1
ATOM 5924 O O . LYS A 1 798 ? 0.768 57.822 -28.514 1.00 95.62 798 LYS A O 1
ATOM 5929 N N . VAL A 1 799 ? 2.197 56.525 -27.364 1.00 95.81 799 VAL A N 1
ATOM 5930 C CA . VAL A 1 799 ? 3.070 56.174 -28.492 1.00 95.81 799 VAL A CA 1
ATOM 5931 C C . VAL A 1 799 ? 2.951 54.678 -28.737 1.00 95.81 799 VAL A C 1
ATOM 5933 O O . VAL A 1 799 ? 2.944 53.904 -27.780 1.00 95.81 799 VAL A O 1
ATOM 5936 N N . ALA A 1 800 ? 2.871 54.290 -30.006 1.00 94.50 800 ALA A N 1
ATOM 5937 C CA . ALA A 1 800 ? 2.963 52.910 -30.459 1.00 94.50 800 ALA A CA 1
ATOM 5938 C C . ALA A 1 800 ? 4.057 52.811 -31.529 1.00 94.50 800 ALA A C 1
ATOM 5940 O O . ALA A 1 800 ? 4.057 53.591 -32.484 1.00 94.50 800 ALA A O 1
ATOM 5941 N N . VAL A 1 801 ? 4.980 51.867 -31.372 1.00 95.38 801 VAL A N 1
ATOM 5942 C CA . VAL A 1 801 ? 6.016 51.535 -32.355 1.00 95.38 801 VAL A CA 1
ATOM 5943 C C . VAL A 1 801 ? 5.815 50.080 -32.771 1.00 95.38 801 VAL A C 1
ATOM 5945 O O . VAL A 1 801 ? 5.682 49.214 -31.913 1.00 95.38 801 VAL A O 1
ATOM 5948 N N . LYS A 1 802 ? 5.788 49.814 -34.077 1.00 93.50 802 LYS A N 1
ATOM 5949 C CA . LYS A 1 802 ? 5.832 48.467 -34.663 1.00 93.50 802 LYS A CA 1
ATOM 5950 C C . LYS A 1 802 ? 7.026 48.386 -35.615 1.00 93.50 802 LYS A C 1
ATOM 5952 O O . LYS A 1 802 ? 7.383 49.391 -36.232 1.00 93.50 802 LYS A O 1
ATOM 5957 N N . SER A 1 803 ? 7.638 47.217 -35.749 1.00 93.56 803 SER A N 1
ATOM 5958 C CA . SER A 1 803 ? 8.579 46.945 -36.841 1.00 93.56 803 SER A CA 1
ATOM 5959 C C . SER A 1 803 ? 7.821 46.677 -38.152 1.00 93.56 803 SER A C 1
ATOM 5961 O O . SER A 1 803 ? 6.601 46.496 -38.147 1.00 93.56 803 SER A O 1
ATOM 5963 N N . SER A 1 804 ? 8.527 46.652 -39.283 1.00 90.88 804 SER A N 1
ATOM 5964 C CA . SER A 1 804 ? 7.969 46.205 -40.569 1.00 90.88 804 SER A CA 1
ATOM 5965 C C . SER A 1 804 ? 7.894 44.677 -40.700 1.00 90.88 804 SER A C 1
ATOM 5967 O O . SER A 1 804 ? 7.182 44.203 -41.574 1.00 90.88 804 SER A O 1
ATOM 5969 N N . THR A 1 805 ? 8.595 43.921 -39.848 1.00 90.62 805 THR A N 1
ATOM 5970 C CA . THR A 1 805 ? 8.726 42.446 -39.896 1.00 90.62 805 THR A CA 1
ATOM 5971 C C . THR A 1 805 ? 8.119 41.750 -38.666 1.00 90.62 805 THR A C 1
ATOM 5973 O O . THR A 1 805 ? 8.496 40.637 -38.320 1.00 90.62 805 THR A O 1
ATOM 5976 N N . GLY A 1 806 ? 7.206 42.412 -37.948 1.00 87.88 806 GLY A N 1
ATOM 5977 C CA . GLY A 1 806 ? 6.496 41.859 -36.782 1.00 87.88 806 GLY A CA 1
ATOM 5978 C C . GLY A 1 806 ? 7.302 41.784 -35.475 1.00 87.88 806 GLY A C 1
ATOM 5979 O O . GLY A 1 806 ? 6.717 41.896 -34.401 1.00 87.88 806 GLY A O 1
ATOM 5980 N N . VAL A 1 807 ? 8.634 41.681 -35.544 1.00 90.88 807 VAL A N 1
ATOM 5981 C CA . VAL A 1 807 ? 9.539 41.605 -34.379 1.00 90.88 807 VAL A CA 1
ATOM 5982 C C . VAL A 1 807 ? 9.365 42.755 -33.375 1.00 90.88 807 VAL A C 1
ATOM 5984 O O . VAL A 1 807 ? 9.026 43.886 -33.743 1.00 90.88 807 VAL A O 1
ATOM 5987 N N . SER A 1 808 ? 9.673 42.477 -32.104 1.00 90.12 808 SER A N 1
ATOM 5988 C CA . SER A 1 808 ? 9.607 43.432 -30.989 1.00 90.12 808 SER A CA 1
ATOM 5989 C C . SER A 1 808 ? 10.320 44.757 -31.289 1.00 90.12 808 SER A C 1
ATOM 5991 O O . SER A 1 808 ? 11.528 44.803 -31.523 1.00 90.12 808 SER A O 1
ATOM 5993 N N . ALA A 1 809 ? 9.571 45.861 -31.214 1.00 91.44 809 ALA A N 1
ATOM 5994 C CA . ALA A 1 809 ? 10.083 47.225 -31.369 1.00 91.44 809 ALA A CA 1
ATOM 5995 C C . ALA A 1 809 ? 10.437 47.888 -30.021 1.00 91.44 809 ALA A C 1
ATOM 5997 O O . ALA A 1 809 ? 10.355 49.112 -29.877 1.00 91.44 809 ALA A O 1
ATOM 5998 N N . ALA A 1 810 ? 10.818 47.086 -29.020 1.00 92.25 810 ALA A N 1
ATOM 5999 C CA . ALA A 1 810 ? 11.282 47.578 -27.726 1.00 92.25 810 ALA A CA 1
ATOM 6000 C C . ALA A 1 810 ? 12.447 48.580 -27.887 1.00 92.25 810 ALA A C 1
ATOM 6002 O O . ALA A 1 810 ? 13.248 48.495 -28.822 1.00 92.25 810 ALA A O 1
ATOM 6003 N N . GLY A 1 811 ? 12.546 49.570 -26.995 1.00 92.00 811 GLY A N 1
ATOM 6004 C CA . GLY A 1 811 ? 13.628 50.561 -27.056 1.00 92.00 811 GLY A CA 1
ATOM 6005 C C . GLY A 1 811 ? 13.271 51.957 -26.550 1.00 92.00 811 GLY A C 1
ATOM 6006 O O . GLY A 1 811 ? 12.254 52.177 -25.890 1.00 92.00 811 GLY A O 1
ATOM 6007 N N . LYS A 1 812 ? 14.152 52.924 -26.836 1.00 95.31 812 LYS A N 1
ATOM 6008 C CA . LYS A 1 812 ? 14.076 54.302 -26.322 1.00 95.31 812 LYS A CA 1
ATOM 6009 C C . LYS A 1 812 ? 13.275 55.203 -27.277 1.00 95.31 812 LYS A C 1
ATOM 6011 O O . LYS A 1 812 ? 13.657 55.407 -28.428 1.00 95.31 812 LYS A O 1
ATOM 6016 N N . VAL A 1 813 ? 12.197 55.813 -26.784 1.00 96.06 813 VAL A N 1
ATOM 6017 C CA . VAL A 1 813 ? 11.404 56.843 -27.480 1.00 96.06 813 VAL A CA 1
ATOM 6018 C C . VAL A 1 813 ? 11.653 58.202 -26.830 1.00 96.06 813 VAL A C 1
ATOM 6020 O O . VAL A 1 813 ? 11.413 58.377 -25.637 1.00 96.06 813 VAL A O 1
ATOM 6023 N N . LYS A 1 814 ? 12.091 59.190 -27.614 1.00 96.19 814 LYS A N 1
ATOM 6024 C CA . LYS A 1 814 ? 12.307 60.577 -27.176 1.00 96.19 814 LYS A CA 1
ATOM 6025 C C . LYS A 1 814 ? 11.066 61.412 -27.501 1.00 96.19 814 LYS A C 1
ATOM 6027 O O . LYS A 1 814 ? 10.729 61.580 -28.672 1.00 96.19 814 LYS A O 1
ATOM 6032 N N . VAL A 1 815 ? 10.388 61.928 -26.475 1.00 96.12 815 VAL A N 1
ATOM 6033 C CA . VAL A 1 815 ? 9.235 62.838 -26.593 1.00 96.12 815 VAL A CA 1
ATOM 6034 C C . VAL A 1 815 ? 9.694 64.259 -26.269 1.00 96.12 815 VAL A C 1
ATOM 6036 O O . VAL A 1 815 ? 10.220 64.514 -25.186 1.00 96.12 815 VAL A O 1
ATOM 6039 N N . VAL A 1 816 ? 9.487 65.192 -27.200 1.00 95.75 816 VAL A N 1
ATOM 6040 C CA . VAL A 1 816 ? 9.855 66.608 -27.059 1.00 95.75 816 VAL A CA 1
ATOM 6041 C C . VAL A 1 816 ? 8.628 67.479 -27.306 1.00 95.75 816 VAL A C 1
ATOM 6043 O O . VAL A 1 816 ? 7.993 67.387 -28.355 1.00 95.75 816 VAL A O 1
ATOM 6046 N N . VAL A 1 817 ? 8.310 68.352 -26.354 1.00 95.75 817 VAL A N 1
ATOM 6047 C CA . VAL A 1 817 ? 7.207 69.318 -26.444 1.00 95.75 817 VAL A CA 1
ATOM 6048 C C . VAL A 1 817 ? 7.782 70.732 -26.478 1.00 95.75 817 VAL A C 1
ATOM 6050 O O . VAL A 1 817 ? 8.615 71.074 -25.634 1.00 95.75 817 VAL A O 1
ATOM 6053 N N . THR A 1 818 ? 7.338 71.562 -27.426 1.00 95.69 818 THR A N 1
ATOM 6054 C CA . THR A 1 818 ? 7.762 72.969 -27.557 1.00 95.69 818 THR A CA 1
ATOM 6055 C C . THR A 1 818 ? 6.578 73.940 -27.523 1.00 95.69 818 THR A C 1
ATOM 6057 O O . THR A 1 818 ? 5.476 73.601 -27.961 1.00 95.69 818 THR A O 1
ATOM 6060 N N . LYS A 1 819 ? 6.816 75.161 -27.022 1.00 93.12 819 LYS A N 1
ATOM 6061 C CA . LYS A 1 819 ? 5.948 76.341 -27.195 1.00 93.12 819 LYS A CA 1
ATOM 6062 C C . LYS A 1 819 ? 6.745 77.360 -28.010 1.00 93.12 819 LYS A C 1
ATOM 6064 O O . LYS A 1 819 ? 7.788 77.824 -27.556 1.00 93.12 819 LYS A O 1
ATOM 6069 N N . GLY A 1 820 ? 6.312 77.635 -29.241 1.00 89.44 820 GLY A N 1
ATOM 6070 C CA . GLY A 1 820 ? 7.171 78.302 -30.228 1.00 89.44 820 GLY A CA 1
ATOM 6071 C C . GLY A 1 820 ? 8.478 77.521 -30.445 1.00 89.44 820 GLY A C 1
ATOM 6072 O O . GLY A 1 820 ? 8.453 76.288 -30.543 1.00 89.44 820 GLY A O 1
ATOM 6073 N N . LYS A 1 821 ? 9.614 78.236 -30.467 1.00 86.81 821 LYS A N 1
ATOM 6074 C CA . LYS A 1 821 ? 10.969 77.654 -30.531 1.00 86.81 821 LYS A CA 1
ATOM 6075 C C . LYS A 1 821 ? 11.404 76.978 -29.205 1.00 86.81 821 LYS A C 1
ATOM 6077 O O . LYS A 1 821 ? 12.188 76.031 -29.240 1.00 86.81 821 LYS A O 1
ATOM 6082 N N . ARG A 1 822 ? 10.881 77.391 -28.037 1.00 90.69 822 ARG A N 1
ATOM 6083 C CA . ARG A 1 822 ? 11.341 76.922 -26.707 1.00 90.69 822 ARG A CA 1
ATOM 6084 C C . ARG A 1 822 ? 10.876 75.494 -26.391 1.00 90.69 822 ARG A C 1
ATOM 6086 O O . ARG A 1 822 ? 9.676 75.209 -26.369 1.00 90.69 822 ARG A O 1
ATOM 6093 N N . LYS A 1 823 ? 11.823 74.605 -26.069 1.00 93.19 823 LYS A N 1
ATOM 6094 C CA . LYS A 1 823 ? 11.572 73.269 -25.491 1.00 93.19 823 LYS A CA 1
ATOM 6095 C C . LYS A 1 823 ? 11.021 73.436 -24.062 1.00 93.19 823 LYS A C 1
ATOM 6097 O O . LYS A 1 823 ? 11.595 74.180 -23.275 1.00 93.19 823 LYS A O 1
ATOM 6102 N N . VAL A 1 824 ? 9.912 72.768 -23.729 1.00 93.12 824 VAL A N 1
ATOM 6103 C CA . VAL A 1 824 ? 9.254 72.848 -22.398 1.00 93.12 824 VAL A CA 1
ATOM 6104 C C . VAL A 1 824 ? 9.170 71.502 -21.670 1.00 93.12 824 VAL A C 1
ATOM 6106 O O . VAL A 1 824 ? 9.027 71.458 -20.446 1.00 93.12 824 VAL A O 1
ATOM 6109 N N . ILE A 1 825 ? 9.251 70.405 -22.426 1.00 93.44 825 ILE A N 1
ATOM 6110 C CA . ILE A 1 825 ? 9.424 69.034 -21.943 1.00 93.44 825 ILE A CA 1
ATOM 6111 C C . ILE A 1 825 ? 10.348 68.339 -22.944 1.00 93.44 825 ILE A C 1
ATOM 6113 O O . ILE A 1 825 ? 10.093 68.385 -24.147 1.00 93.44 825 ILE A O 1
ATOM 6117 N N . ALA A 1 826 ? 11.374 67.657 -22.453 1.00 93.94 826 ALA A N 1
ATOM 6118 C CA . ALA A 1 826 ? 12.062 66.600 -23.179 1.00 93.94 826 ALA A CA 1
ATOM 6119 C C . ALA A 1 826 ? 12.142 65.401 -22.230 1.00 93.94 826 ALA A C 1
ATOM 6121 O O . ALA A 1 826 ? 12.654 65.537 -21.123 1.00 93.94 826 ALA A O 1
ATOM 6122 N N . LYS A 1 827 ? 11.583 64.252 -22.617 1.00 93.94 827 LYS A N 1
ATOM 6123 C CA . LYS A 1 827 ? 11.651 63.023 -21.816 1.00 93.94 827 LYS A CA 1
ATOM 6124 C C . LYS A 1 827 ? 11.820 61.812 -22.721 1.00 93.94 827 LYS A C 1
ATOM 6126 O O . LYS A 1 827 ? 11.110 61.667 -23.715 1.00 93.94 827 LYS A O 1
ATOM 6131 N N . THR A 1 828 ? 12.749 60.941 -22.351 1.00 94.94 828 THR A N 1
ATOM 6132 C CA . THR A 1 828 ? 12.877 59.608 -22.938 1.00 94.94 828 THR A CA 1
ATOM 6133 C C . THR A 1 828 ? 12.004 58.635 -22.148 1.00 94.94 828 THR A C 1
ATOM 6135 O O . THR A 1 828 ? 11.967 58.690 -20.919 1.00 94.94 828 THR A O 1
ATOM 6138 N N . ILE A 1 829 ? 11.292 57.756 -22.847 1.00 93.62 829 ILE A N 1
ATOM 6139 C CA . ILE A 1 829 ? 10.542 56.632 -22.276 1.00 93.62 829 ILE A CA 1
ATOM 6140 C C . ILE A 1 829 ? 11.015 55.334 -22.939 1.00 93.62 829 ILE A C 1
ATOM 6142 O O . ILE A 1 829 ? 11.380 55.346 -24.116 1.00 93.62 829 ILE A O 1
ATOM 6146 N N . LYS A 1 830 ? 11.018 54.220 -22.201 1.00 94.00 830 LYS A N 1
ATOM 6147 C CA . LYS A 1 830 ? 11.176 52.882 -22.788 1.00 94.00 830 LYS A CA 1
ATOM 6148 C C . LYS A 1 830 ? 9.799 52.388 -23.262 1.00 94.00 830 LYS A C 1
ATOM 6150 O O . LYS A 1 830 ? 8.833 52.482 -22.502 1.00 94.00 830 LYS A O 1
ATOM 6155 N N . VAL A 1 831 ? 9.708 51.875 -24.489 1.00 91.94 831 VAL A N 1
ATOM 6156 C CA . VAL A 1 831 ? 8.623 50.968 -24.911 1.00 91.94 831 VAL A CA 1
ATOM 6157 C C . VAL A 1 831 ? 9.091 49.527 -24.687 1.00 91.94 831 VAL A C 1
ATOM 6159 O O . VAL A 1 831 ? 10.260 49.226 -24.934 1.00 91.94 831 VAL A O 1
ATOM 6162 N N . GLY A 1 832 ? 8.206 48.677 -24.159 1.00 87.44 832 GLY A N 1
ATOM 6163 C CA . GLY A 1 832 ? 8.463 47.245 -23.951 1.00 87.44 832 GLY A CA 1
ATOM 6164 C C . GLY A 1 832 ? 8.141 46.413 -25.196 1.00 87.44 832 GLY A C 1
ATOM 6165 O O . GLY A 1 832 ? 7.937 46.977 -26.271 1.00 87.44 832 GLY A O 1
ATOM 6166 N N . ALA A 1 833 ? 8.046 45.089 -25.039 1.00 85.50 833 ALA A N 1
ATOM 6167 C CA . ALA A 1 833 ? 7.785 44.154 -26.141 1.00 85.50 833 ALA A CA 1
ATOM 6168 C C . ALA A 1 833 ? 6.503 44.473 -26.935 1.00 85.50 833 ALA A C 1
ATOM 6170 O O . ALA A 1 833 ? 6.510 44.426 -28.161 1.00 85.50 833 ALA A O 1
ATOM 6171 N N . SER A 1 834 ? 5.442 44.924 -26.256 1.00 86.88 834 SER A N 1
ATOM 6172 C CA . SER A 1 834 ? 4.181 45.358 -26.882 1.00 86.88 834 SER A CA 1
ATOM 6173 C C . SER A 1 834 ? 4.289 46.627 -27.746 1.00 86.88 834 SER A C 1
ATOM 6175 O O . SER A 1 834 ? 3.299 47.049 -28.342 1.00 86.88 834 SER A O 1
ATOM 6177 N N . GLY A 1 835 ? 5.447 47.298 -27.782 1.00 89.50 835 GLY A N 1
ATOM 6178 C CA . GLY A 1 835 ? 5.694 48.502 -28.585 1.00 89.50 835 GLY A CA 1
ATOM 6179 C C . GLY A 1 835 ? 4.938 49.763 -28.137 1.00 89.50 835 GLY A C 1
ATOM 6180 O O . GLY A 1 835 ? 5.143 50.839 -28.706 1.00 89.50 835 GLY A O 1
ATOM 6181 N N . VAL A 1 836 ? 4.077 49.675 -27.117 1.00 92.31 836 VAL A N 1
ATOM 6182 C CA . VAL A 1 836 ? 3.171 50.751 -26.685 1.00 92.31 836 VAL A CA 1
ATOM 6183 C C . VAL A 1 836 ? 3.573 51.315 -25.319 1.00 92.31 836 VAL A C 1
ATOM 6185 O O . VAL A 1 836 ? 3.825 50.575 -24.369 1.00 92.31 836 VAL A O 1
ATOM 6188 N N . LYS A 1 837 ? 3.576 52.648 -25.176 1.00 95.44 837 LYS A N 1
ATOM 6189 C CA . LYS A 1 837 ? 3.659 53.312 -23.861 1.00 95.44 837 LYS A CA 1
ATOM 6190 C C . LYS A 1 837 ? 2.928 54.656 -23.852 1.00 95.44 837 LYS A C 1
ATOM 6192 O O . LYS A 1 837 ? 3.007 55.434 -24.803 1.00 95.44 837 LYS A O 1
ATOM 6197 N N . SER A 1 838 ? 2.252 54.948 -22.743 1.00 94.31 838 SER A N 1
ATOM 6198 C CA . SER A 1 838 ? 1.595 56.234 -22.480 1.00 94.31 838 SER A CA 1
ATOM 6199 C C . SER A 1 838 ? 2.438 57.112 -21.552 1.00 94.31 838 SER A C 1
ATOM 6201 O O . SER A 1 838 ? 2.915 56.650 -20.518 1.00 94.31 838 SER A O 1
ATOM 6203 N N . LEU A 1 839 ? 2.586 58.395 -21.891 1.00 94.88 839 LEU A N 1
ATOM 6204 C CA . LEU A 1 839 ? 3.278 59.407 -21.088 1.00 94.88 839 LEU A CA 1
ATOM 6205 C C . LEU A 1 839 ? 2.313 60.531 -20.678 1.00 94.88 839 LEU A C 1
ATOM 6207 O O . LEU A 1 839 ? 1.883 61.327 -21.512 1.00 94.88 839 LEU A O 1
ATOM 6211 N N . LYS A 1 840 ? 2.011 60.630 -19.378 1.00 94.94 840 LYS A N 1
ATOM 6212 C CA . LYS A 1 840 ? 1.185 61.695 -18.778 1.00 94.94 840 LYS A CA 1
ATOM 6213 C C . LYS A 1 840 ? 2.057 62.932 -18.512 1.00 94.94 840 LYS A C 1
ATOM 6215 O O . LYS A 1 840 ? 2.793 62.973 -17.524 1.00 94.94 840 LYS A O 1
ATOM 6220 N N . LEU A 1 841 ? 2.004 63.932 -19.395 1.00 93.56 841 LEU A N 1
ATOM 6221 C CA . LEU A 1 841 ? 2.824 65.154 -19.328 1.00 93.56 841 LEU A CA 1
ATOM 6222 C C . LEU A 1 841 ? 2.608 65.925 -18.008 1.00 93.56 841 LEU A C 1
ATOM 6224 O O . LEU A 1 841 ? 1.582 65.752 -17.344 1.00 93.56 841 LEU A O 1
ATOM 6228 N N . LYS A 1 842 ? 3.550 66.800 -17.620 1.00 91.38 842 LYS A N 1
ATOM 6229 C CA . LYS A 1 842 ? 3.318 67.766 -16.523 1.00 91.38 842 LYS A CA 1
ATOM 6230 C C . LYS A 1 842 ? 2.200 68.752 -16.899 1.00 91.38 842 LYS A C 1
ATOM 6232 O O . LYS A 1 842 ? 1.916 68.923 -18.085 1.00 91.38 842 LYS A O 1
ATOM 6237 N N . ARG A 1 843 ? 1.557 69.393 -15.909 1.00 92.06 843 ARG A N 1
ATOM 6238 C CA . ARG A 1 843 ? 0.613 70.499 -16.176 1.00 92.06 843 ARG A CA 1
ATOM 6239 C C . ARG A 1 843 ? 1.337 71.586 -16.988 1.00 92.06 843 ARG A C 1
ATOM 6241 O O . ARG A 1 843 ? 2.525 71.836 -16.780 1.00 92.06 843 ARG A O 1
ATOM 6248 N N . LEU A 1 844 ? 0.631 72.199 -17.933 1.00 92.19 844 LEU A N 1
ATOM 6249 C CA . LEU A 1 844 ? 1.164 73.212 -18.848 1.00 92.19 844 LEU A CA 1
ATOM 6250 C C . LEU A 1 844 ? 0.411 74.535 -18.647 1.00 92.19 844 LEU A C 1
ATOM 6252 O O . LEU A 1 844 ? -0.784 74.528 -18.356 1.00 92.19 844 LEU A O 1
ATOM 6256 N N . LYS A 1 845 ? 1.099 75.673 -18.817 1.00 92.12 845 LYS A N 1
ATOM 6257 C CA . LYS A 1 845 ? 0.438 76.989 -18.906 1.00 92.12 845 LYS A CA 1
ATOM 6258 C C . LYS A 1 845 ? -0.397 77.057 -20.203 1.00 92.12 845 LYS A C 1
ATOM 6260 O O . LYS A 1 845 ? -0.184 76.270 -21.123 1.00 92.12 845 LYS A O 1
ATOM 6265 N N . ALA A 1 846 ? -1.333 78.001 -20.295 1.00 90.94 846 ALA A N 1
ATOM 6266 C CA . ALA A 1 846 ? -2.162 78.166 -21.492 1.00 90.94 846 ALA A CA 1
ATOM 6267 C C . ALA A 1 846 ? -1.325 78.454 -22.765 1.00 90.94 846 ALA A C 1
ATOM 6269 O O . ALA A 1 846 ? -0.237 79.048 -22.711 1.00 90.94 846 ALA A O 1
ATOM 6270 N N . GLY A 1 847 ? -1.835 78.033 -23.927 1.00 93.25 847 GLY A N 1
ATOM 6271 C CA . GLY A 1 847 ? -1.239 78.281 -25.244 1.00 93.25 847 GLY A CA 1
ATOM 6272 C C . GLY A 1 847 ? -1.177 77.063 -26.176 1.00 93.25 847 GLY A C 1
ATOM 6273 O O . GLY A 1 847 ? -1.637 75.968 -25.851 1.00 93.25 847 GLY A O 1
ATOM 6274 N N . LYS A 1 848 ? -0.597 77.275 -27.364 1.00 94.88 848 LYS A N 1
ATOM 6275 C CA . LYS A 1 848 ? -0.414 76.267 -28.424 1.00 94.88 848 LYS A CA 1
ATOM 6276 C C . LYS A 1 848 ? 0.972 75.604 -28.303 1.00 94.88 848 LYS A C 1
ATOM 6278 O O . LYS A 1 848 ? 1.976 76.298 -28.150 1.00 94.88 848 LYS A O 1
ATOM 6283 N N . TYR A 1 849 ? 1.026 74.277 -28.411 1.00 96.44 849 TYR A N 1
ATOM 6284 C CA . TYR A 1 849 ? 2.224 73.442 -28.264 1.00 96.44 849 TYR A CA 1
ATOM 6285 C C . TYR A 1 849 ? 2.391 72.473 -29.450 1.00 96.44 849 TYR A C 1
ATOM 6287 O O . TYR A 1 849 ? 1.404 71.981 -30.004 1.00 96.44 849 TYR A O 1
ATOM 6295 N N . LYS A 1 850 ? 3.642 72.153 -29.814 1.00 96.25 850 LYS A N 1
ATOM 6296 C CA . LYS A 1 850 ? 3.990 71.077 -30.766 1.00 96.25 850 LYS A CA 1
ATOM 6297 C C . LYS A 1 850 ? 4.636 69.910 -30.012 1.00 96.25 850 LYS A C 1
ATOM 6299 O O . LYS A 1 850 ? 5.516 70.133 -29.186 1.00 96.25 850 LYS A O 1
ATOM 6304 N N . ILE A 1 851 ? 4.225 68.679 -30.315 1.00 96.19 851 ILE A N 1
ATOM 6305 C CA . ILE A 1 851 ? 4.754 67.429 -29.751 1.00 96.19 851 ILE A CA 1
ATOM 6306 C C . ILE A 1 851 ? 5.477 66.673 -30.873 1.00 96.19 851 ILE A C 1
ATOM 6308 O O . ILE A 1 851 ? 4.833 66.194 -31.807 1.00 96.19 851 ILE A O 1
ATOM 6312 N N . LYS A 1 852 ? 6.807 66.565 -30.787 1.00 95.62 852 LYS A N 1
ATOM 6313 C CA . LYS A 1 852 ? 7.636 65.695 -31.636 1.00 95.62 852 LYS A CA 1
ATOM 6314 C C . LYS A 1 852 ? 7.951 64.402 -30.879 1.00 95.62 852 LYS A C 1
ATOM 6316 O O . LYS A 1 852 ? 8.235 64.439 -29.682 1.00 95.62 852 LYS A O 1
ATOM 6321 N N . VAL A 1 853 ? 7.924 63.269 -31.578 1.00 96.44 853 VAL A N 1
ATOM 6322 C CA . VAL A 1 853 ? 8.248 61.948 -31.020 1.00 96.44 853 VAL A CA 1
ATOM 6323 C C . VAL A 1 853 ? 9.197 61.225 -31.970 1.00 96.44 853 VAL A C 1
ATOM 6325 O O . VAL A 1 853 ? 8.975 61.219 -33.181 1.00 96.44 853 VAL A O 1
ATOM 6328 N N . THR A 1 854 ? 10.250 60.615 -31.430 1.00 96.38 854 THR A N 1
ATOM 6329 C CA . THR A 1 854 ? 11.242 59.875 -32.220 1.00 96.38 854 THR A CA 1
ATOM 6330 C C . THR A 1 854 ? 11.649 58.598 -31.494 1.00 96.38 854 THR A C 1
ATOM 6332 O O . THR A 1 854 ? 12.242 58.661 -30.414 1.00 96.38 854 THR A O 1
ATOM 6335 N N . TYR A 1 855 ? 11.368 57.441 -32.092 1.00 96.38 855 TYR A N 1
ATOM 6336 C CA . TYR A 1 855 ? 11.976 56.172 -31.695 1.00 96.38 855 TYR A CA 1
ATOM 6337 C C . TYR A 1 855 ? 13.447 56.196 -32.119 1.00 96.38 855 TYR A C 1
ATOM 6339 O O . TYR A 1 855 ? 13.753 56.499 -33.274 1.00 96.38 855 TYR A O 1
ATOM 6347 N N . GLN A 1 856 ? 14.359 55.955 -31.175 1.00 94.75 856 GLN A N 1
ATOM 6348 C CA . GLN A 1 856 ? 15.799 56.096 -31.413 1.00 94.75 856 GLN A CA 1
ATOM 6349 C C . GLN A 1 856 ? 16.413 54.907 -32.173 1.00 94.75 856 GLN A C 1
ATOM 6351 O O . GLN A 1 856 ? 17.548 55.026 -32.622 1.00 94.75 856 GLN A O 1
ATOM 6356 N N . GLY A 1 857 ? 15.662 53.816 -32.360 1.00 91.81 857 GLY A N 1
ATOM 6357 C CA . GLY A 1 857 ? 16.165 52.543 -32.878 1.00 91.81 857 GLY A CA 1
ATOM 6358 C C . GLY A 1 857 ? 16.551 51.564 -31.764 1.00 91.81 857 GLY A C 1
ATOM 6359 O O . GLY A 1 857 ? 16.481 51.889 -30.572 1.00 91.81 857 GLY A O 1
ATOM 6360 N N . SER A 1 858 ? 16.978 50.374 -32.177 1.00 91.69 858 SER A N 1
ATOM 6361 C CA . SER A 1 858 ? 17.584 49.326 -31.348 1.00 91.69 858 SER A CA 1
ATOM 6362 C C . SER A 1 858 ? 18.767 48.673 -32.093 1.00 91.69 858 SER A C 1
ATOM 6364 O O . SER A 1 858 ? 19.246 49.181 -33.116 1.00 91.69 858 SER A O 1
ATOM 6366 N N . SER A 1 859 ? 19.264 47.539 -31.595 1.00 90.81 859 SER A N 1
ATOM 6367 C CA . SER A 1 859 ? 20.159 46.653 -32.351 1.00 90.81 859 SER A CA 1
ATOM 6368 C C . SER A 1 859 ? 19.496 46.146 -33.639 1.00 90.81 859 SER A C 1
ATOM 6370 O O . SER A 1 859 ? 20.133 46.167 -34.683 1.00 90.81 859 SER A O 1
ATOM 6372 N N . THR A 1 860 ? 18.210 45.789 -33.592 1.00 93.00 860 THR A N 1
ATOM 6373 C CA . THR A 1 860 ? 17.471 45.107 -34.671 1.00 93.00 860 THR A CA 1
ATOM 6374 C C . THR A 1 860 ? 16.548 46.007 -35.497 1.00 93.00 860 THR A C 1
ATOM 6376 O O . THR A 1 860 ? 16.280 45.700 -36.657 1.00 93.00 860 THR A O 1
ATOM 6379 N N . VAL A 1 861 ? 16.075 47.129 -34.941 1.00 94.25 861 VAL A N 1
ATOM 6380 C CA . VAL A 1 861 ? 15.046 47.999 -35.543 1.00 94.25 861 VAL A CA 1
ATOM 6381 C C . VAL A 1 861 ? 15.590 49.412 -35.794 1.00 94.25 861 VAL A C 1
ATOM 6383 O O . VAL A 1 861 ? 16.241 50.016 -34.938 1.00 94.25 861 VAL A O 1
ATOM 6386 N N . GLY A 1 862 ? 15.305 49.969 -36.971 1.00 94.19 862 GLY A N 1
ATOM 6387 C CA . GLY A 1 862 ? 15.741 51.300 -37.392 1.00 94.19 862 GLY A CA 1
ATOM 6388 C C . GLY A 1 862 ? 15.098 52.471 -36.629 1.00 94.19 862 GLY A C 1
ATOM 6389 O O . GLY A 1 862 ? 13.993 52.393 -36.091 1.00 94.19 862 GLY A O 1
ATOM 6390 N N . LYS A 1 863 ? 15.799 53.608 -36.615 1.00 94.38 863 LYS A N 1
ATOM 6391 C CA . LYS A 1 863 ? 15.356 54.890 -36.037 1.00 94.38 863 LYS A CA 1
ATOM 6392 C C . LYS A 1 863 ? 14.218 55.502 -36.870 1.00 94.38 863 LYS A C 1
ATOM 6394 O O . LYS A 1 863 ? 14.308 55.544 -38.094 1.00 94.38 863 LYS A O 1
ATOM 6399 N N . LYS A 1 864 ? 13.169 56.048 -36.235 1.00 95.44 864 LYS A N 1
ATOM 6400 C CA . LYS A 1 864 ? 12.065 56.731 -36.949 1.00 95.44 864 LYS A CA 1
ATOM 6401 C C . LYS A 1 864 ? 11.461 57.884 -36.146 1.00 95.44 864 LYS A C 1
ATOM 6403 O O . LYS A 1 864 ? 11.186 57.765 -34.950 1.00 95.44 864 LYS A O 1
ATOM 6408 N N . ALA A 1 865 ? 11.214 59.005 -36.821 1.00 93.62 865 ALA A N 1
ATOM 6409 C CA . ALA A 1 865 ? 10.446 60.130 -36.293 1.00 93.62 865 ALA A CA 1
ATOM 6410 C C . ALA A 1 865 ? 8.968 60.038 -36.706 1.00 93.62 865 ALA A C 1
ATOM 6412 O O . ALA A 1 865 ? 8.657 59.647 -37.829 1.00 93.62 865 ALA A O 1
ATOM 6413 N N . ALA A 1 866 ? 8.066 60.425 -35.804 1.00 91.94 866 ALA A N 1
ATOM 6414 C CA . ALA A 1 866 ? 6.640 60.558 -36.084 1.00 91.94 866 ALA A CA 1
ATOM 6415 C C . ALA A 1 866 ? 6.286 61.981 -36.544 1.00 91.94 866 ALA A C 1
ATOM 6417 O O . ALA A 1 866 ? 6.907 62.959 -36.114 1.00 91.94 866 ALA A O 1
ATOM 6418 N N . ALA A 1 867 ? 5.216 62.106 -37.335 1.00 88.88 867 ALA A N 1
ATOM 6419 C CA . ALA A 1 867 ? 4.614 63.396 -37.660 1.00 88.88 867 ALA A CA 1
ATOM 6420 C C . ALA A 1 867 ? 4.190 64.146 -36.381 1.00 88.88 867 ALA A C 1
ATOM 6422 O O . ALA A 1 867 ? 3.532 63.588 -35.495 1.00 88.88 867 ALA A O 1
ATOM 6423 N N . ALA A 1 868 ? 4.570 65.422 -36.276 1.00 89.75 868 ALA A N 1
ATOM 6424 C CA . ALA A 1 868 ? 4.387 66.206 -35.058 1.00 89.75 868 ALA A CA 1
ATOM 6425 C C . ALA A 1 868 ? 2.903 66.504 -34.776 1.00 89.75 868 ALA A C 1
ATOM 6427 O O . ALA A 1 868 ? 2.183 67.012 -35.636 1.00 89.75 868 ALA A O 1
ATOM 6428 N N . LYS A 1 869 ? 2.447 66.253 -33.544 1.00 94.44 869 LYS A N 1
ATOM 6429 C CA . LYS A 1 869 ? 1.060 66.523 -33.124 1.00 94.44 869 LYS A CA 1
ATOM 6430 C C . LYS A 1 869 ? 0.941 67.911 -32.480 1.00 94.44 869 LYS A C 1
ATOM 6432 O O . LYS A 1 869 ? 1.874 68.389 -31.833 1.00 94.44 869 LYS A O 1
ATOM 6437 N N . LYS A 1 870 ? -0.205 68.574 -32.669 1.00 94.44 870 LYS A N 1
ATOM 6438 C CA . LYS A 1 870 ? -0.524 69.902 -32.106 1.00 94.44 870 LYS A CA 1
ATOM 6439 C C . LYS A 1 870 ? -1.410 69.727 -30.860 1.00 94.44 870 LYS A C 1
ATOM 6441 O O . LYS A 1 870 ? -2.387 68.988 -30.925 1.00 94.44 870 LYS A O 1
ATOM 6446 N N . LEU A 1 871 ? -1.093 70.421 -29.766 1.00 95.06 871 LEU A N 1
ATOM 6447 C CA . LEU A 1 871 ? -1.865 70.443 -28.511 1.00 95.06 871 LEU A CA 1
ATOM 6448 C C . LEU A 1 871 ? -2.169 71.896 -28.127 1.00 95.06 871 LEU A C 1
ATOM 6450 O O . LEU A 1 871 ? -1.263 72.725 -28.110 1.00 95.06 871 LEU A O 1
ATOM 6454 N N . THR A 1 872 ? -3.416 72.208 -27.776 1.00 94.94 872 THR A N 1
ATOM 6455 C CA . THR A 1 872 ? -3.798 73.527 -27.238 1.00 94.94 872 THR A CA 1
ATOM 6456 C C . THR A 1 872 ? -4.265 73.410 -25.792 1.00 94.94 872 THR A C 1
ATOM 6458 O O . THR A 1 872 ? -5.186 72.654 -25.492 1.00 94.94 872 THR A O 1
ATOM 6461 N N . VAL A 1 873 ? -3.664 74.189 -24.900 1.00 93.31 873 VAL A N 1
ATOM 6462 C CA . VAL A 1 873 ? -4.091 74.327 -23.505 1.00 93.31 873 VAL A CA 1
ATOM 6463 C C . VAL A 1 873 ? -4.919 75.607 -23.408 1.00 93.31 873 VAL A C 1
ATOM 6465 O O . VAL A 1 873 ? -4.385 76.700 -23.611 1.00 93.31 873 VAL A O 1
ATOM 6468 N N . ARG A 1 874 ? -6.225 75.470 -23.163 1.00 90.56 874 ARG A N 1
ATOM 6469 C CA . ARG A 1 874 ? -7.121 76.593 -22.835 1.00 90.56 874 ARG A CA 1
ATOM 6470 C C . ARG A 1 874 ? -6.849 77.066 -21.395 1.00 90.56 874 ARG A C 1
ATOM 6472 O O . ARG A 1 874 ? -6.139 76.367 -20.667 1.00 90.56 874 ARG A O 1
ATOM 6479 N N . LYS A 1 875 ? -7.345 78.259 -21.028 1.00 79.69 875 LYS A N 1
ATOM 6480 C CA . LYS A 1 875 ? -7.278 78.757 -19.640 1.00 79.69 875 LYS A CA 1
ATOM 6481 C C . LYS A 1 875 ? -7.859 77.722 -18.660 1.00 79.69 875 LYS A C 1
ATOM 6483 O O . LYS A 1 875 ? -8.686 76.884 -19.094 1.00 79.69 875 LYS A O 1
#

Organism: Rarobacter faecitabidus (NCBI:txid13243)

Secondary structure (DSSP, 8-state):
-------------------------------------------EEEEEEEEETTEEEEEEEETTT--EEEEEET--BTBEEEEEEESSSSSS-EEEEEE---BTTEEEPPPB-SEETTEE-EEEEEEEETTEEEEPPPSGGGS-HHHHHHHHHHGGGGGB-TTTSSB---TTS-SPTTSS--HHHHHHHHHHHHHHHHHH--THHHHHHHHHHHHHTTB-TTSSSSBSS--SBHHHHHHHHHHHHHHHHTT--HHHHHHHHHHHHHHTT-B-TTSSB-SBTT-SEEEHHHHHHHHHHHHHHHHHH--HHHHHHHHHHHHHHHHTT-B-TTSPBEEEEETTT--EEEEE-HHHHHHHHHHHHHHHHHH--THHHHHHHHHHHHHHH-TTTBS-TTT--B--GGGG-SS-SS-GGG-SS-TTGGGTHHHHHHHHHHHHHHSTT-TTHHHHHHHHHHIIIIIEEEEEETTEEEE-S-SSS--TTS--HHHHHHHHHHHHHT----S-SPPPPPPPEEEEESSS-SGGG-BSS-EEEEEE--S--TT-EEEEEESS---EE--S-EEE-TTS-SEEEEEEESSSS---BPPPEEEE--B-----EEEEEEETTTTEEEEEEE-SSS-EEEEEEEETT---EE-SS-B---SS-EEEEEEEEETT--BPPPEEEEEPPPPSS-PPBPEEEEEE-S-SEEETTPPEEEEEEEEESSTT----SEEEEEETTEEEEEEE-BTTEEEEEE-TTPPSEEEEEEEEE--BTTB--EEEEEEEEEEPBPEEEEEE--SEEETTS--EEEEEEEESSSS---EEEEEEEEETTEEEEEEEEEE-TT-EEEEEPPP--SEEEEEEEEE---SSB--EEPPPEEEEEE-

Foldseek 3Di:
DDDDDDDDDDDDDDDDDDDDDDDDDDDDDDDDDDPPPDPDQQAWDQLFWDAWPNWIWTFIARLQVQWTKTKIAQADQPKKKWKWKAQPFPPDTDTDQIDRDDDPRMDIGDIDHQDDPLTGIQMWIWMQGPNTTDITDTDDSRDHLLLLLQQLLVQLVCQQDPVQLFSHRDNVVPDDHPPFDDLLLRLLNLLLLLLNCVQPVRCVCLVSNVSNQVRQCQDCPAVPHRHNQEHQFLLSLLSNLVSLLSSCLFFVDCSSLVSNVVSLVVQVVAAALLGAGARGNPDQWFFLNSLLSSLLSLLSNCQVFVPVVSVVSNVRSVVSSVPLCLQPPQQFGATTAGRVPSHGHHFTALQSLLSNLSSLLSNCSSPVPCVSLVSNVSNLVCCQPPCQQAPDPVLSEGAHNQQPDPFDCVQDVTRSDGSCRLQRLLSSLLSSLSSLVVDPVSVCLVVLVSNLVLFSVAFWDPPPGRSHIFGASDSHHHGPPDGDSSRSSSNSSSSSSSDDNPPPPPDQQAAWDKAKVVRFADFPQEHLDKIKIFTGGPPAPDAKFKWKAQRSGDIDTDPGIDTHAQPRHFKMKMWIDNHPGGSRIHRIDMDGHFYDNDWWDKDWDAQLQVQWIDIDIDDDGQTWDFKWKDKAPDDIDTDDDIDHNDQDWTKMWIKTGGSSGDIDDIDIDTDHHRDPPRDAWEKDKDKDWPDQEEAQQDKTKIKIFMDTPDNVDFFWAKKFKAFPVGTQWMDTDDRRMDITIGDSHPFQDKTKIKIKDPGDSRYDIDIDMDIHGYHAFEKDKDWDWDQEDEQVAWIKIKIAIATPNRFFFWAKKWKWKDDPVDTDDTDIDTDGRRRIDMDGHDRDDFDKMKIKMKGCADSRYDIDIDDIGIYGYDD

InterPro domains:
  IPR005198 Glycoside hydrolase, family 76 [PF03663] (155-498)
  IPR006311 Twin-arginine translocation pathway, signal sequence [PS51318] (1-42)
  IPR008928 Six-hairpin glycosidase superfamily [SSF48208] (168-458)
  IPR013783 Immunoglobulin-like fold [G3DSA:2.60.40.10] (688-775)
  IPR013783 Immunoglobulin-like fold [G3DSA:2.60.40.10] (781-874)
  IPR032109 Bacterial Ig-like domain (group 3) [PF16640] (688-768)
  IPR053169 Meiotically Up-regulated Gene Protein [PTHR47791] (132-500)
  IPR058094 OmpL47-like, Ig-like domain [NF047446] (612-671)

Radius of gyration: 43.94 Å; chains: 1; bounding box: 83×144×113 Å

pLDDT: mean 84.18, std 17.2, range [23.45, 98.88]

Sequence (875 aa):
MSHPRSSPRTRLRRMLTASAAGALVLQLGIAVSVPTSSIAAAGDRVASQKTVNGRTVSLVVNDASGEIRSVVTGAQNGDKAWLDRSVNGFTNWTLINYTDSVSGGTLTTGAASDKVGSQYALLRACAEAGGQTDCTPVGEASRTQLGDVLAATNGLEAYWGNSSKLYDTDPTGTQPTNAWIKWWHSAVATSALAATVRATRDESYLTKLDTIFESNKNKDESGIGKDTFRNKYIDDTGWWAMAWIDTYRLTGNEKYLTAATTAAQFMSTYPGTCGGVLWHTDATYHAAISNGLYLQVASALYSETGDQLWKNRAQTQWQWYANSGLITADGRVVDGVSASNCTAGGGVYTYNQGVLLSALVEYYHATDDASVLGVARTVADRFTTNTGLNTAASLGVMRDSCESGTGGGNGQYGYPCSNDGPTFKGPAVRGLAELNAELSDKPYTAYLDKQRTSALKYARNATKSPGTDQYGLRWWDSGADKQHIGNQVAAVMLLANTYTVPDVAPAPLEAPSITLSPASPGTNGWFTTPVAATISATDLPSGAVVEYALATGEWHVYDGPITLTEGSGSHLYARVRSDSHSPSTSGITAVSFAIDATAPASDAAFDPAERLVTITTTDTRSGVASVEYRIGTGEWIAYSAPFSPGDASTTVYYRASDQAGNVTSVKSLGITKKRADGELIRSEVRISSTTQKVAYGTQVRVTVTVLTDEPSVSSSGRVEVRDDAGVIGSAAIVAGRATIALPRSLRPGYHSFTATYLGDTATYSSSAGFGLQVVKTGARISVTAPKKIKRAKRATVKVAVKSSTGVSAAGKVKVVVTKGKRKVIAKTIKVGASGVKSLKLKRLKAGKYKIKVTYQGSSTVGKKAAAAKKLTVRK